Protein 5GXU (pdb70)

Secondary structure (DSSP, 8-state):
-EEEEEEE-SSSHHHHHHHHHHHHHHHHTTTSEEEEEEHHHH-SSHHHHHHHHTT-SEEEEEEEEEGGGEEPTTTHHHHHHHHSS----S--TT-EEEEEEEE-TTSSSTTHHHHHHHHHHHHTT-EESSPPEEEETTS-HHHHHHHHHHHHHHHHHTT------SSS-EEEEEEEEEE-S-TT-SS-EEEEEEE-TTS-----TT-EEEE--PPPHHHHHHHHHHHTS-TT-B----PPP-BHHHHHHHTB--SSPPPHHHHHHHHTTBSSHHHHHHHHHHHSGGGHHHIIIIIIITT--HHHHHHH-TTB---HHHIIIIISPBPPPEEEE--S-TTT-SSEEEEEEE--EEE-TTS-EEEPHHHHHHHH---STT-SS--EEEEEEE--S----SSTTS-EEEE--GGGGHHHHHHHHHHHHHHTTTPPP--EEEEEEES-TTTT-TTHHHHHHHHHHTS-SEEEEEESSSSS----HHHHHHHTHHHHHHHHHTT-EEEEEE-IIIIIHHHHHHHHHHHHHHHT--HHHHHHHHHHHHHHTSEEEEE-/-----SSS-EEEEEEEEEE-S-TT-SS-EEEEEEE-TTT-----TT-EEEE-----HHHHHHHHHHHTS-TT-EE----PPPPEEHHHHHHHTB--SSPPPHHHHHHHHTTBSSHHHHHHHHHHTSGGGHHHIIIIIIITT--HHHHHHH-TTB---HHHIIIIISPBPPPEEEE--S-TTT-SSEEEEEEE--EEE-TTSPEEEPHHHHHHHHPPPSSS-S---EEEEEEE--S----SSTTS-EEEE--GGGGHHHHHHHHHHHHHTTTTPPP--EEEEEEES-TTTT-TTHHHHHHHHHTTS-SEEEEEESSSSSS---HHHHHHHTHHHHHHHHHTT-EEEEEE-TTTHHHHHHHHHHHHHHHHTT--HHHHHHHHHHHHHTT-EEEEE-

Sequence (946 aa):
KKVTIFFGTQTGTAEGFAKALGEEAKARYEKTRFKIVDLDDYAADDDEYEEKLKKEDVAFFFLATYGDGEPTDNAARFYKWFTEGNDRGEWLKNLKYGVFGLGNRQYEHFNKVAKVVDDILVEQGAQRLVQVGLGDDDQCIEDDFTAWREALWPELDTILYTVFDAQHPYKANVAVKRELHTPESDRSCIHLEFDIAGSGLTYETGDHVGVLCDNLSETVDEALRLLDMSPDTYFSLPFPPCNLRTALTRYACLLSSPKKSALVALAAHASDPTEAERLKHLASPAGKDEYSKWVVESQRSLLEVMAEFPSAKPPLGVFFAGVAPRLQPRFYSISSSPKIAETRIHVTCALVYEKMPTGRIHKGVCSTWMKNAVPYEKSENNCSSAPIFVRQSNFKLPSDSKVPIIMIGPGTGLAPFRGFLQERLALVESGVELGPSVLFFGCRNRRMDFIYEEELQRFVESGALAELSVAFSREGPTKEYVQHKMMDKASDIWNMISQGAYLYVCGDAKGMARDVHRSLHTIAQEQGSMDSTKAEGFVKNLQTSGRYLRRDVWYTVFDAQHPYKANVAVKRELHTPESDRSCIHLEFDIAGSGLTYETGDHVGVLCDNLSETVDEALRLLDMSPDTYFSLHPPFPPCNLRTALTRYACLLSSPKKSALVALAAHASDPTEAERLKHLASPAGKDEYSKWVVESQRSLLEVMAEFPSAKPPLGVFFAGVAPRRLQPRFYSISSSPKIAETRIHVTCALVYEKMPTGRIHKGVCSTWMKNAVPYEKSENCSSAPIFVRQSNNFKLPSDSKVPIIMIGPGTGLAPFRGFLQERLALVESGVELGPSVLFFGCRNRRMDFIYEEELQRFVESGALAELSVAFSREGPTKEYVQHKMMDKASDIWNMISQGAYLYVCGDAKGMARDVHRSLHTIAQEQGSMDSTKAEGFVKNLQTSSGRYLRDVW

Foldseek 3Di:
DAEEEEEFDDQCPLVVLSVVLVVVVCVVQVPHDYYYDYQLRQAQALVSVVVPLLVEQEYEYRWEADFPRAGHPSCNRVLQSCQFLNPDAQSNQNYEYEYEYEAAPVDPQQSNSQVRNVVSCVRNRYHYLFHYQRAHLVDDRVVSSVVRSVRRCVSVVVVNVPAADPVRFDKWFWADWDWQWFPVAPWTKIKIKTFQVPPSADDAQFWKKWFFFWFDVVQLVLVCVLLVDDQQCWDDAPDDTGGPSVCNGGWFDFQFFWRLQLLQLLLVQAPDVVLSVVSPLCSDSNNPVVVCPVTVQQRGTLSNSSVVRSRRNHDPNSCSPRNTGTDGIDMFGFQAGCLQCVGITIGIGIWDWDQGNVRDTDGDGVSVCSNPFAHPVVDPPGHITTMHIYGDLRDDPPQQQQEEEAEAEASQCRSVSRLLNVLLSCVVVPRDHHAAEYEYEDADPNTGCGCVVVVVVSCVRVSHVDYHYFHAHHDDDGGHSLVVCLVCLLVVVVSVVSPYAYETGEADNPPVVSNVVSQLVSCCPNVVDDNVVSVVVVSVCRNSNRYYYHHD/DDAADPVRFDKWFWADWDWQWDPVAPWTKIKTKTFQPPPPADDAQFWKKWFFFWFDVVLLVLVCVLLVDDQQCWDAEDVGDDTGGNSVCNTRWFPFQFFWQLQLLQLLLVQQPDVVSSVVSPLLSDPNNVPVVCVVTPQQGGTLSRVSVVRSRRNHDPHSCSPRNTGTDGTDMFGFQAGCLQVVGITIGMGIWDWDQGNVRDTDGDRVSVVSVPFAHPVNDDDGHITTMHIDDDLRDDDPQQQQEAEAEAEASQCRSVSHQLNVLLSCVVVPHDHHAYEYEYEDAEPNTGCGCVVVVVVSCVSVSHVYYHYFHAHHDDDGTGSLNVCVVVLQVVVVSVVVPYAYEYGEADPPPVVSNLVSQLVSCCPNVVDDSVVSVVVSVVCVVVNRYYYDYD

B-factor: mean 22.24, std 9.57, range [7.01, 53.99]

CATH classification: 2.40.30.10 (+2 more: 1.20.990.10, 3.40.50.80)

InterPro domains:
  IPR001094 Flavodoxin-like [PR00369] (106-119)
  IPR001094 Flavodoxin-like [PR00369] (162-173)
  IPR001094 Flavodoxin-like [PR00369] (196-206)
  IPR001094 Flavodoxin-like [PR00369] (220-239)
  IPR001433 Oxidoreductase FAD/NAD(P)-binding [PF00175] (565-675)
  IPR001709 Flavoprotein pyridine nucleotide cytochrome reductase [PR00371] (346-356)
  IPR001709 Flavoprotein pyridine nucleotide cytochrome reductase [PR00371] (489-496)
  IPR001709 Flavoprotein pyridine nucleotide cytochrome reductase [PR00371] (523-532)
  IPR001709 Flavoprotein pyridine nucleotide cytochrome reductase [PR00371] (564-583)
  IPR001709 Flavoprotein pyridine nucleotide cytochrome reductase [PR00371] (593-602)
  IPR001709 Flavoprotein pyridine nucleotide cytochrome reductase [PR00371] (606-617)
  IPR001709 Flavoprotein pyridine nucleotide cytochrome reductase [PR00371] (637-653)
  IPR001709 Flavoprotein pyridine nucleotide cytochrome reductase [PR00371] (660-668)
  IPR003097 Sulfite reductase [NADPH] flavoprotein alpha-component-like, FAD-binding [PF00667] (307-528)
  IPR008254 Flavodoxin/nitric oxide synthase [PF00258] (107-250)
  IPR008254 Flavodoxin/nitric oxide synthase [PS50902] (105-255)
  IPR017927 FAD-binding domain, ferredoxin reductase-type [PS51384] (310-556)
  IPR017938 Riboflavin synthase-like beta-barrel [SSF63380] (302-553)
  IPR023173 NADPH-cytochrome p450 reductase, FAD-binding, alpha-helical domain superfamily [G3DSA:1.20.990.10] (356-487)
  IPR023208 NADPH-cytochrome P450 reductase [MF_03212] (45-711)

Nearest PDB structures (foldseek):
  5gxu-assembly1_A  TM=1.002E+00  e=0.000E+00  Arabidopsis thaliana
  5gxu-assembly2_B  TM=9.984E-01  e=6.119E-82  Arabidopsis thaliana
  7sv0-assembly1_A  TM=9.759E-01  e=1.014E-67  Sorghum bicolor
  7sux-assembly1_A  TM=9.755E-01  e=3.811E-67  Sorghum bicolor
  3qe2-assembly2_B  TM=7.823E-01  e=1.591E-65  Homo sapiens

GO terms:
  GO:0005783 endoplasmic reticulum (C, IDA)
  GO:0003958 NADPH-hemoprotein reductase activity (F, IDA)
  GO:0009698 phenylpropanoid metabolic process (P, IDA)
  GO:0005783 endoplasmic reticulum (C, HDA)
  GO:0005886 plasma membrane (C, HDA)

Structure (mmCIF, N/CA/C/O backbone):
data_5GXU
#
_entry.id   5GXU
#
_cell.length_a   55.333
_cell.length_b   61.821
_cell.length_c   88.331
_cell.angle_alpha   97.840
_cell.angle_beta   100.510
_cell.angle_gamma   90.270
#
_symmetry.space_group_name_H-M   'P 1'
#
loop_
_entity.id
_entity.type
_entity.pdbx_description
1 polymer 'NADPH--cytochrome P450 reductase 2'
2 non-polymer 'FLAVIN MONONUCLEOTIDE'
3 non-polymer 'FLAVIN-ADENINE DINUCLEOTIDE'
4 water water
#
loop_
_atom_site.group_PDB
_atom_site.id
_atom_site.type_symbol
_atom_site.label_atom_id
_atom_site.label_alt_id
_atom_site.label_comp_id
_atom_site.label_asym_id
_atom_site.label_entity_id
_atom_site.label_seq_id
_atom_site.pdbx_PDB_ins_code
_atom_site.Cartn_x
_atom_site.Cartn_y
_atom_site.Cartn_z
_atom_site.occupancy
_atom_site.B_iso_or_equiv
_atom_site.auth_seq_id
_atom_site.auth_comp_id
_atom_site.auth_asym_id
_atom_site.auth_atom_id
_atom_site.pdbx_PDB_model_num
ATOM 1 N N . LYS A 1 32 ? 43.185 33.562 46.622 1.00 37.34 103 LYS A N 1
ATOM 2 C CA . LYS A 1 32 ? 42.652 32.210 46.464 1.00 42.16 103 LYS A CA 1
ATOM 3 C C . LYS A 1 32 ? 41.782 32.082 45.214 1.00 42.20 103 LYS A C 1
ATOM 4 O O . LYS A 1 32 ? 40.922 32.927 44.956 1.00 40.97 103 LYS A O 1
ATOM 6 N N . LYS A 1 33 ? 42.014 31.022 44.443 1.00 42.48 104 LYS A N 1
ATOM 7 C CA . LYS A 1 33 ? 41.253 30.769 43.221 1.00 43.31 104 LYS A CA 1
ATOM 8 C C . LYS A 1 33 ? 40.097 29.808 43.475 1.00 40.88 104 LYS A C 1
ATOM 9 O O . LYS A 1 33 ? 40.121 29.033 44.430 1.00 42.39 104 LYS A O 1
ATOM 15 N N . VAL A 1 34 ? 39.080 29.860 42.623 1.00 38.16 105 VAL A N 1
ATOM 16 C CA . VAL A 1 34 ? 38.093 28.789 42.584 1.00 39.87 105 VAL A CA 1
ATOM 17 C C . VAL A 1 34 ? 37.813 28.367 41.144 1.00 38.44 105 VAL A C 1
ATOM 18 O O . VAL A 1 34 ? 37.357 29.167 40.324 1.00 39.22 105 VAL A O 1
ATOM 22 N N . THR A 1 35 ? 38.092 27.102 40.846 1.00 37.80 106 THR A N 1
ATOM 23 C CA . THR A 1 35 ? 37.795 26.526 39.537 1.00 37.89 106 THR A CA 1
ATOM 24 C C . THR A 1 35 ? 36.659 25.505 39.637 1.00 33.35 106 THR A C 1
ATOM 25 O O . THR A 1 35 ? 36.677 24.636 40.504 1.00 33.17 106 THR A O 1
ATOM 29 N N . ILE A 1 36 ? 35.670 25.622 38.755 1.00 32.87 107 ILE A N 1
ATOM 30 C CA . ILE A 1 36 ? 34.557 24.675 38.718 1.00 34.04 107 ILE A CA 1
ATOM 31 C C . ILE A 1 36 ? 34.552 23.836 37.432 1.00 33.01 107 ILE A C 1
ATOM 32 O O . ILE A 1 36 ? 34.280 24.349 36.346 1.00 31.44 107 ILE A O 1
ATOM 37 N N . PHE A 1 37 ? 34.843 22.543 37.566 1.00 32.58 108 PHE A N 1
ATOM 38 C CA . PHE A 1 37 ? 34.907 21.635 36.420 1.00 31.53 108 PHE A CA 1
ATOM 39 C C . PHE A 1 37 ? 33.559 20.965 36.146 1.00 31.26 108 PHE A C 1
ATOM 40 O O . PHE A 1 37 ? 32.761 20.768 37.066 1.00 29.41 108 PHE A O 1
ATOM 48 N N . PHE A 1 38 ? 33.313 20.594 34.891 1.00 28.59 109 PHE A N 1
ATOM 49 C CA . PHE A 1 38 ? 32.121 19.808 34.571 1.00 28.61 109 PHE A CA 1
ATOM 50 C C . PHE A 1 38 ? 32.350 18.719 33.518 1.00 28.93 109 PHE A C 1
ATOM 51 O O . PHE A 1 38 ? 33.150 18.876 32.595 1.00 29.75 109 PHE A O 1
ATOM 59 N N . GLY A 1 39 ? 31.653 17.602 33.706 1.00 29.72 110 GLY A N 1
ATOM 60 C CA . GLY A 1 39 ? 31.555 16.534 32.727 1.00 27.92 110 GLY A CA 1
ATOM 61 C C . GLY A 1 39 ? 30.074 16.282 32.482 1.00 29.50 110 GLY A C 1
ATOM 62 O O . GLY A 1 39 ? 29.347 15.844 33.380 1.00 29.76 110 GLY A O 1
ATOM 63 N N . THR A 1 40 ? 29.619 16.571 31.269 1.00 28.20 111 THR A N 1
ATOM 64 C CA . THR A 1 40 ? 28.195 16.573 30.972 1.00 28.50 111 THR A CA 1
ATOM 65 C C . THR A 1 40 ? 27.932 16.030 29.570 1.00 30.49 111 THR A C 1
ATOM 66 O O . THR A 1 40 ? 28.804 16.073 28.698 1.00 31.07 111 THR A O 1
ATOM 70 N N . GLN A 1 41 ? 26.732 15.507 29.349 1.00 29.34 112 GLN A N 1
ATOM 71 C CA . GLN A 1 41 ? 26.328 15.145 27.997 1.00 29.79 112 GLN A CA 1
ATOM 72 C C . GLN A 1 41 ? 25.167 16.011 27.512 1.00 28.98 112 GLN A C 1
ATOM 73 O O . GLN A 1 41 ? 25.254 16.630 26.454 1.00 30.50 112 GLN A O 1
ATOM 79 N N . THR A 1 42 ? 24.089 16.060 28.291 1.00 27.40 113 THR A N 1
ATOM 80 C CA . THR A 1 42 ? 22.907 16.840 27.918 1.00 27.39 113 THR A CA 1
ATOM 81 C C . THR A 1 42 ? 22.900 18.269 28.498 1.00 26.29 113 THR A C 1
ATOM 82 O O . THR A 1 42 ? 22.057 19.087 28.129 1.00 23.32 113 THR A O 1
ATOM 86 N N . GLY A 1 43 ? 23.824 18.559 29.413 1.00 27.46 114 GLY A N 1
ATOM 87 C CA . GLY A 1 43 ? 24.027 19.925 29.871 1.00 27.03 114 GLY A CA 1
ATOM 88 C C . GLY A 1 43 ? 23.623 20.262 31.297 1.00 29.97 114 GLY A C 1
ATOM 89 O O . GLY A 1 43 ? 23.840 21.389 31.743 1.00 29.75 114 GLY A O 1
ATOM 90 N N . THR A 1 44 ? 23.038 19.299 32.011 1.00 31.75 115 THR A N 1
ATOM 91 C CA . THR A 1 44 ? 22.610 19.512 33.397 1.00 31.12 115 THR A CA 1
ATOM 92 C C . THR A 1 44 ? 23.782 19.788 34.345 1.00 31.28 115 THR A C 1
ATOM 93 O O . THR A 1 44 ? 23.741 20.737 35.130 1.00 31.74 115 THR A O 1
ATOM 97 N N . ALA A 1 45 ? 24.819 18.953 34.270 1.00 32.33 116 ALA A N 1
ATOM 98 C CA . ALA A 1 45 ? 26.036 19.143 35.064 1.00 29.82 116 ALA A CA 1
ATOM 99 C C . ALA A 1 45 ? 26.675 20.513 34.810 1.00 31.97 116 ALA A C 1
ATOM 100 O O . ALA A 1 45 ? 27.195 21.150 35.734 1.00 29.85 116 ALA A O 1
ATOM 102 N N . GLU A 1 46 ? 26.624 20.957 33.554 1.00 31.41 117 GLU A N 1
ATOM 103 C CA . GLU A 1 46 ? 27.162 22.256 33.156 1.00 31.29 117 GLU A CA 1
ATOM 104 C C . GLU A 1 46 ? 26.302 23.407 33.677 0.78 31.88 117 GLU A C 1
ATOM 105 O O . GLU A 1 46 ? 26.819 24.456 34.061 0.85 32.39 117 GLU A O 1
ATOM 111 N N . GLY A 1 47 ? 24.990 23.206 33.687 1.00 30.90 118 GLY A N 1
ATOM 112 C CA . GLY A 1 47 ? 24.073 24.205 34.208 1.00 32.02 118 GLY A CA 1
ATOM 113 C C . GLY A 1 47 ? 24.275 24.426 35.697 1.00 33.97 118 GLY A C 1
ATOM 114 O O . GLY A 1 47 ? 24.278 25.565 36.170 1.00 33.67 118 GLY A O 1
ATOM 115 N N . PHE A 1 48 ? 24.448 23.332 36.435 1.00 33.22 119 PHE A N 1
ATOM 116 C CA . PHE A 1 48 ? 24.704 23.405 37.871 1.00 34.17 119 PHE A CA 1
ATOM 117 C C . PHE A 1 48 ? 26.028 24.114 38.162 1.00 33.83 119 PHE A C 1
ATOM 118 O O . PHE A 1 48 ? 26.147 24.856 39.141 1.00 32.67 119 PHE A O 1
ATOM 126 N N . ALA A 1 49 ? 27.014 23.878 37.301 1.00 34.06 120 ALA A N 1
ATOM 127 C CA . ALA A 1 49 ? 28.326 24.506 37.429 1.00 33.71 120 ALA A CA 1
ATOM 128 C C . ALA A 1 49 ? 28.260 26.014 37.188 1.00 34.51 120 ALA A C 1
ATOM 129 O O . ALA A 1 49 ? 28.918 26.779 37.893 1.00 34.71 120 ALA A O 1
ATOM 131 N N . LYS A 1 50 ? 27.478 26.432 36.192 1.00 33.35 121 LYS A N 1
ATOM 132 C CA . LYS A 1 50 ? 27.233 27.854 35.944 1.00 34.50 121 LYS A CA 1
ATOM 133 C C . LYS A 1 50 ? 26.514 28.484 37.135 1.00 34.73 121 LYS A C 1
ATOM 134 O O . LYS A 1 50 ? 26.894 29.558 37.612 1.00 32.77 121 LYS A O 1
ATOM 140 N N . ALA A 1 51 ? 25.472 27.797 37.600 1.00 34.49 122 ALA A N 1
ATOM 141 C CA . ALA A 1 51 ? 24.673 28.227 38.741 1.00 33.97 122 ALA A CA 1
ATOM 142 C C . ALA A 1 51 ? 25.507 28.422 40.015 1.00 35.99 122 ALA A C 1
ATOM 143 O O . ALA A 1 51 ? 25.413 29.465 40.666 1.00 36.24 122 ALA A O 1
ATOM 145 N N . LEU A 1 52 ? 26.314 27.421 40.368 1.00 35.45 123 LEU A N 1
ATOM 146 C CA . LEU A 1 52 ? 27.164 27.503 41.557 1.00 35.67 123 LEU A CA 1
ATOM 147 C C . LEU A 1 52 ? 28.123 28.692 41.490 1.00 36.44 123 LEU A C 1
ATOM 148 O O . LEU A 1 52 ? 28.319 29.395 42.479 1.00 37.51 123 LEU A O 1
ATOM 153 N N . GLY A 1 53 ? 28.712 28.912 40.320 1.00 34.78 124 GLY A N 1
ATOM 154 C CA . GLY A 1 53 ? 29.617 30.028 40.120 1.00 36.71 124 GLY A CA 1
ATOM 155 C C . GLY A 1 53 ? 28.929 31.371 40.293 1.00 38.98 124 GLY A C 1
ATOM 156 O O . GLY A 1 53 ? 29.405 32.221 41.045 1.00 38.72 124 GLY A O 1
ATOM 157 N N . GLU A 1 54 ? 27.810 31.553 39.593 1.00 37.31 125 GLU A N 1
ATOM 158 C CA . GLU A 1 54 ? 27.023 32.782 39.673 1.00 40.09 125 GLU A CA 1
ATOM 159 C C . GLU A 1 54 ? 26.646 33.119 41.119 1.00 40.26 125 GLU A C 1
ATOM 160 O O . GLU A 1 54 ? 26.823 34.256 41.568 1.00 38.80 125 GLU A O 1
ATOM 162 N N . GLU A 1 55 ? 26.143 32.121 41.844 1.00 37.58 126 GLU A N 1
ATOM 163 C CA . GLU A 1 55 ? 25.738 32.306 43.235 1.00 39.36 126 GLU A CA 1
ATOM 164 C C . GLU A 1 55 ? 26.921 32.481 44.195 1.00 40.88 126 GLU A C 1
ATOM 165 O O . GLU A 1 55 ? 26.835 33.242 45.163 1.00 41.31 126 GLU A O 1
ATOM 171 N N . ALA A 1 56 ? 28.021 31.777 43.939 1.00 41.60 127 ALA A N 1
ATOM 172 C CA . ALA A 1 56 ? 29.214 31.927 44.771 1.00 42.20 127 ALA A CA 1
ATOM 173 C C . ALA A 1 56 ? 29.868 33.293 44.562 1.00 41.17 127 ALA A C 1
ATOM 174 O O . ALA A 1 56 ? 30.535 33.806 45.457 1.00 42.52 127 ALA A O 1
ATOM 176 N N . LYS A 1 57 ? 29.665 33.879 43.384 1.00 41.27 128 LYS A N 1
ATOM 177 C CA . LYS A 1 57 ? 30.164 35.223 43.087 1.00 41.91 128 LYS A CA 1
ATOM 178 C C . LYS A 1 57 ? 29.373 36.285 43.841 1.00 41.95 128 LYS A C 1
ATOM 179 O O . LYS A 1 57 ? 29.889 37.357 44.144 1.00 42.77 128 LYS A O 1
ATOM 185 N N . ALA A 1 58 ? 28.114 35.979 44.137 1.00 42.56 129 ALA A N 1
ATOM 186 C CA . ALA A 1 58 ? 27.286 36.855 44.959 1.00 43.75 129 ALA A CA 1
ATOM 187 C C . ALA A 1 58 ? 27.775 36.880 46.413 1.00 46.07 129 ALA A C 1
ATOM 188 O O . ALA A 1 58 ? 27.977 37.953 46.987 1.00 46.80 129 ALA A O 1
ATOM 190 N N . ARG A 1 59 ? 27.972 35.698 46.996 1.00 44.63 130 ARG A N 1
ATOM 191 C CA . ARG A 1 59 ? 28.455 35.576 48.375 1.00 45.72 130 ARG A CA 1
ATOM 192 C C . ARG A 1 59 ? 29.864 36.133 48.590 1.00 45.08 130 ARG A C 1
ATOM 193 O O . ARG A 1 59 ? 30.088 36.929 49.502 1.00 45.40 130 ARG A O 1
ATOM 201 N N . TYR A 1 60 ? 30.807 35.709 47.752 1.00 44.69 131 TYR A N 1
ATOM 202 C CA . TYR A 1 60 ? 32.207 36.086 47.909 1.00 43.88 131 TYR A CA 1
ATOM 203 C C . TYR A 1 60 ? 32.674 36.935 46.728 1.00 45.82 131 TYR A C 1
ATOM 204 O O . TYR A 1 60 ? 33.500 36.499 45.921 1.00 44.40 131 TYR A O 1
ATOM 213 N N . GLU A 1 61 ? 32.152 38.158 46.652 1.00 45.50 132 GLU A N 1
ATOM 214 C CA . GLU A 1 61 ? 32.310 39.029 45.480 1.00 47.11 132 GLU A CA 1
ATOM 215 C C . GLU A 1 61 ? 33.747 39.415 45.109 1.00 45.95 132 GLU A C 1
ATOM 216 O O . GLU A 1 61 ? 33.974 40.009 44.055 1.00 44.77 132 GLU A O 1
ATOM 218 N N . LYS A 1 62 ? 34.707 39.082 45.967 1.00 45.24 133 LYS A N 1
ATOM 219 C CA . LYS A 1 62 ? 36.104 39.416 45.710 1.00 43.68 133 LYS A CA 1
ATOM 220 C C . LYS A 1 62 ? 36.846 38.297 44.990 1.00 44.50 133 LYS A C 1
ATOM 221 O O . LYS A 1 62 ? 37.599 38.549 44.048 1.00 43.88 133 LYS A O 1
ATOM 227 N N . THR A 1 63 ? 36.642 37.061 45.437 1.00 45.33 134 THR A N 1
ATOM 228 C CA . THR A 1 63 ? 37.374 35.929 44.874 1.00 45.87 134 THR A CA 1
ATOM 229 C C . THR A 1 63 ? 36.997 35.685 43.410 1.00 44.11 134 THR A C 1
ATOM 230 O O . THR A 1 63 ? 35.842 35.868 43.018 1.00 44.71 134 THR A O 1
ATOM 234 N N . ARG A 1 64 ? 37.985 35.291 42.608 1.00 44.92 135 ARG A N 1
ATOM 235 C CA . ARG A 1 64 ? 37.792 35.092 41.173 1.00 43.67 135 ARG A CA 1
ATOM 236 C C . ARG A 1 64 ? 37.446 33.640 40.860 1.00 42.26 135 ARG A C 1
ATOM 237 O O . ARG A 1 64 ? 38.115 32.721 41.334 1.00 42.71 135 ARG A O 1
ATOM 239 N N . PHE A 1 65 ? 36.397 33.443 40.065 1.00 40.17 136 PHE A N 1
ATOM 240 C CA . PHE A 1 65 ? 35.921 32.102 39.723 1.00 42.98 136 PHE A CA 1
ATOM 241 C C . PHE A 1 65 ? 36.212 31.756 38.266 1.00 42.18 136 PHE A C 1
ATOM 242 O O . PHE A 1 65 ? 36.571 32.629 37.476 1.00 45.40 136 PHE A O 1
ATOM 250 N N . LYS A 1 66 ? 36.053 30.483 37.918 1.00 38.73 137 LYS A N 1
ATOM 251 C CA . LYS A 1 66 ? 36.293 30.025 36.553 1.00 38.39 137 LYS A CA 1
ATOM 252 C C . LYS A 1 66 ? 35.538 28.732 36.264 1.00 37.82 137 LYS A C 1
ATOM 253 O O . LYS A 1 66 ? 35.665 27.755 37.002 1.00 36.92 137 LYS A O 1
ATOM 255 N N . ILE A 1 67 ? 34.761 28.733 35.183 1.00 37.05 138 ILE A N 1
ATOM 256 C CA . ILE A 1 67 ? 34.002 27.556 34.769 1.00 33.73 138 ILE A CA 1
ATOM 257 C C . ILE A 1 67 ? 34.682 26.842 33.603 1.00 33.59 138 ILE A C 1
ATOM 258 O O . ILE A 1 67 ? 34.838 27.398 32.516 1.00 34.39 138 ILE A O 1
ATOM 263 N N . VAL A 1 68 ? 35.086 25.599 33.851 1.00 33.77 139 VAL A N 1
ATOM 264 C CA . VAL A 1 68 ? 35.924 24.853 32.921 1.00 33.45 139 VAL A CA 1
ATOM 265 C C . VAL A 1 68 ? 35.314 23.508 32.522 1.00 32.09 139 VAL A C 1
ATOM 266 O O . VAL A 1 68 ? 34.906 22.717 33.367 1.00 29.93 139 VAL A O 1
ATOM 270 N N . ASP A 1 69 ? 35.251 23.274 31.218 1.00 32.92 140 ASP A N 1
ATOM 271 C CA . ASP A 1 69 ? 34.970 21.959 30.669 1.00 32.88 140 ASP A CA 1
ATOM 272 C C . ASP A 1 69 ? 36.245 21.130 30.852 1.00 34.15 140 ASP A C 1
ATOM 273 O O . ASP A 1 69 ? 37.339 21.605 30.535 1.00 33.10 140 ASP A O 1
ATOM 278 N N . LEU A 1 70 ? 36.116 19.908 31.366 1.00 33.24 141 LEU A N 1
ATOM 279 C CA . LEU A 1 70 ? 37.289 19.074 31.665 1.00 32.24 141 LEU A CA 1
ATOM 280 C C . LEU A 1 70 ? 38.163 18.735 30.451 1.00 33.56 141 LEU A C 1
ATOM 281 O O . LEU A 1 70 ? 39.364 18.498 30.592 1.00 34.56 141 LEU A O 1
ATOM 286 N N . ASP A 1 71 ? 37.562 18.714 29.265 1.00 33.93 142 ASP A N 1
ATOM 287 C CA . ASP A 1 71 ? 38.307 18.468 28.033 1.00 33.88 142 ASP A CA 1
ATOM 288 C C . ASP A 1 71 ? 39.170 19.672 27.650 1.00 36.97 142 ASP A C 1
ATOM 289 O O . ASP A 1 71 ? 40.280 19.510 27.135 1.00 36.70 142 ASP A O 1
ATOM 294 N N . ASP A 1 72 ? 38.656 20.875 27.902 1.00 37.94 143 ASP A N 1
ATOM 295 C CA . ASP A 1 72 ? 39.381 22.113 27.596 1.00 38.82 143 ASP A CA 1
ATOM 296 C C . ASP A 1 72 ? 40.549 22.360 28.557 1.00 39.60 143 ASP A C 1
ATOM 297 O O . ASP A 1 72 ? 41.545 22.999 28.193 1.00 40.17 143 ASP A O 1
ATOM 302 N N . TYR A 1 73 ? 40.411 21.847 29.780 1.00 38.42 144 TYR A N 1
ATOM 303 C CA . TYR A 1 73 ? 41.340 22.117 30.879 1.00 38.81 144 TYR A CA 1
ATOM 304 C C . TYR A 1 73 ? 42.783 21.724 30.569 1.00 40.23 144 TYR A C 1
ATOM 305 O O . TYR A 1 73 ? 43.725 22.391 31.007 1.00 42.06 144 TYR A O 1
ATOM 314 N N . ALA A 1 74 ? 42.955 20.647 29.812 1.00 38.04 145 ALA A N 1
ATOM 315 C CA . ALA A 1 74 ? 44.288 20.154 29.499 1.00 38.14 145 ALA A CA 1
ATOM 316 C C . ALA A 1 74 ? 44.282 19.313 28.226 1.00 38.77 145 ALA A C 1
ATOM 317 O O . ALA A 1 74 ? 43.359 18.526 27.995 1.00 37.84 145 ALA A O 1
ATOM 319 N N . ALA A 1 75 ? 45.317 19.481 27.407 1.00 39.39 146 ALA A N 1
ATOM 320 C CA . ALA A 1 75 ? 45.435 18.753 26.145 1.00 37.30 146 ALA A CA 1
ATOM 321 C C . ALA A 1 75 ? 45.907 17.303 26.337 1.00 35.35 146 ALA A C 1
ATOM 322 O O . ALA A 1 75 ? 45.440 16.393 25.648 1.00 34.38 146 ALA A O 1
ATOM 324 N N . ASP A 1 76 ? 46.828 17.094 27.277 1.00 37.16 147 ASP A N 1
ATOM 325 C CA . ASP A 1 76 ? 47.319 15.751 27.599 1.00 35.76 147 ASP A CA 1
ATOM 326 C C . ASP A 1 76 ? 47.512 15.563 29.113 1.00 37.31 147 ASP A C 1
ATOM 327 O O . ASP A 1 76 ? 47.292 16.493 29.889 1.00 37.34 147 ASP A O 1
ATOM 332 N N . ASP A 1 77 ? 47.919 14.365 29.527 1.00 33.84 148 ASP A N 1
ATOM 333 C CA . ASP A 1 77 ? 48.005 14.043 30.952 1.00 35.43 148 ASP A CA 1
ATOM 334 C C . ASP A 1 77 ? 49.013 14.907 31.719 1.00 36.75 148 ASP A C 1
ATOM 335 O O . ASP A 1 77 ? 48.734 15.337 32.843 1.00 34.70 148 ASP A O 1
ATOM 340 N N . ASP A 1 78 ? 50.174 15.152 31.108 1.00 37.30 149 ASP A N 1
ATOM 341 C CA . ASP A 1 78 ? 51.194 16.030 31.680 1.00 38.41 149 ASP A CA 1
ATOM 342 C C . ASP A 1 78 ? 50.617 17.405 32.017 1.00 38.90 149 ASP A C 1
ATOM 343 O O . ASP A 1 78 ? 51.025 18.043 32.991 1.00 40.04 149 ASP A O 1
ATOM 348 N N . GLU A 1 79 ? 49.664 17.848 31.202 1.00 38.66 150 GLU A N 1
ATOM 349 C CA . GLU A 1 79 ? 48.999 19.134 31.388 1.00 38.48 150 GLU A CA 1
ATOM 350 C C . GLU A 1 79 ? 48.007 19.113 32.555 1.00 39.35 150 GLU A C 1
ATOM 351 O O . GLU A 1 79 ? 47.933 20.074 33.323 1.00 40.01 150 GLU A O 1
ATOM 357 N N . TYR A 1 80 ? 47.238 18.029 32.676 1.00 38.21 151 TYR A N 1
ATOM 358 C CA . TYR A 1 80 ? 46.351 17.842 33.824 1.00 36.70 151 TYR A CA 1
ATOM 359 C C . TYR A 1 80 ? 47.146 17.927 35.118 1.00 36.56 151 TYR A C 1
ATOM 360 O O . TYR A 1 80 ? 46.715 18.562 36.076 1.00 37.06 151 TYR A O 1
ATOM 369 N N . GLU A 1 81 ? 48.309 17.282 35.133 1.00 36.77 152 GLU A N 1
ATOM 370 C CA . GLU A 1 81 ? 49.171 17.275 36.309 1.00 38.56 152 GLU A CA 1
ATOM 371 C C . GLU A 1 81 ? 49.658 18.663 36.697 1.00 38.47 152 GLU A C 1
ATOM 372 O O . GLU A 1 81 ? 49.476 19.092 37.834 1.00 37.23 152 GLU A O 1
ATOM 378 N N . GLU A 1 82 ? 50.285 19.352 35.747 1.00 40.14 153 GLU A N 1
ATOM 379 C CA . GLU A 1 82 ? 50.890 20.653 36.004 1.00 38.75 153 GLU A CA 1
ATOM 380 C C . GLU A 1 82 ? 49.854 21.677 36.451 1.00 38.37 153 GLU A C 1
ATOM 381 O O . GLU A 1 82 ? 50.175 22.604 37.193 1.00 40.31 153 GLU A O 1
ATOM 383 N N . LYS A 1 83 ? 48.614 21.494 36.006 1.00 36.67 154 LYS A N 1
ATOM 384 C CA . LYS A 1 83 ? 47.538 22.430 36.311 1.00 37.57 154 LYS A CA 1
ATOM 385 C C . LYS A 1 83 ? 46.822 22.149 37.636 1.00 38.45 154 LYS A C 1
ATOM 386 O O . LYS A 1 83 ? 46.579 23.070 38.417 1.00 38.93 154 LYS A O 1
ATOM 392 N N . LEU A 1 84 ? 46.475 20.886 37.881 1.00 37.84 155 LEU A N 1
ATOM 393 C CA . LEU A 1 84 ? 45.683 20.517 39.059 1.00 38.19 155 LEU A CA 1
ATOM 394 C C . LEU A 1 84 ? 46.417 20.807 40.368 1.00 38.59 155 LEU A C 1
ATOM 395 O O . LEU A 1 84 ? 45.789 21.058 41.396 1.00 38.62 155 LEU A O 1
ATOM 400 N N . LYS A 1 85 ? 47.746 20.778 40.323 1.00 40.00 156 LYS A N 1
ATOM 401 C CA . LYS A 1 85 ? 48.560 21.089 41.496 1.00 42.19 156 LYS A CA 1
ATOM 402 C C . LYS A 1 85 ? 48.537 22.587 41.824 1.00 42.94 156 LYS A C 1
ATOM 403 O O . LYS A 1 85 ? 48.658 22.978 42.988 1.00 44.43 156 LYS A O 1
ATOM 409 N N . LYS A 1 86 ? 48.366 23.417 40.795 1.00 41.29 157 LYS A N 1
ATOM 410 C CA . LYS A 1 86 ? 48.323 24.867 40.969 1.00 41.60 157 LYS A CA 1
ATOM 411 C C . LYS A 1 86 ? 46.957 25.347 41.443 1.00 42.06 157 LYS A C 1
ATOM 412 O O . LYS A 1 86 ? 46.724 26.551 41.569 1.00 42.54 157 LYS A O 1
ATOM 418 N N . GLU A 1 87 ? 46.054 24.404 41.690 1.00 40.77 158 GLU A N 1
ATOM 419 C CA . GLU A 1 87 ? 44.696 24.732 42.106 1.00 41.52 158 GLU A CA 1
ATOM 420 C C . GLU A 1 87 ? 44.619 25.013 43.602 1.00 42.90 158 GLU A C 1
ATOM 421 O O . GLU A 1 87 ? 45.346 24.413 44.402 1.00 41.88 158 GLU A O 1
ATOM 427 N N . ASP A 1 88 ? 43.736 25.932 43.975 1.00 41.53 159 ASP A N 1
ATOM 428 C CA . ASP A 1 88 ? 43.466 26.184 45.382 1.00 42.82 159 ASP A CA 1
ATOM 429 C C . ASP A 1 88 ? 42.155 25.504 45.765 1.00 41.50 159 ASP A C 1
ATOM 430 O O . ASP A 1 88 ? 42.136 24.593 46.598 1.00 40.08 159 ASP A O 1
ATOM 435 N N . VAL A 1 89 ? 41.069 25.947 45.136 1.00 39.94 160 VAL A N 1
ATOM 436 C CA . VAL A 1 89 ? 39.742 25.380 45.354 1.00 37.80 160 VAL A CA 1
ATOM 437 C C . VAL A 1 89 ? 39.165 24.870 44.034 1.00 37.46 160 VAL A C 1
ATOM 438 O O . VAL A 1 89 ? 39.237 25.556 43.015 1.00 39.34 160 VAL A O 1
ATOM 442 N N . ALA A 1 90 ? 38.605 23.662 44.054 1.00 38.16 161 ALA A N 1
ATOM 443 C CA . ALA A 1 90 ? 38.063 23.037 42.848 1.00 36.52 161 ALA A CA 1
ATOM 444 C C . ALA A 1 90 ? 36.773 22.266 43.115 1.00 34.49 161 ALA A C 1
ATOM 445 O O . ALA A 1 90 ? 36.732 21.383 43.971 1.00 34.69 161 ALA A O 1
ATOM 447 N N . PHE A 1 91 ? 35.718 22.594 42.378 1.00 34.36 162 PHE A N 1
ATOM 448 C CA . PHE A 1 91 ? 34.491 21.805 42.447 1.00 33.88 162 PHE A CA 1
ATOM 449 C C . PHE A 1 91 ? 34.286 21.031 41.157 1.00 32.72 162 PHE A C 1
ATOM 450 O O . PHE A 1 91 ? 34.563 21.539 40.074 1.00 32.91 162 PHE A O 1
ATOM 458 N N . PHE A 1 92 ? 33.811 19.796 41.288 1.00 32.41 163 PHE A N 1
ATOM 459 C CA . PHE A 1 92 ? 33.664 18.891 40.153 1.00 31.06 163 PHE A CA 1
ATOM 460 C C . PHE A 1 92 ? 32.205 18.488 39.956 1.00 31.87 163 PHE A C 1
ATOM 461 O O . PHE A 1 92 ? 31.600 17.897 40.849 1.00 31.07 163 PHE A O 1
ATOM 469 N N . PHE A 1 93 ? 31.641 18.801 38.790 1.00 31.02 164 PHE A N 1
ATOM 470 C CA . PHE A 1 93 ? 30.274 18.389 38.464 1.00 29.66 164 PHE A CA 1
ATOM 471 C C . PHE A 1 93 ? 30.273 17.249 37.443 1.00 28.25 164 PHE A C 1
ATOM 472 O O . PHE A 1 93 ? 30.282 17.479 36.235 1.00 27.07 164 PHE A O 1
ATOM 480 N N . LEU A 1 94 ? 30.256 16.020 37.947 1.00 27.37 165 LEU A N 1
ATOM 481 C CA . LEU A 1 94 ? 30.460 14.839 37.114 1.00 29.62 165 LEU A CA 1
ATOM 482 C C . LEU A 1 94 ? 29.189 14.012 36.943 1.00 29.99 165 LEU A C 1
ATOM 483 O O . LEU A 1 94 ? 28.606 13.540 37.917 1.00 29.86 165 LEU A O 1
ATOM 488 N N . ALA A 1 95 ? 28.765 13.839 35.696 1.00 29.89 166 ALA A N 1
ATOM 489 C CA . ALA A 1 95 ? 27.623 12.988 35.397 1.00 31.07 166 ALA A CA 1
ATOM 490 C C . ALA A 1 95 ? 28.104 11.611 34.950 1.00 33.16 166 ALA A C 1
ATOM 491 O O . ALA A 1 95 ? 29.097 11.494 34.222 1.00 33.28 166 ALA A O 1
ATOM 493 N N . THR A 1 96 ? 27.393 10.579 35.402 1.00 33.13 167 THR A N 1
ATOM 494 C CA . THR A 1 96 ? 27.735 9.189 35.125 1.00 34.30 167 THR A CA 1
ATOM 495 C C . THR A 1 96 ? 26.861 8.634 34.002 1.00 35.04 167 THR A C 1
ATOM 496 O O . THR A 1 96 ? 25.638 8.774 34.038 1.00 33.57 167 THR A O 1
ATOM 500 N N . TYR A 1 97 ? 27.484 8.003 33.009 1.00 35.79 168 TYR A N 1
ATOM 501 C CA . TYR A 1 97 ? 26.731 7.372 31.925 1.00 34.82 168 TYR A CA 1
ATOM 502 C C . TYR A 1 97 ? 27.056 5.891 31.752 1.00 36.84 168 TYR A C 1
ATOM 503 O O . TYR A 1 97 ? 27.857 5.335 32.507 1.00 37.61 168 TYR A O 1
ATOM 512 N N . GLY A 1 98 ? 26.412 5.284 30.752 1.00 36.06 169 GLY A N 1
ATOM 513 C CA . GLY A 1 98 ? 26.507 3.866 30.419 1.00 37.49 169 GLY A CA 1
ATOM 514 C C . GLY A 1 98 ? 27.452 2.961 31.192 1.00 37.91 169 GLY A C 1
ATOM 515 O O . GLY A 1 98 ? 28.671 3.058 31.047 1.00 37.55 169 GLY A O 1
ATOM 516 N N . ASP A 1 99 ? 26.877 2.074 32.003 1.00 38.44 170 ASP A N 1
ATOM 517 C CA . ASP A 1 99 ? 27.639 1.141 32.837 1.00 39.55 170 ASP A CA 1
ATOM 518 C C . ASP A 1 99 ? 28.589 1.832 33.812 1.00 38.42 170 ASP A C 1
ATOM 519 O O . ASP A 1 99 ? 29.631 1.285 34.148 1.00 37.87 170 ASP A O 1
ATOM 521 N N . GLY A 1 100 ? 28.227 3.030 34.263 1.00 37.77 171 GLY A N 1
ATOM 522 C CA . GLY A 1 100 ? 29.018 3.741 35.252 1.00 36.89 171 GLY A CA 1
ATOM 523 C C . GLY A 1 100 ? 30.251 4.462 34.726 1.00 37.75 171 GLY A C 1
ATOM 524 O O . GLY A 1 100 ? 31.167 4.761 35.493 1.00 38.61 171 GLY A O 1
ATOM 525 N N . GLU A 1 101 ? 30.278 4.751 33.426 1.00 37.80 172 GLU A N 1
ATOM 526 C CA . GLU A 1 101 ? 31.428 5.405 32.796 1.00 36.55 172 GLU A CA 1
ATOM 527 C C . GLU A 1 101 ? 31.268 6.929 32.747 1.00 34.98 172 GLU A C 1
ATOM 528 O O . GLU A 1 101 ? 30.154 7.440 32.870 1.00 34.65 172 GLU A O 1
ATOM 534 N N . PRO A 1 102 ? 32.383 7.661 32.571 1.00 34.85 173 PRO A N 1
ATOM 535 C CA . PRO A 1 102 ? 32.304 9.124 32.464 1.00 33.34 173 PRO A CA 1
ATOM 536 C C . PRO A 1 102 ? 31.685 9.595 31.152 1.00 31.92 173 PRO A C 1
ATOM 537 O O . PRO A 1 102 ? 31.605 8.824 30.199 1.00 30.10 173 PRO A O 1
ATOM 541 N N . THR A 1 103 ? 31.254 10.854 31.116 1.00 31.92 174 THR A N 1
ATOM 542 C CA . THR A 1 103 ? 30.822 11.482 29.871 1.00 32.74 174 THR A CA 1
ATOM 543 C C . THR A 1 103 ? 32.024 11.623 28.941 1.00 32.44 174 THR A C 1
ATOM 544 O O . THR A 1 103 ? 33.174 11.516 29.379 1.00 30.06 174 THR A O 1
ATOM 548 N N . ASP A 1 104 ? 31.757 11.860 27.659 1.00 32.48 175 ASP A N 1
ATOM 549 C CA . ASP A 1 104 ? 32.820 11.922 26.657 1.00 33.02 175 ASP A CA 1
ATOM 550 C C . ASP A 1 104 ? 33.819 13.048 26.916 1.00 31.82 175 ASP A C 1
ATOM 551 O O . ASP A 1 104 ? 35.011 12.893 26.645 1.00 30.07 175 ASP A O 1
ATOM 556 N N . ASN A 1 105 ? 33.332 14.172 27.439 1.00 30.59 176 ASN A N 1
ATOM 557 C CA . ASN A 1 105 ? 34.186 15.335 27.697 1.00 31.46 176 ASN A CA 1
ATOM 558 C C . ASN A 1 105 ? 35.030 15.233 28.981 1.00 30.55 176 ASN A C 1
ATOM 559 O O . ASN A 1 105 ? 35.757 16.164 29.330 1.00 29.65 176 ASN A O 1
ATOM 564 N N . ALA A 1 106 ? 34.920 14.112 29.684 1.00 29.08 177 ALA A N 1
ATOM 565 C CA . ALA A 1 106 ? 35.641 13.920 30.935 1.00 29.38 177 ALA A CA 1
ATOM 566 C C . ALA A 1 106 ? 36.343 12.563 30.964 1.00 30.44 177 ALA A C 1
ATOM 567 O O . ALA A 1 106 ? 37.063 12.243 31.916 1.00 29.90 177 ALA A O 1
ATOM 569 N N . ALA A 1 107 ? 36.118 11.774 29.915 1.00 30.08 178 ALA A N 1
ATOM 570 C CA . ALA A 1 107 ? 36.688 10.435 29.790 1.00 29.39 178 ALA A CA 1
ATOM 571 C C . ALA A 1 107 ? 38.212 10.469 29.834 1.00 29.61 178 ALA A C 1
ATOM 572 O O . ALA A 1 107 ? 38.855 9.566 30.377 1.00 28.02 178 ALA A O 1
ATOM 574 N N . ARG A 1 108 ? 38.784 11.519 29.257 1.00 27.09 179 ARG A N 1
ATOM 575 C CA . ARG A 1 108 ? 40.230 11.668 29.218 1.00 29.64 179 ARG A CA 1
ATOM 576 C C . ARG A 1 108 ? 40.762 12.064 30.598 1.00 29.43 179 ARG A C 1
ATOM 577 O O . ARG A 1 108 ? 41.781 11.538 31.053 1.00 29.75 179 ARG A O 1
ATOM 585 N N . PHE A 1 109 ? 40.063 12.986 31.259 1.00 28.52 180 PHE A N 1
ATOM 586 C CA . PHE A 1 109 ? 40.389 13.347 32.632 1.00 29.68 180 PHE A CA 1
ATOM 587 C C . PHE A 1 109 ? 40.229 12.148 33.556 1.00 29.61 180 PHE A C 1
ATOM 588 O O . PHE A 1 109 ? 41.102 11.870 34.376 1.00 30.06 180 PHE A O 1
ATOM 596 N N . TYR A 1 110 ? 39.106 11.448 33.418 1.00 29.77 181 TYR A N 1
ATOM 597 C CA . TYR A 1 110 ? 38.782 10.297 34.266 1.00 29.89 181 TYR A CA 1
ATOM 598 C C . TYR A 1 110 ? 39.821 9.171 34.181 1.00 29.81 181 TYR A C 1
ATOM 599 O O . TYR A 1 110 ? 40.190 8.582 35.194 1.00 30.29 181 TYR A O 1
ATOM 608 N N . LYS A 1 111 ? 40.290 8.884 32.969 1.00 29.25 182 LYS A N 1
ATOM 609 C CA . LYS A 1 111 ? 41.273 7.829 32.747 1.00 29.39 182 LYS A CA 1
ATOM 610 C C . LYS A 1 111 ? 42.630 8.178 33.365 1.00 30.75 182 LYS A C 1
ATOM 611 O O . LYS A 1 111 ? 43.256 7.338 34.007 1.00 29.98 182 LYS A O 1
ATOM 617 N N . TRP A 1 112 ? 43.072 9.421 33.180 1.00 31.16 183 TRP A N 1
ATOM 618 C CA . TRP A 1 112 ? 44.319 9.896 33.781 1.00 31.23 183 TRP A CA 1
ATOM 619 C C . TRP A 1 112 ? 44.268 9.883 35.307 1.00 31.98 183 TRP A C 1
ATOM 620 O O . TRP A 1 112 ? 45.253 9.567 35.973 1.00 31.46 183 TRP A O 1
ATOM 631 N N . PHE A 1 113 ? 43.110 10.233 35.853 1.00 32.43 184 PHE A N 1
ATOM 632 C CA . PHE A 1 113 ? 42.965 10.421 37.291 1.00 32.69 184 PHE A CA 1
ATOM 633 C C . PHE A 1 113 ? 42.731 9.119 38.053 1.00 32.76 184 PHE A C 1
ATOM 634 O O . PHE A 1 113 ? 43.113 9.013 39.218 1.00 33.74 184 PHE A O 1
ATOM 642 N N . THR A 1 114 ? 42.115 8.131 37.406 1.00 31.44 185 THR A N 1
ATOM 643 C CA . THR A 1 114 ? 41.750 6.892 38.104 1.00 33.73 185 THR A CA 1
ATOM 644 C C . THR A 1 114 ? 42.550 5.646 37.713 1.00 33.86 185 THR A C 1
ATOM 645 O O . THR A 1 114 ? 42.423 4.606 38.360 1.00 33.10 185 THR A O 1
ATOM 649 N N . GLU A 1 115 ? 43.359 5.747 36.658 1.00 34.42 186 GLU A N 1
ATOM 650 C CA . GLU A 1 115 ? 44.083 4.591 36.118 1.00 32.40 186 GLU A CA 1
ATOM 651 C C . GLU A 1 115 ? 45.581 4.870 35.958 1.00 33.50 186 GLU A C 1
ATOM 652 O O . GLU A 1 115 ? 45.978 5.879 35.362 1.00 33.49 186 GLU A O 1
ATOM 658 N N . GLY A 1 116 ? 46.405 3.963 36.486 1.00 31.74 187 GLY A N 1
ATOM 659 C CA . GLY A 1 116 ? 47.837 4.190 36.578 1.00 30.98 187 GLY A CA 1
ATOM 660 C C . GLY A 1 116 ? 48.062 5.422 37.428 1.00 33.74 187 GLY A C 1
ATOM 661 O O . GLY A 1 116 ? 48.969 6.215 37.180 1.00 35.68 187 GLY A O 1
ATOM 662 N N . ASN A 1 117 ? 47.226 5.561 38.452 1.00 35.73 188 ASN A N 1
ATOM 663 C CA . ASN A 1 117 ? 47.067 6.822 39.165 1.00 37.22 188 ASN A CA 1
ATOM 664 C C . ASN A 1 117 ? 47.818 6.925 40.486 1.00 39.05 188 ASN A C 1
ATOM 665 O O . ASN A 1 117 ? 47.607 7.871 41.240 1.00 40.08 188 ASN A O 1
ATOM 670 N N . ASP A 1 118 ? 48.681 5.953 40.771 1.00 40.11 189 ASP A N 1
ATOM 671 C CA . ASP A 1 118 ? 49.413 5.927 42.038 1.00 40.39 189 ASP A CA 1
ATOM 672 C C . ASP A 1 118 ? 50.463 7.036 42.088 1.00 42.81 189 ASP A C 1
ATOM 673 O O . ASP A 1 118 ? 51.600 6.855 41.646 1.00 44.44 189 ASP A O 1
ATOM 675 N N . ARG A 1 119 ? 50.072 8.190 42.618 1.00 41.30 190 ARG A N 1
ATOM 676 C CA . ARG A 1 119 ? 50.966 9.339 42.670 1.00 43.86 190 ARG A CA 1
ATOM 677 C C . ARG A 1 119 ? 51.116 9.932 44.080 1.00 41.80 190 ARG A C 1
ATOM 678 O O . ARG A 1 119 ? 51.599 11.050 44.233 1.00 42.20 190 ARG A O 1
ATOM 686 N N . GLY A 1 120 ? 50.731 9.169 45.102 1.00 39.89 191 GLY A N 1
ATOM 687 C CA . GLY A 1 120 ? 50.864 9.610 46.482 1.00 41.30 191 GLY A CA 1
ATOM 688 C C . GLY A 1 120 ? 50.013 10.825 46.795 1.00 41.35 191 GLY A C 1
ATOM 689 O O . GLY A 1 120 ? 49.015 11.071 46.118 1.00 40.84 191 GLY A O 1
ATOM 690 N N . GLU A 1 121 ? 50.407 11.592 47.810 1.00 42.29 192 GLU A N 1
ATOM 691 C CA . GLU A 1 121 ? 49.642 12.772 48.216 1.00 42.77 192 GLU A CA 1
ATOM 692 C C . GLU A 1 121 ? 50.216 14.079 47.654 1.00 41.36 192 GLU A C 1
ATOM 693 O O . GLU A 1 121 ? 50.975 14.783 48.317 1.00 39.91 192 GLU A O 1
ATOM 699 N N . TRP A 1 122 ? 49.818 14.397 46.426 1.00 39.60 193 TRP A N 1
ATOM 700 C CA . TRP A 1 122 ? 50.372 15.522 45.684 1.00 39.58 193 TRP A CA 1
ATOM 701 C C . TRP A 1 122 ? 49.405 16.708 45.614 1.00 37.69 193 TRP A C 1
ATOM 702 O O . TRP A 1 122 ? 49.684 17.713 44.959 1.00 36.06 193 TRP A O 1
ATOM 713 N N . LEU A 1 123 ? 48.270 16.591 46.292 1.00 38.17 194 LEU A N 1
ATOM 714 C CA . LEU A 1 123 ? 47.243 17.629 46.221 1.00 39.16 194 LEU A CA 1
ATOM 715 C C . LEU A 1 123 ? 46.908 18.217 47.592 1.00 39.84 194 LEU A C 1
ATOM 716 O O . LEU A 1 123 ? 45.757 18.558 47.859 1.00 40.36 194 LEU A O 1
ATOM 721 N N . LYS A 1 124 ? 47.921 18.341 48.447 1.00 38.64 195 LYS A N 1
ATOM 722 C CA . LYS A 1 124 ? 47.729 18.801 49.821 1.00 38.98 195 LYS A CA 1
ATOM 723 C C . LYS A 1 124 ? 47.242 20.246 49.901 1.00 40.42 195 LYS A C 1
ATOM 724 O O . LYS A 1 124 ? 46.587 20.629 50.870 1.00 42.34 195 LYS A O 1
ATOM 730 N N . ASN A 1 125 ? 47.558 21.044 48.885 1.00 38.62 196 ASN A N 1
ATOM 731 C CA . ASN A 1 125 ? 47.133 22.441 48.852 1.00 38.44 196 ASN A CA 1
ATOM 732 C C . ASN A 1 125 ? 45.713 22.619 48.312 1.00 38.10 196 ASN A C 1
ATOM 733 O O . ASN A 1 125 ? 45.205 23.735 48.241 1.00 37.06 196 ASN A O 1
ATOM 735 N N . LEU A 1 126 ? 45.075 21.511 47.947 1.00 38.36 197 LEU A N 1
ATOM 736 C CA . LEU A 1 126 ? 43.782 21.544 47.268 1.00 39.15 197 LEU A CA 1
ATOM 737 C C . LEU A 1 126 ? 42.604 21.467 48.247 1.00 39.13 197 LEU A C 1
ATOM 738 O O . LEU A 1 126 ? 42.599 20.646 49.166 1.00 40.48 197 LEU A O 1
ATOM 743 N N . LYS A 1 127 ? 41.615 22.333 48.048 1.00 36.59 198 LYS A N 1
ATOM 744 C CA . LYS A 1 127 ? 40.336 22.230 48.746 1.00 39.35 198 LYS A CA 1
ATOM 745 C C . LYS A 1 127 ? 39.265 21.903 47.704 1.00 38.33 198 LYS A C 1
ATOM 746 O O . LYS A 1 127 ? 39.238 22.510 46.632 1.00 37.10 198 LYS A O 1
ATOM 752 N N . TYR A 1 128 ? 38.387 20.950 48.003 1.00 35.78 199 TYR A N 1
ATOM 753 C CA . TYR A 1 128 ? 37.431 20.501 46.990 1.00 36.89 199 TYR A CA 1
ATOM 754 C C . TYR A 1 128 ? 36.066 20.043 47.506 1.00 37.56 199 TYR A C 1
ATOM 755 O O . TYR A 1 128 ? 35.866 19.803 48.700 1.00 37.26 199 TYR A O 1
ATOM 764 N N . GLY A 1 129 ? 35.139 19.915 46.563 1.00 35.49 200 GLY A N 1
ATOM 765 C CA . GLY A 1 129 ? 33.849 19.297 46.793 1.00 34.57 200 GLY A CA 1
ATOM 766 C C . GLY A 1 129 ? 33.357 18.791 45.450 1.00 35.03 200 GLY A C 1
ATOM 767 O O . GLY A 1 129 ? 33.561 19.448 44.427 1.00 36.30 200 GLY A O 1
ATOM 768 N N . VAL A 1 130 ? 32.726 17.624 45.431 1.00 32.99 201 VAL A N 1
ATOM 769 C CA . VAL A 1 130 ? 32.189 17.094 44.180 1.00 32.41 201 VAL A CA 1
ATOM 770 C C . VAL A 1 130 ? 30.710 16.720 44.294 1.00 32.98 201 VAL A C 1
ATOM 771 O O . VAL A 1 130 ? 30.314 15.932 45.155 1.00 33.39 201 VAL A O 1
ATOM 775 N N . PHE A 1 131 ? 29.895 17.325 43.437 1.00 31.37 202 PHE A N 1
ATOM 776 C CA . PHE A 1 131 ? 28.489 16.961 43.330 1.00 34.19 202 PHE A CA 1
ATOM 777 C C . PHE A 1 131 ? 28.318 15.998 42.166 1.00 33.00 202 PHE A C 1
ATOM 778 O O . PHE A 1 131 ? 28.793 16.257 41.059 1.00 32.38 202 PHE A O 1
ATOM 786 N N . GLY A 1 132 ? 27.637 14.887 42.418 1.00 31.96 203 GLY A N 1
ATOM 787 C CA . GLY A 1 132 ? 27.455 13.871 41.403 1.00 32.09 203 GLY A CA 1
ATOM 788 C C . GLY A 1 132 ? 26.092 13.898 40.753 1.00 31.16 203 GLY A C 1
ATOM 789 O O . GLY A 1 132 ? 25.076 14.071 41.423 1.00 34.47 203 GLY A O 1
ATOM 790 N N . LEU A 1 133 ? 26.080 13.728 39.437 1.00 30.80 204 LEU A N 1
ATOM 791 C CA . LEU A 1 133 ? 24.847 13.649 38.663 1.00 33.08 204 LEU A CA 1
ATOM 792 C C . LEU A 1 133 ? 24.601 12.184 38.314 1.00 33.33 204 LEU A C 1
ATOM 793 O O . LEU A 1 133 ? 25.346 11.601 37.526 1.00 31.94 204 LEU A O 1
ATOM 798 N N . GLY A 1 134 ? 23.562 11.592 38.898 1.00 34.69 205 GLY A N 1
ATOM 799 C CA . GLY A 1 134 ? 23.287 10.183 38.690 1.00 34.45 205 GLY A CA 1
ATOM 800 C C . GLY A 1 134 ? 21.815 9.829 38.602 1.00 37.13 205 GLY A C 1
ATOM 801 O O . GLY A 1 134 ? 20.957 10.693 38.437 1.00 34.96 205 GLY A O 1
ATOM 802 N N . ASN A 1 135 ? 21.534 8.535 38.704 1.00 37.81 206 ASN A N 1
ATOM 803 C CA . ASN A 1 135 ? 20.174 8.024 38.642 1.00 38.67 206 ASN A CA 1
ATOM 804 C C . ASN A 1 135 ? 20.117 6.658 39.320 1.00 39.25 206 ASN A C 1
ATOM 805 O O . ASN A 1 135 ? 20.716 5.692 38.847 1.00 37.94 206 ASN A O 1
ATOM 810 N N . ARG A 1 136 ? 19.391 6.591 40.431 1.00 41.04 207 ARG A N 1
ATOM 811 C CA . ARG A 1 136 ? 19.358 5.395 41.268 1.00 41.04 207 ARG A CA 1
ATOM 812 C C . ARG A 1 136 ? 18.808 4.150 40.569 1.00 42.94 207 ARG A C 1
ATOM 813 O O . ARG A 1 136 ? 18.998 3.034 41.052 1.00 43.49 207 ARG A O 1
ATOM 821 N N . GLN A 1 137 ? 18.143 4.340 39.431 1.00 41.19 208 GLN A N 1
ATOM 822 C CA . GLN A 1 137 ? 17.614 3.222 38.652 1.00 42.23 208 GLN A CA 1
ATOM 823 C C . GLN A 1 137 ? 18.718 2.377 37.999 1.00 42.84 208 GLN A C 1
ATOM 824 O O . GLN A 1 137 ? 18.460 1.266 37.522 1.00 42.76 208 GLN A O 1
ATOM 830 N N . TYR A 1 138 ? 19.941 2.903 37.986 1.00 41.34 209 TYR A N 1
ATOM 831 C CA . TYR A 1 138 ? 21.068 2.218 37.351 1.00 42.30 209 TYR A CA 1
ATOM 832 C C . TYR A 1 138 ? 21.912 1.432 38.343 1.00 41.46 209 TYR A C 1
ATOM 833 O O . TYR A 1 138 ? 22.006 1.792 39.519 1.00 39.95 209 TYR A O 1
ATOM 842 N N . GLU A 1 139 ? 22.528 0.365 37.841 1.00 41.25 210 GLU A N 1
ATOM 843 C CA . GLU A 1 139 ? 23.436 -0.465 38.622 1.00 42.26 210 GLU A CA 1
ATOM 844 C C . GLU A 1 139 ? 24.493 0.378 39.335 1.00 44.21 210 GLU A C 1
ATOM 845 O O . GLU A 1 139 ? 24.618 0.327 40.559 1.00 44.63 210 GLU A O 1
ATOM 851 N N . HIS A 1 140 ? 25.236 1.168 38.566 1.00 43.80 211 HIS A N 1
ATOM 852 C CA . HIS A 1 140 ? 26.317 1.979 39.117 1.00 40.29 211 HIS A CA 1
ATOM 853 C C . HIS A 1 140 ? 25.886 3.426 39.341 1.00 38.89 211 HIS A C 1
ATOM 854 O O . HIS A 1 140 ? 26.170 4.310 38.530 1.00 37.15 211 HIS A O 1
ATOM 861 N N . PHE A 1 141 ? 25.194 3.653 40.453 1.00 39.24 212 PHE A N 1
ATOM 862 C CA . PHE A 1 141 ? 24.678 4.971 40.794 1.00 37.52 212 PHE A CA 1
ATOM 863 C C . PHE A 1 141 ? 25.807 5.928 41.178 1.00 37.48 212 PHE A C 1
ATOM 864 O O . PHE A 1 141 ? 26.595 5.642 42.084 1.00 38.87 212 PHE A O 1
ATOM 872 N N . ASN A 1 142 ? 25.880 7.056 40.474 1.00 35.58 213 ASN A N 1
ATOM 873 C CA . ASN A 1 142 ? 26.917 8.069 40.693 1.00 36.29 213 ASN A CA 1
ATOM 874 C C . ASN A 1 142 ? 28.351 7.536 40.820 1.00 35.71 213 ASN A C 1
ATOM 875 O O . ASN A 1 142 ? 29.157 8.073 41.583 1.00 33.34 213 ASN A O 1
ATOM 880 N N . LYS A 1 143 ? 28.648 6.486 40.055 1.00 34.88 214 LYS A N 1
ATOM 881 C CA . LYS A 1 143 ? 29.951 5.832 40.066 1.00 34.09 214 LYS A CA 1
ATOM 882 C C . LYS A 1 143 ? 31.112 6.797 39.805 1.00 34.35 214 LYS A C 1
ATOM 883 O O . LYS A 1 143 ? 32.101 6.797 40.541 1.00 33.27 214 LYS A O 1
ATOM 889 N N . VAL A 1 144 ? 30.984 7.616 38.764 1.00 32.31 215 VAL A N 1
ATOM 890 C CA . VAL A 1 144 ? 32.033 8.563 38.388 1.00 32.36 215 VAL A CA 1
ATOM 891 C C . VAL A 1 144 ? 32.344 9.557 39.506 1.00 32.96 215 VAL A C 1
ATOM 892 O O . VAL A 1 144 ? 33.508 9.765 39.853 1.00 32.81 215 VAL A O 1
ATOM 896 N N . ALA A 1 145 ? 31.303 10.164 40.072 1.00 32.19 216 ALA A N 1
ATOM 897 C CA . ALA A 1 145 ? 31.482 11.142 41.140 1.00 30.88 216 ALA A CA 1
ATOM 898 C C . ALA A 1 145 ? 32.103 10.528 42.392 1.00 33.25 216 ALA A C 1
ATOM 899 O O . ALA A 1 145 ? 32.956 11.148 43.027 1.00 32.44 216 ALA A O 1
ATOM 901 N N . LYS A 1 146 ? 31.668 9.318 42.744 1.00 33.82 217 LYS A N 1
ATOM 902 C CA . LYS A 1 146 ? 32.181 8.622 43.925 1.00 31.85 217 LYS A CA 1
ATOM 903 C C . LYS A 1 146 ? 33.660 8.278 43.782 1.00 33.33 217 LYS A C 1
ATOM 904 O O . LYS A 1 146 ? 34.436 8.446 44.723 1.00 35.11 217 LYS A O 1
ATOM 910 N N . VAL A 1 147 ? 34.040 7.801 42.599 1.00 31.70 218 VAL A N 1
ATOM 911 C CA . VAL A 1 147 ? 35.417 7.397 42.327 1.00 33.65 218 VAL A CA 1
ATOM 912 C C . VAL A 1 147 ? 36.400 8.579 42.373 1.00 34.86 218 VAL A C 1
ATOM 913 O O . VAL A 1 147 ? 37.467 8.485 42.984 1.00 32.23 218 VAL A O 1
ATOM 917 N N . VAL A 1 148 ? 36.030 9.689 41.741 1.00 34.90 219 VAL A N 1
ATOM 918 C CA . VAL A 1 148 ? 36.876 10.879 41.725 1.00 34.39 219 VAL A CA 1
ATOM 919 C C . VAL A 1 148 ? 36.978 11.499 43.124 1.00 34.88 219 VAL A C 1
ATOM 920 O O . VAL A 1 148 ? 38.045 11.975 43.528 1.00 32.71 219 VAL A O 1
ATOM 924 N N . ASP A 1 149 ? 35.868 11.460 43.860 1.00 34.28 220 ASP A N 1
ATOM 925 C CA . ASP A 1 149 ? 35.802 11.981 45.225 1.00 34.97 220 ASP A CA 1
ATOM 926 C C . ASP A 1 149 ? 36.677 11.213 46.212 1.00 35.58 220 ASP A C 1
ATOM 927 O O . ASP A 1 149 ? 37.351 11.817 47.044 1.00 35.97 220 ASP A O 1
ATOM 932 N N . ASP A 1 150 ? 36.647 9.885 46.131 1.00 35.78 221 ASP A N 1
ATOM 933 C CA . ASP A 1 150 ? 37.469 9.046 47.004 1.00 37.12 221 ASP A CA 1
ATOM 934 C C . ASP A 1 150 ? 38.967 9.278 46.759 1.00 37.91 221 ASP A C 1
ATOM 935 O O . ASP A 1 150 ? 39.731 9.506 47.698 1.00 39.00 221 ASP A O 1
ATOM 937 N N . ILE A 1 151 ? 39.371 9.225 45.492 1.00 36.10 222 ILE A N 1
ATOM 938 C CA . ILE A 1 151 ? 40.766 9.416 45.097 1.00 36.86 222 ILE A CA 1
ATOM 939 C C . ILE A 1 151 ? 41.333 10.780 45.527 1.00 37.35 222 ILE A C 1
ATOM 940 O O . ILE A 1 151 ? 42.477 10.873 45.980 1.00 37.64 222 ILE A O 1
ATOM 945 N N . LEU A 1 152 ? 40.535 11.832 45.380 1.00 34.99 223 LEU A N 1
ATOM 946 C CA . LEU A 1 152 ? 40.969 13.172 45.759 1.00 35.53 223 LEU A CA 1
ATOM 947 C C . LEU A 1 152 ? 41.433 13.249 47.217 1.00 36.94 223 LEU A C 1
ATOM 948 O O . LEU A 1 152 ? 42.478 13.830 47.509 1.00 36.50 223 LEU A O 1
ATOM 953 N N . VAL A 1 153 ? 40.679 12.641 48.128 1.00 35.56 224 VAL A N 1
ATOM 954 C CA . VAL A 1 153 ? 41.049 12.686 49.537 1.00 37.14 224 VAL A CA 1
ATOM 955 C C . VAL A 1 153 ? 42.198 11.716 49.860 1.00 37.46 224 VAL A C 1
ATOM 956 O O . VAL A 1 153 ? 43.052 12.017 50.692 1.00 34.66 224 VAL A O 1
ATOM 960 N N . GLU A 1 154 ? 42.223 10.569 49.182 1.00 38.89 225 GLU A N 1
ATOM 961 C CA . GLU A 1 154 ? 43.323 9.615 49.307 1.00 38.51 225 GLU A CA 1
ATOM 962 C C . GLU A 1 154 ? 44.640 10.241 48.866 1.00 40.38 225 GLU A C 1
ATOM 963 O O . GLU A 1 154 ? 45.709 9.867 49.350 1.00 41.88 225 GLU A O 1
ATOM 969 N N . GLN A 1 155 ? 44.564 11.189 47.938 1.00 37.78 226 GLN A N 1
ATOM 970 C CA . GLN A 1 155 ? 45.768 11.802 47.397 1.00 38.77 226 GLN A CA 1
ATOM 971 C C . GLN A 1 155 ? 46.059 13.181 47.988 1.00 38.85 226 GLN A C 1
ATOM 972 O O . GLN A 1 155 ? 46.780 13.980 47.386 1.00 39.99 226 GLN A O 1
ATOM 978 N N . GLY A 1 156 ? 45.496 13.462 49.161 1.00 37.66 227 GLY A N 1
ATOM 979 C CA . GLY A 1 156 ? 45.887 14.642 49.917 1.00 39.45 227 GLY A CA 1
ATOM 980 C C . GLY A 1 156 ? 44.915 15.807 50.023 1.00 38.45 227 GLY A C 1
ATOM 981 O O . GLY A 1 156 ? 44.942 16.543 51.011 1.00 38.53 227 GLY A O 1
ATOM 982 N N . ALA A 1 157 ? 44.071 15.992 49.011 1.00 38.92 228 ALA A N 1
ATOM 983 C CA . ALA A 1 157 ? 43.133 17.114 48.991 1.00 38.62 228 ALA A CA 1
ATOM 984 C C . ALA A 1 157 ? 42.162 17.068 50.173 1.00 38.32 228 ALA A C 1
ATOM 985 O O . ALA A 1 157 ? 41.973 16.015 50.786 1.00 39.35 228 ALA A O 1
ATOM 987 N N . GLN A 1 158 ? 41.553 18.208 50.491 1.00 37.20 229 GLN A N 1
ATOM 988 C CA . GLN A 1 158 ? 40.681 18.310 51.665 1.00 40.02 229 GLN A CA 1
ATOM 989 C C . GLN A 1 158 ? 39.211 18.580 51.321 1.00 38.25 229 GLN A C 1
ATOM 990 O O . GLN A 1 158 ? 38.894 19.574 50.667 1.00 38.13 229 GLN A O 1
ATOM 992 N N . ARG A 1 159 ? 38.326 17.691 51.774 1.00 38.79 230 ARG A N 1
ATOM 993 C CA . ARG A 1 159 ? 36.880 17.821 51.550 1.00 38.67 230 ARG A CA 1
ATOM 994 C C . ARG A 1 159 ? 36.275 19.054 52.208 1.00 40.85 230 ARG A C 1
ATOM 995 O O . ARG A 1 159 ? 36.501 19.311 53.394 1.00 43.49 230 ARG A O 1
ATOM 1003 N N . LEU A 1 160 ? 35.495 19.804 51.435 1.00 38.71 231 LEU A N 1
ATOM 1004 C CA . LEU A 1 160 ? 34.786 20.965 51.951 1.00 38.39 231 LEU A CA 1
ATOM 1005 C C . LEU A 1 160 ? 33.346 20.563 52.207 1.00 38.88 231 LEU A C 1
ATOM 1006 O O . LEU A 1 160 ? 32.613 21.232 52.936 1.00 38.85 231 LEU A O 1
ATOM 1011 N N . VAL A 1 161 ? 32.957 19.449 51.601 1.00 37.45 232 VAL A N 1
ATOM 1012 C CA . VAL A 1 161 ? 31.587 18.973 51.654 1.00 35.69 232 VAL A CA 1
ATOM 1013 C C . VAL A 1 161 ? 31.589 17.503 51.233 1.00 37.73 232 VAL A C 1
ATOM 1014 O O . VAL A 1 161 ? 32.454 17.074 50.463 1.00 37.54 232 VAL A O 1
ATOM 1018 N N . GLN A 1 162 ? 30.650 16.723 51.762 1.00 35.04 233 GLN A N 1
ATOM 1019 C CA . GLN A 1 162 ? 30.507 15.333 51.346 1.00 35.39 233 GLN A CA 1
ATOM 1020 C C . GLN A 1 162 ? 30.039 15.288 49.891 1.00 36.82 233 GLN A C 1
ATOM 1021 O O . GLN A 1 162 ? 29.448 16.253 49.393 1.00 34.65 233 GLN A O 1
ATOM 1023 N N . VAL A 1 163 ? 30.311 14.174 49.214 1.00 36.10 234 VAL A N 1
ATOM 1024 C CA . VAL A 1 163 ? 29.922 14.013 47.815 1.00 35.35 234 VAL A CA 1
ATOM 1025 C C . VAL A 1 163 ? 28.400 14.091 47.627 1.00 35.48 234 VAL A C 1
ATOM 1026 O O . VAL A 1 163 ? 27.636 13.455 48.357 1.00 33.81 234 VAL A O 1
ATOM 1030 N N . GLY A 1 164 ? 27.972 14.898 46.657 1.00 34.89 235 GLY A N 1
ATOM 1031 C CA . GLY A 1 164 ? 26.563 15.026 46.329 1.00 35.35 235 GLY A CA 1
ATOM 1032 C C . GLY A 1 164 ? 26.070 13.829 45.541 1.00 36.09 235 GLY A C 1
ATOM 1033 O O . GLY A 1 164 ? 26.766 13.331 44.653 1.00 36.50 235 GLY A O 1
ATOM 1034 N N . LEU A 1 165 ? 24.873 13.353 45.871 1.00 36.55 236 LEU A N 1
ATOM 1035 C CA . LEU A 1 165 ? 24.312 12.186 45.196 1.00 38.68 236 LEU A CA 1
ATOM 1036 C C . LEU A 1 165 ? 22.929 12.476 44.615 1.00 40.40 236 LEU A C 1
ATOM 1037 O O . LEU A 1 165 ? 21.932 11.895 45.042 1.00 41.60 236 LEU A O 1
ATOM 1042 N N . GLY A 1 166 ? 22.876 13.376 43.638 1.00 40.20 237 GLY A N 1
ATOM 1043 C CA . GLY A 1 166 ? 21.626 13.699 42.974 1.00 40.41 237 GLY A CA 1
ATOM 1044 C C . GLY A 1 166 ? 21.205 12.594 42.026 1.00 40.76 237 GLY A C 1
ATOM 1045 O O . GLY A 1 166 ? 22.011 12.110 41.228 1.00 37.98 237 GLY A O 1
ATOM 1046 N N . ASP A 1 167 ? 19.947 12.175 42.122 1.00 42.20 238 ASP A N 1
ATOM 1047 C CA . ASP A 1 167 ? 19.421 11.183 41.189 1.00 42.14 238 ASP A CA 1
ATOM 1048 C C . ASP A 1 167 ? 18.280 11.752 40.356 1.00 42.65 238 ASP A C 1
ATOM 1049 O O . ASP A 1 167 ? 17.426 12.490 40.856 1.00 42.13 238 ASP A O 1
ATOM 1054 N N . ASP A 1 168 ? 18.284 11.403 39.075 1.00 42.52 239 ASP A N 1
ATOM 1055 C CA . ASP A 1 168 ? 17.409 12.037 38.103 1.00 41.98 239 ASP A CA 1
ATOM 1056 C C . ASP A 1 168 ? 15.982 11.489 38.103 1.00 41.35 239 ASP A C 1
ATOM 1057 O O . ASP A 1 168 ? 15.080 12.130 37.572 1.00 40.40 239 ASP A O 1
ATOM 1062 N N . ASP A 1 169 ? 15.777 10.309 38.688 1.00 43.71 240 ASP A N 1
ATOM 1063 C CA . ASP A 1 169 ? 14.434 9.720 38.766 1.00 46.00 240 ASP A CA 1
ATOM 1064 C C . ASP A 1 169 ? 13.623 10.354 39.896 1.00 47.10 240 ASP A C 1
ATOM 1065 O O . ASP A 1 169 ? 12.399 10.227 39.944 1.00 47.10 240 ASP A O 1
ATOM 1070 N N . GLN A 1 170 ? 14.329 11.019 40.809 1.00 46.79 241 GLN A N 1
ATOM 1071 C CA . GLN A 1 170 ? 13.717 11.896 41.801 1.00 44.20 241 GLN A CA 1
ATOM 1072 C C . GLN A 1 170 ? 14.054 13.331 41.397 1.00 45.73 241 GLN A C 1
ATOM 1073 O O . GLN A 1 170 ? 14.250 13.606 40.212 1.00 45.69 241 GLN A O 1
ATOM 1075 N N . CYS A 1 171 ? 14.136 14.246 42.359 1.00 43.43 242 CYS A N 1
ATOM 1076 C CA . CYS A 1 171 ? 14.457 15.633 42.023 1.00 44.91 242 CYS A CA 1
ATOM 1077 C C . CYS A 1 171 ? 15.936 15.956 42.255 1.00 45.16 242 CYS A C 1
ATOM 1078 O O . CYS A 1 171 ? 16.377 16.120 43.393 1.00 44.67 242 CYS A O 1
ATOM 1081 N N . ILE A 1 172 ? 16.691 16.055 41.165 1.00 44.65 243 ILE A N 1
ATOM 1082 C CA . ILE A 1 172 ? 18.133 16.268 41.247 1.00 43.52 243 ILE A CA 1
ATOM 1083 C C . ILE A 1 172 ? 18.476 17.703 41.651 1.00 41.48 243 ILE A C 1
ATOM 1084 O O . ILE A 1 172 ? 19.498 17.950 42.290 1.00 38.89 243 ILE A O 1
ATOM 1089 N N . GLU A 1 173 ? 17.607 18.641 41.291 1.00 41.35 244 GLU A N 1
ATOM 1090 C CA . GLU A 1 173 ? 17.804 20.038 41.661 1.00 42.28 244 GLU A CA 1
ATOM 1091 C C . GLU A 1 173 ? 17.743 20.213 43.183 1.00 41.61 244 GLU A C 1
ATOM 1092 O O . GLU A 1 173 ? 18.489 21.010 43.756 1.00 39.35 244 GLU A O 1
ATOM 1094 N N . ASP A 1 174 ? 16.859 19.452 43.828 1.00 42.20 245 ASP A N 1
ATOM 1095 C CA . ASP A 1 174 ? 16.672 19.522 45.276 1.00 42.32 245 ASP A CA 1
ATOM 1096 C C . ASP A 1 174 ? 17.921 19.046 46.016 1.00 40.65 245 ASP A C 1
ATOM 1097 O O . ASP A 1 174 ? 18.290 19.582 47.065 1.00 38.90 245 ASP A O 1
ATOM 1099 N N . ASP A 1 175 ? 18.569 18.029 45.466 1.00 38.81 246 ASP A N 1
ATOM 1100 C CA . ASP A 1 175 ? 19.801 17.531 46.049 1.00 40.07 246 ASP A CA 1
ATOM 1101 C C . ASP A 1 175 ? 20.922 18.545 45.824 1.00 38.17 246 ASP A C 1
ATOM 1102 O O . ASP A 1 175 ? 21.837 18.665 46.642 1.00 35.05 246 ASP A O 1
ATOM 1107 N N . PHE A 1 176 ? 20.830 19.287 44.721 1.00 37.89 247 PHE A N 1
ATOM 1108 C CA . PHE A 1 176 ? 21.811 20.324 44.402 1.00 37.51 247 PHE A CA 1
ATOM 1109 C C . PHE A 1 176 ? 21.777 21.431 45.452 1.00 37.84 247 PHE A C 1
ATOM 1110 O O . PHE A 1 176 ? 22.822 21.832 45.974 1.00 37.06 247 PHE A O 1
ATOM 1118 N N . THR A 1 177 ? 20.580 21.913 45.773 1.00 37.41 248 THR A N 1
ATOM 1119 C CA . THR A 1 177 ? 20.453 22.986 46.754 1.00 38.78 248 THR A CA 1
ATOM 1120 C C . THR A 1 177 ? 20.867 22.533 48.155 1.00 38.61 248 THR A C 1
ATOM 1121 O O . THR A 1 177 ? 21.478 23.301 48.898 1.00 39.67 248 THR A O 1
ATOM 1125 N N . ALA A 1 178 ? 20.555 21.286 48.505 1.00 36.69 249 ALA A N 1
ATOM 1126 C CA . ALA A 1 178 ? 20.998 20.726 49.780 1.00 35.84 249 ALA A CA 1
ATOM 1127 C C . ALA A 1 178 ? 22.529 20.654 49.853 1.00 36.49 249 ALA A C 1
ATOM 1128 O O . ALA A 1 178 ? 23.131 21.059 50.850 1.00 37.55 249 ALA A O 1
ATOM 1130 N N . TRP A 1 179 ? 23.145 20.141 48.791 1.00 35.36 250 TRP A N 1
ATOM 1131 C CA . TRP A 1 179 ? 24.603 20.102 48.663 1.00 35.76 250 TRP A CA 1
ATOM 1132 C C . TRP A 1 179 ? 25.204 21.508 48.779 1.00 37.26 250 TRP A C 1
ATOM 1133 O O . TRP A 1 179 ? 26.173 21.725 49.514 1.00 37.86 250 TRP A O 1
ATOM 1144 N N . ARG A 1 180 ? 24.616 22.455 48.055 1.00 36.78 251 ARG A N 1
ATOM 1145 C CA . ARG A 1 180 ? 25.036 23.853 48.100 1.00 38.89 251 ARG A CA 1
ATOM 1146 C C . ARG A 1 180 ? 24.956 24.418 49.517 1.00 39.12 251 ARG A C 1
ATOM 1147 O O . ARG A 1 180 ? 25.891 25.060 49.992 1.00 38.89 251 ARG A O 1
ATOM 1155 N N . GLU A 1 181 ? 23.828 24.177 50.182 1.00 40.14 252 GLU A N 1
ATOM 1156 C CA . GLU A 1 181 ? 23.634 24.623 51.559 1.00 39.61 252 GLU A CA 1
ATOM 1157 C C . GLU A 1 181 ? 24.640 23.984 52.518 1.00 39.86 252 GLU A C 1
ATOM 1158 O O . GLU A 1 181 ? 25.026 24.598 53.516 1.00 40.28 252 GLU A O 1
ATOM 1164 N N . ALA A 1 182 ? 25.063 22.758 52.215 1.00 38.14 253 ALA A N 1
ATOM 1165 C CA . ALA A 1 182 ? 26.090 22.087 53.015 1.00 39.67 253 ALA A CA 1
ATOM 1166 C C . ALA A 1 182 ? 27.475 22.681 52.770 1.00 37.18 253 ALA A C 1
ATOM 1167 O O . ALA A 1 182 ? 28.331 22.675 53.653 1.00 39.23 253 ALA A O 1
ATOM 1169 N N . LEU A 1 183 ? 27.676 23.216 51.573 1.00 38.63 254 LEU A N 1
ATOM 1170 C CA . LEU A 1 183 ? 28.977 23.725 51.160 1.00 38.87 254 LEU A CA 1
ATOM 1171 C C . LEU A 1 183 ? 29.352 25.076 51.776 1.00 42.35 254 LEU A C 1
ATOM 1172 O O . LEU A 1 183 ? 30.502 25.280 52.175 1.00 42.63 254 LEU A O 1
ATOM 1177 N N . TRP A 1 184 ? 28.392 25.996 51.848 1.00 42.77 255 TRP A N 1
ATOM 1178 C CA . TRP A 1 184 ? 28.694 27.368 52.272 1.00 44.29 255 TRP A CA 1
ATOM 1179 C C . TRP A 1 184 ? 29.407 27.501 53.629 1.00 45.94 255 TRP A C 1
ATOM 1180 O O . TRP A 1 184 ? 30.416 28.201 53.701 1.00 47.22 255 TRP A O 1
ATOM 1191 N N . PRO A 1 185 ? 28.890 26.846 54.698 1.00 44.77 256 PRO A N 1
ATOM 1192 C CA . PRO A 1 185 ? 29.576 26.878 55.998 1.00 43.97 256 PRO A CA 1
ATOM 1193 C C . PRO A 1 185 ? 31.084 26.645 55.910 1.00 45.46 256 PRO A C 1
ATOM 1194 O O . PRO A 1 185 ? 31.849 27.397 56.512 1.00 48.38 256 PRO A O 1
ATOM 1198 N N . GLU A 1 186 ? 31.500 25.622 55.168 1.00 45.75 257 GLU A N 1
ATOM 1199 C CA . GLU A 1 186 ? 32.923 25.327 55.000 1.00 46.85 257 GLU A CA 1
ATOM 1200 C C . GLU A 1 186 ? 33.595 26.260 53.995 1.00 47.50 257 GLU A C 1
ATOM 1201 O O . GLU A 1 186 ? 34.778 26.578 54.135 1.00 46.32 257 GLU A O 1
ATOM 1207 N N . LEU A 1 187 ? 32.844 26.696 52.987 1.00 45.68 258 LEU A N 1
ATOM 1208 C CA . LEU A 1 187 ? 33.393 27.613 51.995 1.00 47.69 258 LEU A CA 1
ATOM 1209 C C . LEU A 1 187 ? 33.504 29.035 52.544 1.00 48.99 258 LEU A C 1
ATOM 1210 O O . LEU A 1 187 ? 34.431 29.767 52.194 1.00 48.61 258 LEU A O 1
ATOM 1215 N N . ASP A 1 188 ? 32.562 29.417 53.406 1.00 48.24 259 ASP A N 1
ATOM 1216 C CA . ASP A 1 188 ? 32.576 30.743 54.024 1.00 48.73 259 ASP A CA 1
ATOM 1217 C C . ASP A 1 188 ? 33.843 30.968 54.852 1.00 51.12 259 ASP A C 1
ATOM 1218 O O . ASP A 1 188 ? 34.486 32.014 54.737 1.00 53.32 259 ASP A O 1
ATOM 1220 N N . THR A 1 189 ? 34.206 29.984 55.672 1.00 49.79 260 THR A N 1
ATOM 1221 C CA . THR A 1 189 ? 35.423 30.078 56.478 1.00 50.60 260 THR A CA 1
ATOM 1222 C C . THR A 1 189 ? 36.649 29.526 55.746 1.00 51.37 260 THR A C 1
ATOM 1223 O O . THR A 1 189 ? 37.520 28.900 56.352 1.00 51.90 260 THR A O 1
ATOM 1227 N N . ILE A 1 190 ? 36.700 29.767 54.438 1.00 50.97 261 ILE A N 1
ATOM 1228 C CA . ILE A 1 190 ? 37.858 29.427 53.615 1.00 49.40 261 ILE A CA 1
ATOM 1229 C C . ILE A 1 190 ? 38.145 30.575 52.647 1.00 49.42 261 ILE A C 1
ATOM 1230 O O . ILE A 1 190 ? 39.302 30.849 52.316 1.00 48.58 261 ILE A O 1
ATOM 1235 N N . LEU A 1 191 ? 37.086 31.267 52.230 1.00 48.50 262 LEU A N 1
ATOM 1236 C CA . LEU A 1 191 ? 37.212 32.421 51.341 1.00 47.25 262 LEU A CA 1
ATOM 1237 C C . LEU A 1 191 ? 37.189 33.746 52.105 1.00 47.68 262 LEU A C 1
ATOM 1238 O O . LEU A 1 191 ? 36.384 33.939 53.018 1.00 49.51 262 LEU A O 1
ATOM 1243 N N . TYR A 1 233 ? 62.100 24.252 14.935 1.00 24.71 304 TYR A N 1
ATOM 1244 C CA . TYR A 1 233 ? 61.412 23.485 15.970 1.00 23.41 304 TYR A CA 1
ATOM 1245 C C . TYR A 1 233 ? 60.019 24.042 16.236 1.00 25.14 304 TYR A C 1
ATOM 1246 O O . TYR A 1 233 ? 59.858 25.210 16.604 1.00 25.96 304 TYR A O 1
ATOM 1255 N N . THR A 1 234 ? 59.005 23.204 16.065 1.00 26.04 305 THR A N 1
ATOM 1256 C CA . THR A 1 234 ? 57.659 23.627 16.406 1.00 24.95 305 THR A CA 1
ATOM 1257 C C . THR A 1 234 ? 56.935 22.605 17.254 1.00 23.95 305 THR A C 1
ATOM 1258 O O . THR A 1 234 ? 57.207 21.399 17.193 1.00 22.37 305 THR A O 1
ATOM 1262 N N . VAL A 1 235 ? 56.032 23.123 18.076 1.00 23.21 306 VAL A N 1
ATOM 1263 C CA . VAL A 1 235 ? 55.032 22.315 18.730 1.00 21.01 306 VAL A CA 1
ATOM 1264 C C . VAL A 1 235 ? 53.822 22.333 17.808 1.00 18.92 306 VAL A C 1
ATOM 1265 O O . VAL A 1 235 ? 53.294 23.401 17.484 1.00 18.00 306 VAL A O 1
ATOM 1269 N N . PHE A 1 236 ? 53.403 21.158 17.362 1.00 16.13 307 PHE A N 1
ATOM 1270 C CA . PHE A 1 236 ? 52.152 21.039 16.639 1.00 14.38 307 PHE A CA 1
ATOM 1271 C C . PHE A 1 236 ? 51.073 20.597 17.609 1.00 13.94 307 PHE A C 1
ATOM 1272 O O . PHE A 1 236 ? 51.262 19.647 18.367 1.00 14.71 307 PHE A O 1
ATOM 1280 N N . ASP A 1 237 ? 49.951 21.306 17.602 1.00 12.67 308 ASP A N 1
ATOM 1281 C CA . ASP A 1 237 ? 48.802 20.939 18.422 1.00 12.69 308 ASP A CA 1
ATOM 1282 C C . ASP A 1 237 ? 47.515 21.367 17.719 1.00 12.34 308 ASP A C 1
ATOM 1283 O O . ASP A 1 237 ? 47.554 21.718 16.545 1.00 12.90 308 ASP A O 1
ATOM 1288 N N . ALA A 1 238 ? 46.386 21.342 18.421 1.00 12.59 309 ALA A N 1
ATOM 1289 C CA . ALA A 1 238 ? 45.097 21.659 17.793 1.00 13.87 309 ALA A CA 1
ATOM 1290 C C . ALA A 1 238 ? 44.975 23.092 17.264 1.00 14.26 309 ALA A C 1
ATOM 1291 O O . ALA A 1 238 ? 44.215 23.351 16.335 1.00 14.02 309 ALA A O 1
ATOM 1293 N N . GLN A 1 239 ? 45.725 24.021 17.846 1.00 15.29 310 GLN A N 1
ATOM 1294 C CA . GLN A 1 239 ? 45.684 25.412 17.398 1.00 15.92 310 GLN A CA 1
ATOM 1295 C C . GLN A 1 239 ? 46.725 25.683 16.318 1.00 16.68 310 GLN A C 1
ATOM 1296 O O . GLN A 1 239 ? 46.578 26.610 15.517 1.00 18.05 310 GLN A O 1
ATOM 1302 N N . HIS A 1 240 ? 47.788 24.887 16.316 1.00 14.55 311 HIS A N 1
ATOM 1303 C CA . HIS A 1 240 ? 48.845 25.025 15.321 1.00 15.18 311 HIS A CA 1
ATOM 1304 C C . HIS A 1 240 ? 49.134 23.655 14.720 1.00 13.17 311 HIS A C 1
ATOM 1305 O O . HIS A 1 240 ? 50.150 23.033 15.021 1.00 12.95 311 HIS A O 1
ATOM 1312 N N . PRO A 1 241 ? 48.227 23.176 13.870 1.00 13.09 312 PRO A N 1
ATOM 1313 C CA . PRO A 1 241 ? 48.378 21.819 13.352 1.00 11.49 312 PRO A CA 1
ATOM 1314 C C . PRO A 1 241 ? 49.404 21.765 12.231 1.00 10.96 312 PRO A C 1
ATOM 1315 O O . PRO A 1 241 ? 49.771 22.790 11.660 1.00 11.57 312 PRO A O 1
ATOM 1319 N N . TYR A 1 242 ? 49.879 20.568 11.932 1.00 11.22 313 TYR A N 1
ATOM 1320 C CA . TYR A 1 242 ? 50.737 20.378 10.779 1.00 10.68 313 TYR A CA 1
ATOM 1321 C C . TYR A 1 242 ? 49.898 19.934 9.586 1.00 9.79 313 TYR A C 1
ATOM 1322 O O . TYR A 1 242 ? 49.009 19.098 9.719 1.00 9.38 313 TYR A O 1
ATOM 1331 N N . LYS A 1 243 ? 50.170 20.503 8.421 1.00 10.16 314 LYS A N 1
ATOM 1332 C CA . LYS A 1 243 ? 49.453 20.118 7.206 1.00 10.86 314 LYS A CA 1
ATOM 1333 C C . LYS A 1 243 ? 50.110 18.911 6.524 1.00 9.96 314 LYS A C 1
ATOM 1334 O O . LYS A 1 243 ? 51.119 19.054 5.841 1.00 10.39 314 LYS A O 1
ATOM 1340 N N . ALA A 1 244 ? 49.540 17.726 6.701 1.00 9.43 315 ALA A N 1
ATOM 1341 C CA . ALA A 1 244 ? 50.161 16.520 6.177 1.00 8.78 315 ALA A CA 1
ATOM 1342 C C . ALA A 1 244 ? 49.465 15.977 4.925 1.00 8.93 315 ALA A C 1
ATOM 1343 O O . ALA A 1 244 ? 48.247 15.893 4.874 1.00 8.60 315 ALA A O 1
ATOM 1345 N N . ASN A 1 245 ? 50.252 15.598 3.925 1.00 8.39 316 ASN A N 1
ATOM 1346 C CA . ASN A 1 245 ? 49.725 14.895 2.766 1.00 9.04 316 ASN A CA 1
ATOM 1347 C C . ASN A 1 245 ? 49.227 13.513 3.139 1.00 9.56 316 ASN A C 1
ATOM 1348 O O . ASN A 1 245 ? 49.771 12.854 4.039 1.00 7.74 316 ASN A O 1
ATOM 1353 N N . VAL A 1 246 ? 48.185 13.081 2.439 1.00 9.49 317 VAL A N 1
ATOM 1354 C CA . VAL A 1 246 ? 47.763 11.697 2.486 1.00 9.74 317 VAL A CA 1
ATOM 1355 C C . VAL A 1 246 ? 48.593 10.933 1.465 1.00 10.65 317 VAL A C 1
ATOM 1356 O O . VAL A 1 246 ? 48.445 11.122 0.257 1.00 10.89 317 VAL A O 1
ATOM 1360 N N . ALA A 1 247 ? 49.492 10.092 1.966 1.00 10.34 318 ALA A N 1
ATOM 1361 C CA . ALA A 1 247 ? 50.393 9.334 1.113 1.00 11.80 318 ALA A CA 1
ATOM 1362 C C . ALA A 1 247 ? 49.749 8.033 0.635 1.00 11.45 318 ALA A C 1
ATOM 1363 O O . ALA A 1 247 ? 49.937 7.624 -0.505 1.00 12.02 318 ALA A O 1
ATOM 1365 N N . VAL A 1 248 ? 48.998 7.386 1.518 1.00 10.21 319 VAL A N 1
ATOM 1366 C CA . VAL A 1 248 ? 48.389 6.101 1.224 1.00 9.63 319 VAL A CA 1
ATOM 1367 C C . VAL A 1 248 ? 46.942 6.083 1.686 1.00 10.78 319 VAL A C 1
ATOM 1368 O O . VAL A 1 248 ? 46.636 6.517 2.787 1.00 10.17 319 VAL A O 1
ATOM 1372 N N . LYS A 1 249 ? 46.049 5.585 0.837 1.00 11.50 320 LYS A N 1
ATOM 1373 C CA . LYS A 1 249 ? 44.645 5.454 1.198 1.00 12.00 320 LYS A CA 1
ATOM 1374 C C . LYS A 1 249 ? 44.112 4.151 0.607 1.00 12.53 320 LYS A C 1
ATOM 1375 O O . LYS A 1 249 ? 44.060 3.989 -0.611 1.00 14.54 320 LYS A O 1
ATOM 1381 N N . ARG A 1 250 ? 43.687 3.243 1.477 1.00 11.60 321 ARG A N 1
ATOM 1382 C CA . ARG A 1 250 ? 43.494 1.849 1.102 1.00 11.80 321 ARG A CA 1
ATOM 1383 C C . ARG A 1 250 ? 42.328 1.213 1.852 1.00 12.27 321 ARG A C 1
ATOM 1384 O O . ARG A 1 250 ? 42.260 1.287 3.077 1.00 13.65 321 ARG A O 1
ATOM 1392 N N . GLU A 1 251 ? 41.433 0.550 1.136 1.00 13.19 322 GLU A N 1
ATOM 1393 C CA . GLU A 1 251 ? 40.365 -0.204 1.783 1.00 13.81 322 GLU A CA 1
ATOM 1394 C C . GLU A 1 251 ? 40.900 -1.497 2.406 1.00 12.71 322 GLU A C 1
ATOM 1395 O O . GLU A 1 251 ? 41.639 -2.233 1.770 1.00 11.51 322 GLU A O 1
ATOM 1401 N N . LEU A 1 252 ? 40.522 -1.775 3.649 1.00 13.77 323 LEU A N 1
ATOM 1402 C CA . LEU A 1 252 ? 41.016 -2.971 4.341 1.00 14.33 323 LEU A CA 1
ATOM 1403 C C . LEU A 1 252 ? 40.068 -4.154 4.242 1.00 13.85 323 LEU A C 1
ATOM 1404 O O . LEU A 1 252 ? 40.508 -5.302 4.287 1.00 13.88 323 LEU A O 1
ATOM 1409 N N . HIS A 1 253 ? 38.773 -3.869 4.125 1.00 14.15 324 HIS A N 1
ATOM 1410 C CA . HIS A 1 253 ? 37.775 -4.902 3.870 1.00 15.55 324 HIS A CA 1
ATOM 1411 C C . HIS A 1 253 ? 37.876 -5.375 2.433 1.00 15.49 324 HIS A C 1
ATOM 1412 O O . HIS A 1 253 ? 38.436 -4.683 1.586 1.00 16.63 324 HIS A O 1
ATOM 1419 N N . THR A 1 254 ? 37.319 -6.548 2.160 1.00 16.76 325 THR A N 1
ATOM 1420 C CA . THR A 1 254 ? 37.204 -7.062 0.798 1.00 18.42 325 THR A CA 1
ATOM 1421 C C . THR A 1 254 ? 36.043 -6.346 0.115 1.00 17.53 325 THR A C 1
ATOM 1422 O O . THR A 1 254 ? 35.227 -5.731 0.790 1.00 17.13 325 THR A O 1
ATOM 1426 N N . PRO A 1 255 ? 35.968 -6.420 -1.225 1.00 18.76 326 PRO A N 1
ATOM 1427 C CA . PRO A 1 255 ? 34.827 -5.848 -1.956 1.00 19.90 326 PRO A CA 1
ATOM 1428 C C . PRO A 1 255 ? 33.466 -6.322 -1.434 1.00 19.84 326 PRO A C 1
ATOM 1429 O O . PRO A 1 255 ? 32.506 -5.548 -1.409 1.00 20.86 326 PRO A O 1
ATOM 1433 N N . GLU A 1 256 ? 33.388 -7.577 -1.011 1.00 18.46 327 GLU A N 1
ATOM 1434 C CA . GLU A 1 256 ? 32.116 -8.154 -0.600 1.00 19.27 327 GLU A CA 1
ATOM 1435 C C . GLU A 1 256 ? 31.511 -7.495 0.635 1.00 21.41 327 GLU A C 1
ATOM 1436 O O . GLU A 1 256 ? 30.306 -7.581 0.871 1.00 21.84 327 GLU A O 1
ATOM 1442 N N . SER A 1 257 ? 32.349 -6.830 1.420 1.00 22.39 328 SER A N 1
ATOM 1443 C CA . SER A 1 257 ? 31.902 -6.244 2.675 1.00 21.94 328 SER A CA 1
ATOM 1444 C C . SER A 1 257 ? 30.862 -5.151 2.447 1.00 24.31 328 SER A C 1
ATOM 1445 O O . SER A 1 257 ? 30.956 -4.375 1.489 1.00 24.35 328 SER A O 1
ATOM 1448 N N . ASP A 1 258 ? 29.866 -5.100 3.328 1.00 25.52 329 ASP A N 1
ATOM 1449 C CA . ASP A 1 258 ? 28.859 -4.042 3.279 1.00 26.96 329 ASP A CA 1
ATOM 1450 C C . ASP A 1 258 ? 29.334 -2.809 4.056 1.00 27.24 329 ASP A C 1
ATOM 1451 O O . ASP A 1 258 ? 28.739 -1.735 3.965 1.00 28.03 329 ASP A O 1
ATOM 1456 N N . ARG A 1 259 ? 30.421 -2.968 4.811 1.00 26.60 330 ARG A N 1
ATOM 1457 C CA . ARG A 1 259 ? 31.019 -1.845 5.529 1.00 22.74 330 ARG A CA 1
ATOM 1458 C C . ARG A 1 259 ? 32.357 -1.432 4.920 0.73 20.76 330 ARG A C 1
ATOM 1459 O O . ARG A 1 259 ? 32.705 -1.819 3.797 1.00 19.46 330 ARG A O 1
ATOM 1467 N N . SER A 1 260 ? 33.106 -0.636 5.670 1.00 18.06 331 SER A N 1
ATOM 1468 C CA . SER A 1 260 ? 34.375 -0.136 5.183 1.00 17.17 331 SER A CA 1
ATOM 1469 C C . SER A 1 260 ? 35.325 0.239 6.315 1.00 14.35 331 SER A C 1
ATOM 1470 O O . SER A 1 260 ? 34.928 0.809 7.328 1.00 12.29 331 SER A O 1
ATOM 1473 N N . CYS A 1 261 ? 36.591 -0.098 6.129 1.00 15.78 332 CYS A N 1
ATOM 1474 C CA . CYS A 1 261 ? 37.628 0.296 7.065 1.00 13.16 332 CYS A CA 1
ATOM 1475 C C . CYS A 1 261 ? 38.835 0.771 6.277 1.00 12.61 332 CYS A C 1
ATOM 1476 O O . CYS A 1 261 ? 39.437 0.001 5.534 1.00 12.52 332 CYS A O 1
ATOM 1479 N N . ILE A 1 262 ? 39.176 2.049 6.424 1.00 12.34 333 ILE A N 1
ATOM 1480 C CA . ILE A 1 262 ? 40.265 2.639 5.639 1.00 11.40 333 ILE A CA 1
ATOM 1481 C C . ILE A 1 262 ? 41.635 2.533 6.330 1.00 11.09 333 ILE A C 1
ATOM 1482 O O . ILE A 1 262 ? 41.775 2.836 7.520 1.00 10.92 333 ILE A O 1
ATOM 1487 N N . HIS A 1 263 ? 42.642 2.101 5.582 1.00 10.34 334 HIS A N 1
ATOM 1488 C CA . HIS A 1 263 ? 44.017 2.277 6.013 1.00 10.57 334 HIS A CA 1
ATOM 1489 C C . HIS A 1 263 ? 44.542 3.546 5.344 1.00 10.62 334 HIS A C 1
ATOM 1490 O O . HIS A 1 263 ? 44.467 3.697 4.123 1.00 10.56 334 HIS A O 1
ATOM 1497 N N . LEU A 1 264 ? 45.051 4.466 6.150 1.00 9.39 335 LEU A N 1
ATOM 1498 C CA . LEU A 1 264 ? 45.526 5.739 5.636 1.00 9.96 335 LEU A CA 1
ATOM 1499 C C . LEU A 1 264 ? 46.873 6.090 6.244 1.00 9.39 335 LEU A C 1
ATOM 1500 O O . LEU A 1 264 ? 47.087 5.896 7.435 1.00 10.15 335 LEU A O 1
ATOM 1505 N N . GLU A 1 265 ? 47.787 6.601 5.430 1.00 9.42 336 GLU A N 1
ATOM 1506 C CA . GLU A 1 265 ? 49.064 7.054 5.962 1.00 9.44 336 GLU A CA 1
ATOM 1507 C C . GLU A 1 265 ? 49.292 8.544 5.709 1.00 8.91 336 GLU A C 1
ATOM 1508 O O . GLU A 1 265 ? 49.274 8.994 4.565 1.00 8.51 336 GLU A O 1
ATOM 1514 N N . PHE A 1 266 ? 49.492 9.296 6.792 1.00 8.24 337 PHE A N 1
ATOM 1515 C CA . PHE A 1 266 ? 49.918 10.688 6.713 1.00 8.32 337 PHE A CA 1
ATOM 1516 C C . PHE A 1 266 ? 51.436 10.786 6.588 1.00 9.03 337 PHE A C 1
ATOM 1517 O O . PHE A 1 266 ? 52.176 10.161 7.350 1.00 8.99 337 PHE A O 1
ATOM 1525 N N . ASP A 1 267 ? 51.889 11.589 5.635 1.00 8.22 338 ASP A N 1
ATOM 1526 C CA . ASP A 1 267 ? 53.311 11.832 5.422 1.00 10.11 338 ASP A CA 1
ATOM 1527 C C . ASP A 1 267 ? 53.815 12.931 6.357 1.00 9.36 338 ASP A C 1
ATOM 1528 O O . ASP A 1 267 ? 53.300 14.041 6.329 1.00 8.81 338 ASP A O 1
ATOM 1533 N N . ILE A 1 268 ? 54.807 12.609 7.189 1.00 9.50 339 ILE A N 1
ATOM 1534 C CA . ILE A 1 268 ? 55.393 13.581 8.106 1.00 10.73 339 ILE A CA 1
ATOM 1535 C C . ILE A 1 268 ? 56.905 13.734 7.898 1.00 12.03 339 ILE A C 1
ATOM 1536 O O . ILE A 1 268 ? 57.608 14.294 8.740 1.00 12.98 339 ILE A O 1
ATOM 1541 N N . ALA A 1 269 ? 57.401 13.240 6.770 1.00 11.80 340 ALA A N 1
ATOM 1542 C CA . ALA A 1 269 ? 58.805 13.424 6.418 1.00 12.71 340 ALA A CA 1
ATOM 1543 C C . ALA A 1 269 ? 59.185 14.914 6.395 1.00 14.22 340 ALA A C 1
ATOM 1544 O O . ALA A 1 269 ? 58.588 15.706 5.664 1.00 12.45 340 ALA A O 1
ATOM 1546 N N . GLY A 1 270 ? 60.162 15.289 7.220 1.00 13.49 341 GLY A N 1
ATOM 1547 C CA . GLY A 1 270 ? 60.692 16.644 7.230 1.00 12.92 341 GLY A CA 1
ATOM 1548 C C . GLY A 1 270 ? 59.962 17.614 8.136 1.00 13.15 341 GLY A C 1
ATOM 1549 O O . GLY A 1 270 ? 60.325 18.776 8.231 1.00 15.11 341 GLY A O 1
ATOM 1550 N N . SER A 1 271 ? 58.935 17.134 8.821 1.00 13.76 342 SER A N 1
ATOM 1551 C CA . SER A 1 271 ? 58.019 18.020 9.527 1.00 13.95 342 SER A CA 1
ATOM 1552 C C . SER A 1 271 ? 58.471 18.371 10.943 1.00 14.31 342 SER A C 1
ATOM 1553 O O . SER A 1 271 ? 58.127 19.425 11.470 1.00 15.34 342 SER A O 1
ATOM 1556 N N . GLY A 1 272 ? 59.216 17.471 11.570 1.00 15.30 343 GLY A N 1
ATOM 1557 C CA . GLY A 1 272 ? 59.582 17.645 12.959 1.00 15.21 343 GLY A CA 1
ATOM 1558 C C . GLY A 1 272 ? 58.544 17.011 13.865 1.00 16.84 343 GLY A C 1
ATOM 1559 O O . GLY A 1 272 ? 58.798 16.776 15.048 1.00 20.16 343 GLY A O 1
ATOM 1560 N N . LEU A 1 273 ? 57.372 16.726 13.308 1.00 14.84 344 LEU A N 1
ATOM 1561 C CA . LEU A 1 273 ? 56.304 16.069 14.058 1.00 15.30 344 LEU A CA 1
ATOM 1562 C C . LEU A 1 273 ? 56.778 14.704 14.570 1.00 15.66 344 LEU A C 1
ATOM 1563 O O . LEU A 1 273 ? 57.419 13.943 13.844 1.00 15.40 344 LEU A O 1
ATOM 1568 N N . THR A 1 274 ? 56.482 14.406 15.829 1.00 15.45 345 THR A N 1
ATOM 1569 C CA . THR A 1 274 ? 56.997 13.201 16.472 1.00 14.56 345 THR A CA 1
ATOM 1570 C C . THR A 1 274 ? 55.853 12.415 17.071 1.00 12.71 345 THR A C 1
ATOM 1571 O O . THR A 1 274 ? 54.895 13.001 17.566 1.00 14.44 345 THR A O 1
ATOM 1575 N N . TYR A 1 275 ? 55.953 11.094 17.042 1.00 13.06 346 TYR A N 1
ATOM 1576 C CA . TYR A 1 275 ? 54.967 10.252 17.708 1.00 12.58 346 TYR A CA 1
ATOM 1577 C C . TYR A 1 275 ? 55.613 9.014 18.301 1.00 12.54 346 TYR A C 1
ATOM 1578 O O . TYR A 1 275 ? 56.696 8.622 17.887 1.00 11.51 346 TYR A O 1
ATOM 1587 N N . GLU A 1 276 ? 54.937 8.414 19.277 1.00 13.69 347 GLU A N 1
ATOM 1588 C CA . GLU A 1 276 ? 55.372 7.149 19.866 1.00 15.27 347 GLU A CA 1
ATOM 1589 C C . GLU A 1 276 ? 54.303 6.089 19.673 1.00 12.68 347 GLU A C 1
ATOM 1590 O O . GLU A 1 276 ? 53.138 6.400 19.462 1.00 12.99 347 GLU A O 1
ATOM 1596 N N . THR A 1 277 ? 54.708 4.832 19.766 1.00 14.07 348 THR A N 1
ATOM 1597 C CA . THR A 1 277 ? 53.777 3.722 19.730 1.00 12.78 348 THR A CA 1
ATOM 1598 C C . THR A 1 277 ? 52.660 3.901 20.753 1.00 13.54 348 THR A C 1
ATOM 1599 O O . THR A 1 277 ? 52.928 4.087 21.927 1.00 14.21 348 THR A O 1
ATOM 1603 N N . GLY A 1 278 ? 51.410 3.863 20.292 1.00 14.61 349 GLY A N 1
ATOM 1604 C CA . GLY A 1 278 ? 50.262 3.967 21.177 1.00 12.00 349 GLY A CA 1
ATOM 1605 C C . GLY A 1 278 ? 49.717 5.371 21.359 1.00 12.06 349 GLY A C 1
ATOM 1606 O O . GLY A 1 278 ? 48.730 5.558 22.060 1.00 11.91 349 GLY A O 1
ATOM 1607 N N . ASP A 1 279 ? 50.363 6.363 20.748 1.00 12.26 350 ASP A N 1
ATOM 1608 C CA . ASP A 1 279 ? 49.858 7.736 20.782 1.00 11.56 350 ASP A CA 1
ATOM 1609 C C . ASP A 1 279 ? 48.606 7.901 19.907 1.00 11.24 350 ASP A C 1
ATOM 1610 O O . ASP A 1 279 ? 48.215 6.990 19.178 1.00 10.00 350 ASP A O 1
ATOM 1615 N N . HIS A 1 280 ? 47.991 9.076 19.984 1.00 9.80 351 HIS A N 1
ATOM 1616 C CA . HIS A 1 280 ? 46.850 9.399 19.159 1.00 9.26 351 HIS A CA 1
ATOM 1617 C C . HIS A 1 280 ? 47.217 10.494 18.184 1.00 9.02 351 HIS A C 1
ATOM 1618 O O . HIS A 1 280 ? 48.086 11.316 18.458 1.00 9.05 351 HIS A O 1
ATOM 1625 N N . VAL A 1 281 ? 46.550 10.490 17.036 1.00 9.12 352 VAL A N 1
ATOM 1626 C CA . VAL A 1 281 ? 46.673 11.571 16.071 1.00 8.05 352 VAL A CA 1
ATOM 1627 C C . VAL A 1 281 ? 45.330 12.281 15.925 1.00 8.51 352 VAL A C 1
ATOM 1628 O O . VAL A 1 281 ? 44.294 11.658 15.686 1.00 8.59 352 VAL A O 1
ATOM 1632 N N . GLY A 1 282 ? 45.347 13.590 16.120 1.00 8.79 353 GLY A N 1
ATOM 1633 C CA . GLY A 1 282 ? 44.155 14.384 15.950 1.00 8.31 353 GLY A CA 1
ATOM 1634 C C . GLY A 1 282 ? 44.095 14.956 14.555 1.00 8.23 353 GLY A C 1
ATOM 1635 O O . GLY A 1 282 ? 45.097 15.395 14.022 1.00 7.93 353 GLY A O 1
ATOM 1636 N N . VAL A 1 283 ? 42.899 14.953 13.977 1.00 9.52 354 VAL A N 1
ATOM 1637 C CA . VAL A 1 283 ? 42.681 15.375 12.609 1.00 9.68 354 VAL A CA 1
ATOM 1638 C C . VAL A 1 283 ? 41.547 16.393 12.593 1.00 11.55 354 VAL A C 1
ATOM 1639 O O . VAL A 1 283 ? 40.444 16.105 13.072 1.00 10.97 354 VAL A O 1
ATOM 1643 N N . LEU A 1 284 ? 41.827 17.580 12.058 1.00 10.89 355 LEU A N 1
ATOM 1644 C CA . LEU A 1 284 ? 40.820 18.624 11.896 1.00 12.83 355 LEU A CA 1
ATOM 1645 C C . LEU A 1 284 ? 40.005 18.406 10.616 1.00 13.46 355 LEU A C 1
ATOM 1646 O O . LEU A 1 284 ? 40.552 18.130 9.548 1.00 12.71 355 LEU A O 1
ATOM 1651 N N . CYS A 1 285 ? 38.689 18.531 10.728 1.00 15.36 356 CYS A N 1
ATOM 1652 C CA . CYS A 1 285 ? 37.798 18.166 9.625 1.00 16.16 356 CYS A CA 1
ATOM 1653 C C . CYS A 1 285 ? 36.728 19.222 9.373 1.00 16.93 356 CYS A C 1
ATOM 1654 O O . CYS A 1 285 ? 36.343 19.941 10.283 1.00 18.38 356 CYS A O 1
ATOM 1657 N N . ASP A 1 286 ? 36.255 19.311 8.133 1.00 17.64 357 ASP A N 1
ATOM 1658 C CA . ASP A 1 286 ? 35.168 20.215 7.775 1.00 16.00 357 ASP A CA 1
ATOM 1659 C C . ASP A 1 286 ? 33.839 19.471 7.762 1.00 15.26 357 ASP A C 1
ATOM 1660 O O . ASP A 1 286 ? 33.802 18.283 7.458 1.00 14.58 357 ASP A O 1
ATOM 1665 N N . ASN A 1 287 ? 32.744 20.173 8.051 1.00 14.08 358 ASN A N 1
ATOM 1666 C CA . ASN A 1 287 ? 31.425 19.625 7.780 1.00 11.88 358 ASN A CA 1
ATOM 1667 C C . ASN A 1 287 ? 31.267 19.378 6.288 1.00 12.69 358 ASN A C 1
ATOM 1668 O O . ASN A 1 287 ? 31.841 20.094 5.470 1.00 13.68 358 ASN A O 1
ATOM 1673 N N . LEU A 1 288 ? 30.496 18.355 5.936 1.00 12.95 359 LEU A N 1
ATOM 1674 C CA . LEU A 1 288 ? 30.175 18.094 4.540 1.00 14.86 359 LEU A CA 1
ATOM 1675 C C . LEU A 1 288 ? 29.331 19.253 4.018 1.00 13.31 359 LEU A C 1
ATOM 1676 O O . LEU A 1 288 ? 28.650 19.922 4.785 1.00 13.88 359 LEU A O 1
ATOM 1681 N N . SER A 1 289 ? 29.395 19.511 2.722 1.00 13.72 360 SER A N 1
ATOM 1682 C CA . SER A 1 289 ? 28.749 20.696 2.174 1.00 15.88 360 SER A CA 1
ATOM 1683 C C . SER A 1 289 ? 27.228 20.620 2.275 1.00 17.07 360 SER A C 1
ATOM 1684 O O . SER A 1 289 ? 26.572 21.648 2.422 1.00 19.17 360 SER A O 1
ATOM 1687 N N . GLU A 1 290 ? 26.670 19.412 2.211 1.00 16.14 361 GLU A N 1
ATOM 1688 C CA . GLU A 1 290 ? 25.228 19.226 2.414 1.00 17.64 361 GLU A CA 1
ATOM 1689 C C . GLU A 1 290 ? 24.790 19.751 3.786 1.00 15.49 361 GLU A C 1
ATOM 1690 O O . GLU A 1 290 ? 23.745 20.378 3.914 1.00 15.81 361 GLU A O 1
ATOM 1692 N N . THR A 1 291 ? 25.605 19.484 4.801 1.00 14.38 362 THR A N 1
ATOM 1693 C CA . THR A 1 291 ? 25.357 19.940 6.167 1.00 13.99 362 THR A CA 1
ATOM 1694 C C . THR A 1 291 ? 25.359 21.465 6.254 1.00 14.20 362 THR A C 1
ATOM 1695 O O . THR A 1 291 ? 24.511 22.057 6.912 1.00 13.24 362 THR A O 1
ATOM 1699 N N . VAL A 1 292 ? 26.321 22.094 5.586 1.00 15.45 363 VAL A N 1
ATOM 1700 C CA . VAL A 1 292 ? 26.467 23.548 5.624 1.00 14.57 363 VAL A CA 1
ATOM 1701 C C . VAL A 1 292 ? 25.335 24.261 4.865 1.00 16.17 363 VAL A C 1
ATOM 1702 O O . VAL A 1 292 ? 24.788 25.267 5.343 1.00 14.21 363 VAL A O 1
ATOM 1706 N N . ASP A 1 293 ? 24.980 23.722 3.697 1.00 16.84 364 ASP A N 1
ATOM 1707 C CA . ASP A 1 293 ? 23.876 24.252 2.892 1.00 16.56 364 ASP A CA 1
ATOM 1708 C C . ASP A 1 293 ? 22.594 24.329 3.707 1.00 16.56 364 ASP A C 1
ATOM 1709 O O . ASP A 1 293 ? 21.876 25.327 3.663 1.00 16.87 364 ASP A O 1
ATOM 1714 N N . GLU A 1 294 ? 22.317 23.268 4.458 1.00 15.91 365 GLU A N 1
ATOM 1715 C CA . GLU A 1 294 ? 21.119 23.205 5.284 1.00 16.31 365 GLU A CA 1
ATOM 1716 C C . GLU A 1 294 ? 21.169 24.175 6.463 1.00 15.79 365 GLU A C 1
ATOM 1717 O O . GLU A 1 294 ? 20.178 24.818 6.774 1.00 16.98 365 GLU A O 1
ATOM 1723 N N . ALA A 1 295 ? 22.320 24.279 7.122 1.00 16.32 366 ALA A N 1
ATOM 1724 C CA . ALA A 1 295 ? 22.475 25.257 8.197 1.00 15.33 366 ALA A CA 1
ATOM 1725 C C . ALA A 1 295 ? 22.361 26.685 7.654 1.00 15.56 366 ALA A C 1
ATOM 1726 O O . ALA A 1 295 ? 21.876 27.579 8.344 1.00 15.45 366 ALA A O 1
ATOM 1728 N N . LEU A 1 296 ? 22.817 26.893 6.422 1.00 14.09 367 LEU A N 1
ATOM 1729 C CA . LEU A 1 296 ? 22.656 28.187 5.759 1.00 16.77 367 LEU A CA 1
ATOM 1730 C C . LEU A 1 296 ? 21.182 28.508 5.490 1.00 17.01 367 LEU A C 1
ATOM 1731 O O . LEU A 1 296 ? 20.761 29.656 5.603 1.00 16.67 367 LEU A O 1
ATOM 1736 N N . ARG A 1 297 ? 20.401 27.483 5.157 1.00 17.55 368 ARG A N 1
ATOM 1737 C CA . ARG A 1 297 ? 18.975 27.656 4.896 1.00 17.51 368 ARG A CA 1
ATOM 1738 C C . ARG A 1 297 ? 18.225 28.057 6.166 1.00 18.02 368 ARG A C 1
ATOM 1739 O O . ARG A 1 297 ? 17.343 28.915 6.132 1.00 19.51 368 ARG A O 1
ATOM 1747 N N . LEU A 1 298 ? 18.587 27.440 7.286 1.00 16.94 369 LEU A N 1
ATOM 1748 C CA . LEU A 1 298 ? 17.883 27.647 8.548 1.00 17.85 369 LEU A CA 1
ATOM 1749 C C . LEU A 1 298 ? 18.190 29.007 9.154 1.00 17.68 369 LEU A C 1
ATOM 1750 O O . LEU A 1 298 ? 17.319 29.651 9.734 1.00 20.04 369 LEU A O 1
ATOM 1755 N N . LEU A 1 299 ? 19.434 29.442 9.032 1.00 16.91 370 LEU A N 1
ATOM 1756 C CA . LEU A 1 299 ? 19.821 30.739 9.562 1.00 16.54 370 LEU A CA 1
ATOM 1757 C C . LEU A 1 299 ? 19.356 31.872 8.642 1.00 16.04 370 LEU A C 1
ATOM 1758 O O . LEU A 1 299 ? 19.211 33.013 9.077 1.00 17.74 370 LEU A O 1
A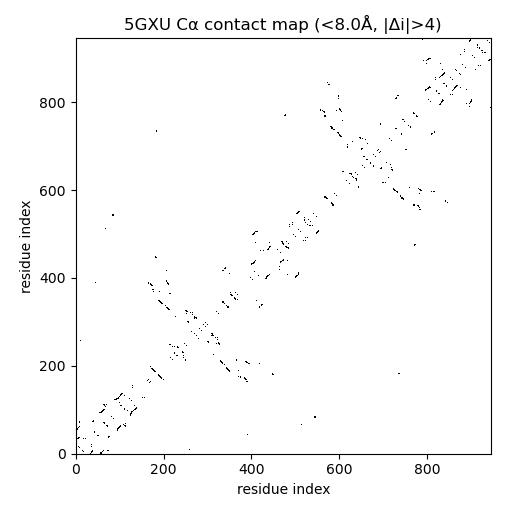TOM 1763 N N . ASP A 1 300 ? 19.140 31.545 7.370 1.00 16.57 371 ASP A N 1
ATOM 1764 C CA . ASP A 1 300 ? 18.491 32.446 6.409 1.00 18.02 371 ASP A CA 1
ATOM 1765 C C . ASP A 1 300 ? 19.296 33.720 6.105 1.00 16.93 371 ASP A C 1
ATOM 1766 O O . ASP A 1 300 ? 18.740 34.747 5.720 1.00 16.44 371 ASP A O 1
ATOM 1771 N N . MET A 1 301 ? 20.612 33.646 6.272 1.00 15.87 372 MET A N 1
ATOM 1772 C CA . MET A 1 301 ? 21.477 34.753 5.898 1.00 14.39 372 MET A CA 1
ATOM 1773 C C . MET A 1 301 ? 22.466 34.346 4.812 1.00 14.03 372 MET A C 1
ATOM 1774 O O . MET A 1 301 ? 22.722 33.166 4.605 1.00 14.81 372 MET A O 1
ATOM 1779 N N . SER A 1 302 ? 23.003 35.340 4.118 1.00 13.49 373 SER A N 1
ATOM 1780 C CA . SER A 1 302 ? 23.980 35.122 3.061 1.00 14.18 373 SER A CA 1
ATOM 1781 C C . SER A 1 302 ? 25.198 34.318 3.536 1.00 12.56 373 SER A C 1
ATOM 1782 O O . SER A 1 302 ? 25.630 34.460 4.673 1.00 12.72 373 SER A O 1
ATOM 1785 N N . PRO A 1 303 ? 25.748 33.467 2.656 1.00 13.31 374 PRO A N 1
ATOM 1786 C CA . PRO A 1 303 ? 26.992 32.718 2.892 1.00 13.19 374 PRO A CA 1
ATOM 1787 C C . PRO A 1 303 ? 28.151 33.647 3.219 1.00 14.50 374 PRO A C 1
ATOM 1788 O O . PRO A 1 303 ? 29.091 33.256 3.911 1.00 13.17 374 PRO A O 1
ATOM 1792 N N . ASP A 1 304 ? 28.079 34.874 2.712 1.00 14.33 375 ASP A N 1
ATOM 1793 C CA . ASP A 1 304 ? 29.186 35.807 2.809 1.00 14.34 375 ASP A CA 1
ATOM 1794 C C . ASP A 1 304 ? 29.087 36.754 4.002 1.00 15.55 375 ASP A C 1
ATOM 1795 O O . ASP A 1 304 ? 29.918 37.642 4.151 1.00 17.52 375 ASP A O 1
ATOM 1800 N N . THR A 1 305 ? 28.094 36.540 4.859 1.00 14.36 376 THR A N 1
ATOM 1801 C CA . THR A 1 305 ? 27.953 37.316 6.089 1.00 15.86 376 THR A CA 1
ATOM 1802 C C . THR A 1 305 ? 29.251 37.289 6.909 1.00 17.84 376 THR A C 1
ATOM 1803 O O . THR A 1 305 ? 29.743 36.220 7.264 1.00 17.32 376 THR A O 1
ATOM 1807 N N . TYR A 1 306 ? 29.816 38.462 7.180 1.00 18.60 377 TYR A N 1
ATOM 1808 C CA . TYR A 1 306 ? 30.988 38.576 8.043 1.00 21.66 377 TYR A CA 1
ATOM 1809 C C . TYR A 1 306 ? 30.513 38.946 9.438 1.00 24.45 377 TYR A C 1
ATOM 1810 O O . TYR A 1 306 ? 29.533 39.676 9.581 1.00 26.95 377 TYR A O 1
ATOM 1812 N N . PHE A 1 307 ? 31.190 38.447 10.469 1.00 25.83 378 PHE A N 1
ATOM 1813 C CA . PHE A 1 307 ? 30.715 38.672 11.836 1.00 26.70 378 PHE A CA 1
ATOM 1814 C C . PHE A 1 307 ? 31.797 38.675 12.929 1.00 27.81 378 PHE A C 1
ATOM 1815 O O . PHE A 1 307 ? 32.904 38.167 12.735 1.00 26.17 378 PHE A O 1
ATOM 1823 N N . SER A 1 308 ? 31.432 39.234 14.084 1.00 29.05 379 SER A N 1
ATOM 1824 C CA . SER A 1 308 ? 32.379 39.617 15.134 1.00 30.29 379 SER A CA 1
ATOM 1825 C C . SER A 1 308 ? 32.763 38.520 16.128 1.00 31.56 379 SER A C 1
ATOM 1826 O O . SER A 1 308 ? 33.820 37.901 15.990 1.00 36.62 379 SER A O 1
ATOM 1828 N N . LEU A 1 309 ? 31.912 38.315 17.132 1.00 29.82 380 LEU A N 1
ATOM 1829 C CA . LEU A 1 309 ? 32.198 37.429 18.271 1.00 31.49 380 LEU A CA 1
ATOM 1830 C C . LEU A 1 309 ? 33.353 37.918 19.142 1.00 31.87 380 LEU A C 1
ATOM 1831 O O . LEU A 1 309 ? 33.157 38.256 20.315 1.00 32.33 380 LEU A O 1
ATOM 1836 N N . PRO A 1 326 ? 37.564 31.397 20.780 1.00 41.31 397 PRO A N 1
ATOM 1837 C CA . PRO A 1 326 ? 37.136 32.477 19.892 1.00 38.67 397 PRO A CA 1
ATOM 1838 C C . PRO A 1 326 ? 37.866 32.375 18.558 1.00 37.47 397 PRO A C 1
ATOM 1839 O O . PRO A 1 326 ? 38.948 32.948 18.412 1.00 41.19 397 PRO A O 1
ATOM 1843 N N . PHE A 1 327 ? 37.290 31.646 17.604 1.00 33.97 398 PHE A N 1
ATOM 1844 C CA . PHE A 1 327 ? 37.932 31.429 16.307 1.00 31.90 398 PHE A CA 1
ATOM 1845 C C . PHE A 1 327 ? 38.131 32.738 15.534 1.00 32.36 398 PHE A C 1
ATOM 1846 O O . PHE A 1 327 ? 37.387 33.698 15.740 1.00 33.45 398 PHE A O 1
ATOM 1854 N N . PRO A 1 328 ? 39.147 32.783 14.650 1.00 32.61 399 PRO A N 1
ATOM 1855 C CA . PRO A 1 328 ? 39.433 33.982 13.851 1.00 31.40 399 PRO A CA 1
ATOM 1856 C C . PRO A 1 328 ? 38.291 34.319 12.893 1.00 33.01 399 PRO A C 1
ATOM 1857 O O . PRO A 1 328 ? 37.630 33.401 12.393 1.00 32.38 399 PRO A O 1
ATOM 1861 N N . PRO A 1 329 ? 38.063 35.622 12.641 1.00 32.47 400 PRO A N 1
ATOM 1862 C CA . PRO A 1 329 ? 36.959 36.111 11.803 1.00 29.61 400 PRO A CA 1
ATOM 1863 C C . PRO A 1 329 ? 36.963 35.529 10.390 1.00 27.42 400 PRO A C 1
ATOM 1864 O O . PRO A 1 329 ? 38.023 35.290 9.811 1.00 25.18 400 PRO A O 1
ATOM 1868 N N . CYS A 1 330 ? 35.762 35.310 9.860 1.00 25.95 401 CYS A N 1
ATOM 1869 C CA . CYS A 1 330 ? 35.553 34.648 8.579 1.00 21.50 401 CYS A CA 1
ATOM 1870 C C . CYS A 1 330 ? 34.096 34.864 8.193 1.00 19.32 401 CYS A C 1
ATOM 1871 O O . CYS A 1 330 ? 33.315 35.395 8.988 1.00 19.12 401 CYS A O 1
ATOM 1874 N N . ASN A 1 331 ? 33.720 34.452 6.986 1.00 15.45 402 ASN A N 1
ATOM 1875 C CA . ASN A 1 331 ? 32.316 34.509 6.607 1.00 17.02 402 ASN A CA 1
ATOM 1876 C C . ASN A 1 331 ? 31.480 33.363 7.205 1.00 15.44 402 ASN A C 1
ATOM 1877 O O . ASN A 1 331 ? 32.025 32.409 7.770 1.00 15.74 402 ASN A O 1
ATOM 1882 N N . LEU A 1 332 ? 30.161 33.473 7.096 1.00 14.44 403 LEU A N 1
ATOM 1883 C CA . LEU A 1 332 ? 29.260 32.510 7.731 1.00 14.43 403 LEU A CA 1
ATOM 1884 C C . LEU A 1 332 ? 29.442 31.080 7.209 1.00 12.61 403 LEU A C 1
ATOM 1885 O O . LEU A 1 332 ? 29.454 30.137 7.992 1.00 11.05 403 LEU A O 1
ATOM 1890 N N . ARG A 1 333 ? 29.586 30.930 5.892 1.00 13.51 404 ARG A N 1
ATOM 1891 C CA . ARG A 1 333 ? 29.780 29.615 5.292 1.00 14.67 404 ARG A CA 1
ATOM 1892 C C . ARG A 1 333 ? 31.039 28.944 5.838 1.00 14.08 404 ARG A C 1
ATOM 1893 O O . ARG A 1 333 ? 31.042 27.748 6.129 1.00 14.05 404 ARG A O 1
ATOM 1901 N N . THR A 1 334 ? 32.099 29.726 5.993 1.00 13.11 405 THR A N 1
ATOM 1902 C CA . THR A 1 334 ? 33.348 29.210 6.533 1.00 13.39 405 THR A CA 1
ATOM 1903 C C . THR A 1 334 ? 33.198 28.797 7.998 1.00 13.32 405 THR A C 1
ATOM 1904 O O . THR A 1 334 ? 33.623 27.710 8.384 1.00 13.26 405 THR A O 1
ATOM 1908 N N . ALA A 1 335 ? 32.587 29.658 8.806 1.00 11.86 406 ALA A N 1
ATOM 1909 C CA . ALA A 1 335 ? 32.348 29.331 10.208 1.00 13.17 406 ALA A CA 1
ATOM 1910 C C . ALA A 1 335 ? 31.515 28.044 10.408 1.00 14.01 406 ALA A C 1
ATOM 1911 O O . ALA A 1 335 ? 31.799 27.238 11.300 1.00 12.84 406 ALA A O 1
ATOM 1913 N N . LEU A 1 336 ? 30.484 27.872 9.585 1.00 12.18 407 LEU A N 1
ATOM 1914 C CA . LEU A 1 336 ? 29.620 26.703 9.665 1.00 12.22 407 LEU A CA 1
ATOM 1915 C C . LEU A 1 336 ? 30.370 25.471 9.217 1.00 11.35 407 LEU A C 1
ATOM 1916 O O . LEU A 1 336 ? 30.174 24.391 9.759 1.00 12.33 407 LEU A O 1
ATOM 1921 N N . THR A 1 337 ? 31.236 25.641 8.227 1.00 12.19 408 THR A N 1
ATOM 1922 C CA . THR A 1 337 ? 32.026 24.539 7.696 1.00 12.48 408 THR A CA 1
ATOM 1923 C C . THR A 1 337 ? 33.089 24.048 8.686 1.00 14.11 408 THR A C 1
ATOM 1924 O O . THR A 1 337 ? 33.306 22.841 8.826 1.00 13.41 408 THR A O 1
ATOM 1928 N N . ARG A 1 338 ? 33.729 24.981 9.391 1.00 14.95 409 ARG A N 1
ATOM 1929 C CA . ARG A 1 338 ? 34.936 24.660 10.153 1.00 15.63 409 ARG A CA 1
ATOM 1930 C C . ARG A 1 338 ? 34.792 24.642 11.679 1.00 16.02 409 ARG A C 1
ATOM 1931 O O . ARG A 1 338 ? 35.510 23.899 12.357 1.00 16.29 409 ARG A O 1
ATOM 1939 N N . TYR A 1 339 ? 33.879 25.443 12.223 1.00 14.88 410 TYR A N 1
ATOM 1940 C CA . TYR A 1 339 ? 33.803 25.596 13.678 1.00 15.24 410 TYR A CA 1
ATOM 1941 C C . TYR A 1 339 ? 32.480 25.205 14.312 1.00 15.21 410 TYR A C 1
ATOM 1942 O O . TYR A 1 339 ? 32.373 25.177 15.539 1.00 17.46 410 TYR A O 1
ATOM 1951 N N . ALA A 1 340 ? 31.473 24.914 13.499 1.00 13.28 411 ALA A N 1
ATOM 1952 C CA . ALA A 1 340 ? 30.158 24.567 14.040 1.00 14.09 411 ALA A CA 1
ATOM 1953 C C . ALA A 1 340 ? 29.933 23.053 14.108 1.00 12.73 411 ALA A C 1
ATOM 1954 O O . ALA A 1 340 ? 30.007 22.365 13.096 1.00 10.48 411 ALA A O 1
ATOM 1956 N N . CYS A 1 341 ? 29.674 22.539 15.304 1.00 13.03 412 CYS A N 1
ATOM 1957 C CA . CYS A 1 341 ? 29.160 21.179 15.427 1.00 12.78 412 CYS A CA 1
ATOM 1958 C C . CYS A 1 341 ? 27.649 21.224 15.218 1.00 12.74 412 CYS A C 1
ATOM 1959 O O . CYS A 1 341 ? 26.909 21.717 16.070 1.00 13.03 412 CYS A O 1
ATOM 1962 N N . LEU A 1 342 ? 27.193 20.709 14.081 1.00 12.11 413 LEU A N 1
ATOM 1963 C CA . LEU A 1 342 ? 25.796 20.862 13.684 1.00 12.73 413 LEU A CA 1
ATOM 1964 C C . LEU A 1 342 ? 24.957 19.597 13.864 1.00 14.25 413 LEU A C 1
ATOM 1965 O O . LEU A 1 342 ? 23.744 19.683 14.038 1.00 14.30 413 LEU A O 1
ATOM 1970 N N . LEU A 1 343 ? 25.602 18.432 13.816 1.00 12.92 414 LEU A N 1
ATOM 1971 C CA . LEU A 1 343 ? 24.890 17.161 13.774 1.00 13.38 414 LEU A CA 1
ATOM 1972 C C . LEU A 1 343 ? 24.707 16.479 15.136 1.00 15.11 414 LEU A C 1
ATOM 1973 O O . LEU A 1 343 ? 24.043 15.449 15.232 1.00 15.81 414 LEU A O 1
ATOM 1978 N N . SER A 1 344 ? 25.284 17.052 16.187 1.00 15.32 415 SER A N 1
ATOM 1979 C CA . SER A 1 344 ? 25.093 16.514 17.528 1.00 17.67 415 SER A CA 1
ATOM 1980 C C . SER A 1 344 ? 23.734 16.943 18.103 1.00 17.50 415 SER A C 1
ATOM 1981 O O . SER A 1 344 ? 23.117 17.883 17.615 1.00 16.83 415 SER A O 1
ATOM 1984 N N . SER A 1 345 ? 23.271 16.241 19.134 1.00 17.66 416 SER A N 1
ATOM 1985 C CA . SER A 1 345 ? 22.005 16.568 19.785 1.00 17.45 416 SER A CA 1
ATOM 1986 C C . SER A 1 345 ? 22.159 17.761 20.723 1.00 17.68 416 SER A C 1
ATOM 1987 O O . SER A 1 345 ? 23.087 17.813 21.524 1.00 19.20 416 SER A O 1
ATOM 1990 N N . PRO A 1 346 ? 21.240 18.729 20.624 1.00 18.33 417 PRO A N 1
ATOM 1991 C CA . PRO A 1 346 ? 21.273 19.964 21.418 1.00 18.27 417 PRO A CA 1
ATOM 1992 C C . PRO A 1 346 ? 21.186 19.751 22.935 1.00 18.48 417 PRO A C 1
ATOM 1993 O O . PRO A 1 346 ? 20.211 19.174 23.416 1.00 19.02 417 PRO A O 1
ATOM 1997 N N . LYS A 1 347 ? 22.188 20.236 23.667 1.00 17.58 418 LYS A N 1
ATOM 1998 C CA . LYS A 1 347 ? 22.109 20.345 25.121 1.00 19.47 418 LYS A CA 1
ATOM 1999 C C . LYS A 1 347 ? 20.910 21.204 25.539 1.00 18.65 418 LYS A C 1
ATOM 2000 O O . LYS A 1 347 ? 20.417 22.018 24.759 1.00 18.91 418 LYS A O 1
ATOM 2006 N N . LYS A 1 348 ? 20.460 21.036 26.777 1.00 19.31 419 LYS A N 1
ATOM 2007 C CA . LYS A 1 348 ? 19.301 21.771 27.278 1.00 18.90 419 LYS A CA 1
ATOM 2008 C C . LYS A 1 348 ? 19.532 23.284 27.239 1.00 20.11 419 LYS A C 1
ATOM 2009 O O . LYS A 1 348 ? 18.607 24.044 26.959 1.00 20.11 419 LYS A O 1
ATOM 2015 N N . SER A 1 349 ? 20.764 23.717 27.497 1.00 18.91 420 SER A N 1
ATOM 2016 C CA . SER A 1 349 ? 21.083 25.146 27.456 1.00 19.84 420 SER A CA 1
ATOM 2017 C C . SER A 1 349 ? 21.064 25.700 26.027 1.00 19.23 420 SER A C 1
ATOM 2018 O O . SER A 1 349 ? 20.883 26.899 25.819 1.00 19.20 420 SER A O 1
ATOM 2021 N N . ALA A 1 350 ? 21.264 24.825 25.045 1.00 19.20 421 ALA A N 1
ATOM 2022 C CA . ALA A 1 350 ? 21.175 25.235 23.652 1.00 19.19 421 ALA A CA 1
ATOM 2023 C C . ALA A 1 350 ? 19.706 25.485 23.307 1.00 16.96 421 ALA A C 1
ATOM 2024 O O . ALA A 1 350 ? 19.379 26.425 22.585 1.00 16.13 421 ALA A O 1
ATOM 2026 N N . LEU A 1 351 ? 18.827 24.645 23.846 1.00 16.72 422 LEU A N 1
ATOM 2027 C CA . LEU A 1 351 ? 17.393 24.834 23.668 1.00 18.09 422 LEU A CA 1
ATOM 2028 C C . LEU A 1 351 ? 16.944 26.145 24.303 1.00 19.00 422 LEU A C 1
ATOM 2029 O O . LEU A 1 351 ? 16.142 26.875 23.723 1.00 18.35 422 LEU A O 1
ATOM 2034 N N . VAL A 1 352 ? 17.471 26.443 25.490 1.00 17.40 423 VAL A N 1
ATOM 2035 C CA . VAL A 1 352 ? 17.177 27.708 26.157 1.00 18.95 423 VAL A CA 1
ATOM 2036 C C . VAL A 1 352 ? 17.616 28.905 25.306 1.00 20.10 423 VAL A C 1
ATOM 2037 O O . VAL A 1 352 ? 16.858 29.869 25.138 1.00 19.90 423 VAL A O 1
ATOM 2041 N N . ALA A 1 353 ? 18.828 28.829 24.755 1.00 18.32 424 ALA A N 1
ATOM 2042 C CA . ALA A 1 353 ? 19.347 29.891 23.896 1.00 17.99 424 ALA A CA 1
ATOM 2043 C C . ALA A 1 353 ? 18.487 30.121 22.648 1.00 18.55 424 ALA A C 1
ATOM 2044 O O . ALA A 1 353 ? 18.237 31.266 22.274 1.00 19.70 424 ALA A O 1
ATOM 2046 N N . LEU A 1 354 ? 18.048 29.041 22.000 1.00 18.10 425 LEU A N 1
ATOM 2047 C CA . LEU A 1 354 ? 17.130 29.155 20.868 1.00 18.50 425 LEU A CA 1
ATOM 2048 C C . LEU A 1 354 ? 15.810 29.793 21.292 1.00 19.60 425 LEU A C 1
ATOM 2049 O O . LEU A 1 354 ? 15.277 30.667 20.603 1.00 20.85 425 LEU A O 1
ATOM 2054 N N . ALA A 1 355 ? 15.293 29.353 22.434 1.00 18.74 426 ALA A N 1
ATOM 2055 C CA . ALA A 1 355 ? 14.000 29.816 22.932 1.00 19.48 426 ALA A CA 1
ATOM 2056 C C . ALA A 1 355 ? 13.943 31.316 23.186 1.00 19.21 426 ALA A C 1
ATOM 2057 O O . ALA A 1 355 ? 12.875 31.907 23.105 1.00 20.95 426 ALA A O 1
ATOM 2059 N N . ALA A 1 356 ? 15.082 31.930 23.494 1.00 18.90 427 ALA A N 1
ATOM 2060 C CA . ALA A 1 356 ? 15.107 33.366 23.764 1.00 19.35 427 ALA A CA 1
ATOM 2061 C C . ALA A 1 356 ? 14.956 34.185 22.481 1.00 19.65 427 ALA A C 1
ATOM 2062 O O . ALA A 1 356 ? 14.685 35.388 22.536 1.00 19.74 427 ALA A O 1
ATOM 2064 N N . HIS A 1 357 ? 15.119 33.529 21.332 1.00 18.37 428 HIS A N 1
ATOM 2065 C CA . HIS A 1 357 ? 14.997 34.200 20.040 1.00 19.00 428 HIS A CA 1
ATOM 2066 C C . HIS A 1 357 ? 13.967 33.537 19.122 1.00 20.61 428 HIS A C 1
ATOM 2067 O O . HIS A 1 357 ? 14.015 33.685 17.903 1.00 21.15 428 HIS A O 1
ATOM 2074 N N . ALA A 1 358 ? 13.040 32.800 19.719 1.00 19.70 429 ALA A N 1
ATOM 2075 C CA . ALA A 1 358 ? 11.928 32.232 18.977 1.00 22.58 429 ALA A CA 1
ATOM 2076 C C . ALA A 1 358 ? 10.785 33.252 18.913 1.00 22.57 429 ALA A C 1
ATOM 2077 O O . ALA A 1 358 ? 10.387 33.803 19.933 1.00 22.00 429 ALA A O 1
ATOM 2079 N N . SER A 1 359 ? 10.277 33.508 17.709 1.00 26.02 430 SER A N 1
ATOM 2080 C CA . SER A 1 359 ? 9.247 34.535 17.489 1.00 25.86 430 SER A CA 1
ATOM 2081 C C . SER A 1 359 ? 7.867 34.066 17.918 1.00 28.32 430 SER A C 1
ATOM 2082 O O . SER A 1 359 ? 7.076 34.850 18.440 1.00 30.50 430 SER A O 1
ATOM 2085 N N . ASP A 1 360 ? 7.575 32.791 17.674 1.00 27.30 431 ASP A N 1
ATOM 2086 C CA . ASP A 1 360 ? 6.298 32.211 18.068 1.00 26.51 431 ASP A CA 1
ATOM 2087 C C . ASP A 1 360 ? 6.321 31.767 19.529 1.00 27.66 431 ASP A C 1
ATOM 2088 O O . ASP A 1 360 ? 7.133 30.917 19.919 1.00 27.73 431 ASP A O 1
ATOM 2093 N N . PRO A 1 361 ? 5.423 32.344 20.342 1.00 26.69 432 PRO A N 1
ATOM 2094 C CA . PRO A 1 361 ? 5.381 32.106 21.788 1.00 26.40 432 PRO A CA 1
ATOM 2095 C C . PRO A 1 361 ? 5.165 30.643 22.163 1.00 25.22 432 PRO A C 1
ATOM 2096 O O . PRO A 1 361 ? 5.647 30.220 23.219 1.00 25.09 432 PRO A O 1
ATOM 2100 N N . THR A 1 362 ? 4.469 29.880 21.325 1.00 25.38 433 THR A N 1
ATOM 2101 C CA . THR A 1 362 ? 4.261 28.463 21.622 1.00 26.68 433 THR A CA 1
ATOM 2102 C C . THR A 1 362 ? 5.526 27.653 21.306 1.00 25.42 433 THR A C 1
ATOM 2103 O O . THR A 1 362 ? 5.789 26.619 21.926 1.00 23.66 433 THR A O 1
ATOM 2107 N N . GLU A 1 363 ? 6.315 28.137 20.351 1.00 25.60 434 GLU A N 1
ATOM 2108 C CA . GLU A 1 363 ? 7.613 27.531 20.076 1.00 24.30 434 GLU A CA 1
ATOM 2109 C C . GLU A 1 363 ? 8.631 27.884 21.166 1.00 23.81 434 GLU A C 1
ATOM 2110 O O . GLU A 1 363 ? 9.450 27.046 21.556 1.00 22.97 434 GLU A O 1
ATOM 2116 N N . ALA A 1 364 ? 8.568 29.115 21.667 1.00 23.82 435 ALA A N 1
ATOM 2117 C CA . ALA A 1 364 ? 9.457 29.540 22.742 1.00 21.81 435 ALA A CA 1
ATOM 2118 C C . ALA A 1 364 ? 9.172 28.744 24.004 1.00 23.23 435 ALA A C 1
ATOM 2119 O O . ALA A 1 364 ? 10.098 28.290 24.683 1.00 22.08 435 ALA A O 1
ATOM 2121 N N . GLU A 1 365 ? 7.883 28.570 24.301 1.00 23.20 436 GLU A N 1
ATOM 2122 C CA . GLU A 1 365 ? 7.437 27.826 25.476 1.00 22.74 436 GLU A CA 1
ATOM 2123 C C . GLU A 1 365 ? 7.790 26.336 25.392 1.00 21.49 436 GLU A C 1
ATOM 2124 O O . GLU A 1 365 ? 8.189 25.732 26.387 1.00 20.67 436 GLU A O 1
ATOM 2126 N N . ARG A 1 366 ? 7.639 25.751 24.206 1.00 20.62 437 ARG A N 1
ATOM 2127 C CA . ARG A 1 366 ? 7.965 24.340 23.997 1.00 21.16 437 ARG A CA 1
ATOM 2128 C C . ARG A 1 366 ? 9.468 24.061 24.136 1.00 20.93 437 ARG A C 1
ATOM 2129 O O . ARG A 1 366 ? 9.864 23.080 24.761 1.00 20.72 437 ARG A O 1
ATOM 2137 N N . LEU A 1 367 ? 10.296 24.927 23.560 1.00 20.49 438 LEU A N 1
ATOM 2138 C CA . LEU A 1 367 ? 11.742 24.810 23.716 1.00 20.69 438 LEU A CA 1
ATOM 2139 C C . LEU A 1 367 ? 12.140 24.932 25.185 1.00 21.48 438 LEU A C 1
ATOM 2140 O O . LEU A 1 367 ? 12.957 24.146 25.673 1.00 21.07 438 LEU A O 1
ATOM 2145 N N . LYS A 1 368 ? 11.552 25.907 25.882 1.00 21.70 439 LYS A N 1
ATOM 2146 C CA . LYS A 1 368 ? 11.816 26.114 27.306 1.00 21.55 439 LYS A CA 1
ATOM 2147 C C . LYS A 1 368 ? 11.389 24.900 28.114 1.00 21.77 439 LYS A C 1
ATOM 2148 O O . LYS A 1 368 ? 12.140 24.403 28.952 1.00 25.02 439 LYS A O 1
ATOM 2154 N N . HIS A 1 369 ? 10.183 24.419 27.845 1.00 22.13 440 HIS A N 1
ATOM 2155 C CA . HIS A 1 369 ? 9.672 23.203 28.471 1.00 23.00 440 HIS A CA 1
ATOM 2156 C C . HIS A 1 369 ? 10.641 22.026 28.282 1.00 23.35 440 HIS A C 1
ATOM 2157 O O . HIS A 1 369 ? 10.931 21.284 29.225 1.00 23.67 440 HIS A O 1
ATOM 2164 N N . LEU A 1 370 ? 11.152 21.867 27.064 1.00 21.68 441 LEU A N 1
ATOM 2165 C CA . LEU A 1 370 ? 12.058 20.763 26.767 1.00 22.56 441 LEU A CA 1
ATOM 2166 C C . LEU A 1 370 ? 13.372 20.904 27.532 1.00 21.84 441 LEU A C 1
ATOM 2167 O O . LEU A 1 370 ? 14.060 19.920 27.779 1.00 22.45 441 LEU A O 1
ATOM 2172 N N . ALA A 1 371 ? 13.704 22.128 27.923 1.00 22.66 442 ALA A N 1
ATOM 2173 C CA . ALA A 1 371 ? 14.920 22.370 28.693 1.00 24.04 442 ALA A CA 1
ATOM 2174 C C . ALA A 1 371 ? 14.694 22.267 30.197 1.00 24.63 442 ALA A C 1
ATOM 2175 O O . ALA A 1 371 ? 15.650 22.189 30.963 1.00 25.36 442 ALA A O 1
ATOM 2177 N N . SER A 1 372 ? 13.432 22.277 30.616 1.00 26.03 443 SER A N 1
ATOM 2178 C CA . SER A 1 372 ? 13.087 22.318 32.037 1.00 26.37 443 SER A CA 1
ATOM 2179 C C . SER A 1 372 ? 12.964 20.917 32.647 1.00 27.18 443 SER A C 1
ATOM 2180 O O . SER A 1 372 ? 12.798 19.938 31.919 1.00 27.19 443 SER A O 1
ATOM 2183 N N . PRO A 1 373 ? 13.052 20.821 33.987 1.00 29.01 444 PRO A N 1
ATOM 2184 C CA . PRO A 1 373 ? 12.789 19.575 34.716 1.00 28.54 444 PRO A CA 1
ATOM 2185 C C . PRO A 1 373 ? 11.507 18.864 34.270 1.00 29.41 444 PRO A C 1
ATOM 2186 O O . PRO A 1 373 ? 11.536 17.659 34.017 1.00 29.33 444 PRO A O 1
ATOM 2190 N N . ALA A 1 374 ? 10.401 19.598 34.181 1.00 29.07 445 ALA A N 1
ATOM 2191 C CA . ALA A 1 374 ? 9.118 19.011 33.796 1.00 25.97 445 ALA A CA 1
ATOM 2192 C C . ALA A 1 374 ? 9.174 18.328 32.424 1.00 27.24 445 ALA A C 1
ATOM 2193 O O . ALA A 1 374 ? 8.472 17.346 32.181 1.00 25.31 445 ALA A O 1
ATOM 2195 N N . GLY A 1 375 ? 10.021 18.846 31.536 1.00 27.47 446 GLY A N 1
ATOM 2196 C CA . GLY A 1 375 ? 10.153 18.307 30.195 1.00 24.49 446 GLY A CA 1
ATOM 2197 C C . GLY A 1 375 ? 11.266 17.293 30.022 1.00 26.24 446 GLY A C 1
ATOM 2198 O O . GLY A 1 375 ? 11.631 16.966 28.894 1.00 27.37 446 GLY A O 1
ATOM 2199 N N . LYS A 1 376 ? 11.792 16.781 31.133 1.00 26.56 447 LYS A N 1
ATOM 2200 C CA . LYS A 1 376 ? 12.946 15.873 31.122 1.00 27.30 447 LYS A CA 1
ATOM 2201 C C . LYS A 1 376 ? 12.759 14.584 30.309 1.00 27.43 447 LYS A C 1
ATOM 2202 O O . LYS A 1 376 ? 13.652 14.185 29.555 1.00 26.65 447 LYS A O 1
ATOM 2208 N N . ASP A 1 377 ? 11.615 13.925 30.478 1.00 27.84 448 ASP A N 1
ATOM 2209 C CA . ASP A 1 377 ? 11.355 12.661 29.789 1.00 27.31 448 ASP A CA 1
ATOM 2210 C C . ASP A 1 377 ? 11.044 12.905 28.312 1.00 25.90 448 ASP A C 1
ATOM 2211 O O . ASP A 1 377 ? 11.327 12.064 27.461 1.00 24.71 448 ASP A O 1
ATOM 2216 N N . GLU A 1 378 ? 10.461 14.064 28.022 1.00 26.64 449 GLU A N 1
ATOM 2217 C CA . GLU A 1 378 ? 10.287 14.524 26.647 1.00 26.71 449 GLU A CA 1
ATOM 2218 C C . GLU A 1 378 ? 11.650 14.753 25.979 1.00 25.11 449 GLU A C 1
ATOM 2219 O O . GLU A 1 378 ? 11.907 14.262 24.880 1.00 23.67 449 GLU A O 1
ATOM 2225 N N . TYR A 1 379 ? 12.513 15.510 26.653 1.00 25.13 450 TYR A N 1
ATOM 2226 C CA . TYR A 1 379 ? 13.865 15.762 26.168 1.00 23.46 450 TYR A CA 1
ATOM 2227 C C . TYR A 1 379 ? 14.611 14.465 25.917 1.00 22.28 450 TYR A C 1
ATOM 2228 O O . TYR A 1 379 ? 15.165 14.269 24.842 1.00 22.07 450 TYR A O 1
ATOM 2237 N N . SER A 1 380 ? 14.617 13.585 26.913 1.00 21.99 451 SER A N 1
ATOM 2238 C CA . SER A 1 380 ? 15.300 12.297 26.806 1.00 23.51 451 SER A CA 1
ATOM 2239 C C . SER A 1 380 ? 14.819 11.473 25.614 1.00 24.44 451 SER A C 1
ATOM 2240 O O . SER A 1 380 ? 15.611 10.768 24.981 1.00 22.76 451 SER A O 1
ATOM 2243 N N . LYS A 1 381 ? 13.526 11.565 25.308 1.00 22.29 452 LYS A N 1
ATOM 2244 C CA . LYS A 1 381 ? 12.953 10.760 24.242 1.00 23.17 452 LYS A CA 1
ATOM 2245 C C . LYS A 1 381 ? 13.024 11.444 22.886 1.00 21.63 452 LYS A C 1
ATOM 2246 O O . LYS A 1 381 ? 13.509 10.869 21.917 1.00 21.69 452 LYS A O 1
ATOM 2249 N N . TRP A 1 382 ? 12.534 12.670 22.811 1.00 22.19 453 TRP A N 1
ATOM 2250 C CA . TRP A 1 382 ? 12.469 13.357 21.528 1.00 23.23 453 TRP A CA 1
ATOM 2251 C C . TRP A 1 382 ? 13.849 13.817 21.028 1.00 21.60 453 TRP A C 1
ATOM 2252 O O . TRP A 1 382 ? 14.118 13.825 19.824 1.00 21.23 453 TRP A O 1
ATOM 2263 N N . VAL A 1 383 ? 14.730 14.180 21.947 1.00 20.71 454 VAL A N 1
ATOM 2264 C CA . VAL A 1 383 ? 16.036 14.684 21.546 1.00 20.69 454 VAL A CA 1
ATOM 2265 C C . VAL A 1 383 ? 17.133 13.631 21.606 1.00 20.71 454 VAL A C 1
ATOM 2266 O O . VAL A 1 383 ? 17.766 13.336 20.594 1.00 20.79 454 VAL A O 1
ATOM 2270 N N . VAL A 1 384 ? 17.357 13.076 22.794 1.00 20.15 455 VAL A N 1
ATOM 2271 C CA . VAL A 1 384 ? 18.539 12.251 23.046 1.00 20.12 455 VAL A CA 1
ATOM 2272 C C . VAL A 1 384 ? 18.423 10.846 22.473 1.00 21.99 455 VAL A C 1
ATOM 2273 O O . VAL A 1 384 ? 19.356 10.352 21.840 1.00 22.42 455 VAL A O 1
ATOM 2277 N N . GLU A 1 385 ? 17.280 10.200 22.685 1.00 21.61 456 GLU A N 1
ATOM 2278 C CA . GLU A 1 385 ? 17.098 8.830 22.211 1.00 21.94 456 GLU A CA 1
ATOM 2279 C C . GLU A 1 385 ? 16.952 8.779 20.693 1.00 21.58 456 GLU A C 1
ATOM 2280 O O . GLU A 1 385 ? 17.458 7.866 20.047 1.00 22.23 456 GLU A O 1
ATOM 2282 N N . SER A 1 386 ? 16.267 9.773 20.134 1.00 22.10 457 SER A N 1
ATOM 2283 C CA . SER A 1 386 ? 16.073 9.877 18.686 1.00 21.76 457 SER A CA 1
ATOM 2284 C C . SER A 1 386 ? 17.304 10.421 17.954 1.00 20.58 457 SER A C 1
ATOM 2285 O O . SER A 1 386 ? 17.353 10.424 16.719 1.00 18.97 457 SER A O 1
ATOM 2288 N N . GLN A 1 387 ? 18.283 10.883 18.729 1.00 20.33 458 GLN A N 1
ATOM 2289 C CA . GLN A 1 387 ? 19.546 11.382 18.193 1.00 19.04 458 GLN A CA 1
ATOM 2290 C C . GLN A 1 387 ? 19.313 12.485 17.162 1.00 18.56 458 GLN A C 1
ATOM 2291 O O . GLN A 1 387 ? 19.860 12.451 16.060 1.00 17.89 458 GLN A O 1
ATOM 2297 N N . ARG A 1 388 ? 18.480 13.456 17.531 1.00 17.74 459 ARG A N 1
ATOM 2298 C CA . ARG A 1 388 ? 18.144 14.556 16.638 1.00 18.66 459 ARG A CA 1
ATOM 2299 C C . ARG A 1 388 ? 19.271 15.552 16.586 1.00 16.32 459 ARG A C 1
ATOM 2300 O O . ARG A 1 388 ? 19.698 16.065 17.618 1.00 18.04 459 ARG A O 1
ATOM 2308 N N . SER A 1 389 ? 19.758 15.826 15.382 1.00 15.83 460 SER A N 1
ATOM 2309 C CA . SER A 1 389 ? 20.787 16.843 15.199 1.00 16.70 460 SER A CA 1
ATOM 2310 C C . SER A 1 389 ? 20.234 18.214 15.570 1.00 15.05 460 SER A C 1
ATOM 2311 O O . SER A 1 389 ? 19.014 18.397 15.696 1.00 15.68 460 SER A O 1
ATOM 2314 N N . LEU A 1 390 ? 21.126 19.181 15.734 1.00 14.44 461 LEU A N 1
ATOM 2315 C CA . LEU A 1 390 ? 20.707 20.561 15.937 1.00 14.14 461 LEU A CA 1
ATOM 2316 C C . LEU A 1 390 ? 19.907 21.052 14.736 1.00 12.82 461 LEU A C 1
ATOM 2317 O O . LEU A 1 390 ? 18.936 21.775 14.891 1.00 13.01 461 LEU A O 1
ATOM 2322 N N . LEU A 1 391 ? 20.299 20.636 13.542 1.00 12.83 462 LEU A N 1
ATOM 2323 C CA . LEU A 1 391 ? 19.609 21.083 12.333 1.00 13.91 462 LEU A CA 1
ATOM 2324 C C . LEU A 1 391 ? 18.166 20.581 12.247 1.00 14.54 462 LEU A C 1
ATOM 2325 O O . LEU A 1 391 ? 17.283 21.299 11.777 1.00 13.96 462 LEU A O 1
ATOM 2330 N N . GLU A 1 392 ? 17.927 19.355 12.704 1.00 14.54 463 GLU A N 1
ATOM 2331 C CA . GLU A 1 392 ? 16.565 18.836 12.782 1.00 15.29 463 GLU A CA 1
ATOM 2332 C C . GLU A 1 392 ? 15.703 19.651 13.743 1.00 14.86 463 GLU A C 1
ATOM 2333 O O . GLU A 1 392 ? 14.602 20.065 13.394 1.00 16.61 463 GLU A O 1
ATOM 2339 N N . VAL A 1 393 ? 16.227 19.908 14.937 1.00 15.53 464 VAL A N 1
ATOM 2340 C CA . VAL A 1 393 ? 15.516 20.678 15.947 1.00 13.51 464 VAL A CA 1
ATOM 2341 C C . VAL A 1 393 ? 15.180 22.082 15.476 1.00 16.31 464 VAL A C 1
ATOM 2342 O O . VAL A 1 393 ? 14.056 22.546 15.653 1.00 17.22 464 VAL A O 1
ATOM 2346 N N . MET A 1 394 ? 16.147 22.767 14.874 1.00 14.87 465 MET A N 1
ATOM 2347 C CA . MET A 1 394 ? 15.898 24.118 14.394 1.00 14.65 465 MET A CA 1
ATOM 2348 C C . MET A 1 394 ? 14.828 24.125 13.313 1.00 16.59 465 MET A C 1
ATOM 2349 O O . MET A 1 394 ? 14.050 25.071 13.220 1.00 16.87 465 MET A O 1
ATOM 2354 N N . ALA A 1 395 ? 14.784 23.061 12.510 1.00 16.51 466 ALA A N 1
ATOM 2355 C CA . ALA A 1 395 ? 13.769 22.933 11.468 1.00 17.62 466 ALA A CA 1
ATOM 2356 C C . ALA A 1 395 ? 12.367 22.797 12.067 1.00 19.01 466 ALA A C 1
ATOM 2357 O O . ALA A 1 395 ? 11.408 23.332 11.515 1.00 19.22 466 ALA A O 1
ATOM 2359 N N . GLU A 1 396 ? 12.264 22.097 13.200 1.00 18.36 467 GLU A N 1
ATOM 2360 C CA . GLU A 1 396 ? 10.993 21.947 13.921 1.00 19.94 467 GLU A CA 1
ATOM 2361 C C . GLU A 1 396 ? 10.546 23.244 14.571 1.00 20.77 467 GLU A C 1
ATOM 2362 O O . GLU A 1 396 ? 9.368 23.413 14.884 1.00 19.99 467 GLU A O 1
ATOM 2368 N N . PHE A 1 397 ? 11.496 24.147 14.796 1.00 20.97 468 PHE A N 1
ATOM 2369 C CA . PHE A 1 397 ? 11.197 25.436 15.409 1.00 20.14 468 PHE A CA 1
ATOM 2370 C C . PHE A 1 397 ? 11.677 26.574 14.518 1.00 19.80 468 PHE A C 1
ATOM 2371 O O . PHE A 1 397 ? 12.652 27.251 14.841 1.00 20.09 468 PHE A O 1
ATOM 2379 N N . PRO A 1 398 ? 10.974 26.794 13.395 1.00 20.57 469 PRO A N 1
ATOM 2380 C CA . PRO A 1 398 ? 11.375 27.731 12.340 1.00 20.29 469 PRO A CA 1
ATOM 2381 C C . PRO A 1 398 ? 11.492 29.170 12.809 1.00 20.67 469 PRO A C 1
ATOM 2382 O O . PRO A 1 398 ? 12.191 29.946 12.162 1.00 21.70 469 PRO A O 1
ATOM 2386 N N . SER A 1 399 ? 10.817 29.522 13.899 1.00 19.85 470 SER A N 1
ATOM 2387 C CA . SER A 1 399 ? 10.835 30.898 14.392 1.00 21.09 470 SER A CA 1
ATOM 2388 C C . SER A 1 399 ? 12.034 31.201 15.298 1.00 21.33 470 SER A C 1
ATOM 2389 O O . SER A 1 399 ? 12.264 32.352 15.667 1.00 22.13 470 SER A O 1
ATOM 2392 N N . ALA A 1 400 ? 12.777 30.169 15.679 1.00 19.49 471 ALA A N 1
ATOM 2393 C CA . ALA A 1 400 ? 13.990 30.368 16.461 1.00 20.50 471 ALA A CA 1
ATOM 2394 C C . ALA A 1 400 ? 15.096 30.869 15.534 1.00 20.02 471 ALA A C 1
ATOM 2395 O O . ALA A 1 400 ? 15.662 30.098 14.764 1.00 20.37 471 ALA A O 1
ATOM 2397 N N . LYS 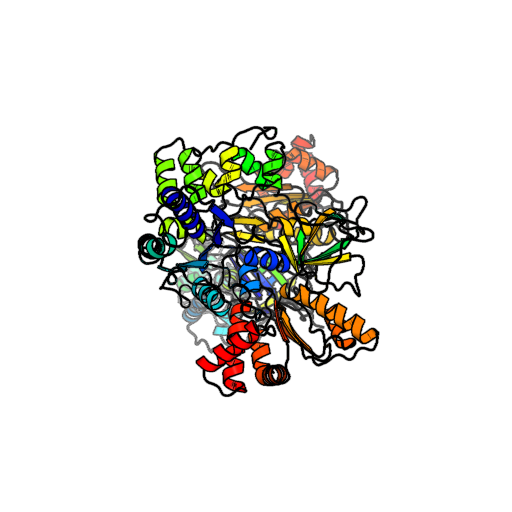A 1 401 ? 15.369 32.169 15.584 1.00 20.30 472 LYS A N 1
ATOM 2398 C CA . LYS A 1 401 ? 16.408 32.775 14.754 1.00 20.02 472 LYS A CA 1
ATOM 2399 C C . LYS A 1 401 ? 17.453 33.457 15.637 1.00 20.14 472 LYS A C 1
ATOM 2400 O O . LYS A 1 401 ? 17.400 34.664 15.845 1.00 18.78 472 LYS A O 1
ATOM 2406 N N . PRO A 1 402 ? 18.406 32.678 16.173 1.00 20.46 473 PRO A N 1
ATOM 2407 C CA . PRO A 1 402 ? 19.436 33.274 17.031 1.00 20.07 473 PRO A CA 1
ATOM 2408 C C . PRO A 1 402 ? 20.424 34.154 16.255 1.00 19.00 473 PRO A C 1
ATOM 2409 O O . PRO A 1 402 ? 20.743 33.871 15.094 1.00 17.09 473 PRO A O 1
ATOM 2413 N N . PRO A 1 403 ? 20.892 35.232 16.897 1.00 19.22 474 PRO A N 1
ATOM 2414 C CA . PRO A 1 403 ? 21.976 36.050 16.355 1.00 20.40 474 PRO A CA 1
ATOM 2415 C C . PRO A 1 403 ? 23.236 35.195 16.273 1.00 19.94 474 PRO A C 1
ATOM 2416 O O . PRO A 1 403 ? 23.380 34.272 17.080 1.00 18.91 474 PRO A O 1
ATOM 2420 N N . LEU A 1 404 ? 24.118 35.497 15.323 1.00 17.51 475 LEU A N 1
ATOM 2421 C CA . LEU A 1 404 ? 25.343 34.732 15.129 1.00 18.93 475 LEU A CA 1
ATOM 2422 C C . LEU A 1 404 ? 26.207 34.620 16.396 1.00 20.67 475 LEU A C 1
ATOM 2423 O O . LEU A 1 404 ? 26.858 33.590 16.622 1.00 20.22 475 LEU A O 1
ATOM 2428 N N . GLY A 1 405 ? 26.198 35.665 17.220 1.00 20.30 476 GLY A N 1
ATOM 2429 C CA . GLY A 1 405 ? 26.923 35.648 18.479 1.00 19.85 476 GLY A CA 1
ATOM 2430 C C . GLY A 1 405 ? 26.411 34.570 19.423 1.00 21.43 476 GLY A C 1
ATOM 2431 O O . GLY A 1 405 ? 27.194 33.882 20.087 1.00 21.58 476 GLY A O 1
ATOM 2432 N N . VAL A 1 406 ? 25.089 34.419 19.475 1.00 19.93 477 VAL A N 1
ATOM 2433 C CA . VAL A 1 406 ? 24.449 33.410 20.315 1.00 19.66 477 VAL A CA 1
ATOM 2434 C C . VAL A 1 406 ? 24.608 32.015 19.717 1.00 19.01 477 VAL A C 1
ATOM 2435 O O . VAL A 1 406 ? 24.866 31.047 20.433 1.00 18.52 477 VAL A O 1
ATOM 2439 N N . PHE A 1 407 ? 24.468 31.919 18.399 1.00 18.73 478 PHE A N 1
ATOM 2440 C CA . PHE A 1 407 ? 24.544 30.628 17.725 1.00 17.80 478 PHE A CA 1
ATOM 2441 C C . PHE A 1 407 ? 25.907 29.954 17.921 1.00 17.36 478 PHE A C 1
ATOM 2442 O O . PHE A 1 407 ? 25.988 28.751 18.209 1.00 16.16 478 PHE A O 1
ATOM 2450 N N . PHE A 1 408 ? 26.974 30.733 17.772 1.00 17.23 479 PHE A N 1
ATOM 2451 C CA . PHE A 1 408 ? 28.329 30.189 17.885 1.00 18.78 479 PHE A CA 1
ATOM 2452 C C . PHE A 1 408 ? 28.854 30.156 19.316 1.00 18.92 479 PHE A C 1
ATOM 2453 O O . PHE A 1 408 ? 29.935 29.646 19.573 1.00 20.54 479 PHE A O 1
ATOM 2461 N N . ALA A 1 409 ? 28.082 30.708 20.240 1.00 19.88 480 ALA A N 1
ATOM 2462 C CA . ALA A 1 409 ? 28.339 30.508 21.650 1.00 19.85 480 ALA A CA 1
ATOM 2463 C C . ALA A 1 409 ? 27.501 29.334 22.122 1.00 20.80 480 ALA A C 1
ATOM 2464 O O . ALA A 1 409 ? 27.899 28.170 21.985 1.00 23.66 480 ALA A O 1
ATOM 2466 N N . GLY A 1 410 ? 26.319 29.639 22.642 1.00 19.97 481 GLY A N 1
ATOM 2467 C CA . GLY A 1 410 ? 25.510 28.641 23.319 1.00 19.30 481 GLY A CA 1
ATOM 2468 C C . GLY A 1 410 ? 24.578 27.728 22.534 1.00 18.63 481 GLY A C 1
ATOM 2469 O O . GLY A 1 410 ? 23.867 26.937 23.151 1.00 19.09 481 GLY A O 1
ATOM 2470 N N . VAL A 1 411 ? 24.552 27.810 21.204 1.00 16.95 482 VAL A N 1
ATOM 2471 C CA . VAL A 1 411 ? 23.689 26.905 20.443 1.00 15.61 482 VAL A CA 1
ATOM 2472 C C . VAL A 1 411 ? 24.468 25.777 19.778 1.00 14.96 482 VAL A C 1
ATOM 2473 O O . VAL A 1 411 ? 24.176 24.612 19.995 1.00 15.60 482 VAL A O 1
ATOM 2477 N N . ALA A 1 412 ? 25.452 26.127 18.959 1.00 15.65 483 ALA A N 1
ATOM 2478 C CA . ALA A 1 412 ? 26.245 25.122 18.261 1.00 14.18 483 ALA A CA 1
ATOM 2479 C C . ALA A 1 412 ? 27.631 25.008 18.882 1.00 13.95 483 ALA A C 1
ATOM 2480 O O . ALA A 1 412 ? 28.429 25.936 18.777 1.00 15.42 483 ALA A O 1
ATOM 2482 N N . PRO A 1 413 ? 27.929 23.863 19.516 1.00 12.24 484 PRO A N 1
ATOM 2483 C CA . PRO A 1 413 ? 29.264 23.682 20.100 1.00 12.91 484 PRO A CA 1
ATOM 2484 C C . PRO A 1 413 ? 30.359 23.728 19.031 1.00 13.55 484 PRO A C 1
ATOM 2485 O O . PRO A 1 413 ? 30.081 23.575 17.835 1.00 12.47 484 PRO A O 1
ATOM 2489 N N . ARG A 1 414 ? 31.597 23.938 19.470 1.00 13.97 485 ARG A N 1
ATOM 2490 C CA . ARG A 1 414 ? 32.731 24.020 18.568 1.00 14.45 485 ARG A CA 1
ATOM 2491 C C . ARG A 1 414 ? 32.978 22.655 17.943 1.00 14.65 485 ARG A C 1
ATOM 2492 O O . ARG A 1 414 ? 32.881 21.632 18.615 1.00 14.57 485 ARG A O 1
ATOM 2500 N N . LEU A 1 415 ? 33.270 22.638 16.649 1.00 14.03 486 LEU A N 1
ATOM 2501 C CA . LEU A 1 415 ? 33.573 21.390 15.969 1.00 14.25 486 LEU A CA 1
ATOM 2502 C C . LEU A 1 415 ? 34.936 20.868 16.434 1.00 14.77 486 LEU A C 1
ATOM 2503 O O . LEU A 1 415 ? 35.939 21.575 16.333 1.00 14.40 486 LEU A O 1
ATOM 2508 N N . GLN A 1 416 ? 34.961 19.634 16.937 1.00 13.72 487 GLN A N 1
ATOM 2509 C CA . GLN A 1 416 ? 36.164 19.049 17.536 1.00 12.55 487 GLN A CA 1
ATOM 2510 C C . GLN A 1 416 ? 37.042 18.291 16.539 1.00 12.34 487 GLN A C 1
ATOM 2511 O O . GLN A 1 416 ? 36.554 17.754 15.549 1.00 12.26 487 GLN A O 1
ATOM 2517 N N . PRO A 1 417 ? 38.352 18.227 16.811 1.00 13.06 488 PRO A N 1
ATOM 2518 C CA . PRO A 1 417 ? 39.169 17.282 16.043 1.00 10.94 488 PRO A CA 1
ATOM 2519 C C . PRO A 1 417 ? 38.749 15.859 16.367 1.00 10.56 488 PRO A C 1
ATOM 2520 O O . PRO A 1 417 ? 38.199 15.611 17.441 1.00 10.63 488 PRO A O 1
ATOM 2524 N N . ARG A 1 418 ? 38.997 14.933 15.451 1.00 9.39 489 ARG A N 1
ATOM 2525 C CA . ARG A 1 418 ? 38.790 13.524 15.751 1.00 9.69 489 ARG A CA 1
ATOM 2526 C C . ARG A 1 418 ? 40.126 12.841 16.021 1.00 8.54 489 ARG A C 1
ATOM 2527 O O . ARG A 1 418 ? 41.116 13.141 15.377 1.00 8.85 489 ARG A O 1
ATOM 2535 N N . PHE A 1 419 ? 40.164 11.933 16.982 1.00 9.06 490 PHE A N 1
ATOM 2536 C CA . PHE A 1 419 ? 41.418 11.281 17.327 1.00 8.85 490 PHE A CA 1
ATOM 2537 C C . PHE A 1 419 ? 41.449 9.835 16.861 1.00 9.20 490 PHE A C 1
ATOM 2538 O O . PHE A 1 419 ? 40.420 9.153 16.867 1.00 9.18 490 PHE A O 1
ATOM 2546 N N . TYR A 1 420 ? 42.627 9.381 16.434 1.00 8.47 491 TYR A N 1
ATOM 2547 C CA . TYR A 1 420 ? 42.804 7.988 16.014 1.00 9.93 491 TYR A CA 1
ATOM 2548 C C . TYR A 1 420 ? 44.019 7.331 16.670 1.00 9.76 491 TYR A C 1
ATOM 2549 O O . TYR A 1 420 ? 45.077 7.950 16.793 1.00 9.26 491 TYR A O 1
ATOM 2558 N N . SER A 1 421 ? 43.841 6.088 17.115 1.00 9.63 492 SER A N 1
ATOM 2559 C CA . SER A 1 421 ? 44.934 5.303 17.674 1.00 9.28 492 SER A CA 1
ATOM 2560 C C . SER A 1 421 ? 45.935 5.019 16.564 1.00 9.43 492 SER A C 1
ATOM 2561 O O . SER A 1 421 ? 45.641 4.254 15.645 1.00 9.79 492 SER A O 1
ATOM 2564 N N . ILE A 1 422 ? 47.100 5.655 16.625 1.00 8.74 493 ILE A N 1
ATOM 2565 C CA . ILE A 1 422 ? 48.121 5.437 15.611 1.00 9.20 493 ILE A CA 1
ATOM 2566 C C . ILE A 1 422 ? 48.417 3.933 15.479 1.00 9.43 493 ILE A C 1
ATOM 2567 O O . ILE A 1 422 ? 48.624 3.240 16.468 1.00 9.45 493 ILE A O 1
ATOM 2572 N N . SER A 1 423 ? 48.372 3.419 14.257 1.00 9.43 494 SER A N 1
ATOM 2573 C CA . SER A 1 423 ? 48.494 1.976 14.054 1.00 10.84 494 SER A CA 1
ATOM 2574 C C . SER A 1 423 ? 49.839 1.607 13.445 1.00 10.51 494 SER A C 1
ATOM 2575 O O . SER A 1 423 ? 49.962 0.609 12.743 1.00 11.75 494 SER A O 1
ATOM 2578 N N . SER A 1 424 ? 50.838 2.438 13.714 1.00 9.56 495 SER A N 1
ATOM 2579 C CA . SER A 1 424 ? 52.209 2.165 13.326 1.00 9.93 495 SER A CA 1
ATOM 2580 C C . SER A 1 424 ? 53.136 2.494 14.489 1.00 10.64 495 SER A C 1
ATOM 2581 O O . SER A 1 424 ? 52.731 3.137 15.462 1.00 9.64 495 SER A O 1
ATOM 2584 N N . SER A 1 425 ? 54.371 2.025 14.379 1.00 11.03 496 SER A N 1
ATOM 2585 C CA . SER A 1 425 ? 55.422 2.315 15.336 1.00 11.80 496 SER A CA 1
ATOM 2586 C C . SER A 1 425 ? 56.457 3.158 14.622 1.00 12.15 496 SER A C 1
ATOM 2587 O O . SER A 1 425 ? 56.748 2.904 13.462 1.00 13.53 496 SER A O 1
ATOM 2590 N N . PRO A 1 426 ? 57.016 4.161 15.315 1.00 12.72 497 PRO A N 1
ATOM 2591 C CA . PRO A 1 426 ? 58.097 5.031 14.831 1.00 13.66 497 PRO A CA 1
ATOM 2592 C C . PRO A 1 426 ? 59.318 4.244 14.348 1.00 15.16 497 PRO A C 1
ATOM 2593 O O . PRO A 1 426 ? 60.059 4.733 13.494 1.00 16.62 497 PRO A O 1
ATOM 2597 N N . LYS A 1 427 ? 59.543 3.059 14.910 1.00 13.16 498 LYS A N 1
ATOM 2598 C CA . LYS A 1 427 ? 60.730 2.276 14.570 1.00 16.09 498 LYS A CA 1
ATOM 2599 C C . LYS A 1 427 ? 60.618 1.625 13.205 1.00 15.39 498 LYS A C 1
ATOM 2600 O O . LYS A 1 427 ? 61.613 1.192 12.629 1.00 17.57 498 LYS A O 1
ATOM 2606 N N . ILE A 1 428 ? 59.397 1.563 12.689 1.00 14.14 499 ILE A N 1
ATOM 2607 C CA . ILE A 1 428 ? 59.149 0.994 11.380 1.00 14.08 499 ILE A CA 1
ATOM 2608 C C . ILE A 1 428 ? 58.728 2.128 10.441 1.00 14.86 499 ILE A C 1
ATOM 2609 O O . ILE A 1 428 ? 59.381 2.381 9.441 1.00 15.94 499 ILE A O 1
ATOM 2614 N N . ALA A 1 429 ? 57.652 2.830 10.784 1.00 15.51 500 ALA A N 1
ATOM 2615 C CA . ALA A 1 429 ? 57.177 3.940 9.970 1.00 14.03 500 ALA A CA 1
ATOM 2616 C C . ALA A 1 429 ? 57.693 5.252 10.530 1.00 14.53 500 ALA A C 1
ATOM 2617 O O . ALA A 1 429 ? 56.967 5.972 11.225 1.00 14.53 500 ALA A O 1
ATOM 2619 N N . GLU A 1 430 ? 58.949 5.557 10.223 1.00 15.33 501 GLU A N 1
ATOM 2620 C CA . GLU A 1 430 ? 59.627 6.741 10.745 1.00 16.25 501 GLU A CA 1
ATOM 2621 C C . GLU A 1 430 ? 59.020 8.042 10.239 1.00 15.02 501 GLU A C 1
ATOM 2622 O O . GLU A 1 430 ? 58.987 9.039 10.957 1.00 16.34 501 GLU A O 1
ATOM 2625 N N . THR A 1 431 ? 58.550 8.031 8.997 1.00 14.86 502 THR A N 1
ATOM 2626 C CA . THR A 1 431 ? 58.194 9.269 8.312 1.00 13.24 502 THR A CA 1
ATOM 2627 C C . THR A 1 431 ? 56.722 9.317 7.921 1.00 13.20 502 THR A C 1
ATOM 2628 O O . THR A 1 431 ? 56.302 10.204 7.168 1.00 12.34 502 THR A O 1
ATOM 2632 N N . ARG A 1 432 ? 55.948 8.357 8.429 1.00 12.12 503 ARG A N 1
ATOM 2633 C CA . ARG A 1 432 ? 54.522 8.275 8.138 1.00 10.82 503 ARG A CA 1
ATOM 2634 C C . ARG A 1 432 ? 53.738 7.950 9.405 1.00 11.04 503 ARG A C 1
ATOM 2635 O O . ARG A 1 432 ? 54.211 7.200 10.259 1.00 12.49 503 ARG A O 1
ATOM 2643 N N . ILE A 1 433 ? 52.538 8.506 9.531 1.00 9.24 504 ILE A N 1
ATOM 2644 C CA . ILE A 1 433 ? 51.655 8.130 10.628 1.00 9.01 504 ILE A CA 1
ATOM 2645 C C . ILE A 1 433 ? 50.498 7.306 10.063 1.00 9.22 504 ILE A C 1
ATOM 2646 O O . ILE A 1 433 ? 49.758 7.775 9.203 1.00 8.74 504 ILE A O 1
ATOM 2651 N N . HIS A 1 434 ? 50.361 6.068 10.531 1.00 8.27 505 HIS A N 1
ATOM 2652 C CA . HIS A 1 434 ? 49.362 5.167 9.978 1.00 9.69 505 HIS A CA 1
ATOM 2653 C C . HIS A 1 434 ? 48.081 5.249 10.779 1.00 8.51 505 HIS A C 1
ATOM 2654 O O . HIS A 1 434 ? 48.120 5.356 11.993 1.00 8.19 505 HIS A O 1
ATOM 2661 N N . VAL A 1 435 ? 46.952 5.188 10.078 1.00 9.43 506 VAL A N 1
ATOM 2662 C CA . VAL A 1 435 ? 45.628 5.271 10.688 1.00 9.13 506 VAL A CA 1
ATOM 2663 C C . VAL A 1 435 ? 44.684 4.164 10.196 1.00 9.02 506 VAL A C 1
ATOM 2664 O O . VAL A 1 435 ? 44.700 3.792 9.029 1.00 8.79 506 VAL A O 1
ATOM 2668 N N . THR A 1 436 ? 43.886 3.623 11.108 1.00 8.87 507 THR A N 1
ATOM 2669 C CA . THR A 1 436 ? 42.925 2.589 10.772 1.00 8.36 507 THR A CA 1
ATOM 2670 C C . THR A 1 436 ? 41.535 3.084 11.128 1.00 8.68 507 THR A C 1
ATOM 2671 O O . THR A 1 436 ? 41.149 3.119 12.301 1.00 7.69 507 THR A O 1
ATOM 2675 N N . CYS A 1 437 ? 40.769 3.452 10.112 1.00 8.44 508 CYS A N 1
ATOM 2676 C CA . CYS A 1 437 ? 39.557 4.209 10.362 1.00 8.98 508 CYS A CA 1
ATOM 2677 C C . CYS A 1 437 ? 38.298 3.555 9.803 1.00 9.73 508 CYS A C 1
ATOM 2678 O O . CYS A 1 437 ? 38.177 3.348 8.593 1.00 10.78 508 CYS A O 1
ATOM 2681 N N . ALA A 1 438 ? 37.358 3.236 10.690 1.00 9.56 509 ALA A N 1
ATOM 2682 C CA . ALA A 1 438 ? 36.103 2.617 10.279 1.00 10.05 509 ALA A CA 1
ATOM 2683 C C . ALA A 1 438 ? 35.176 3.692 9.743 1.00 9.86 509 ALA A C 1
ATOM 2684 O O . ALA A 1 438 ? 35.035 4.759 10.349 1.00 9.87 509 ALA A O 1
ATOM 2686 N N . LEU A 1 439 ? 34.563 3.420 8.599 1.00 8.88 510 LEU A N 1
ATOM 2687 C CA . LEU A 1 439 ? 33.644 4.380 8.006 1.00 11.44 510 LEU A CA 1
ATOM 2688 C C . LEU A 1 439 ? 32.368 4.483 8.837 1.00 11.95 510 LEU A C 1
ATOM 2689 O O . LEU A 1 439 ? 31.713 3.482 9.121 1.00 11.68 510 LEU A O 1
ATOM 2694 N N . VAL A 1 440 ? 32.030 5.698 9.249 1.00 12.15 511 VAL A N 1
ATOM 2695 C CA . VAL A 1 440 ? 30.784 5.916 9.968 1.00 13.11 511 VAL A CA 1
ATOM 2696 C C . VAL A 1 440 ? 29.652 6.213 8.993 1.00 13.82 511 VAL A C 1
ATOM 2697 O O . VAL A 1 440 ? 29.639 7.254 8.346 1.00 12.88 511 VAL A O 1
ATOM 2701 N N . TYR A 1 441 ? 28.713 5.277 8.888 1.00 15.93 512 TYR A N 1
ATOM 2702 C CA . TYR A 1 441 ? 27.560 5.428 8.013 1.00 16.36 512 TYR A CA 1
ATOM 2703 C C . TYR A 1 441 ? 26.391 4.701 8.645 1.00 20.01 512 TYR A C 1
ATOM 2704 O O . TYR A 1 441 ? 26.363 3.469 8.688 1.00 21.59 512 TYR A O 1
ATOM 2713 N N . GLU A 1 442 ? 25.435 5.462 9.162 1.00 18.30 513 GLU A N 1
ATOM 2714 C CA . GLU A 1 442 ? 24.326 4.862 9.879 1.00 18.71 513 GLU A CA 1
ATOM 2715 C C . GLU A 1 442 ? 23.016 5.595 9.659 1.00 19.11 513 GLU A C 1
ATOM 2716 O O . GLU A 1 442 ? 22.991 6.803 9.422 1.00 18.97 513 GLU A O 1
ATOM 2719 N N . LYS A 1 443 ? 21.929 4.836 9.715 1.00 20.92 514 LYS A N 1
ATOM 2720 C CA . LYS A 1 443 ? 20.590 5.394 9.655 1.00 21.21 514 LYS A CA 1
ATOM 2721 C C . LYS A 1 443 ? 20.176 5.696 11.087 1.00 21.59 514 LYS A C 1
ATOM 2722 O O . LYS A 1 443 ? 20.137 4.800 11.928 1.00 22.27 514 LYS A O 1
ATOM 2728 N N . MET A 1 444 ? 19.906 6.965 11.370 1.00 21.50 515 MET A N 1
ATOM 2729 C CA . MET A 1 444 ? 19.491 7.375 12.705 1.00 22.48 515 MET A CA 1
ATOM 2730 C C . MET A 1 444 ? 18.021 6.994 12.898 1.00 23.38 515 MET A C 1
ATOM 2731 O O . MET A 1 444 ? 17.314 6.753 11.916 1.00 22.37 515 MET A O 1
ATOM 2736 N N . PRO A 1 445 ? 17.559 6.929 14.161 1.00 22.31 516 PRO A N 1
ATOM 2737 C CA . PRO A 1 445 ? 16.159 6.600 14.445 1.00 23.45 516 PRO A CA 1
ATOM 2738 C C . PRO A 1 445 ? 15.137 7.432 13.667 1.00 23.52 516 PRO A C 1
ATOM 2739 O O . PRO A 1 445 ? 14.061 6.926 13.366 1.00 26.31 516 PRO A O 1
ATOM 2743 N N . THR A 1 446 ? 15.471 8.673 13.333 1.00 23.34 517 THR A N 1
ATOM 2744 C CA . THR A 1 446 ? 14.556 9.528 12.593 1.00 21.43 517 THR A CA 1
ATOM 2745 C C . THR A 1 446 ? 14.515 9.187 11.101 1.00 23.57 517 THR A C 1
ATOM 2746 O O . THR A 1 446 ? 13.652 9.679 10.373 1.00 23.42 517 THR A O 1
ATOM 2750 N N . GLY A 1 447 ? 15.448 8.354 10.646 1.00 22.56 518 GLY A N 1
ATOM 2751 C CA . GLY A 1 447 ? 15.594 8.080 9.225 1.00 22.75 518 GLY A CA 1
ATOM 2752 C C . GLY A 1 447 ? 16.710 8.907 8.597 1.00 22.44 518 GLY A C 1
ATOM 2753 O O . GLY A 1 447 ? 17.090 8.697 7.444 1.00 23.76 518 GLY A O 1
ATOM 2754 N N . ARG A 1 448 ? 17.230 9.861 9.361 1.00 21.70 519 ARG A N 1
ATOM 2755 C CA . ARG A 1 448 ? 18.355 10.674 8.917 1.00 20.18 519 ARG A CA 1
ATOM 2756 C C . ARG A 1 448 ? 19.557 9.800 8.600 1.00 19.32 519 ARG A C 1
ATOM 2757 O O . ARG A 1 448 ? 19.883 8.875 9.354 1.00 19.58 519 ARG A O 1
ATOM 2765 N N . ILE A 1 449 ? 20.211 10.097 7.482 1.00 17.76 520 ILE A N 1
ATOM 2766 C CA . ILE A 1 449 ? 21.413 9.375 7.093 1.00 19.00 520 ILE A CA 1
ATOM 2767 C C . ILE A 1 449 ? 22.648 10.102 7.597 1.00 16.56 520 ILE A C 1
ATOM 2768 O O . ILE A 1 449 ? 22.979 11.181 7.109 1.00 18.07 520 ILE A O 1
ATOM 2773 N N . HIS A 1 450 ? 23.323 9.522 8.581 1.00 15.00 521 HIS A N 1
ATOM 2774 C CA . HIS A 1 450 ? 24.513 10.158 9.134 1.00 15.06 521 HIS A CA 1
ATOM 2775 C C . HIS A 1 450 ? 25.787 9.645 8.475 1.00 14.38 521 HIS A C 1
ATOM 2776 O O . HIS A 1 450 ? 26.089 8.455 8.522 1.00 13.54 521 HIS A O 1
ATOM 2783 N N . LYS A 1 451 ? 26.528 10.559 7.859 1.00 13.71 522 LYS A N 1
ATOM 2784 C CA . LYS A 1 451 ? 27.879 10.264 7.403 1.00 12.54 522 LYS A CA 1
ATOM 2785 C C . LYS A 1 451 ? 28.863 10.902 8.380 1.00 12.88 522 LYS A C 1
ATOM 2786 O O . LYS A 1 451 ? 28.798 12.112 8.629 1.00 13.62 522 LYS A O 1
ATOM 2792 N N . GLY A 1 452 ? 29.768 10.102 8.945 1.00 13.03 523 GLY A N 1
ATOM 2793 C CA . GLY A 1 452 ? 30.742 10.619 9.897 1.00 10.51 523 GLY A CA 1
ATOM 2794 C C . GLY A 1 452 ? 31.569 11.703 9.237 1.00 9.81 523 GLY A C 1
ATOM 2795 O O . GLY A 1 452 ? 32.018 11.531 8.111 1.00 9.67 523 GLY A O 1
ATOM 2796 N N . VAL A 1 453 ? 31.767 12.833 9.902 1.00 9.90 524 VAL A N 1
ATOM 2797 C CA . VAL A 1 453 ? 32.426 13.935 9.198 1.00 11.08 524 VAL A CA 1
ATOM 2798 C C . VAL A 1 453 ? 33.886 13.647 8.836 1.00 10.64 524 VAL A C 1
ATOM 2799 O O . VAL A 1 453 ? 34.301 13.904 7.714 1.00 10.76 524 VAL A O 1
ATOM 2803 N N . CYS A 1 454 ? 34.643 13.065 9.763 1.00 9.71 525 CYS A N 1
ATOM 2804 C CA . CYS A 1 454 ? 36.043 12.783 9.507 1.00 9.18 525 CYS A CA 1
ATOM 2805 C C . CYS A 1 454 ? 36.284 11.505 8.696 1.00 9.95 525 CYS A C 1
ATOM 2806 O O . CYS A 1 454 ? 37.096 11.508 7.764 1.00 10.01 525 CYS A O 1
ATOM 2809 N N . SER A 1 455 ? 35.602 10.419 9.058 1.00 8.33 526 SER A N 1
ATOM 2810 C CA . SER A 1 455 ? 35.771 9.137 8.369 1.00 8.74 526 SER A CA 1
ATOM 2811 C C . SER A 1 455 ? 35.355 9.223 6.898 1.00 9.60 526 SER A C 1
ATOM 2812 O O . SER A 1 455 ? 35.991 8.622 6.032 1.00 9.35 526 SER A O 1
ATOM 2815 N N . THR A 1 456 ? 34.294 9.974 6.612 1.00 8.94 527 THR A N 1
ATOM 2816 C CA . THR A 1 456 ? 33.922 10.227 5.216 1.00 10.82 527 THR A CA 1
ATOM 2817 C C . THR A 1 456 ? 35.015 11.013 4.504 1.00 10.62 527 THR A C 1
ATOM 2818 O O . THR A 1 456 ? 35.265 10.807 3.319 1.00 10.69 527 THR A O 1
ATOM 2822 N N . TRP A 1 457 ? 35.679 11.916 5.215 1.00 10.39 528 TRP A N 1
ATOM 2823 C CA . TRP A 1 457 ? 36.786 12.609 4.568 1.00 11.96 528 TRP A CA 1
ATOM 2824 C C . TRP A 1 457 ? 37.918 11.630 4.210 1.00 11.42 528 TRP A C 1
ATOM 2825 O O . TRP A 1 457 ? 38.482 11.690 3.114 1.00 12.35 528 TRP A O 1
ATOM 2836 N N . MET A 1 458 ? 38.231 10.717 5.120 1.00 10.06 529 MET A N 1
ATOM 2837 C CA . MET A 1 458 ? 39.325 9.781 4.880 1.00 11.25 529 MET A CA 1
ATOM 2838 C C . MET A 1 458 ? 38.984 8.785 3.782 1.00 11.22 529 MET A C 1
ATOM 2839 O O . MET A 1 458 ? 39.843 8.439 2.974 1.00 11.45 529 MET A O 1
ATOM 2844 N N . LYS A 1 459 ? 37.735 8.325 3.761 1.00 10.68 530 LYS A N 1
ATOM 2845 C CA . LYS A 1 459 ? 37.231 7.495 2.667 1.00 11.52 530 LYS A CA 1
ATOM 2846 C C . LYS A 1 459 ? 37.509 8.118 1.303 1.00 12.53 530 LYS A C 1
ATOM 2847 O O . LYS A 1 459 ? 37.950 7.431 0.383 1.00 13.99 530 LYS A O 1
ATOM 2853 N N . ASN A 1 460 ? 37.265 9.420 1.177 1.00 11.92 531 ASN A N 1
ATOM 2854 C CA . ASN A 1 460 ? 37.428 10.098 -0.108 1.00 11.87 531 ASN A CA 1
ATOM 2855 C C . ASN A 1 460 ? 38.817 10.699 -0.355 1.00 12.88 531 ASN A C 1
ATOM 2856 O O . ASN A 1 460 ? 39.077 11.229 -1.432 1.00 13.96 531 ASN A O 1
ATOM 2861 N N . ALA A 1 461 ? 39.710 10.627 0.627 1.00 13.22 532 ALA A N 1
ATOM 2862 C CA . ALA A 1 461 ? 41.013 11.278 0.486 1.00 12.27 532 ALA A CA 1
ATOM 2863 C C . ALA A 1 461 ? 41.832 10.666 -0.641 1.00 11.73 532 ALA A C 1
ATOM 2864 O O . ALA A 1 461 ? 41.838 9.456 -0.810 1.00 12.77 532 ALA A O 1
ATOM 2866 N N . VAL A 1 462 ? 42.503 11.517 -1.414 1.00 11.59 533 VAL A N 1
ATOM 2867 C CA . VAL A 1 462 ? 43.349 11.088 -2.522 1.00 12.71 533 VAL A CA 1
ATOM 2868 C C . VAL A 1 462 ? 44.818 10.914 -2.099 1.00 12.23 533 VAL A C 1
ATOM 2869 O O . VAL A 1 462 ? 45.423 11.846 -1.581 1.00 12.65 533 VAL A O 1
ATOM 2873 N N . PRO A 1 463 ? 45.388 9.717 -2.316 1.00 12.33 534 PRO A N 1
ATOM 2874 C CA . PRO A 1 463 ? 46.782 9.385 -1.962 1.00 13.63 534 PRO A CA 1
ATOM 2875 C C . PRO A 1 463 ? 47.773 9.658 -3.108 1.00 15.28 534 PRO A C 1
ATOM 2876 O O . PRO A 1 463 ? 47.318 9.994 -4.195 1.00 17.03 534 PRO A O 1
ATOM 2880 N N . TYR A 1 464 ? 49.081 9.502 -2.874 1.00 16.69 535 TYR A N 1
ATOM 2881 C CA . TYR A 1 464 ? 50.121 9.759 -3.896 1.00 18.41 535 TYR A CA 1
ATOM 2882 C C . TYR A 1 464 ? 49.993 8.914 -5.150 1.00 22.40 535 TYR A C 1
ATOM 2883 O O . TYR A 1 464 ? 50.324 9.379 -6.237 1.00 24.69 535 TYR A O 1
ATOM 2892 N N . GLU A 1 465 ? 49.568 7.661 -4.989 1.00 21.49 536 GLU A N 1
ATOM 2893 C CA . GLU A 1 465 ? 49.526 6.703 -6.094 1.00 22.16 536 GLU A CA 1
ATOM 2894 C C . GLU A 1 465 ? 48.671 7.198 -7.257 1.00 27.82 536 GLU A C 1
ATOM 2895 O O . GLU A 1 465 ? 49.120 7.241 -8.403 1.00 31.92 536 GLU A O 1
ATOM 2897 N N . LYS A 1 466 ? 47.436 7.573 -6.956 1.00 26.73 537 LYS A N 1
ATOM 2898 C CA . LYS A 1 466 ? 46.532 8.093 -7.971 1.00 30.62 537 LYS A CA 1
ATOM 2899 C C . LYS A 1 466 ? 46.862 9.540 -8.298 1.00 30.41 537 LYS A C 1
ATOM 2900 O O . LYS A 1 466 ? 46.247 10.148 -9.177 1.00 33.95 537 LYS A O 1
ATOM 2902 N N . SER A 1 467 ? 47.846 10.089 -7.597 1.00 28.57 538 SER A N 1
ATOM 2903 C CA . SER A 1 467 ? 47.935 11.543 -7.487 1.00 29.88 538 SER A CA 1
ATOM 2904 C C . SER A 1 467 ? 48.538 12.282 -8.662 1.00 30.75 538 SER A C 1
ATOM 2905 O O . SER A 1 467 ? 49.572 11.902 -9.208 1.00 33.17 538 SER A O 1
ATOM 2907 N N . GLU A 1 468 ? 47.835 13.334 -9.053 1.00 31.39 539 GLU A N 1
ATOM 2908 C CA . GLU A 1 468 ? 48.462 14.492 -9.645 1.00 29.24 539 GLU A CA 1
ATOM 2909 C C . GLU A 1 468 ? 48.438 15.471 -8.472 1.00 27.02 539 GLU A C 1
ATOM 2910 O O . GLU A 1 468 ? 49.395 16.207 -8.235 1.00 30.30 539 GLU A O 1
ATOM 2912 N N . ASN A 1 469 ? 47.339 15.435 -7.716 1.00 27.45 540 ASN A N 1
ATOM 2913 C CA A ASN A 1 469 ? 47.181 16.261 -6.518 0.48 25.09 540 ASN A CA 1
ATOM 2914 C CA B ASN A 1 469 ? 47.199 16.250 -6.515 0.52 25.09 540 ASN A CA 1
ATOM 2915 C C . ASN A 1 469 ? 46.541 15.488 -5.361 1.00 23.50 540 ASN A C 1
ATOM 2916 O O . ASN A 1 469 ? 45.337 15.210 -5.378 1.00 22.94 540 ASN A O 1
ATOM 2925 N N . CYS A 1 470 ? 47.344 15.154 -4.358 1.00 20.13 541 CYS A N 1
ATOM 2926 C CA . CYS A 1 470 ? 46.874 14.409 -3.198 1.00 17.02 541 CYS A CA 1
ATOM 2927 C C . CYS A 1 470 ? 46.075 15.291 -2.242 1.00 16.61 541 CYS A C 1
ATOM 2928 O O . CYS A 1 470 ? 46.137 16.520 -2.313 1.00 16.78 541 CYS A O 1
ATOM 2931 N N . SER A 1 471 ? 45.316 14.657 -1.352 1.00 13.04 542 SER A N 1
ATOM 2932 C CA . SER A 1 471 ? 44.678 15.379 -0.262 1.00 12.09 542 SER A CA 1
ATOM 2933 C C . SER A 1 471 ? 45.694 15.634 0.853 1.00 12.57 542 SER A C 1
ATOM 2934 O O . SER A 1 471 ? 46.760 15.013 0.901 1.00 11.16 542 SER A O 1
ATOM 2937 N N . SER A 1 472 ? 45.349 16.553 1.744 1.00 11.84 543 SER A N 1
ATOM 2938 C CA . SER A 1 472 ? 46.145 16.822 2.922 1.00 10.70 543 SER A CA 1
ATOM 2939 C C . SER A 1 472 ? 45.197 17.248 4.020 1.00 10.92 543 SER A C 1
ATOM 2940 O O . SER A 1 472 ? 44.060 17.617 3.748 1.00 11.11 543 SER A O 1
ATOM 2943 N N . ALA A 1 473 ? 45.671 17.204 5.259 1.00 9.87 544 ALA A N 1
ATOM 2944 C CA . ALA A 1 473 ? 44.842 17.509 6.409 1.00 9.38 544 ALA A CA 1
ATOM 2945 C C . ALA A 1 473 ? 45.716 18.033 7.537 1.00 9.00 544 ALA A C 1
ATOM 2946 O O . ALA A 1 473 ? 46.868 17.627 7.667 1.00 8.95 544 ALA A O 1
ATOM 2948 N N . PRO A 1 474 ? 45.165 18.927 8.368 1.00 9.20 545 PRO A N 1
ATOM 2949 C CA . PRO A 1 474 ? 45.876 19.436 9.544 1.00 8.90 545 PRO A CA 1
ATOM 2950 C C . PRO A 1 474 ? 45.876 18.399 10.673 1.00 9.28 545 PRO A C 1
ATOM 2951 O O . PRO A 1 474 ? 44.815 17.966 11.112 1.00 8.33 545 PRO A O 1
ATOM 2955 N N . ILE A 1 475 ? 47.058 17.994 11.127 1.00 8.31 546 ILE A N 1
ATOM 2956 C CA . ILE A 1 475 ? 47.145 16.983 12.175 1.00 8.82 546 ILE A CA 1
ATOM 2957 C C . ILE A 1 475 ? 48.074 17.391 13.315 1.00 8.41 546 ILE A C 1
ATOM 2958 O O . ILE A 1 475 ? 48.880 18.316 13.186 1.00 8.73 546 ILE A O 1
ATOM 2963 N N . PHE A 1 476 ? 47.937 16.686 14.431 1.00 7.90 547 PHE A N 1
ATOM 2964 C CA . PHE A 1 476 ? 48.826 16.818 15.570 1.00 7.87 547 PHE A CA 1
ATOM 2965 C C . PHE A 1 476 ? 48.831 15.500 16.346 1.00 9.47 547 PHE A C 1
ATOM 2966 O O . PHE A 1 476 ? 47.939 14.658 16.162 1.00 8.93 547 PHE A O 1
ATOM 2974 N N . VAL A 1 477 ? 49.844 15.308 17.190 1.00 9.29 548 VAL A N 1
ATOM 2975 C CA . VAL A 1 477 ? 49.960 14.096 17.994 1.00 9.44 548 VAL A CA 1
ATOM 2976 C C . VAL A 1 477 ? 49.646 14.377 19.464 1.00 10.76 548 VAL A C 1
ATOM 2977 O O . VAL A 1 477 ? 50.077 15.381 20.025 1.00 11.53 548 VAL A O 1
ATOM 2981 N N . ARG A 1 478 ? 48.872 13.499 20.083 1.00 11.29 549 ARG A N 1
ATOM 2982 C CA . ARG A 1 478 ? 48.594 13.621 21.499 1.00 12.23 549 ARG A CA 1
ATOM 2983 C C . ARG A 1 478 ? 49.143 12.381 22.196 1.00 13.15 549 ARG A C 1
ATOM 2984 O O . ARG A 1 478 ? 48.825 11.254 21.812 1.00 11.95 549 ARG A O 1
ATOM 2992 N N . GLN A 1 479 ? 49.990 12.590 23.198 1.00 14.67 550 GLN A N 1
ATOM 2993 C CA . GLN A 1 479 ? 50.558 11.482 23.958 1.00 15.75 550 GLN A CA 1
ATOM 2994 C C . GLN A 1 479 ? 49.473 10.746 24.731 1.00 16.23 550 GLN A C 1
ATOM 2995 O O . GLN A 1 479 ? 48.481 11.352 25.143 1.00 17.04 550 GLN A O 1
ATOM 3001 N N . SER A 1 480 ? 49.661 9.445 24.929 1.00 13.70 551 SER A N 1
ATOM 3002 C CA . SER A 1 480 ? 48.754 8.667 25.768 1.00 15.96 551 SER A CA 1
ATOM 3003 C C . SER A 1 480 ? 49.534 7.712 26.663 1.00 18.60 551 SER A C 1
ATOM 3004 O O . SER A 1 480 ? 50.764 7.649 26.605 1.00 18.60 551 SER A O 1
ATOM 3007 N N . ASN A 1 481 ? 48.795 6.973 27.483 1.00 20.98 552 ASN A N 1
ATOM 3008 C CA . ASN A 1 481 ? 49.351 5.977 28.392 1.00 19.97 552 ASN A CA 1
ATOM 3009 C C . ASN A 1 481 ? 49.238 4.548 27.868 1.00 18.00 552 ASN A C 1
ATOM 3010 O O . ASN A 1 481 ? 49.629 3.607 28.549 1.00 20.13 552 ASN A O 1
ATOM 3015 N N . PHE A 1 482 ? 48.680 4.381 26.676 1.00 17.34 553 PHE A N 1
ATOM 3016 C CA . PHE A 1 482 ? 48.507 3.054 26.099 1.00 15.97 553 PHE A CA 1
ATOM 3017 C C . PHE A 1 482 ? 49.842 2.599 25.520 1.00 16.99 553 PHE A C 1
ATOM 3018 O O . PHE A 1 482 ? 50.056 2.677 24.310 1.00 16.76 553 PHE A O 1
ATOM 3026 N N . LYS A 1 483 ? 50.727 2.118 26.395 1.00 16.33 554 LYS A N 1
ATOM 3027 C CA . LYS A 1 483 ? 52.131 1.864 26.062 1.00 16.15 554 LYS A CA 1
ATOM 3028 C C . LYS A 1 483 ? 52.574 0.437 26.395 1.00 15.64 554 LYS A C 1
ATOM 3029 O O . LYS A 1 483 ? 52.081 -0.174 27.346 1.00 13.52 554 LYS A O 1
ATOM 3035 N N . LEU A 1 484 ? 53.519 -0.083 25.616 1.00 15.36 555 LEU A N 1
ATOM 3036 C CA . LEU A 1 484 ? 54.111 -1.387 25.908 1.00 15.54 555 LEU A CA 1
ATOM 3037 C C . LEU A 1 484 ? 54.948 -1.305 27.186 1.00 16.64 555 LEU A C 1
ATOM 3038 O O . LEU A 1 484 ? 55.446 -0.239 27.533 1.00 17.60 555 LEU A O 1
ATOM 3043 N N . PRO A 1 485 ? 55.097 -2.425 27.905 1.00 18.60 556 PRO A N 1
ATOM 3044 C CA . PRO A 1 485 ? 55.995 -2.368 29.063 1.00 17.53 556 PRO A CA 1
ATOM 3045 C C . PRO A 1 485 ? 57.426 -2.047 28.624 1.00 19.53 556 PRO A C 1
ATOM 3046 O O . PRO A 1 485 ? 57.858 -2.539 27.573 1.00 18.56 556 PRO A O 1
ATOM 3050 N N . SER A 1 486 ? 58.139 -1.234 29.408 1.00 19.69 557 SER A N 1
ATOM 3051 C CA . SER A 1 486 ? 59.555 -0.945 29.162 1.00 20.88 557 SER A CA 1
ATOM 3052 C C . SER A 1 486 ? 60.370 -2.223 29.009 1.00 19.62 557 SER A C 1
ATOM 3053 O O . SER A 1 486 ? 61.296 -2.288 28.204 1.00 19.47 557 SER A O 1
ATOM 3056 N N . ASP A 1 487 ? 60.010 -3.234 29.794 1.00 20.26 558 ASP A N 1
ATOM 3057 C CA . ASP A 1 487 ? 60.629 -4.553 29.715 1.00 22.00 558 ASP A CA 1
ATOM 3058 C C . ASP A 1 487 ? 59.896 -5.459 28.722 1.00 20.15 558 ASP A C 1
ATOM 3059 O O . ASP A 1 487 ? 58.811 -5.948 29.009 1.00 21.14 558 ASP A O 1
ATOM 3064 N N . SER A 1 488 ? 60.519 -5.714 27.576 1.00 19.87 559 SER A N 1
ATOM 3065 C CA . SER A 1 488 ? 59.899 -6.510 26.517 1.00 20.96 559 SER A CA 1
ATOM 3066 C C . SER A 1 488 ? 59.690 -7.982 26.864 1.00 23.55 559 SER A C 1
ATOM 3067 O O . SER A 1 488 ? 59.093 -8.718 26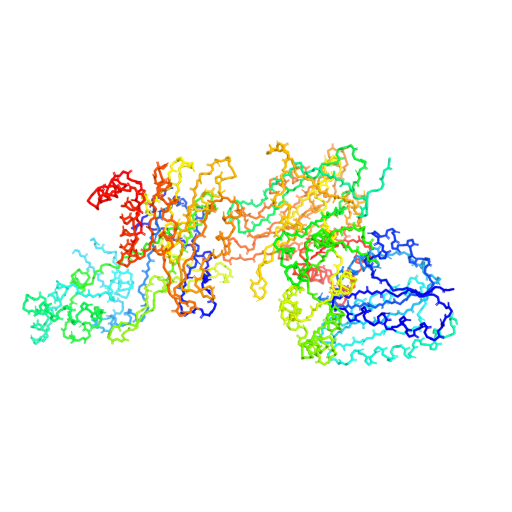.077 1.00 25.32 559 SER A O 1
ATOM 3070 N N . LYS A 1 489 ? 60.183 -8.414 28.021 1.00 22.65 560 LYS A N 1
ATOM 3071 C CA . LYS A 1 489 ? 59.989 -9.799 28.463 1.00 24.86 560 LYS A CA 1
ATOM 3072 C C . LYS A 1 489 ? 58.679 -9.977 29.235 1.00 22.10 560 LYS A C 1
ATOM 3073 O O . LYS A 1 489 ? 58.185 -11.093 29.392 1.00 22.63 560 LYS A O 1
ATOM 3079 N N . VAL A 1 490 ? 58.124 -8.873 29.719 1.00 20.22 561 VAL A N 1
ATOM 3080 C CA . VAL A 1 490 ? 56.821 -8.910 30.360 1.00 20.16 561 VAL A CA 1
ATOM 3081 C C . VAL A 1 490 ? 55.755 -9.328 29.349 1.00 19.98 561 VAL A C 1
ATOM 3082 O O . VAL A 1 490 ? 55.672 -8.753 28.263 1.00 19.10 561 VAL A O 1
ATOM 3086 N N . PRO A 1 491 ? 54.949 -10.344 29.705 1.00 18.77 562 PRO A N 1
ATOM 3087 C CA . PRO A 1 491 ? 53.828 -10.872 28.918 1.00 18.97 562 PRO A CA 1
ATOM 3088 C C . PRO A 1 491 ? 52.811 -9.801 28.548 1.00 17.40 562 PRO A C 1
ATOM 3089 O O . PRO A 1 491 ? 52.514 -8.918 29.356 1.00 18.26 562 PRO A O 1
ATOM 3093 N N . ILE A 1 492 ? 52.279 -9.874 27.336 1.00 15.66 563 ILE A N 1
ATOM 3094 C CA . ILE A 1 492 ? 51.258 -8.912 26.931 1.00 16.03 563 ILE A CA 1
ATOM 3095 C C . ILE A 1 492 ? 49.999 -9.600 26.415 1.00 14.44 563 ILE A C 1
ATOM 3096 O O . ILE A 1 492 ? 50.053 -10.523 25.610 1.00 14.28 563 ILE A O 1
ATOM 3101 N N . ILE A 1 493 ? 48.864 -9.152 26.922 1.00 14.27 564 ILE A N 1
ATOM 3102 C CA . ILE A 1 493 ? 47.586 -9.672 26.495 1.00 15.00 564 ILE A CA 1
ATOM 3103 C C . ILE A 1 493 ? 46.837 -8.552 25.786 1.00 14.55 564 ILE A C 1
ATOM 3104 O O . ILE A 1 493 ? 46.535 -7.518 26.385 1.00 13.75 564 ILE A O 1
ATOM 3109 N N . MET A 1 494 ? 46.567 -8.758 24.501 1.00 13.32 565 MET A N 1
ATOM 3110 C CA . MET A 1 494 ? 45.955 -7.729 23.674 1.00 13.38 565 MET A CA 1
ATOM 3111 C C . MET A 1 494 ? 44.576 -8.178 23.208 1.00 13.27 565 MET A C 1
ATOM 3112 O O . MET A 1 494 ? 44.423 -9.242 22.617 1.00 13.74 565 MET A O 1
ATOM 3117 N N . ILE A 1 495 ? 43.568 -7.366 23.488 1.00 12.05 566 ILE A N 1
ATOM 3118 C CA . ILE A 1 495 ? 42.215 -7.687 23.073 1.00 13.49 566 ILE A CA 1
ATOM 3119 C C . ILE A 1 495 ? 41.676 -6.530 22.255 1.00 12.55 566 ILE A C 1
ATOM 3120 O O . ILE A 1 495 ? 41.382 -5.468 22.795 1.00 12.28 566 ILE A O 1
ATOM 3125 N N . GLY A 1 496 ? 41.561 -6.737 20.945 1.00 12.12 567 GLY A N 1
ATOM 3126 C CA . GLY A 1 496 ? 41.072 -5.695 20.058 1.00 12.64 567 GLY A CA 1
ATOM 3127 C C . GLY A 1 496 ? 40.350 -6.176 18.811 1.00 13.45 567 GLY A C 1
ATOM 3128 O O . GLY A 1 496 ? 40.953 -6.294 17.745 1.00 14.14 567 GLY A O 1
ATOM 3129 N N . PRO A 1 497 ? 39.044 -6.451 18.929 1.00 13.77 568 PRO A N 1
ATOM 3130 C CA . PRO A 1 497 ? 38.278 -6.841 17.746 1.00 14.74 568 PRO A CA 1
ATOM 3131 C C . PRO A 1 497 ? 37.945 -5.621 16.890 1.00 14.96 568 PRO A C 1
ATOM 3132 O O . PRO A 1 497 ? 37.817 -4.508 17.414 1.00 12.75 568 PRO A O 1
ATOM 3136 N N . GLY A 1 498 ? 37.802 -5.843 15.588 1.00 14.81 569 GLY A N 1
ATOM 3137 C CA . GLY A 1 498 ? 37.426 -4.792 14.665 1.00 14.69 569 GLY A CA 1
ATOM 3138 C C . GLY A 1 498 ? 38.496 -3.729 14.539 1.00 13.12 569 GLY A C 1
ATOM 3139 O O . GLY A 1 498 ? 39.681 -4.039 14.394 1.00 13.22 569 GLY A O 1
ATOM 3140 N N . THR A 1 499 ? 38.073 -2.471 14.602 1.00 13.01 570 THR A N 1
ATOM 3141 C CA . THR A 1 499 ? 38.988 -1.335 14.515 1.00 12.74 570 THR A CA 1
ATOM 3142 C C . THR A 1 499 ? 39.872 -1.279 15.754 1.00 11.26 570 THR A C 1
ATOM 3143 O O . THR A 1 499 ? 40.896 -0.604 15.764 1.00 8.88 570 THR A O 1
ATOM 3147 N N . GLY A 1 500 ? 39.460 -1.998 16.795 1.00 12.22 571 GLY A N 1
ATOM 3148 C CA . GLY A 1 500 ? 40.223 -2.100 18.027 1.00 11.84 571 GLY A CA 1
ATOM 3149 C C . GLY A 1 500 ? 41.623 -2.636 17.818 1.00 11.05 571 GLY A C 1
ATOM 3150 O O . GLY A 1 500 ? 42.492 -2.484 18.675 1.00 10.61 571 GLY A O 1
ATOM 3151 N N . LEU A 1 501 ? 41.838 -3.262 16.668 1.00 10.48 572 LEU A N 1
ATOM 3152 C CA . LEU A 1 501 ? 43.154 -3.741 16.270 1.00 11.26 572 LEU A CA 1
ATOM 3153 C C . LEU A 1 501 ? 44.204 -2.640 16.108 1.00 11.25 572 LEU A C 1
ATOM 3154 O O . LEU A 1 501 ? 45.391 -2.880 16.335 1.00 9.95 572 LEU A O 1
ATOM 3159 N N . ALA A 1 502 ? 43.765 -1.442 15.720 1.00 10.71 573 ALA A N 1
ATOM 3160 C CA . ALA A 1 502 ? 44.671 -0.354 15.331 1.00 9.45 573 ALA A CA 1
ATOM 3161 C C . ALA A 1 502 ? 45.975 -0.213 16.147 1.00 10.97 573 ALA A C 1
ATOM 3162 O O . ALA A 1 502 ? 47.063 -0.457 15.613 1.00 10.42 573 ALA A O 1
ATOM 3164 N N . PRO A 1 503 ? 45.879 0.141 17.444 1.00 10.20 574 PRO A N 1
ATOM 3165 C CA . PRO A 1 503 ? 47.149 0.396 18.129 1.00 9.83 574 PRO A CA 1
ATOM 3166 C C . PRO A 1 503 ? 47.978 -0.872 18.349 1.00 10.63 574 PRO A C 1
ATOM 3167 O O . PRO A 1 503 ? 49.177 -0.781 18.611 1.00 10.90 574 PRO A O 1
ATOM 3171 N N . PHE A 1 504 ? 47.350 -2.039 18.241 1.00 10.28 575 PHE A N 1
ATOM 3172 C CA . PHE A 1 504 ? 48.066 -3.293 18.426 1.00 11.10 575 PHE A CA 1
ATOM 3173 C C . PHE A 1 504 ? 48.943 -3.585 17.223 1.00 10.56 575 PHE A C 1
ATOM 3174 O O . PHE A 1 504 ? 49.974 -4.250 17.344 1.00 9.53 575 PHE A O 1
ATOM 3182 N N . ARG A 1 505 ? 48.548 -3.066 16.068 1.00 9.93 576 ARG A N 1
ATOM 3183 C CA . ARG A 1 505 ? 49.399 -3.154 14.896 1.00 10.99 576 ARG A CA 1
ATOM 3184 C C . ARG A 1 505 ? 50.663 -2.348 15.141 1.00 11.47 576 ARG A C 1
ATOM 3185 O O . ARG A 1 505 ? 51.734 -2.670 14.624 1.00 12.73 576 ARG A O 1
ATOM 3193 N N . GLY A 1 506 ? 50.535 -1.297 15.938 1.00 10.81 577 GLY A N 1
ATOM 3194 C CA . GLY A 1 506 ? 51.682 -0.481 16.295 1.00 11.35 577 GLY A CA 1
ATOM 3195 C C . GLY A 1 506 ? 52.518 -1.202 17.336 1.00 11.23 577 GLY A C 1
ATOM 3196 O O . GLY A 1 506 ? 53.741 -1.160 17.292 1.00 11.40 577 GLY A O 1
ATOM 3197 N N . PHE A 1 507 ? 51.846 -1.865 18.274 1.00 11.64 578 PHE A N 1
ATOM 3198 C CA . PHE A 1 507 ? 52.526 -2.677 19.290 1.00 11.67 578 PHE A CA 1
ATOM 3199 C C . PHE A 1 507 ? 53.385 -3.760 18.648 1.00 11.28 578 PHE A C 1
ATOM 3200 O O . PHE A 1 507 ? 54.478 -4.059 19.116 1.00 13.20 578 PHE A O 1
ATOM 3208 N N . LEU A 1 508 ? 52.877 -4.346 17.573 1.00 10.86 579 LEU A N 1
ATOM 3209 C CA . LEU A 1 508 ? 53.553 -5.445 16.912 1.00 12.09 579 LEU A CA 1
ATOM 3210 C C . LEU A 1 508 ? 54.691 -4.973 15.992 1.00 13.36 579 LEU A C 1
ATOM 3211 O O . LEU A 1 508 ? 55.721 -5.630 15.916 1.00 14.97 579 LEU A O 1
ATOM 3216 N N . GLN A 1 509 ? 54.522 -3.833 15.320 1.00 12.26 580 GLN A N 1
ATOM 3217 C CA . GLN A 1 509 ? 55.629 -3.224 14.578 1.00 13.00 580 GLN A CA 1
ATOM 3218 C C . GLN A 1 509 ? 56.797 -2.882 15.498 1.00 14.38 580 GLN A C 1
ATOM 3219 O O . GLN A 1 509 ? 57.948 -3.069 15.135 1.00 15.08 580 GLN A O 1
ATOM 3225 N N . GLU A 1 510 ? 56.491 -2.358 16.681 1.00 14.46 581 GLU A N 1
ATOM 3226 C CA . GLU A 1 510 ? 57.516 -1.984 17.644 1.00 15.86 581 GLU A CA 1
ATOM 3227 C C . GLU A 1 510 ? 58.253 -3.229 18.155 1.00 18.87 581 GLU A C 1
ATOM 3228 O O . GLU A 1 510 ? 59.480 -3.268 18.174 1.00 19.35 581 GLU A O 1
ATOM 3234 N N . ARG A 1 511 ? 57.494 -4.246 18.558 1.00 17.38 582 ARG A N 1
ATOM 3235 C CA . ARG A 1 511 ? 58.074 -5.517 18.983 1.00 17.94 582 ARG A CA 1
ATOM 3236 C C . ARG A 1 511 ? 58.879 -6.168 17.869 1.00 19.55 582 ARG A C 1
ATOM 3237 O O . ARG A 1 511 ? 59.892 -6.818 18.123 1.00 19.65 582 ARG A O 1
ATOM 3245 N N . LEU A 1 512 ? 58.419 -6.000 16.634 1.00 18.40 583 LEU A N 1
ATOM 3246 C CA . LEU A 1 512 ? 59.109 -6.580 15.490 1.00 19.74 583 LEU A CA 1
ATOM 3247 C C . LEU A 1 512 ? 60.483 -5.935 15.288 1.00 21.74 583 LEU A C 1
ATOM 3248 O O . LEU A 1 512 ? 61.469 -6.635 15.059 1.00 24.13 583 LEU A O 1
ATOM 3253 N N . ALA A 1 513 ? 60.548 -4.608 15.374 1.00 19.18 584 ALA A N 1
ATOM 3254 C CA . ALA A 1 513 ? 61.821 -3.904 15.240 1.00 21.18 584 ALA A CA 1
ATOM 3255 C C . ALA A 1 513 ? 62.745 -4.209 16.411 1.00 23.30 584 ALA A C 1
ATOM 3256 O O . ALA A 1 513 ? 63.962 -4.182 16.266 1.00 26.38 584 ALA A O 1
ATOM 3258 N N . LEU A 1 514 ? 62.160 -4.471 17.573 1.00 21.72 585 LEU A N 1
ATOM 3259 C CA . LEU A 1 514 ? 62.926 -4.873 18.749 1.00 24.83 585 LEU A CA 1
ATOM 3260 C C . LEU A 1 514 ? 63.601 -6.221 18.525 1.00 25.98 585 LEU A C 1
ATOM 3261 O O . LEU A 1 514 ? 64.804 -6.362 18.736 1.00 28.42 585 LEU A O 1
ATOM 3266 N N . VAL A 1 515 ? 62.820 -7.208 18.092 1.00 26.03 586 VAL A N 1
ATOM 3267 C CA . VAL A 1 515 ? 63.318 -8.576 17.949 1.00 27.70 586 VAL A CA 1
ATOM 3268 C C . VAL A 1 515 ? 64.283 -8.733 16.764 1.00 28.53 586 VAL A C 1
ATOM 3269 O O . VAL A 1 515 ? 65.137 -9.619 16.756 1.00 28.84 586 VAL A O 1
ATOM 3273 N N . GLU A 1 516 ? 64.160 -7.854 15.776 1.00 29.27 587 GLU A N 1
ATOM 3274 C CA . GLU A 1 516 ? 65.109 -7.830 14.671 1.00 29.93 587 GLU A CA 1
ATOM 3275 C C . GLU A 1 516 ? 66.451 -7.264 15.133 1.00 29.45 587 GLU A C 1
ATOM 3276 O O . GLU A 1 516 ? 67.462 -7.422 14.460 1.00 29.93 587 GLU A O 1
ATOM 3278 N N . SER A 1 517 ? 66.450 -6.607 16.288 1.00 30.59 588 SER A N 1
ATOM 3279 C CA . SER A 1 517 ? 67.648 -5.957 16.803 1.00 29.56 588 SER A CA 1
ATOM 3280 C C . SER A 1 517 ? 68.275 -6.702 17.989 1.00 30.33 588 SER A C 1
ATOM 3281 O O . SER A 1 517 ? 69.193 -6.195 18.629 1.00 32.57 588 SER A O 1
ATOM 3284 N N . GLY A 1 518 ? 67.771 -7.894 18.291 1.00 31.43 589 GLY A N 1
ATOM 3285 C CA . GLY A 1 518 ? 68.368 -8.724 19.321 1.00 32.58 589 GLY A CA 1
ATOM 3286 C C . GLY A 1 518 ? 67.679 -8.748 20.678 1.00 34.70 589 GLY A C 1
ATOM 3287 O O . GLY A 1 518 ? 67.996 -9.596 21.516 1.00 34.11 589 GLY A O 1
ATOM 3288 N N . VAL A 1 519 ? 66.748 -7.826 20.914 1.00 31.42 590 VAL A N 1
ATOM 3289 C CA . VAL A 1 519 ? 66.032 -7.808 22.185 1.00 29.71 590 VAL A CA 1
ATOM 3290 C C . VAL A 1 519 ? 65.086 -9.003 22.287 1.00 30.07 590 VAL A C 1
ATOM 3291 O O . VAL A 1 519 ? 64.374 -9.324 21.334 1.00 29.92 590 VAL A O 1
ATOM 3295 N N . GLU A 1 520 ? 65.092 -9.668 23.439 1.00 31.06 591 GLU A N 1
ATOM 3296 C CA . GLU A 1 520 ? 64.233 -10.827 23.664 1.00 30.32 591 GLU A CA 1
ATOM 3297 C C . GLU A 1 520 ? 62.796 -10.422 23.989 1.00 28.22 591 GLU A C 1
ATOM 3298 O O . GLU A 1 520 ? 62.554 -9.531 24.808 1.00 27.78 591 GLU A O 1
ATOM 3304 N N . LEU A 1 521 ? 61.845 -11.085 23.341 1.00 27.23 592 LEU A N 1
ATOM 3305 C CA . LEU A 1 521 ? 60.435 -10.857 23.626 1.00 27.50 592 LEU A CA 1
ATOM 3306 C C . LEU A 1 521 ? 59.886 -11.904 24.587 1.00 25.81 592 LEU A C 1
ATOM 3307 O O . LEU A 1 521 ? 60.231 -13.079 24.497 1.00 27.74 592 LEU A O 1
ATOM 3312 N N . GLY A 1 522 ? 59.033 -11.468 25.510 1.00 25.79 593 GLY A N 1
ATOM 3313 C CA . GLY A 1 522 ? 58.292 -12.384 26.361 1.00 22.85 593 GLY A CA 1
ATOM 3314 C C . GLY A 1 522 ? 56.990 -12.803 25.691 1.00 22.07 593 GLY A C 1
ATOM 3315 O O . GLY A 1 522 ? 56.735 -12.426 24.546 1.00 21.75 593 GLY A O 1
ATOM 3316 N N . PRO A 1 523 ? 56.155 -13.577 26.404 1.00 20.71 594 PRO A N 1
ATOM 3317 C CA . PRO A 1 523 ? 54.903 -14.134 25.867 1.00 19.74 594 PRO A CA 1
ATOM 3318 C C . PRO A 1 523 ? 53.925 -13.061 25.356 1.00 20.24 594 PRO A C 1
ATOM 3319 O O . PRO A 1 523 ? 53.967 -11.908 25.792 1.00 19.63 594 PRO A O 1
ATOM 3323 N N . SER A 1 524 ? 53.035 -13.460 24.453 1.00 18.65 595 SER A N 1
ATOM 3324 C CA . SER A 1 524 ? 52.235 -12.512 23.702 1.00 18.59 595 SER A CA 1
ATOM 3325 C C . SER A 1 524 ? 50.967 -13.195 23.228 1.00 19.15 595 SER A C 1
ATOM 3326 O O . SER A 1 524 ? 51.020 -14.321 22.738 1.00 20.28 595 SER A O 1
ATOM 3329 N N . VAL A 1 525 ? 49.825 -12.526 23.358 1.00 17.68 596 VAL A N 1
ATOM 3330 C CA . VAL A 1 525 ? 48.582 -13.069 22.803 1.00 16.39 596 VAL A CA 1
ATOM 3331 C C . VAL A 1 525 ? 47.620 -11.973 22.353 1.00 15.81 596 VAL A C 1
ATOM 3332 O O . VAL A 1 525 ? 47.411 -10.976 23.046 1.00 15.28 596 VAL A O 1
ATOM 3336 N N . LEU A 1 526 ? 47.048 -12.160 21.172 1.00 14.99 597 LEU A N 1
ATOM 3337 C CA . LEU A 1 526 ? 46.133 -11.186 20.615 1.00 14.96 597 LEU A CA 1
ATOM 3338 C C . LEU A 1 526 ? 44.782 -11.816 20.330 1.00 15.71 597 LEU A C 1
ATOM 3339 O O . LEU A 1 526 ? 44.670 -12.744 19.528 1.00 15.65 597 LEU A O 1
ATOM 3344 N N . PHE A 1 527 ? 43.759 -11.306 21.006 1.00 14.81 598 PHE A N 1
ATOM 3345 C CA . PHE A 1 527 ? 42.395 -11.707 20.741 1.00 14.46 598 PHE A CA 1
ATOM 3346 C C . PHE A 1 527 ? 41.767 -10.738 19.755 1.00 14.56 598 PHE A C 1
ATOM 3347 O O . PHE A 1 527 ? 41.478 -9.591 20.087 1.00 14.42 598 PHE A O 1
ATOM 3355 N N . PHE A 1 528 ? 41.580 -11.212 18.530 1.00 14.77 599 PHE A N 1
ATOM 3356 C CA . PHE A 1 528 ? 41.016 -10.403 17.465 1.00 15.41 599 PHE A CA 1
ATOM 3357 C C . PHE A 1 528 ? 39.618 -10.920 17.125 1.00 17.11 599 PHE A C 1
ATOM 3358 O O . PHE A 1 528 ? 39.281 -12.067 17.422 1.00 17.38 599 PHE A O 1
ATOM 3366 N N . 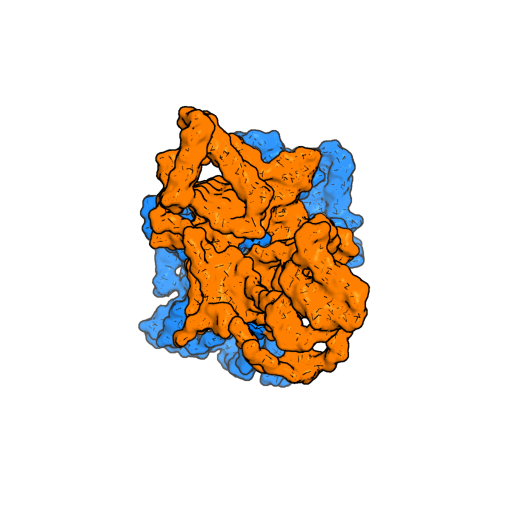GLY A 1 529 ? 38.800 -10.064 16.525 1.00 16.06 600 GLY A N 1
ATOM 3367 C CA . GLY A 1 529 ? 37.446 -10.438 16.175 1.00 17.44 600 GLY A CA 1
ATOM 3368 C C . GLY A 1 529 ? 36.889 -9.650 15.003 1.00 16.73 600 GLY A C 1
ATOM 3369 O O . GLY A 1 529 ? 37.133 -8.449 14.885 1.00 14.57 600 GLY A O 1
ATOM 3370 N N . CYS A 1 530 ? 36.155 -10.344 14.133 1.00 17.68 601 CYS A N 1
ATOM 3371 C CA . CYS A 1 530 ? 35.442 -9.718 13.024 1.00 18.88 601 CYS A CA 1
ATOM 3372 C C . CYS A 1 530 ? 34.230 -10.551 12.585 1.00 20.47 601 CYS A C 1
ATOM 3373 O O . CYS A 1 530 ? 33.955 -11.609 13.144 1.00 21.86 601 CYS A O 1
ATOM 3376 N N . ARG A 1 531 ? 33.515 -10.069 11.574 1.00 19.82 602 ARG A N 1
ATOM 3377 C CA . ARG A 1 531 ? 32.344 -10.763 11.055 1.00 20.53 602 ARG A CA 1
ATOM 3378 C C . ARG A 1 531 ? 32.682 -12.015 10.248 1.00 20.34 602 ARG A C 1
ATOM 3379 O O . ARG A 1 531 ? 32.095 -13.062 10.461 1.00 23.24 602 ARG A O 1
ATOM 3387 N N . ASN A 1 532 ? 33.624 -11.905 9.317 1.00 20.00 603 ASN A N 1
ATOM 3388 C CA . ASN A 1 532 ? 33.778 -12.921 8.290 1.00 21.40 603 ASN A CA 1
ATOM 3389 C C . ASN A 1 532 ? 35.157 -12.864 7.631 1.00 21.28 603 ASN A C 1
ATOM 3390 O O . ASN A 1 532 ? 35.638 -11.787 7.296 1.00 21.79 603 ASN A O 1
ATOM 3395 N N . ARG A 1 533 ? 35.777 -14.030 7.445 1.00 24.04 604 ARG A N 1
ATOM 3396 C CA . ARG A 1 533 ? 37.032 -14.178 6.698 1.00 23.03 604 ARG A CA 1
ATOM 3397 C C . ARG A 1 533 ? 36.990 -13.501 5.338 1.00 22.24 604 ARG A C 1
ATOM 3398 O O . ARG A 1 533 ? 37.986 -12.956 4.875 1.00 22.85 604 ARG A O 1
ATOM 3406 N N . ARG A 1 534 ? 35.837 -13.562 4.687 1.00 22.46 605 ARG A N 1
ATOM 3407 C CA . ARG A 1 534 ? 35.727 -13.114 3.307 1.00 22.94 605 ARG A CA 1
ATOM 3408 C C . ARG A 1 534 ? 35.254 -11.675 3.186 1.00 22.75 605 ARG A C 1
ATOM 3409 O O . ARG A 1 534 ? 34.857 -11.245 2.108 1.00 23.05 605 ARG A O 1
ATOM 3417 N N . MET A 1 535 ? 35.278 -10.939 4.292 1.00 21.10 606 MET A N 1
ATOM 3418 C CA . MET A 1 535 ? 34.824 -9.555 4.284 1.00 21.53 606 MET A CA 1
ATOM 3419 C C . MET A 1 535 ? 35.704 -8.643 5.134 1.00 20.40 606 MET A C 1
ATOM 3420 O O . MET A 1 535 ? 36.084 -7.554 4.710 1.00 18.18 606 MET A O 1
ATOM 3425 N N . ASP A 1 536 ? 36.061 -9.140 6.313 1.00 21.11 607 ASP A N 1
ATOM 3426 C CA . ASP A 1 536 ? 36.279 -8.301 7.478 1.00 18.28 607 ASP A CA 1
ATOM 3427 C C . ASP A 1 536 ? 37.596 -8.490 8.219 1.00 18.47 607 ASP A C 1
ATOM 3428 O O . ASP A 1 536 ? 37.857 -7.807 9.209 1.00 17.47 607 ASP A O 1
ATOM 3433 N N . PHE A 1 537 ? 38.411 -9.430 7.765 1.00 18.54 608 PHE A N 1
ATOM 3434 C CA . PHE A 1 537 ? 39.634 -9.785 8.473 1.00 17.22 608 PHE A CA 1
ATOM 3435 C C . PHE A 1 537 ? 40.749 -8.807 8.074 1.00 17.63 608 PHE A C 1
ATOM 3436 O O . PHE A 1 537 ? 41.610 -9.124 7.246 1.00 16.30 608 PHE A O 1
ATOM 3444 N N . ILE A 1 538 ? 40.721 -7.613 8.661 1.00 14.83 609 ILE A N 1
ATOM 3445 C CA . ILE A 1 538 ? 41.691 -6.580 8.319 1.00 14.29 609 ILE A CA 1
ATOM 3446 C C . ILE A 1 538 ? 43.108 -6.967 8.755 1.00 14.99 609 ILE A C 1
ATOM 3447 O O . ILE A 1 538 ? 43.289 -7.620 9.784 1.00 14.15 609 ILE A O 1
ATOM 3452 N N . TYR A 1 539 ? 44.094 -6.584 7.943 1.00 14.60 610 TYR A N 1
ATOM 3453 C CA . TYR A 1 539 ? 45.517 -6.837 8.212 1.00 15.94 610 TYR A CA 1
ATOM 3454 C C . TYR A 1 539 ? 45.860 -8.312 8.377 1.00 16.33 610 TYR A C 1
ATOM 3455 O O . TYR A 1 539 ? 46.816 -8.655 9.077 1.00 16.08 610 TYR A O 1
ATOM 3464 N N . GLU A 1 540 ? 45.089 -9.176 7.729 1.00 17.21 611 GLU A N 1
ATOM 3465 C CA . GLU A 1 540 ? 45.211 -10.614 7.953 1.00 20.57 611 GLU A CA 1
ATOM 3466 C C . GLU A 1 540 ? 46.603 -11.163 7.650 1.00 19.67 611 GLU A C 1
ATOM 3467 O O . GLU A 1 540 ? 47.144 -11.961 8.416 1.00 19.21 611 GLU A O 1
ATOM 3473 N N . GLU A 1 541 ? 47.170 -10.728 6.532 1.00 19.60 612 GLU A N 1
ATOM 3474 C CA . GLU A 1 541 ? 48.483 -11.180 6.117 1.00 19.22 612 GLU A CA 1
ATOM 3475 C C . GLU A 1 541 ? 49.583 -10.583 6.992 1.00 20.01 612 GLU A C 1
ATOM 3476 O O . GLU A 1 541 ? 50.592 -11.235 7.258 1.00 20.79 612 GLU A O 1
ATOM 3482 N N . GLU A 1 542 ? 49.395 -9.351 7.454 1.00 19.24 613 GLU A N 1
ATOM 3483 C CA . GLU A 1 542 ? 50.388 -8.742 8.332 1.00 17.24 613 GLU A CA 1
ATOM 3484 C C . GLU A 1 542 ? 50.417 -9.482 9.667 1.00 18.74 613 GLU A C 1
ATOM 3485 O O . GLU A 1 542 ? 51.481 -9.669 10.256 1.00 19.55 613 GLU A O 1
ATOM 3491 N N . LEU A 1 543 ? 49.249 -9.916 10.133 1.00 17.45 614 LEU A N 1
ATOM 3492 C CA . LEU A 1 543 ? 49.163 -10.689 11.371 1.00 18.77 614 LEU A CA 1
ATOM 3493 C C . LEU A 1 543 ? 49.887 -12.031 11.262 1.00 18.70 614 LEU A C 1
ATOM 3494 O O . LEU A 1 543 ? 50.584 -12.436 12.190 1.00 17.84 614 LEU A O 1
ATOM 3499 N N . GLN A 1 544 ? 49.713 -12.713 10.131 1.00 20.90 615 GLN A N 1
ATOM 3500 C CA . GLN A 1 544 ? 50.475 -13.928 9.826 1.00 21.64 615 GLN A CA 1
ATOM 3501 C C . GLN A 1 544 ? 51.978 -13.673 9.911 1.00 19.86 615 GLN A C 1
ATOM 3502 O O . GLN A 1 544 ? 52.707 -14.430 10.544 1.00 20.03 615 GLN A O 1
ATOM 3508 N N . ARG A 1 545 ? 52.432 -12.591 9.288 1.00 20.07 616 ARG A N 1
ATOM 3509 C CA . ARG A 1 545 ? 53.844 -12.227 9.319 1.00 18.97 616 ARG A CA 1
ATOM 3510 C C . ARG A 1 545 ? 54.342 -11.912 10.739 1.00 19.85 616 ARG A C 1
ATOM 3511 O O . ARG A 1 545 ? 55.484 -12.202 11.073 1.00 20.89 616 ARG A O 1
ATOM 3513 N N . PHE A 1 546 ? 53.492 -11.326 11.576 1.00 18.94 617 PHE A N 1
ATOM 3514 C CA . PHE A 1 546 ? 53.879 -11.032 12.957 1.00 17.96 617 PHE A CA 1
ATOM 3515 C C . PHE A 1 546 ? 54.069 -12.297 13.796 1.00 17.31 617 PHE A C 1
ATOM 3516 O O . PHE A 1 546 ? 54.974 -12.384 14.625 1.00 17.29 617 PHE A O 1
ATOM 3524 N N . VAL A 1 547 ? 53.202 -13.275 13.583 1.00 19.26 618 VAL A N 1
ATOM 3525 C CA . VAL A 1 547 ? 53.371 -14.575 14.211 1.00 20.06 618 VAL A CA 1
ATOM 3526 C C . VAL A 1 547 ? 54.680 -15.168 13.698 1.00 20.71 618 VAL A C 1
ATOM 3527 O O . VAL A 1 547 ? 55.499 -15.668 14.470 1.00 19.64 618 VAL A O 1
ATOM 3531 N N . GLU A 1 548 ? 54.879 -15.043 12.390 1.00 20.70 619 GLU A N 1
ATOM 3532 C CA . GLU A 1 548 ? 56.009 -15.634 11.686 1.00 20.35 619 GLU A CA 1
ATOM 3533 C C . GLU A 1 548 ? 57.362 -15.121 12.168 1.00 20.51 619 GLU A C 1
ATOM 3534 O O . GLU A 1 548 ? 58.372 -15.815 12.063 0.66 21.90 619 GLU A O 1
ATOM 3540 N N . SER A 1 549 ? 57.390 -13.906 12.694 1.00 20.54 620 SER A N 1
ATOM 3541 C CA . SER A 1 549 ? 58.657 -13.308 13.098 1.00 21.67 620 SER A CA 1
ATOM 3542 C C . SER A 1 549 ? 58.896 -13.409 14.601 1.00 21.22 620 SER A C 1
ATOM 3543 O O . SER A 1 549 ? 59.989 -13.128 15.086 1.00 23.72 620 SER A O 1
ATOM 3546 N N . GLY A 1 550 ? 57.870 -13.805 15.338 1.00 20.54 621 GLY A N 1
ATOM 3547 C CA . GLY A 1 550 ? 57.982 -13.885 16.777 1.00 20.21 621 GLY A CA 1
ATOM 3548 C C . GLY A 1 550 ? 57.671 -12.579 17.486 1.00 20.51 621 GLY A C 1
ATOM 3549 O O . GLY A 1 550 ? 57.913 -12.467 18.687 1.00 23.33 621 GLY A O 1
ATOM 3550 N N . ALA A 1 551 ? 57.145 -11.594 16.756 1.00 18.34 622 ALA A N 1
ATOM 3551 C CA . ALA A 1 551 ? 56.645 -10.364 17.379 1.00 19.23 622 ALA A CA 1
ATOM 3552 C C . ALA A 1 551 ? 55.421 -10.687 18.226 1.00 18.09 622 ALA A C 1
ATOM 3553 O O . ALA A 1 551 ? 55.164 -10.041 19.240 1.00 17.89 622 ALA A O 1
ATOM 3555 N N . LEU A 1 552 ? 54.672 -11.695 17.792 1.00 15.69 623 LEU A N 1
ATOM 3556 C CA . LEU A 1 552 ? 53.455 -12.120 18.465 1.00 16.97 623 LEU A CA 1
ATOM 3557 C C . LEU A 1 552 ? 53.432 -13.644 18.582 1.00 17.55 623 LEU A C 1
ATOM 3558 O O . LEU A 1 552 ? 53.624 -14.346 17.593 1.00 17.31 623 LEU A O 1
ATOM 3563 N N . ALA A 1 553 ? 53.192 -14.160 19.781 1.00 18.04 624 ALA A N 1
ATOM 3564 C CA . ALA A 1 553 ? 53.210 -15.608 19.978 1.00 19.63 624 ALA A CA 1
ATOM 3565 C C . ALA A 1 553 ? 51.996 -16.258 19.343 1.00 19.07 624 ALA A C 1
ATOM 3566 O O . ALA A 1 553 ? 52.118 -16.973 18.347 1.00 21.25 624 ALA A O 1
ATOM 3568 N N . GLU A 1 554 ? 50.818 -16.008 19.897 1.00 19.73 625 GLU A N 1
ATOM 3569 C CA . GLU A 1 554 ? 49.624 -16.564 19.287 1.00 20.81 625 GLU A CA 1
ATOM 3570 C C . GLU A 1 554 ? 48.535 -15.557 18.934 1.00 18.98 625 GLU A C 1
ATOM 3571 O O . GLU A 1 554 ? 48.351 -14.548 19.607 1.00 17.57 625 GLU A O 1
ATOM 3577 N N . LEU A 1 555 ? 47.837 -15.862 17.845 1.00 19.28 626 LEU A N 1
ATOM 3578 C CA . LEU A 1 555 ? 46.699 -15.092 17.373 1.00 18.56 626 LEU A CA 1
ATOM 3579 C C . LEU A 1 555 ? 45.424 -15.920 17.507 1.00 19.31 626 LEU A C 1
ATOM 3580 O O . LEU A 1 555 ? 45.330 -17.022 16.969 1.00 20.77 626 LEU A O 1
ATOM 3585 N N . SER A 1 556 ? 44.455 -15.388 18.242 1.00 17.65 627 SER A N 1
ATOM 3586 C CA . SER A 1 556 ? 43.136 -15.992 18.359 1.00 18.61 627 SER A CA 1
ATOM 3587 C C . SER A 1 556 ? 42.110 -15.115 17.634 1.00 18.56 627 SER A C 1
ATOM 3588 O O . SER A 1 556 ? 42.032 -13.914 17.889 1.00 18.03 627 SER A O 1
ATOM 3591 N N . VAL A 1 557 ? 41.335 -15.703 16.727 1.00 18.58 628 VAL A N 1
ATOM 3592 C CA . VAL A 1 557 ? 40.363 -14.930 15.951 1.00 18.73 628 VAL A CA 1
ATOM 3593 C C . VAL A 1 557 ? 38.935 -15.419 16.148 1.00 20.20 628 VAL A C 1
ATOM 3594 O O . VAL A 1 557 ? 38.662 -16.616 16.064 1.00 22.13 628 VAL A O 1
ATOM 3598 N N . ALA A 1 558 ? 38.019 -14.489 16.395 1.00 20.14 629 ALA A N 1
ATOM 3599 C CA . ALA A 1 558 ? 36.619 -14.842 16.588 1.00 19.65 629 ALA A CA 1
ATOM 3600 C C . ALA A 1 558 ? 35.756 -14.323 15.441 1.00 20.52 629 ALA A C 1
ATOM 3601 O O . ALA A 1 558 ? 35.820 -13.141 15.099 1.00 20.01 629 ALA A O 1
ATOM 3603 N N . PHE A 1 559 ? 34.946 -15.207 14.858 1.00 20.87 630 PHE A N 1
ATOM 3604 C CA . PHE A 1 559 ? 34.085 -14.848 13.731 1.00 21.27 630 PHE A CA 1
ATOM 3605 C C . PHE A 1 559 ? 32.606 -14.809 14.100 1.00 21.54 630 PHE A C 1
ATOM 3606 O O . PHE A 1 559 ? 32.030 -15.801 14.535 1.00 20.61 630 PHE A O 1
ATOM 3614 N N . SER A 1 560 ? 31.988 -13.653 13.907 1.00 21.86 631 SER A N 1
ATOM 3615 C CA . SER A 1 560 ? 30.617 -13.446 14.359 1.00 22.36 631 SER A CA 1
ATOM 3616 C C . SER A 1 560 ? 29.531 -13.718 13.308 1.00 21.85 631 SER A C 1
ATOM 3617 O O . SER A 1 560 ? 28.356 -13.811 13.649 1.00 24.33 631 SER A O 1
ATOM 3620 N N . ARG A 1 561 ? 29.903 -13.847 12.041 1.00 22.37 632 ARG A N 1
ATOM 3621 C CA . ARG A 1 561 ? 28.896 -14.030 10.993 1.00 24.66 632 ARG A CA 1
ATOM 3622 C C . ARG A 1 561 ? 29.345 -14.878 9.810 1.00 23.57 632 ARG A C 1
ATOM 3623 O O . ARG A 1 561 ? 29.151 -14.487 8.658 1.00 25.08 632 ARG A O 1
ATOM 3631 N N . GLU A 1 562 ? 29.930 -16.035 10.070 1.00 24.72 633 GLU A N 1
ATOM 3632 C CA . GLU A 1 562 ? 30.364 -16.887 8.965 1.00 27.13 633 GLU A CA 1
ATOM 3633 C C . GLU A 1 562 ? 29.342 -17.973 8.656 1.00 25.12 633 GLU A C 1
ATOM 3634 O O . GLU A 1 562 ? 29.521 -18.791 7.746 1.00 23.30 633 GLU A O 1
ATOM 3640 N N . GLY A 1 563 ? 28.252 -17.950 9.410 1.00 22.50 634 GLY A N 1
ATOM 3641 C CA . GLY A 1 563 ? 27.183 -18.899 9.221 1.00 21.29 634 GLY A CA 1
ATOM 3642 C C . GLY A 1 563 ? 26.342 -18.930 10.470 1.00 22.69 634 GLY A C 1
ATOM 3643 O O . GLY A 1 563 ? 26.303 -17.953 11.215 1.00 24.14 634 GLY A O 1
ATOM 3644 N N . PRO A 1 564 ? 25.673 -20.064 10.706 1.00 24.07 635 PRO A N 1
ATOM 3645 C CA . PRO A 1 564 ? 24.767 -20.300 11.830 1.00 26.11 635 PRO A CA 1
ATOM 3646 C C . PRO A 1 564 ? 25.340 -19.867 13.172 1.00 25.86 635 PRO A C 1
ATOM 3647 O O . PRO A 1 564 ? 24.631 -19.233 13.954 1.00 27.89 635 PRO A O 1
ATOM 3651 N N . THR A 1 565 ? 26.600 -20.193 13.432 1.00 23.36 636 THR A N 1
ATOM 3652 C CA . THR A 1 565 ? 27.171 -19.958 14.755 1.00 26.46 636 THR A CA 1
ATOM 3653 C C . THR A 1 565 ? 27.856 -18.589 14.900 1.00 28.65 636 THR A C 1
ATOM 3654 O O . THR A 1 565 ? 28.277 -17.970 13.916 1.00 28.73 636 THR A O 1
ATOM 3658 N N . LYS A 1 566 ? 27.945 -18.112 16.136 1.00 26.86 637 LYS A N 1
ATOM 3659 C CA . LYS A 1 566 ? 28.457 -16.776 16.398 1.00 26.13 637 LYS A CA 1
ATOM 3660 C C . LYS A 1 566 ? 29.437 -16.796 17.564 1.00 24.46 637 LYS A C 1
ATOM 3661 O O . LYS A 1 566 ? 29.070 -17.129 18.686 1.00 26.02 637 LYS A O 1
ATOM 3663 N N . GLU A 1 567 ? 30.689 -16.448 17.298 1.00 25.33 638 GLU A N 1
ATOM 3664 C CA . GLU A 1 567 ? 31.679 -16.362 18.367 1.00 25.13 638 GLU A CA 1
ATOM 3665 C C . GLU A 1 567 ? 32.262 -14.957 18.514 1.00 25.74 638 GLU A C 1
ATOM 3666 O O . GLU A 1 567 ? 32.399 -14.212 17.536 1.00 24.14 638 GLU A O 1
ATOM 3672 N N . TYR A 1 568 ? 32.600 -14.606 19.752 1.00 25.03 639 TYR A N 1
ATOM 3673 C CA . TYR A 1 568 ? 33.206 -13.319 20.055 1.00 23.04 639 TYR A CA 1
ATOM 3674 C C . TYR A 1 568 ? 34.459 -13.496 20.901 1.00 22.37 639 TYR A C 1
ATOM 3675 O O . TYR A 1 568 ? 34.752 -14.599 21.375 1.00 20.13 639 TYR A O 1
ATOM 3684 N N . VAL A 1 569 ? 35.197 -12.405 21.087 1.00 21.46 640 VAL A N 1
ATOM 3685 C CA . VAL A 1 569 ? 36.417 -12.452 21.883 1.00 20.22 640 VAL A CA 1
ATOM 3686 C C . VAL A 1 569 ? 36.195 -12.885 23.336 1.00 20.16 640 VAL A C 1
ATOM 3687 O O . VAL A 1 569 ? 37.093 -13.466 23.934 1.00 22.45 640 VAL A O 1
ATOM 3691 N N . GLN A 1 570 ? 35.018 -12.611 23.898 1.00 21.21 641 GLN A N 1
ATOM 3692 C CA . GLN A 1 570 ? 34.674 -13.109 25.237 1.00 22.14 641 GLN A CA 1
ATOM 3693 C C . GLN A 1 570 ? 34.803 -14.618 25.312 1.00 23.49 641 GLN A C 1
ATOM 3694 O O . GLN A 1 570 ? 35.284 -15.164 26.304 1.00 25.29 641 GLN A O 1
ATOM 3700 N N . HIS A 1 571 ? 34.354 -15.293 24.262 1.00 23.29 642 HIS A N 1
ATOM 3701 C CA . HIS A 1 571 ? 34.295 -16.748 24.264 1.00 22.97 642 HIS A CA 1
ATOM 3702 C C . HIS A 1 571 ? 35.674 -17.364 24.080 1.00 24.76 642 HIS A C 1
ATOM 3703 O O . HIS A 1 571 ? 35.967 -18.416 24.655 1.00 26.50 642 HIS A O 1
ATOM 3710 N N . LYS A 1 572 ? 36.518 -16.702 23.291 1.00 22.51 643 LYS A N 1
ATOM 3711 C CA . LYS A 1 572 ? 37.893 -17.145 23.100 1.00 23.07 643 LYS A CA 1
ATOM 3712 C C . LYS A 1 572 ? 38.722 -16.956 24.365 1.00 22.86 643 LYS A C 1
ATOM 3713 O O . LYS A 1 572 ? 39.564 -17.795 24.687 1.00 22.88 643 LYS A O 1
ATOM 3719 N N . MET A 1 573 ? 38.481 -15.852 25.072 1.00 22.31 644 MET A N 1
ATOM 3720 C CA . MET A 1 573 ? 39.140 -15.585 26.347 1.00 22.11 644 MET A CA 1
ATOM 3721 C C . MET A 1 573 ? 38.780 -16.637 27.384 1.00 22.13 644 MET A C 1
ATOM 3722 O O . MET A 1 573 ? 39.628 -17.071 28.165 1.00 22.42 644 MET A O 1
ATOM 3727 N N . MET A 1 574 ? 37.509 -17.020 27.403 1.00 23.62 645 MET A N 1
ATOM 3728 C CA . MET A 1 574 ? 37.026 -18.039 28.330 1.00 25.14 645 MET A CA 1
ATOM 3729 C C . MET A 1 574 ? 37.672 -19.399 28.068 1.00 23.76 645 MET A C 1
ATOM 3730 O O . MET A 1 574 ? 38.020 -20.107 29.005 1.00 26.65 645 MET A O 1
ATOM 3735 N N . ASP A 1 575 ? 37.835 -19.747 26.794 1.00 24.12 646 ASP A N 1
ATOM 3736 C CA . ASP A 1 575 ? 38.521 -20.979 26.405 1.00 26.21 646 ASP A CA 1
ATOM 3737 C C . ASP A 1 575 ? 39.978 -20.993 26.867 1.00 24.74 646 ASP A C 1
ATOM 3738 O O . ASP A 1 575 ? 40.526 -22.046 27.190 1.00 25.09 646 ASP A O 1
ATOM 3743 N N . LYS A 1 576 ? 40.601 -19.819 26.888 1.00 24.01 647 LYS A N 1
ATOM 3744 C CA . LYS A 1 576 ? 41.988 -19.687 27.315 1.00 23.90 647 LYS A CA 1
ATOM 3745 C C . LYS A 1 576 ? 42.093 -19.050 28.700 1.00 23.43 647 LYS A C 1
ATOM 3746 O O . LYS A 1 576 ? 43.099 -18.426 29.035 1.00 23.90 647 LYS A O 1
ATOM 3752 N N . ALA A 1 577 ? 41.048 -19.230 29.505 1.00 24.87 648 ALA A N 1
ATOM 3753 C CA . ALA A 1 577 ? 40.983 -18.651 30.848 1.00 24.70 648 ALA A CA 1
ATOM 3754 C C . ALA A 1 577 ? 42.187 -19.008 31.719 1.00 25.50 648 ALA A C 1
ATOM 3755 O O . ALA A 1 577 ? 42.725 -18.160 32.431 1.00 26.51 648 ALA A O 1
ATOM 3757 N N . SER A 1 578 ? 42.606 -20.264 31.662 1.00 24.41 649 SER A N 1
ATOM 3758 C CA . SER A 1 578 ? 43.746 -20.708 32.457 1.00 26.88 649 SER A CA 1
ATOM 3759 C C . SER A 1 578 ? 45.048 -20.021 32.016 1.00 26.50 649 SER A C 1
ATOM 3760 O O . SER A 1 578 ? 45.790 -19.502 32.851 1.00 25.11 649 SER A O 1
ATOM 3763 N N . ASP A 1 579 ? 45.308 -20.005 30.708 1.00 27.20 650 ASP A N 1
ATOM 3764 C CA . ASP A 1 579 ? 46.475 -19.315 30.145 1.00 25.44 650 ASP A CA 1
ATOM 3765 C C . ASP A 1 579 ? 46.480 -17.828 30.489 1.00 25.23 650 ASP A C 1
ATOM 3766 O O . ASP A 1 579 ? 47.529 -17.242 30.761 1.00 25.18 650 ASP A O 1
ATOM 3771 N N . ILE A 1 580 ? 45.306 -17.213 30.463 1.00 25.29 651 ILE A N 1
ATOM 3772 C CA . ILE A 1 580 ? 45.212 -15.786 30.734 1.00 23.98 651 ILE A CA 1
ATOM 3773 C C . ILE A 1 580 ? 45.563 -15.516 32.188 1.00 24.07 651 ILE A C 1
ATOM 3774 O O . ILE A 1 580 ? 46.354 -14.625 32.483 1.00 22.13 651 ILE A O 1
ATOM 3779 N N . TRP A 1 581 ? 44.973 -16.298 33.089 1.00 25.28 652 TRP A N 1
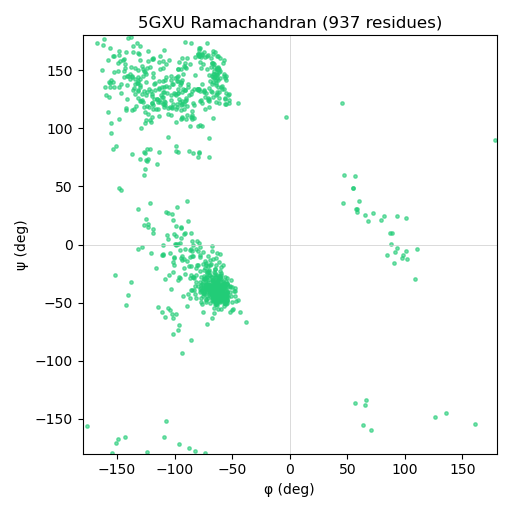ATOM 3780 C CA . TRP A 1 581 ? 45.235 -16.154 34.515 1.00 24.71 652 TRP A CA 1
ATOM 3781 C C . TRP A 1 581 ? 46.715 -16.367 34.847 1.00 25.49 652 TRP A C 1
ATOM 3782 O O . TRP A 1 581 ? 47.293 -15.617 35.629 1.00 24.93 652 TRP A O 1
ATOM 3793 N N . ASN A 1 582 ? 47.327 -17.383 34.248 1.00 25.85 653 ASN A N 1
ATOM 3794 C CA . ASN A 1 582 ? 48.737 -17.648 34.495 1.00 26.11 653 ASN A CA 1
ATOM 3795 C C . ASN A 1 582 ? 49.614 -16.482 34.048 1.00 25.78 653 ASN A C 1
ATOM 3796 O O . ASN A 1 582 ? 50.591 -16.144 34.717 1.00 25.78 653 ASN A O 1
ATOM 3801 N N . MET A 1 583 ? 49.252 -15.857 32.931 1.00 25.16 654 MET A N 1
ATOM 3802 C CA . MET A 1 583 ? 49.971 -14.673 32.459 1.00 24.26 654 MET A CA 1
ATOM 3803 C C . MET A 1 583 ? 49.828 -13.496 33.424 1.00 22.37 654 MET A C 1
ATOM 3804 O O . MET A 1 583 ? 50.805 -12.812 33.704 1.00 22.43 654 MET A O 1
ATOM 3809 N N . ILE A 1 584 ? 48.621 -13.268 33.937 1.00 22.06 655 ILE A N 1
ATOM 3810 C CA . ILE A 1 584 ? 48.412 -12.233 34.947 1.00 22.65 655 ILE A CA 1
ATOM 3811 C C . ILE A 1 584 ? 49.293 -12.470 36.172 1.00 22.52 655 ILE A C 1
ATOM 3812 O O . ILE A 1 584 ? 49.894 -11.535 36.699 1.00 21.95 655 ILE A O 1
ATOM 3817 N N . SER A 1 585 ? 49.354 -13.725 36.617 1.00 23.69 656 SER A N 1
ATOM 3818 C CA . SER A 1 585 ? 50.187 -14.129 37.753 1.00 23.51 656 SER A CA 1
ATOM 3819 C C . SER A 1 585 ? 51.654 -13.811 37.514 1.00 22.93 656 SER A C 1
ATOM 3820 O O . SER A 1 585 ? 52.375 -13.433 38.432 1.00 23.84 656 SER A O 1
ATOM 3823 N N . GLN A 1 586 ? 52.092 -13.967 36.273 1.00 24.20 657 GLN A N 1
ATOM 3824 C CA . GLN A 1 586 ? 53.467 -13.653 35.914 1.00 23.77 657 GLN A CA 1
ATOM 3825 C C . GLN A 1 586 ? 53.662 -12.191 35.512 1.00 21.16 657 GLN A C 1
ATOM 3826 O O . GLN A 1 586 ? 54.635 -11.848 34.840 1.00 21.96 657 GLN A O 1
ATOM 3832 N N . GLY A 1 587 ? 52.733 -11.337 35.933 1.00 21.76 658 GLY A N 1
ATOM 3833 C CA . GLY A 1 587 ? 52.853 -9.897 35.748 1.00 20.07 658 GLY A CA 1
ATOM 3834 C C . GLY A 1 587 ? 52.457 -9.313 34.400 1.00 19.39 658 GLY A C 1
ATOM 3835 O O . GLY A 1 587 ? 52.928 -8.238 34.034 1.00 18.81 658 GLY A O 1
ATOM 3836 N N . ALA A 1 588 ? 51.585 -9.997 33.666 1.00 20.09 659 ALA A N 1
ATOM 3837 C CA . ALA A 1 588 ? 51.194 -9.536 32.334 1.00 18.51 659 ALA A CA 1
ATOM 3838 C C . ALA A 1 588 ? 50.491 -8.186 32.336 1.00 17.22 659 ALA A C 1
ATOM 3839 O O . ALA A 1 588 ? 49.817 -7.824 33.297 1.00 18.52 659 ALA A O 1
ATOM 3841 N N . TYR A 1 589 ? 50.660 -7.441 31.251 1.00 16.56 660 TYR A N 1
ATOM 3842 C CA . TYR A 1 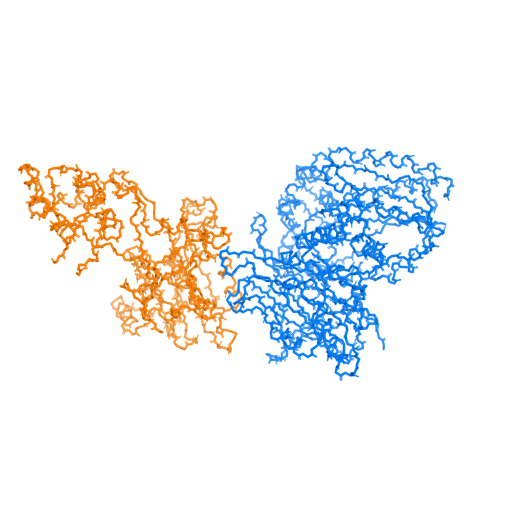589 ? 49.853 -6.248 31.012 1.00 15.54 660 TYR A CA 1
ATOM 3843 C C . TYR A 1 589 ? 48.666 -6.632 30.134 1.00 15.51 660 TYR A C 1
ATOM 3844 O O . TYR A 1 589 ? 48.799 -7.421 29.197 1.00 14.12 660 TYR A O 1
ATOM 3853 N N . LEU A 1 590 ? 47.504 -6.076 30.456 1.00 15.80 661 LEU A N 1
ATOM 3854 C CA . LEU A 1 590 ? 46.273 -6.345 29.729 1.00 15.18 661 LEU A CA 1
ATOM 3855 C C . LEU A 1 590 ? 45.896 -5.089 28.948 1.00 15.41 661 LEU A C 1
ATOM 3856 O O . LEU A 1 590 ? 45.952 -3.989 29.490 1.00 14.64 661 LEU A O 1
ATOM 3861 N N . TYR A 1 591 ? 45.507 -5.242 27.687 1.00 13.62 662 TYR A N 1
ATOM 3862 C CA . TYR A 1 591 ? 45.083 -4.092 26.894 1.00 13.82 662 TYR A CA 1
ATOM 3863 C C . TYR A 1 591 ? 43.779 -4.392 26.186 1.00 13.16 662 TYR A C 1
ATOM 3864 O O . TYR A 1 591 ? 43.633 -5.444 25.569 1.00 12.52 662 TYR A O 1
ATOM 3873 N N . VAL A 1 592 ? 42.838 -3.460 26.269 1.00 12.42 663 VAL A N 1
ATOM 3874 C CA . VAL A 1 592 ? 41.578 -3.589 25.562 1.00 12.45 663 VAL A CA 1
ATOM 3875 C C . VAL A 1 592 ? 41.377 -2.366 24.689 1.00 13.65 663 VAL A C 1
ATOM 3876 O O . VAL A 1 592 ? 41.532 -1.237 25.150 1.00 14.58 663 VAL A O 1
ATOM 3880 N N . CYS A 1 593 ? 41.037 -2.593 23.426 1.00 13.31 664 CYS A N 1
ATOM 3881 C CA . CYS A 1 593 ? 40.809 -1.503 22.495 1.00 13.66 664 CYS A CA 1
ATOM 3882 C C . CYS A 1 593 ? 39.644 -1.785 21.551 1.00 14.48 664 CYS A C 1
ATOM 3883 O O . CYS A 1 593 ? 39.503 -2.890 21.025 1.00 15.45 664 CYS A O 1
ATOM 3886 N N . GLY A 1 594 ? 38.811 -0.775 21.337 1.00 14.79 665 GLY A N 1
ATOM 3887 C CA . GLY A 1 594 ? 37.712 -0.881 20.395 1.00 16.07 665 GLY A CA 1
ATOM 3888 C C . GLY A 1 594 ? 36.412 -0.318 20.928 1.00 16.77 665 GLY A C 1
ATOM 3889 O O . GLY A 1 594 ? 36.404 0.666 21.663 1.00 17.62 665 GLY A O 1
ATOM 3890 N N . ASP A 1 595 ? 35.314 -0.961 20.550 1.00 20.84 666 ASP A N 1
ATOM 3891 C CA . ASP A 1 595 ? 33.970 -0.586 20.978 1.00 22.65 666 ASP A CA 1
ATOM 3892 C C . ASP A 1 595 ? 33.839 -0.529 22.502 1.00 21.92 666 ASP A C 1
ATOM 3893 O O . ASP A 1 595 ? 34.055 -1.518 23.190 1.00 21.85 666 ASP A O 1
ATOM 3898 N N . ALA A 1 596 ? 33.479 0.639 23.018 1.00 22.46 667 ALA A N 1
ATOM 3899 C CA . ALA A 1 596 ? 33.339 0.834 24.458 1.00 22.92 667 ALA A CA 1
ATOM 3900 C C . ALA A 1 596 ? 32.039 0.241 25.017 1.00 27.41 667 ALA A C 1
ATOM 3901 O O . ALA A 1 596 ? 32.054 -0.487 26.013 1.00 27.09 667 ALA A O 1
ATOM 3903 N N . LYS A 1 597 ? 30.923 0.560 24.366 1.00 27.20 668 LYS A N 1
ATOM 3904 C CA . LYS A 1 597 ? 29.589 0.216 24.859 1.00 29.21 668 LYS A CA 1
ATOM 3905 C C . LYS A 1 597 ? 29.308 -1.283 24.950 1.00 29.68 668 LYS A C 1
ATOM 3906 O O . LYS A 1 597 ? 28.709 -1.738 25.922 1.00 32.26 668 LYS A O 1
ATOM 3912 N N . GLY A 1 598 ? 29.726 -2.044 23.941 1.00 26.83 669 GLY A N 1
ATOM 3913 C CA . GLY A 1 598 ? 29.430 -3.464 23.897 1.00 24.42 669 GLY A CA 1
ATOM 3914 C C . GLY A 1 598 ? 30.580 -4.358 24.321 1.00 23.38 669 GLY A C 1
ATOM 3915 O O . GLY A 1 598 ? 30.592 -4.889 25.429 1.00 22.74 669 GLY A O 1
ATOM 3916 N N . MET A 1 599 ? 31.541 -4.518 23.420 1.00 22.51 670 MET A N 1
ATOM 3917 C CA . MET A 1 599 ? 32.698 -5.384 23.617 1.00 21.78 670 MET A CA 1
ATOM 3918 C C . MET A 1 599 ? 33.420 -5.160 24.955 1.00 21.77 670 MET A C 1
ATOM 3919 O O . MET A 1 599 ? 33.597 -6.096 25.734 1.00 21.32 670 MET A O 1
ATOM 3924 N N . ALA A 1 600 ? 33.823 -3.921 25.216 1.00 20.72 671 ALA A N 1
ATOM 3925 C CA . ALA A 1 600 ? 34.601 -3.593 26.406 1.00 20.32 671 ALA A CA 1
ATOM 3926 C C . ALA A 1 600 ? 33.939 -4.026 27.710 1.00 21.23 671 ALA A C 1
ATOM 3927 O O . ALA A 1 600 ? 34.625 -4.464 28.633 1.00 20.83 671 ALA A O 1
ATOM 3929 N N . ARG A 1 601 ? 32.616 -3.894 27.793 1.00 21.98 672 ARG A N 1
ATOM 3930 C CA . ARG A 1 601 ? 31.877 -4.337 28.977 1.00 23.35 672 ARG A CA 1
ATOM 3931 C C . ARG A 1 601 ? 31.913 -5.858 29.131 1.00 22.97 672 ARG A C 1
ATOM 3932 O O . ARG A 1 601 ? 32.149 -6.374 30.222 1.00 22.62 672 ARG A O 1
ATOM 3940 N N . ASP A 1 602 ? 31.673 -6.566 28.030 1.00 22.55 673 ASP A N 1
ATOM 3941 C CA . ASP A 1 602 ? 31.677 -8.027 28.026 1.00 23.12 673 ASP A CA 1
ATOM 3942 C C . ASP A 1 602 ? 33.058 -8.598 28.337 1.00 23.14 673 ASP A C 1
ATOM 3943 O O . ASP A 1 602 ? 33.181 -9.610 29.026 1.00 23.20 673 ASP A O 1
ATOM 3948 N N . VAL A 1 603 ? 34.092 -7.952 27.806 1.00 22.18 674 VAL A N 1
ATOM 3949 C CA . VAL A 1 603 ? 35.470 -8.333 28.087 1.00 22.89 674 VAL A CA 1
ATOM 3950 C C . VAL A 1 603 ? 35.795 -8.102 29.561 1.00 23.05 674 VAL A C 1
ATOM 3951 O O . VAL A 1 603 ? 36.452 -8.926 30.200 1.00 23.14 674 VAL A O 1
ATOM 3955 N N . HIS A 1 604 ? 35.313 -6.982 30.092 1.00 22.21 675 HIS A N 1
ATOM 3956 C CA . HIS A 1 604 ? 35.446 -6.654 31.509 1.00 22.79 675 HIS A CA 1
ATOM 3957 C C . HIS A 1 604 ? 34.820 -7.729 32.416 1.00 24.76 675 HIS A C 1
ATOM 3958 O O . HIS A 1 604 ? 35.431 -8.149 33.405 1.00 24.33 675 HIS A O 1
ATOM 3965 N N . ARG A 1 605 ? 33.610 -8.175 32.076 1.00 22.45 676 ARG A N 1
ATOM 3966 C CA . ARG A 1 605 ? 32.916 -9.189 32.871 1.00 23.24 676 ARG A CA 1
ATOM 3967 C C . ARG A 1 605 ? 33.688 -10.497 32.875 1.00 24.91 676 ARG A C 1
ATOM 3968 O O . ARG A 1 605 ? 33.747 -11.191 33.886 1.00 25.39 676 ARG A O 1
ATOM 3970 N N . SER A 1 606 ? 34.277 -10.824 31.732 1.00 24.35 677 SER A N 1
ATOM 3971 C CA . SER A 1 606 ? 35.010 -12.067 31.580 1.00 24.67 677 SER A CA 1
ATOM 3972 C C . SER A 1 606 ? 36.241 -12.118 32.473 1.00 25.16 677 SER A C 1
ATOM 3973 O O . SER A 1 606 ? 36.571 -13.174 33.014 1.00 25.83 677 SER A O 1
ATOM 3976 N N . LEU A 1 607 ? 36.915 -10.981 32.618 1.00 25.13 678 LEU A N 1
ATOM 3977 C CA . LEU A 1 607 ? 38.088 -10.889 33.487 1.00 25.81 678 LEU A CA 1
ATOM 3978 C C . LEU A 1 607 ? 37.702 -11.188 34.926 1.00 25.75 678 LEU A C 1
ATOM 3979 O O . LEU A 1 607 ? 38.401 -11.923 35.620 1.00 25.54 678 LEU A O 1
ATOM 3984 N N . HIS A 1 608 ? 36.585 -10.613 35.361 1.00 25.05 679 HIS A N 1
ATOM 3985 C CA . HIS A 1 608 ? 36.046 -10.896 36.682 1.00 26.73 679 HIS A CA 1
ATOM 3986 C C . HIS A 1 608 ? 35.726 -12.380 36.809 1.00 26.85 679 HIS A C 1
ATOM 3987 O O . HIS A 1 608 ? 36.095 -13.020 37.787 1.00 27.41 679 HIS A O 1
ATOM 3994 N N . THR A 1 609 ? 35.054 -12.923 35.802 1.00 27.03 680 THR A N 1
ATOM 3995 C CA . THR A 1 609 ? 34.716 -14.343 35.778 1.00 27.13 680 THR A CA 1
ATOM 3996 C C . THR A 1 609 ? 35.964 -15.229 35.800 1.00 28.32 680 THR A C 1
ATOM 3997 O O . THR A 1 609 ? 35.981 -16.272 36.453 1.00 29.53 680 THR A O 1
ATOM 4001 N N . ILE A 1 610 ? 37.007 -14.812 35.087 1.00 26.23 681 ILE A N 1
ATOM 4002 C CA . ILE A 1 610 ? 38.248 -15.576 35.044 1.00 26.36 681 ILE A CA 1
ATOM 4003 C C . ILE A 1 610 ? 38.944 -15.510 36.399 1.00 30.27 681 ILE A C 1
ATOM 4004 O O . ILE A 1 610 ? 39.462 -16.516 36.895 1.00 29.20 681 ILE A O 1
ATOM 4009 N N . ALA A 1 611 ? 38.926 -14.325 37.003 1.00 27.55 682 ALA A N 1
ATOM 4010 C CA . ALA A 1 611 ? 39.561 -14.115 38.296 1.00 29.11 682 ALA A CA 1
ATOM 4011 C C . ALA A 1 611 ? 38.907 -14.966 39.390 1.00 31.94 682 ALA A C 1
ATOM 4012 O O . ALA A 1 611 ? 39.597 -15.537 40.232 1.00 33.47 682 ALA A O 1
ATOM 4014 N N . GLN A 1 612 ? 37.581 -15.059 39.367 1.00 32.03 683 GLN A N 1
ATOM 4015 C CA . GLN A 1 612 ? 36.855 -15.855 40.356 1.00 33.19 683 GLN A CA 1
ATOM 4016 C C . GLN A 1 612 ? 37.183 -17.338 40.262 1.00 32.76 683 GLN A C 1
ATOM 4017 O O . GLN A 1 612 ? 37.508 -17.976 41.259 1.00 34.06 683 GLN A O 1
ATOM 4023 N N . GLU A 1 613 ? 37.107 -17.876 39.051 1.00 32.53 684 GLU A N 1
ATOM 4024 C CA . GLU A 1 613 ? 37.200 -19.314 38.841 1.00 32.27 684 GLU A CA 1
ATOM 4025 C C . GLU A 1 613 ? 38.637 -19.840 38.785 1.00 32.20 684 GLU A C 1
ATOM 4026 O O . GLU A 1 613 ? 38.934 -20.912 39.310 1.00 32.44 684 GLU A O 1
ATOM 4032 N N . GLN A 1 614 ? 39.529 -19.089 38.153 1.00 31.61 685 GLN A N 1
ATOM 4033 C CA . GLN A 1 614 ? 40.924 -19.504 38.073 1.00 31.13 685 GLN A CA 1
ATOM 4034 C C . GLN A 1 614 ? 41.687 -19.085 39.322 1.00 31.41 685 GLN A C 1
ATOM 4035 O O . GLN A 1 614 ? 42.656 -19.734 39.708 1.00 34.03 685 GLN A O 1
ATOM 4041 N N . GLY A 1 615 ? 41.241 -18.004 39.954 1.00 30.59 686 GLY A N 1
ATOM 4042 C CA . GLY A 1 615 ? 41.899 -17.499 41.144 1.00 32.42 686 GLY A CA 1
ATOM 4043 C C . GLY A 1 615 ? 41.337 -18.035 42.448 1.00 34.29 686 GLY A C 1
ATOM 4044 O O . GLY A 1 615 ? 41.950 -17.868 43.502 1.00 35.16 686 GLY A O 1
ATOM 4045 N N . SER A 1 616 ? 40.176 -18.680 42.373 1.00 34.49 687 SER A N 1
ATOM 4046 C CA . SER A 1 616 ? 39.474 -19.188 43.557 1.00 37.57 687 SER A CA 1
ATOM 4047 C C . SER A 1 616 ? 39.190 -18.083 44.579 1.00 37.83 687 SER A C 1
ATOM 4048 O O . SER A 1 616 ? 39.629 -18.141 45.728 1.00 39.22 687 SER A O 1
ATOM 4051 N N . MET A 1 617 ? 38.458 -17.070 44.138 1.00 36.08 688 MET A N 1
ATOM 4052 C CA . MET A 1 617 ? 38.024 -15.995 45.012 1.00 38.27 688 MET A CA 1
ATOM 4053 C C . MET A 1 617 ? 36.577 -15.671 44.669 1.00 38.70 688 MET A C 1
ATOM 4054 O O . MET A 1 617 ? 36.135 -15.902 43.542 1.00 38.21 688 MET A O 1
ATOM 4059 N N . ASP A 1 618 ? 35.828 -15.153 45.634 1.00 38.67 689 ASP A N 1
ATOM 4060 C CA . ASP A 1 618 ? 34.431 -14.825 45.383 1.00 37.09 689 ASP A CA 1
ATOM 4061 C C . ASP A 1 618 ? 34.325 -13.577 44.511 1.00 38.05 689 ASP A C 1
ATOM 4062 O O . ASP A 1 618 ? 35.342 -13.004 44.117 1.00 37.61 689 ASP A O 1
ATOM 4067 N N . SER A 1 619 ? 33.097 -13.156 44.220 1.00 38.48 690 SER A N 1
ATOM 4068 C CA . SER A 1 619 ? 32.864 -12.040 43.308 1.00 36.19 690 SER A CA 1
ATOM 4069 C C . SER A 1 619 ? 33.432 -10.711 43.806 1.00 37.74 690 SER A C 1
ATOM 4070 O O . SER A 1 619 ? 34.034 -9.966 43.031 1.00 37.97 690 SER A O 1
ATOM 4073 N N . THR A 1 620 ? 33.248 -10.417 45.092 1.00 37.12 691 THR A N 1
ATOM 4074 C CA . THR A 1 620 ? 33.702 -9.146 45.659 1.00 36.21 691 THR A CA 1
ATOM 4075 C C . THR A 1 620 ? 35.220 -9.001 45.607 1.00 36.78 691 THR A C 1
ATOM 4076 O O . THR A 1 620 ? 35.743 -7.941 45.258 1.00 34.19 691 THR A O 1
ATOM 4080 N N . LYS A 1 621 ? 35.924 -10.077 45.940 1.00 37.68 692 LYS A N 1
ATOM 4081 C CA . LYS A 1 621 ? 37.379 -10.070 45.899 1.00 35.70 692 LYS A CA 1
ATOM 4082 C C . LYS A 1 621 ? 37.908 -9.845 44.478 1.00 32.33 692 LYS A C 1
ATOM 4083 O O . LYS A 1 621 ? 38.821 -9.049 44.268 1.00 30.69 692 LYS A O 1
ATOM 4089 N N . ALA A 1 622 ? 37.315 -10.539 43.509 1.00 34.75 693 ALA A N 1
ATOM 4090 C CA . ALA A 1 622 ? 37.745 -10.459 42.113 1.00 32.28 693 ALA A CA 1
ATOM 4091 C C . ALA A 1 622 ? 37.575 -9.062 41.525 1.00 29.30 693 ALA A C 1
ATOM 4092 O O . ALA A 1 622 ? 38.395 -8.613 40.729 1.00 29.09 693 ALA A O 1
ATOM 4094 N N . GLU A 1 623 ? 36.505 -8.379 41.913 1.00 30.30 694 GLU A N 1
ATOM 4095 C CA . GLU A 1 623 ? 36.320 -6.994 41.504 1.00 31.10 694 GLU A CA 1
ATOM 4096 C C . GLU A 1 623 ? 37.411 -6.145 42.138 1.00 29.16 694 GLU A C 1
ATOM 4097 O O . GLU A 1 623 ? 37.905 -5.194 41.531 1.00 29.90 694 GLU A O 1
ATOM 4103 N N . GLY A 1 624 ? 37.791 -6.503 43.360 1.00 28.37 695 GLY A N 1
ATOM 4104 C CA . GLY A 1 624 ? 38.894 -5.849 44.028 1.00 27.49 695 GLY A CA 1
ATOM 4105 C C . GLY A 1 624 ? 40.147 -6.109 43.229 1.00 27.08 695 GLY A C 1
ATOM 4106 O O . GLY A 1 624 ? 40.944 -5.202 43.000 1.00 26.63 695 GLY A O 1
ATOM 4107 N N . PHE A 1 625 ? 40.294 -7.352 42.778 1.00 26.74 696 PHE A N 1
ATOM 4108 C CA . PHE A 1 625 ? 41.470 -7.779 42.024 1.00 28.69 696 PHE A CA 1
ATOM 4109 C C . PHE A 1 625 ? 41.601 -7.045 40.692 1.00 26.95 696 PHE A C 1
ATOM 4110 O O . PHE A 1 625 ? 42.677 -6.557 40.342 1.00 24.07 696 PHE A O 1
ATOM 4118 N N . VAL A 1 626 ? 40.499 -6.983 39.952 1.00 26.57 697 VAL A N 1
ATOM 4119 C CA . VAL A 1 626 ? 40.498 -6.332 38.652 1.00 26.86 697 VAL A CA 1
ATOM 4120 C C . VAL A 1 626 ? 40.729 -4.825 38.802 1.00 25.94 697 VAL A C 1
ATOM 4121 O O . VAL A 1 626 ? 41.522 -4.239 38.066 1.00 25.43 697 VAL A O 1
ATOM 4125 N N . LYS A 1 627 ? 40.060 -4.211 39.774 1.00 25.18 698 LYS A N 1
ATOM 4126 C CA . LYS A 1 627 ? 40.259 -2.795 40.056 1.00 24.84 698 LYS A CA 1
ATOM 4127 C C . LYS A 1 627 ? 41.717 -2.508 40.414 1.00 25.90 698 LYS A C 1
ATOM 4128 O O . LYS A 1 627 ? 42.256 -1.458 40.063 1.00 26.56 698 LYS A O 1
ATOM 4130 N N . ASN A 1 628 ? 42.347 -3.447 41.114 1.00 25.38 699 ASN A N 1
ATOM 4131 C CA . ASN A 1 628 ? 43.764 -3.342 41.454 1.00 25.80 699 ASN A CA 1
ATOM 4132 C C . ASN A 1 628 ? 44.662 -3.313 40.223 1.00 23.43 699 ASN A C 1
ATOM 4133 O O . ASN A 1 628 ? 45.637 -2.564 40.173 1.00 23.17 699 ASN A O 1
ATOM 4138 N N . LEU A 1 629 ? 44.335 -4.142 39.238 1.00 22.81 700 LEU A N 1
ATOM 4139 C CA . LEU A 1 629 ? 45.071 -4.159 37.981 1.00 22.54 700 LEU A CA 1
ATOM 4140 C C . LEU A 1 629 ? 44.989 -2.806 37.281 1.00 22.25 700 LEU A C 1
ATOM 4141 O O . LEU A 1 629 ? 45.970 -2.341 36.698 1.00 21.56 700 LEU A O 1
ATOM 4146 N N . GLN A 1 630 ? 43.817 -2.178 37.344 1.00 22.47 701 GLN A N 1
ATOM 4147 C CA . GLN A 1 630 ? 43.609 -0.867 36.727 1.00 23.88 701 GLN A CA 1
ATOM 4148 C C . GLN A 1 630 ? 44.429 0.242 37.378 1.00 25.36 701 GLN A C 1
ATOM 4149 O O . GLN A 1 630 ? 45.161 0.962 36.698 1.00 23.63 701 GLN A O 1
ATOM 4155 N N . THR A 1 631 ? 44.292 0.391 38.691 1.00 25.41 702 THR A N 1
ATOM 4156 C CA . THR A 1 631 ? 45.028 1.436 39.399 1.00 26.85 702 THR A CA 1
ATOM 4157 C C . THR A 1 631 ? 46.546 1.198 39.356 1.00 26.27 702 THR A C 1
ATOM 4158 O O . THR A 1 631 ? 47.323 2.150 39.392 1.00 27.87 702 THR A O 1
ATOM 4162 N N . SER A 1 632 ? 46.954 -0.067 39.243 1.00 24.59 703 SER A N 1
ATOM 4163 C CA . SER A 1 632 ? 48.368 -0.425 39.118 1.00 24.25 703 SER A CA 1
ATOM 4164 C C . SER A 1 632 ? 48.943 -0.034 37.768 1.00 24.85 703 SER A C 1
ATOM 4165 O O . SER A 1 632 ? 50.133 0.268 37.654 1.00 26.68 703 SER A O 1
ATOM 4168 N N . GLY A 1 633 ? 48.104 -0.072 36.740 1.00 22.01 704 GLY A N 1
ATOM 4169 C CA . GLY A 1 633 ? 48.533 0.278 35.404 1.00 20.38 704 GLY A CA 1
ATOM 4170 C C . GLY A 1 633 ? 48.809 -0.931 34.536 1.00 20.15 704 GLY A C 1
ATOM 4171 O O . GLY A 1 633 ? 49.559 -0.839 33.564 1.00 18.91 704 GLY A O 1
ATOM 4172 N N . ARG A 1 634 ? 48.206 -2.067 34.878 1.00 18.21 705 ARG A N 1
ATOM 4173 C CA . ARG A 1 634 ? 48.443 -3.301 34.132 1.00 17.99 705 ARG A CA 1
ATOM 4174 C C . ARG A 1 634 ? 47.226 -3.742 33.317 1.00 17.50 705 ARG A C 1
ATOM 4175 O O . ARG A 1 634 ? 47.266 -4.759 32.617 1.00 16.57 705 ARG A O 1
ATOM 4183 N N . TYR A 1 635 ? 46.155 -2.960 33.415 1.00 17.70 706 TYR A N 1
ATOM 4184 C CA . TYR A 1 635 ? 44.930 -3.168 32.652 1.00 18.21 706 TYR A CA 1
ATOM 4185 C C . TYR A 1 635 ? 44.570 -1.838 31.986 1.00 18.60 706 TYR A C 1
ATOM 4186 O O . TYR A 1 635 ? 44.004 -0.948 32.618 1.00 19.24 706 TYR A O 1
ATOM 4195 N N . LEU A 1 636 ? 44.900 -1.716 30.705 1.00 17.86 707 LEU A N 1
ATOM 4196 C CA . LEU A 1 636 ? 44.743 -0.463 29.978 1.00 17.97 707 LEU A CA 1
ATOM 4197 C C . LEU A 1 636 ? 43.635 -0.549 28.920 1.00 17.64 707 LEU A C 1
ATOM 4198 O O . LEU A 1 636 ? 43.540 -1.530 28.179 1.00 16.28 707 LEU A O 1
ATOM 4203 N N . ARG A 1 637 ? 42.804 0.488 28.860 1.00 17.47 708 ARG A N 1
ATOM 4204 C CA A ARG A 1 637 ? 41.700 0.543 27.908 0.48 17.54 708 ARG A CA 1
ATOM 4205 C CA B ARG A 1 637 ? 41.704 0.546 27.904 0.52 17.66 708 ARG A CA 1
ATOM 4206 C C . ARG A 1 637 ? 41.836 1.748 26.974 1.00 17.84 708 ARG A C 1
ATOM 4207 O O . ARG A 1 637 ? 42.052 2.875 27.428 1.00 18.79 708 ARG A O 1
ATOM 4222 N N . ASP A 1 638 ? 41.717 1.497 25.672 1.00 15.37 709 ASP A N 1
ATOM 4223 C CA . ASP A 1 638 ? 41.615 2.562 24.683 1.00 16.10 709 ASP A CA 1
ATOM 4224 C C . ASP A 1 638 ? 40.327 2.288 23.930 1.00 15.55 709 ASP A C 1
ATOM 4225 O O . ASP A 1 638 ? 40.329 1.666 22.865 1.00 15.15 709 ASP A O 1
ATOM 4230 N N . VAL A 1 639 ? 39.214 2.716 24.507 1.00 16.21 710 VAL A N 1
ATOM 4231 C CA . VAL A 1 639 ? 37.915 2.408 23.934 1.00 16.60 710 VAL A CA 1
ATOM 4232 C C . VAL A 1 639 ? 37.152 3.682 23.652 1.00 16.85 710 VAL A C 1
ATOM 4233 O O . VAL A 1 639 ? 37.423 4.723 24.240 1.00 18.94 710 VAL A O 1
ATOM 4237 N N . TRP A 1 640 ? 36.189 3.589 22.745 1.00 17.59 711 TRP A N 1
ATOM 4238 C CA . TRP A 1 640 ? 35.410 4.746 22.336 1.00 18.47 711 TRP A CA 1
ATOM 4239 C C . TRP A 1 640 ? 34.056 4.310 21.804 1.00 18.15 711 TRP A C 1
ATOM 4240 O O . TRP A 1 640 ? 33.240 5.149 21.425 1.00 19.10 711 TRP A O 1
ATOM 4252 N N . TYR B 1 233 ? 34.351 -30.995 -8.869 1.00 26.94 304 TYR B N 1
ATOM 4253 C CA . TYR B 1 233 ? 33.658 -30.226 -9.896 1.00 25.65 304 TYR B CA 1
ATOM 4254 C C . TYR B 1 233 ? 32.288 -30.813 -10.227 1.00 27.47 304 TYR B C 1
ATOM 4255 O O . TYR B 1 233 ? 32.178 -31.970 -10.646 1.00 26.76 304 TYR B O 1
ATOM 4264 N N . THR B 1 234 ? 31.247 -30.003 -10.061 1.00 25.60 305 THR B N 1
ATOM 4265 C CA . THR B 1 234 ? 29.894 -30.438 -10.385 1.00 24.93 305 THR B CA 1
ATOM 4266 C C . THR B 1 234 ? 29.201 -29.379 -11.228 1.00 23.45 305 THR B C 1
ATOM 4267 O O . THR B 1 234 ? 29.415 -28.181 -11.040 1.00 22.76 305 THR B O 1
ATOM 4271 N N . VAL B 1 235 ? 28.379 -29.820 -12.169 1.00 23.37 306 VAL B N 1
ATOM 4272 C CA . VAL B 1 235 ? 27.489 -28.898 -12.855 1.00 22.40 306 VAL B CA 1
ATOM 4273 C C . VAL B 1 235 ? 26.177 -28.833 -12.089 1.00 19.97 306 VAL B C 1
ATOM 4274 O O . VAL B 1 235 ? 25.554 -29.859 -11.808 1.00 18.61 306 VAL B O 1
ATOM 4278 N N . PHE B 1 236 ? 25.789 -27.623 -11.704 1.00 18.74 307 PHE B N 1
ATOM 4279 C CA . PHE B 1 236 ? 24.520 -27.426 -11.024 1.00 16.69 307 PHE B CA 1
ATOM 4280 C C . PHE B 1 236 ? 23.461 -26.956 -12.013 1.00 16.06 307 PHE B C 1
ATOM 4281 O O . PHE B 1 236 ? 23.676 -26.004 -12.765 1.00 15.97 307 PHE B O 1
ATOM 4289 N N . ASP B 1 237 ? 22.324 -27.643 -12.016 1.00 15.52 308 ASP B N 1
ATOM 4290 C CA . ASP B 1 237 ? 21.204 -27.287 -12.875 1.00 14.97 308 ASP B CA 1
ATOM 4291 C C . ASP B 1 237 ? 19.921 -27.716 -12.177 1.00 15.20 308 ASP B C 1
ATOM 4292 O O . ASP B 1 237 ? 19.968 -28.100 -11.016 1.00 15.36 308 ASP B O 1
ATOM 4297 N N . ALA B 1 238 ? 18.788 -27.652 -12.870 1.00 15.60 309 ALA B N 1
ATOM 4298 C CA . ALA B 1 238 ? 17.494 -27.945 -12.246 1.00 16.78 309 ALA B CA 1
ATOM 4299 C C . ALA B 1 238 ? 17.368 -29.380 -11.745 1.00 18.03 309 ALA B C 1
ATOM 4300 O O . ALA B 1 238 ? 16.692 -29.638 -10.755 1.00 18.08 309 ALA B O 1
ATOM 4302 N N . GLN B 1 239 ? 18.021 -30.314 -12.428 1.00 19.80 310 GLN B N 1
ATOM 4303 C CA . GLN B 1 239 ? 18.006 -31.708 -11.994 1.00 18.56 310 GLN B CA 1
ATOM 4304 C C . GLN B 1 239 ? 19.097 -31.983 -10.956 1.00 19.64 310 GLN B C 1
ATOM 4305 O O . GLN B 1 239 ? 19.028 -32.972 -10.222 1.00 21.08 310 GLN B O 1
ATOM 4311 N N . HIS B 1 240 ? 20.098 -31.109 -10.886 1.00 17.05 311 HIS B N 1
ATOM 4312 C CA . HIS B 1 240 ? 21.167 -31.254 -9.895 1.00 18.46 311 HIS B CA 1
ATOM 4313 C C . HIS B 1 240 ? 21.501 -29.904 -9.276 1.00 16.79 311 HIS B C 1
ATOM 4314 O O . HIS B 1 240 ? 22.486 -29.270 -9.649 1.00 15.43 311 HIS B O 1
ATOM 4321 N N . PRO B 1 241 ? 20.658 -29.453 -8.341 1.00 16.03 312 PRO B N 1
ATOM 4322 C CA . PRO B 1 241 ? 20.763 -28.115 -7.758 1.00 13.82 312 PRO B CA 1
ATOM 4323 C C . PRO B 1 241 ? 21.711 -28.103 -6.578 1.00 12.80 312 PRO B C 1
ATOM 4324 O O . PRO B 1 241 ? 21.936 -29.132 -5.951 1.00 14.41 312 PRO B O 1
ATOM 4328 N N . TYR B 1 242 ? 22.277 -26.945 -6.286 1.00 11.73 313 TYR B N 1
ATOM 4329 C CA . TYR B 1 242 ? 23.102 -26.807 -5.103 1.00 13.11 313 TYR B CA 1
ATOM 4330 C C . TYR B 1 242 ? 22.245 -26.367 -3.916 1.00 12.32 313 TYR B C 1
ATOM 4331 O O . TYR B 1 242 ? 21.429 -25.456 -4.034 1.00 11.55 313 TYR B O 1
ATOM 4340 N N . LYS B 1 243 ? 22.432 -27.033 -2.783 1.00 12.66 314 LYS B N 1
ATOM 4341 C CA . LYS B 1 243 ? 21.724 -26.705 -1.545 1.00 14.19 314 LYS B CA 1
ATOM 4342 C C . LYS B 1 243 ? 22.378 -25.501 -0.871 1.00 12.36 314 LYS B C 1
ATOM 4343 O O . LYS B 1 243 ? 23.420 -25.639 -0.240 1.00 11.99 314 LYS B O 1
ATOM 4349 N N . ALA B 1 244 ? 21.776 -24.321 -1.004 1.00 12.02 315 ALA B N 1
ATOM 4350 C CA . ALA B 1 244 ? 22.428 -23.100 -0.532 1.00 10.46 315 ALA B CA 1
ATOM 4351 C C . ALA B 1 244 ? 21.759 -22.522 0.714 1.00 11.49 315 ALA B C 1
ATOM 4352 O O . ALA B 1 244 ? 20.536 -22.369 0.756 1.00 11.17 315 ALA B O 1
ATOM 4354 N N . ASN B 1 245 ? 22.565 -22.208 1.725 1.00 10.02 316 ASN B N 1
ATOM 4355 C CA . ASN B 1 245 ? 22.071 -21.523 2.905 1.00 11.18 316 ASN B CA 1
ATOM 4356 C C . ASN B 1 245 ? 21.592 -20.107 2.598 1.00 11.37 316 ASN B C 1
ATOM 4357 O O . ASN B 1 245 ? 22.139 -19.421 1.726 1.00 10.35 316 ASN B O 1
ATOM 4362 N N . VAL B 1 246 ? 20.564 -19.683 3.324 1.00 11.76 317 VAL B N 1
ATOM 4363 C CA . VAL B 1 246 ? 20.124 -18.295 3.318 1.00 12.16 317 VAL B CA 1
ATOM 4364 C C . VAL B 1 246 ? 20.963 -17.534 4.352 1.00 12.45 317 VAL B C 1
ATOM 4365 O O . VAL B 1 246 ? 20.825 -17.744 5.557 1.00 13.08 317 VAL B O 1
ATOM 4369 N N . ALA B 1 247 ? 21.848 -16.670 3.866 1.00 12.39 318 ALA B N 1
ATOM 4370 C CA . ALA B 1 247 ? 22.729 -15.880 4.725 1.00 13.03 318 ALA B CA 1
ATOM 4371 C C . ALA B 1 247 ? 22.054 -14.593 5.214 1.00 13.46 318 ALA B C 1
ATOM 4372 O O . ALA B 1 247 ? 22.222 -14.181 6.364 1.00 13.79 318 ALA B O 1
ATOM 4374 N N . VAL B 1 248 ? 21.295 -13.962 4.325 1.00 11.88 319 VAL B N 1
ATOM 4375 C CA . VAL B 1 248 ? 20.655 -12.687 4.608 1.00 11.60 319 VAL B CA 1
ATOM 4376 C C . VAL B 1 248 ? 19.208 -12.695 4.116 1.00 12.02 319 VAL B C 1
ATOM 4377 O O . VAL B 1 248 ? 18.932 -13.134 3.003 1.00 10.96 319 VAL B O 1
ATOM 4381 N N . LYS B 1 249 ? 18.285 -12.241 4.961 1.00 11.91 320 LYS B N 1
ATOM 4382 C CA . LYS B 1 249 ? 16.912 -11.998 4.539 1.00 11.91 320 LYS B CA 1
ATOM 4383 C C . LYS B 1 249 ? 16.399 -10.757 5.245 1.00 12.47 320 LYS B C 1
ATOM 4384 O O . LYS B 1 249 ? 16.298 -10.726 6.470 1.00 13.35 320 LYS B O 1
ATOM 4390 N N . ARG B 1 250 ? 16.098 -9.729 4.464 1.00 12.06 321 ARG B N 1
ATOM 4391 C CA . ARG B 1 250 ? 15.649 -8.456 5.005 1.00 12.66 321 ARG B CA 1
ATOM 4392 C C . ARG B 1 250 ? 14.597 -7.817 4.117 1.00 12.18 321 ARG B C 1
ATOM 4393 O O . ARG B 1 250 ? 14.652 -7.920 2.893 1.00 12.25 321 ARG B O 1
ATOM 4401 N N . GLU B 1 251 ? 13.646 -7.152 4.762 1.00 13.11 322 GLU B N 1
ATOM 4402 C CA . GLU B 1 251 ? 12.573 -6.423 4.099 1.00 12.44 322 GLU B CA 1
ATOM 4403 C C . GLU B 1 251 ? 13.094 -5.119 3.455 1.00 12.77 322 GLU B C 1
ATOM 4404 O O . GLU B 1 251 ? 13.794 -4.332 4.094 1.00 13.63 322 GLU B O 1
ATOM 4410 N N . LEU B 1 252 ? 12.765 -4.895 2.187 1.00 11.93 323 LEU B N 1
ATOM 4411 C CA . LEU B 1 252 ? 13.227 -3.689 1.495 1.00 12.43 323 LEU B CA 1
ATOM 4412 C C . LEU B 1 252 ? 12.263 -2.496 1.573 1.00 12.44 323 LEU B C 1
ATOM 4413 O O . LEU B 1 252 ? 12.671 -1.359 1.351 1.00 13.29 323 LEU B O 1
ATOM 4418 N N . HIS B 1 253 ? 10.993 -2.760 1.871 1.00 13.35 324 HIS B N 1
ATOM 4419 C CA . HIS B 1 253 ? 10.003 -1.701 2.094 1.00 13.80 324 HIS B CA 1
ATOM 4420 C C . HIS B 1 253 ? 10.094 -1.179 3.531 1.00 14.29 324 HIS B C 1
ATOM 4421 O O . HIS B 1 253 ? 10.648 -1.838 4.407 1.00 15.42 324 HIS B O 1
ATOM 4428 N N . THR B 1 254 ? 9.555 0.005 3.782 1.00 14.21 325 THR B N 1
ATOM 4429 C CA . THR B 1 254 ? 9.502 0.518 5.147 1.00 15.31 325 THR B CA 1
ATOM 4430 C C . THR B 1 254 ? 8.328 -0.175 5.829 1.00 15.46 325 THR B C 1
ATOM 4431 O O . THR B 1 254 ? 7.482 -0.747 5.147 1.00 14.67 325 THR B O 1
ATOM 4435 N N . PRO B 1 255 ? 8.263 -0.134 7.173 1.00 16.20 326 PRO B N 1
ATOM 4436 C CA . PRO B 1 255 ? 7.143 -0.811 7.843 1.00 15.98 326 PRO B CA 1
ATOM 4437 C C . PRO B 1 255 ? 5.765 -0.220 7.505 1.00 16.01 326 PRO B C 1
ATOM 4438 O O . PRO B 1 255 ? 4.755 -0.799 7.886 1.00 18.79 326 PRO B O 1
ATOM 4442 N N . GLU B 1 256 ? 5.722 0.897 6.794 1.00 15.23 327 GLU B N 1
ATOM 4443 C CA . GLU B 1 256 ? 4.453 1.535 6.468 1.00 16.62 327 GLU B CA 1
ATOM 4444 C C . GLU B 1 256 ? 3.798 0.927 5.234 1.00 18.43 327 GLU B C 1
ATOM 4445 O O . GLU B 1 256 ? 2.576 0.939 5.094 1.00 18.20 327 GLU B O 1
ATOM 4451 N N . SER B 1 257 ? 4.624 0.388 4.345 1.00 18.83 328 SER B N 1
ATOM 4452 C CA . SER B 1 257 ? 4.148 -0.198 3.101 1.00 18.42 328 SER B CA 1
ATOM 4453 C C . SER B 1 257 ? 3.130 -1.309 3.344 1.00 21.65 328 SER B C 1
ATOM 4454 O O . SER B 1 257 ? 3.214 -2.030 4.340 1.00 22.13 328 SER B O 1
ATOM 4457 N N . ASP B 1 258 ? 2.165 -1.442 2.440 1.00 21.93 329 ASP B N 1
ATOM 4458 C CA . ASP B 1 258 ? 1.193 -2.525 2.536 1.00 24.18 329 ASP B CA 1
ATOM 4459 C C . ASP B 1 258 ? 1.736 -3.797 1.879 1.00 25.67 329 ASP B C 1
ATOM 4460 O O . ASP B 1 258 ? 1.358 -4.915 2.247 1.00 27.22 329 ASP B O 1
ATOM 4465 N N . ARG B 1 259 ? 2.643 -3.614 0.922 1.00 23.01 330 ARG B N 1
ATOM 4466 C CA . ARG B 1 259 ? 3.263 -4.727 0.218 1.00 19.84 330 ARG B CA 1
ATOM 4467 C C . ARG B 1 259 ? 4.609 -5.093 0.842 1.00 19.27 330 ARG B C 1
ATOM 4468 O O . ARG B 1 259 ? 4.976 -4.596 1.910 1.00 19.03 330 ARG B O 1
ATOM 4472 N N . SER B 1 260 ? 5.341 -5.973 0.175 1.00 15.47 331 SER B N 1
ATOM 4473 C CA . SER B 1 260 ? 6.619 -6.423 0.690 1.00 14.44 331 SER B CA 1
ATOM 4474 C C . SER B 1 260 ? 7.548 -6.855 -0.430 1.00 13.61 331 SER B C 1
ATOM 4475 O O . SER B 1 260 ? 7.144 -7.550 -1.366 1.00 12.95 331 SER B O 1
ATOM 4478 N N . CYS B 1 261 ? 8.797 -6.429 -0.328 1.00 12.95 332 CYS B N 1
ATOM 4479 C CA . CYS B 1 261 ? 9.828 -6.855 -1.251 1.00 12.03 332 CYS B CA 1
ATOM 4480 C C . CYS B 1 261 ? 11.025 -7.334 -0.449 1.00 11.63 332 CYS B C 1
ATOM 4481 O O . CYS B 1 261 ? 11.566 -6.592 0.370 1.00 12.20 332 CYS B O 1
ATOM 4484 N N . ILE B 1 262 ? 11.432 -8.575 -0.684 1.00 10.67 333 ILE B N 1
ATOM 4485 C CA . ILE B 1 262 ? 12.466 -9.215 0.122 1.00 10.53 333 ILE B CA 1
ATOM 4486 C C . ILE B 1 262 ? 13.840 -9.183 -0.544 1.00 10.44 333 ILE B C 1
ATOM 4487 O O . ILE B 1 262 ? 13.975 -9.543 -1.715 1.00 9.28 333 ILE B O 1
ATOM 4492 N N . HIS B 1 263 ? 14.851 -8.739 0.204 1.00 10.44 334 HIS B N 1
ATOM 4493 C CA . HIS B 1 263 ? 16.240 -8.881 -0.215 1.00 10.15 334 HIS B CA 1
ATOM 4494 C C . HIS B 1 263 ? 16.792 -10.135 0.427 1.00 9.69 334 HIS B C 1
ATOM 4495 O O . HIS B 1 263 ? 16.784 -10.265 1.645 1.00 10.15 334 HIS B O 1
ATOM 4502 N N . LEU B 1 264 ? 17.275 -11.059 -0.392 1.00 9.19 335 LEU B N 1
ATOM 4503 C CA . LEU B 1 264 ? 17.774 -12.326 0.121 1.00 9.29 335 LEU B CA 1
ATOM 4504 C C . LEU B 1 264 ? 19.129 -12.658 -0.482 1.00 9.24 335 LEU B C 1
ATOM 4505 O O . LEU B 1 264 ? 19.359 -12.453 -1.673 1.00 9.64 335 LEU B O 1
ATOM 4510 N N . GLU B 1 265 ? 20.034 -13.170 0.339 1.00 9.18 336 GLU B N 1
ATOM 4511 C CA . GLU B 1 265 ? 21.337 -13.573 -0.164 1.00 9.41 336 GLU B CA 1
ATOM 4512 C C . GLU B 1 265 ? 21.576 -15.065 0.067 1.00 9.77 336 GLU B C 1
ATOM 4513 O O . GLU B 1 265 ? 21.499 -15.553 1.194 1.00 8.48 336 GLU B O 1
ATOM 4519 N N . PHE B 1 266 ? 21.829 -15.786 -1.024 1.00 9.50 337 PHE B N 1
ATOM 4520 C CA . PHE B 1 266 ? 22.210 -17.187 -0.949 1.00 9.43 337 PHE B CA 1
ATOM 4521 C C . PHE B 1 266 ? 23.726 -17.292 -0.806 1.00 9.13 337 PHE B C 1
ATOM 4522 O O . PHE B 1 266 ? 24.475 -16.598 -1.490 1.00 9.33 337 PHE B O 1
ATOM 4530 N N . ASP B 1 267 ? 24.175 -18.158 0.089 1.00 9.04 338 ASP B N 1
ATOM 4531 C CA . ASP B 1 267 ? 25.600 -18.342 0.296 1.00 9.91 338 ASP B CA 1
ATOM 4532 C C . ASP B 1 267 ? 26.099 -19.455 -0.625 1.00 10.04 338 ASP B C 1
ATOM 4533 O O . ASP B 1 267 ? 25.576 -20.564 -0.592 1.00 9.61 338 ASP B O 1
ATOM 4538 N N . ILE B 1 268 ? 27.094 -19.142 -1.456 1.00 10.30 339 ILE B N 1
ATOM 4539 C CA . ILE B 1 268 ? 27.671 -20.107 -2.393 1.00 11.34 339 ILE B CA 1
ATOM 4540 C C . ILE B 1 268 ? 29.183 -20.269 -2.182 1.00 11.21 339 ILE B C 1
ATOM 4541 O O . ILE B 1 268 ? 29.882 -20.778 -3.047 1.00 11.37 339 ILE B O 1
ATOM 4546 N N . ALA B 1 269 ? 29.680 -19.843 -1.028 1.00 11.39 340 ALA B N 1
ATOM 4547 C CA . ALA B 1 269 ? 31.100 -19.992 -0.715 1.00 12.27 340 ALA B CA 1
ATOM 4548 C C . ALA B 1 269 ? 31.528 -21.458 -0.689 1.00 13.98 340 ALA B C 1
ATOM 4549 O O . ALA B 1 269 ? 30.930 -22.279 0.013 1.00 13.45 340 ALA B O 1
ATOM 4551 N N . GLY B 1 270 ? 32.564 -21.771 -1.468 1.00 14.10 341 GLY B N 1
ATOM 4552 C CA . GLY B 1 270 ? 33.131 -23.105 -1.524 1.00 13.96 341 GLY B CA 1
ATOM 4553 C C . GLY B 1 270 ? 32.422 -24.041 -2.485 1.00 15.95 341 GLY B C 1
ATOM 4554 O O . GLY B 1 270 ? 32.900 -25.136 -2.764 1.00 16.74 341 GLY B O 1
ATOM 4555 N N . SER B 1 271 ? 31.282 -23.605 -3.005 1.00 14.77 342 SER B N 1
ATOM 4556 C CA . SER B 1 271 ? 30.397 -24.495 -3.751 1.00 14.13 342 SER B CA 1
ATOM 4557 C C . SER B 1 271 ? 30.914 -24.877 -5.129 1.00 14.53 342 SER B C 1
ATOM 4558 O O . SER B 1 271 ? 30.704 -25.996 -5.575 1.00 15.43 342 SER B O 1
ATOM 4561 N N . GLY B 1 272 ? 31.560 -23.935 -5.812 1.00 15.44 343 GLY B N 1
ATOM 4562 C CA . GLY B 1 272 ? 31.920 -24.119 -7.203 1.00 14.38 343 GLY B CA 1
ATOM 4563 C C . GLY B 1 272 ? 30.902 -23.468 -8.127 1.00 16.98 343 GLY B C 1
ATOM 4564 O O . GLY B 1 272 ? 31.120 -23.339 -9.331 1.00 18.40 343 GLY B O 1
ATOM 4565 N N . LEU B 1 273 ? 29.773 -23.066 -7.562 1.00 15.56 344 LEU B N 1
ATOM 4566 C CA . LEU B 1 273 ? 28.744 -22.372 -8.322 1.00 15.33 344 LEU B CA 1
ATOM 4567 C C . LEU B 1 273 ? 29.271 -20.989 -8.732 1.00 15.29 344 LEU B C 1
ATOM 4568 O O . LEU B 1 273 ? 29.827 -20.254 -7.913 1.00 14.10 344 LEU B O 1
ATOM 4573 N N . THR B 1 274 ? 29.126 -20.643 -10.006 1.00 16.96 345 THR B N 1
ATOM 4574 C CA . THR B 1 274 ? 29.547 -19.325 -10.481 1.00 15.95 345 THR B CA 1
ATOM 4575 C C . THR B 1 274 ? 28.400 -18.665 -11.211 1.00 14.19 345 THR B C 1
ATOM 4576 O O . THR B 1 274 ? 27.559 -19.339 -11.800 1.00 14.52 345 THR B O 1
ATOM 4580 N N . TYR B 1 275 ? 28.368 -17.340 -11.181 1.00 15.07 346 TYR B N 1
ATOM 4581 C CA . TYR B 1 275 ? 27.357 -16.604 -11.925 1.00 12.80 346 TYR B CA 1
ATOM 4582 C C . TYR B 1 275 ? 27.975 -15.348 -12.514 1.00 14.01 346 TYR B C 1
ATOM 4583 O O . TYR B 1 275 ? 29.076 -14.950 -12.128 1.00 12.60 346 TYR B O 1
ATOM 4592 N N . GLU B 1 276 ? 27.269 -14.733 -13.454 1.00 14.00 347 GLU B N 1
ATOM 4593 C CA . GLU B 1 276 ? 27.707 -13.467 -14.027 1.00 14.00 347 GLU B CA 1
ATOM 4594 C C . GLU B 1 276 ? 26.606 -12.443 -13.868 1.00 13.34 347 GLU B C 1
ATOM 4595 O O . GLU B 1 276 ? 25.427 -12.790 -13.826 0.85 12.95 347 GLU B O 1
ATOM 4601 N N . THR B 1 277 ? 27.011 -11.182 -13.785 1.00 13.47 348 THR B N 1
ATOM 4602 C CA . THR B 1 277 ? 26.100 -10.052 -13.795 1.00 13.90 348 THR B CA 1
ATOM 4603 C C . THR B 1 277 ? 25.049 -10.215 -14.891 1.00 14.48 348 THR B C 1
ATOM 4604 O O . THR B 1 277 ? 25.383 -10.366 -16.062 1.00 14.86 348 THR B O 1
ATOM 4608 N N . GLY B 1 278 ? 23.780 -10.217 -14.501 1.00 14.03 349 GLY B N 1
ATOM 4609 C CA . GLY B 1 278 ? 22.698 -10.307 -15.465 1.00 14.93 349 GLY B CA 1
ATOM 4610 C C . GLY B 1 278 ? 22.061 -11.676 -15.609 1.00 14.39 349 GLY B C 1
ATOM 4611 O O . GLY B 1 278 ? 21.067 -11.819 -16.329 1.00 14.24 349 GLY B O 1
ATOM 4612 N N . ASP B 1 279 ? 22.629 -12.676 -14.936 1.00 12.35 350 ASP B N 1
ATOM 4613 C CA . ASP B 1 279 ? 22.097 -14.036 -14.959 1.00 11.98 350 ASP B CA 1
ATOM 4614 C C . ASP B 1 279 ? 20.888 -14.185 -14.038 1.00 12.19 350 ASP B C 1
ATOM 4615 O O . ASP B 1 279 ? 20.580 -13.297 -13.240 1.00 11.12 350 ASP B O 1
ATOM 4620 N N . HIS B 1 280 ? 20.211 -15.322 -14.161 1.00 11.23 351 HIS B N 1
ATOM 4621 C CA . HIS B 1 280 ? 19.106 -15.674 -13.288 1.00 10.43 351 HIS B CA 1
ATOM 4622 C C . HIS B 1 280 ? 19.498 -16.822 -12.379 1.00 10.52 351 HIS B C 1
ATOM 4623 O O . HIS B 1 280 ? 20.358 -17.636 -12.716 1.00 10.76 351 HIS B O 1
ATOM 4630 N N . VAL B 1 281 ? 18.872 -16.873 -11.212 1.00 10.36 352 VAL B N 1
ATOM 4631 C CA . VAL B 1 281 ? 19.014 -18.011 -10.331 1.00 8.90 352 VAL B CA 1
ATOM 4632 C C . VAL B 1 281 ? 17.658 -18.690 -10.262 1.00 9.25 352 VAL B C 1
ATOM 4633 O O . VAL B 1 281 ? 16.630 -18.030 -10.144 1.00 9.04 352 VAL B O 1
ATOM 4637 N N . GLY B 1 282 ? 17.660 -20.009 -10.397 1.00 9.36 353 GLY B N 1
ATOM 4638 C CA . GLY B 1 282 ? 16.463 -20.803 -10.224 1.00 9.61 353 GLY B CA 1
ATOM 4639 C C . GLY B 1 282 ? 16.410 -21.380 -8.822 1.00 10.12 353 GLY B C 1
ATOM 4640 O O . GLY B 1 282 ? 17.396 -21.906 -8.305 1.00 8.74 353 GLY B O 1
ATOM 4641 N N . VAL B 1 283 ? 15.247 -21.266 -8.199 1.00 10.55 354 VAL B N 1
ATOM 4642 C CA . VAL B 1 283 ? 15.050 -21.777 -6.857 1.00 10.71 354 VAL B CA 1
ATOM 4643 C C . VAL B 1 283 ? 13.948 -22.820 -6.894 1.00 11.49 354 VAL B C 1
ATOM 4644 O O . VAL B 1 283 ? 12.863 -22.568 -7.429 1.00 10.98 354 VAL B O 1
ATOM 4648 N N . LEU B 1 284 ? 14.233 -23.999 -6.345 1.00 11.29 355 LEU B N 1
ATOM 4649 C CA . LEU B 1 284 ? 13.222 -25.039 -6.234 1.00 11.52 355 LEU B CA 1
ATOM 4650 C C . LEU B 1 284 ? 12.440 -24.812 -4.941 1.00 13.06 355 LEU B C 1
ATOM 4651 O O . LEU B 1 284 ? 13.027 -24.638 -3.865 1.00 12.21 355 LEU B O 1
ATOM 4656 N N . CYS B 1 285 ? 11.116 -24.796 -5.044 1.00 12.77 356 CYS B N 1
ATOM 4657 C CA . CYS B 1 285 ? 10.275 -24.578 -3.872 1.00 14.59 356 CYS B CA 1
ATOM 4658 C C . CYS B 1 285 ? 9.289 -25.721 -3.656 1.00 16.26 356 CYS B C 1
ATOM 4659 O O . CYS B 1 285 ? 9.098 -26.566 -4.532 1.00 17.91 356 CYS B O 1
ATOM 4662 N N . ASP B 1 286 ? 8.683 -25.752 -2.477 1.00 15.00 357 ASP B N 1
ATOM 4663 C CA . ASP B 1 286 ? 7.645 -26.722 -2.172 1.00 15.55 357 ASP B CA 1
ATOM 4664 C C . ASP B 1 286 ? 6.293 -26.028 -2.144 1.00 15.58 357 ASP B C 1
ATOM 4665 O O . ASP B 1 286 ? 6.234 -24.826 -1.907 1.00 14.43 357 ASP B O 1
ATOM 4670 N N . ASN B 1 287 ? 5.212 -26.771 -2.389 1.00 12.91 358 ASN B N 1
ATOM 4671 C CA . ASN B 1 287 ? 3.879 -26.250 -2.097 1.00 13.38 358 ASN B CA 1
ATOM 4672 C C . ASN B 1 287 ? 3.735 -26.000 -0.596 1.00 14.43 358 ASN B C 1
ATOM 4673 O O . ASN B 1 287 ? 4.379 -26.660 0.217 1.00 13.22 358 ASN B O 1
ATOM 4678 N N . LEU B 1 288 ? 2.893 -25.040 -0.231 1.00 14.99 359 LEU B N 1
ATOM 4679 C CA . LEU B 1 288 ? 2.632 -24.768 1.173 1.00 14.42 359 LEU B CA 1
ATOM 4680 C C . LEU B 1 288 ? 1.807 -25.909 1.729 1.00 15.02 359 LEU B C 1
ATOM 4681 O O . LEU B 1 288 ? 1.057 -26.550 1.002 1.00 16.64 359 LEU B O 1
ATOM 4686 N N . SER B 1 289 ? 1.949 -26.167 3.018 1.00 16.27 360 SER B N 1
ATOM 4687 C CA . SER B 1 289 ? 1.295 -27.313 3.630 1.00 17.71 360 SER B CA 1
ATOM 4688 C C . SER B 1 289 ? -0.226 -27.270 3.511 1.00 18.23 360 SER B C 1
ATOM 4689 O O . SER B 1 289 ? -0.869 -28.311 3.381 1.00 19.16 360 SER B O 1
ATOM 4692 N N . GLU B 1 290 ? -0.803 -26.072 3.555 1.00 18.64 361 GLU B N 1
ATOM 4693 C CA . GLU B 1 290 ? -2.258 -25.940 3.443 1.00 18.46 361 GLU B CA 1
ATOM 4694 C C . GLU B 1 290 ? -2.724 -26.407 2.068 1.00 16.66 361 GLU B C 1
ATOM 4695 O O . GLU B 1 290 ? -3.781 -27.019 1.934 1.00 17.18 361 GLU B O 1
ATOM 4697 N N . THR B 1 291 ? -1.917 -26.122 1.052 1.00 16.50 362 THR B N 1
ATOM 4698 C CA . THR B 1 291 ? -2.200 -26.542 -0.316 1.00 14.19 362 THR B CA 1
ATOM 4699 C C . THR B 1 291 ? -2.142 -28.062 -0.445 1.00 14.79 362 THR B C 1
ATOM 4700 O O . THR B 1 291 ? -2.956 -28.664 -1.149 1.00 13.40 362 THR B O 1
ATOM 4704 N N . VAL B 1 292 ? -1.183 -28.679 0.243 1.00 14.64 363 VAL B N 1
ATOM 4705 C CA . VAL B 1 292 ? -1.015 -30.129 0.208 1.00 14.50 363 VAL B CA 1
ATOM 4706 C C . VAL B 1 292 ? -2.128 -30.857 0.966 1.00 14.44 363 VAL B C 1
ATOM 4707 O O . VAL B 1 292 ? -2.665 -31.854 0.492 1.00 13.63 363 VAL B O 1
ATOM 4711 N N . ASP B 1 293 ? -2.470 -30.354 2.146 1.00 16.26 364 ASP B N 1
ATOM 4712 C CA . ASP B 1 293 ? -3.594 -30.892 2.914 1.00 16.63 364 ASP B CA 1
ATOM 4713 C C . ASP B 1 293 ? -4.899 -30.979 2.107 1.00 15.26 364 ASP B C 1
ATOM 4714 O O . ASP B 1 293 ? -5.634 -31.958 2.207 1.00 15.10 364 ASP B O 1
ATOM 4719 N N . GLU B 1 294 ? -5.182 -29.961 1.304 1.00 13.85 365 GLU B N 1
ATOM 4720 C CA . GLU B 1 294 ? -6.388 -29.962 0.485 1.00 13.49 365 GLU B CA 1
ATOM 4721 C C . GLU B 1 294 ? -6.296 -30.959 -0.675 1.00 15.34 365 GLU B C 1
ATOM 4722 O O . GLU B 1 294 ? -7.269 -31.642 -0.986 1.00 14.42 365 GLU B O 1
ATOM 4728 N N . ALA B 1 295 ? -5.127 -31.055 -1.311 1.00 15.43 366 ALA B N 1
ATOM 4729 C CA . ALA B 1 295 ? -4.969 -31.987 -2.425 1.00 14.30 366 ALA B CA 1
ATOM 4730 C C . ALA B 1 295 ? -5.049 -33.443 -1.955 1.00 14.05 366 ALA B C 1
ATOM 4731 O O . ALA B 1 295 ? -5.521 -34.312 -2.692 1.00 14.83 366 ALA B O 1
ATOM 4733 N N . LEU B 1 296 ? -4.602 -33.702 -0.730 1.00 12.88 367 LEU B N 1
ATOM 4734 C CA . LEU B 1 296 ? -4.731 -35.035 -0.142 1.00 14.30 367 LEU B CA 1
ATOM 4735 C C . LEU B 1 296 ? -6.188 -35.373 0.138 1.00 14.01 367 LEU B C 1
ATOM 4736 O O . LEU B 1 296 ? -6.608 -36.510 -0.022 1.00 15.27 367 LEU B O 1
ATOM 4741 N N . ARG B 1 297 ? -6.955 -34.375 0.557 1.00 15.12 368 ARG B N 1
ATOM 4742 C CA . ARG B 1 297 ? -8.374 -34.562 0.812 1.00 16.05 368 ARG B CA 1
ATOM 4743 C C . ARG B 1 297 ? -9.110 -34.923 -0.481 1.00 15.35 368 ARG B C 1
ATOM 4744 O O . ARG B 1 297 ? -9.950 -35.822 -0.497 1.00 15.73 368 ARG B O 1
ATOM 4752 N N . LEU B 1 298 ? -8.778 -34.235 -1.565 1.00 13.85 369 LEU B N 1
ATOM 4753 C CA . LEU B 1 298 ? -9.472 -34.442 -2.828 1.00 14.68 369 LEU B CA 1
ATOM 4754 C C . LEU B 1 298 ? -9.157 -35.798 -3.453 1.00 16.21 369 LEU B C 1
ATOM 4755 O O . LEU B 1 298 ? -10.019 -36.412 -4.087 1.00 16.23 369 LEU B O 1
ATOM 4760 N N . LEU B 1 299 ? -7.923 -36.260 -3.279 1.00 15.63 370 LEU B N 1
ATOM 4761 C CA . LEU B 1 299 ? -7.500 -37.519 -3.871 1.00 14.28 370 LEU B CA 1
ATOM 4762 C C . LEU B 1 299 ? -7.960 -38.687 -3.014 1.00 15.01 370 LEU B C 1
ATOM 4763 O O . LEU B 1 299 ? -8.041 -39.820 -3.486 1.00 15.45 370 LEU B O 1
ATOM 4768 N N . ASP B 1 300 ? -8.249 -38.395 -1.751 1.00 14.84 371 ASP B N 1
ATOM 4769 C CA . ASP B 1 300 ? -8.916 -39.346 -0.866 1.00 16.86 371 ASP B CA 1
ATOM 4770 C C . ASP B 1 300 ? -8.046 -40.566 -0.514 1.00 15.45 371 ASP B C 1
ATOM 4771 O O . ASP B 1 300 ? -8.552 -41.595 -0.076 1.00 15.64 371 ASP B O 1
ATOM 4776 N N . MET B 1 301 ? -6.732 -40.434 -0.684 1.00 15.01 372 MET B N 1
ATOM 4777 C CA . MET B 1 301 ? -5.804 -41.487 -0.287 1.00 11.79 372 MET B CA 1
ATOM 4778 C C . MET B 1 301 ? -4.810 -41.038 0.778 1.00 12.09 372 MET B C 1
ATOM 4779 O O . MET B 1 301 ? -4.573 -39.848 0.979 1.00 11.58 372 MET B O 1
ATOM 4784 N N . SER B 1 302 ? -4.234 -42.020 1.455 1.00 11.21 373 SER B N 1
ATOM 4785 C CA . SER B 1 302 ? -3.259 -41.792 2.504 1.00 10.08 373 SER B CA 1
ATOM 4786 C C . SER B 1 302 ? -2.055 -40.967 2.027 1.00 10.07 373 SER B C 1
ATOM 4787 O O . SER B 1 302 ? -1.601 -41.115 0.896 1.00 9.70 373 SER B O 1
ATOM 4790 N N . PRO B 1 303 ? -1.539 -40.091 2.897 1.00 8.96 374 PRO B N 1
ATOM 4791 C CA . PRO B 1 303 ? -0.312 -39.332 2.609 1.00 11.26 374 PRO B CA 1
ATOM 4792 C C . PRO B 1 303 ? 0.851 -40.268 2.259 1.00 11.49 374 PRO B C 1
ATOM 4793 O O . PRO B 1 303 ? 1.730 -39.928 1.472 1.00 10.79 374 PRO B O 1
ATOM 4797 N N . ASP B 1 304 ? 0.837 -41.456 2.851 1.00 10.58 375 ASP B N 1
ATOM 4798 C CA . ASP B 1 304 ? 1.937 -42.387 2.717 1.00 12.20 375 ASP B CA 1
ATOM 4799 C C . ASP B 1 304 ? 1.809 -43.358 1.544 1.00 12.32 375 ASP B C 1
ATOM 4800 O O . ASP B 1 304 ? 2.601 -44.285 1.430 1.00 13.14 375 ASP B O 1
ATOM 4805 N N . THR B 1 305 ? 0.836 -43.123 0.668 1.00 10.89 376 THR B N 1
ATOM 4806 C CA . THR B 1 305 ? 0.658 -43.932 -0.540 1.00 12.03 376 THR B CA 1
ATOM 4807 C C . THR B 1 305 ? 1.931 -43.937 -1.389 1.00 14.05 376 THR B C 1
ATOM 4808 O O . THR B 1 305 ? 2.451 -42.874 -1.744 1.00 13.94 376 THR B O 1
ATOM 4812 N N . TYR B 1 306 ? 2.437 -45.125 -1.710 1.00 14.37 377 TYR B N 1
ATOM 4813 C CA . TYR B 1 306 ? 3.603 -45.238 -2.578 1.00 16.47 377 TYR B CA 1
ATOM 4814 C C . TYR B 1 306 ? 3.132 -45.571 -3.977 1.00 18.83 377 TYR B C 1
ATOM 4815 O O . TYR B 1 306 ? 2.169 -46.317 -4.149 1.00 20.41 377 TYR B O 1
ATOM 4817 N N . PHE B 1 307 ? 3.799 -45.014 -4.979 1.00 20.77 378 PHE B N 1
ATOM 4818 C CA . PHE B 1 307 ? 3.369 -45.219 -6.356 1.00 21.88 378 PHE B CA 1
ATOM 4819 C C . PHE B 1 307 ? 4.511 -44.979 -7.343 1.00 22.07 378 PHE B C 1
ATOM 4820 O O . PHE B 1 307 ? 5.479 -44.285 -7.030 1.00 19.77 378 PHE B O 1
ATOM 4828 N N . SER B 1 308 ? 4.378 -45.550 -8.538 1.00 24.74 379 SER B N 1
ATOM 4829 C CA . SER B 1 308 ? 5.387 -45.398 -9.587 1.00 27.98 379 SER B CA 1
ATOM 4830 C C . SER B 1 308 ? 4.764 -44.940 -10.908 1.00 28.04 379 SER B C 1
ATOM 4831 O O . SER B 1 308 ? 3.590 -45.181 -11.166 1.00 28.09 379 SER B O 1
ATOM 4833 N N . LEU B 1 309 ? 5.562 -44.269 -11.733 1.00 31.07 380 LEU B N 1
ATOM 4834 C CA . LEU B 1 309 ? 5.097 -43.736 -13.008 1.00 33.20 380 LEU B CA 1
ATOM 4835 C C . LEU B 1 309 ? 6.042 -44.140 -14.138 1.00 34.23 380 LEU B C 1
ATOM 4836 O O . LEU B 1 309 ? 7.207 -44.461 -13.894 1.00 34.49 380 LEU B O 1
ATOM 4841 N N . HIS B 1 310 ? 5.534 -44.111 -15.369 1.00 35.83 381 HIS B N 1
ATOM 4842 C CA . HIS B 1 310 ? 6.357 -44.302 -16.564 1.00 36.38 381 HIS B CA 1
ATOM 4843 C C . HIS B 1 310 ? 5.720 -43.657 -17.794 1.00 37.24 381 HIS B C 1
ATOM 4844 O O . HIS B 1 310 ? 4.496 -43.553 -17.890 1.00 37.14 381 HIS B O 1
ATOM 4851 N N . PRO B 1 325 ? 9.220 -36.475 -18.283 1.00 39.40 396 PRO B N 1
ATOM 4852 C CA . PRO B 1 325 ? 10.212 -37.290 -17.571 1.00 37.98 396 PRO B CA 1
ATOM 4853 C C . PRO B 1 325 ? 9.778 -37.569 -16.134 1.00 37.51 396 PRO B C 1
ATOM 4854 O O . PRO B 1 325 ? 9.646 -36.627 -15.346 1.00 33.92 396 PRO B O 1
ATOM 4858 N N . PRO B 1 326 ? 9.558 -38.852 -15.796 1.00 36.67 397 PRO B N 1
ATOM 4859 C CA . PRO B 1 326 ? 9.019 -39.241 -14.484 1.00 35.42 397 PRO B CA 1
ATOM 4860 C C . PRO B 1 326 ? 9.957 -38.880 -13.329 1.00 32.20 397 PRO B C 1
ATOM 4861 O O . PRO B 1 326 ? 11.169 -39.061 -13.452 1.00 33.46 397 PRO B O 1
ATOM 4865 N N . PHE B 1 327 ? 9.397 -38.362 -12.236 1.00 28.68 398 PHE B N 1
ATOM 4866 C CA . PHE B 1 327 ? 10.187 -38.008 -11.056 1.00 26.34 398 PHE B CA 1
ATOM 4867 C C . PHE B 1 327 ? 10.502 -39.261 -10.240 1.00 27.59 398 PHE B C 1
ATOM 4868 O O . PHE B 1 327 ? 9.855 -40.292 -10.432 1.00 28.29 398 PHE B O 1
ATOM 4876 N N . PRO B 1 328 ? 11.509 -39.189 -9.347 1.00 27.37 399 PRO B N 1
ATOM 4877 C CA . PRO B 1 328 ? 11.878 -40.361 -8.544 1.00 27.34 399 PRO B CA 1
ATOM 4878 C C . PRO B 1 328 ? 10.762 -40.820 -7.604 1.00 29.08 399 PRO B C 1
ATOM 4879 O O . PRO B 1 328 ? 9.999 -39.984 -7.106 1.00 27.20 399 PRO B O 1
ATOM 4883 N N . PRO B 1 329 ? 10.674 -42.143 -7.367 1.00 29.05 400 PRO B N 1
ATOM 4884 C CA . PRO B 1 329 ? 9.641 -42.789 -6.548 1.00 25.73 400 PRO B CA 1
ATOM 4885 C C . PRO B 1 329 ? 9.554 -42.207 -5.143 1.00 24.15 400 PRO B C 1
ATOM 4886 O O . PRO B 1 329 ? 10.574 -42.072 -4.470 1.00 21.54 400 PRO B O 1
ATOM 4890 N N . CYS B 1 330 ? 8.337 -41.872 -4.715 1.00 22.47 401 CYS B N 1
ATOM 4891 C CA . CYS B 1 330 ? 8.114 -41.271 -3.404 1.00 19.50 401 CYS B CA 1
ATOM 4892 C C . CYS B 1 330 ? 6.654 -41.410 -3.008 1.00 16.58 401 CYS B C 1
ATOM 4893 O O . CYS B 1 330 ? 5.820 -41.823 -3.817 1.00 16.21 401 CYS B O 1
ATOM 4896 N N . ASN B 1 331 ? 6.349 -41.058 -1.763 1.00 15.27 402 ASN B N 1
ATOM 4897 C CA . ASN B 1 331 ? 4.976 -41.108 -1.297 1.00 13.75 402 ASN B CA 1
ATOM 4898 C C . ASN B 1 331 ? 4.136 -39.937 -1.818 1.00 13.02 402 ASN B C 1
ATOM 4899 O O . ASN B 1 331 ? 4.683 -38.941 -2.302 1.00 12.54 402 ASN B O 1
ATOM 4904 N N . LEU B 1 332 ? 2.813 -40.073 -1.725 1.00 12.73 403 LEU B N 1
ATOM 4905 C CA . LEU B 1 332 ? 1.886 -39.098 -2.301 1.00 11.35 403 LEU B CA 1
ATOM 4906 C C . LEU B 1 332 ? 2.079 -37.695 -1.737 1.00 11.18 403 LEU B C 1
ATOM 4907 O O . LEU B 1 332 ? 2.107 -36.725 -2.493 1.00 10.15 403 LEU B O 1
ATOM 4912 N N . ARG B 1 333 ? 2.228 -37.586 -0.420 1.00 11.05 404 ARG B N 1
ATOM 4913 C CA . ARG B 1 333 ? 2.434 -36.281 0.200 1.00 12.34 404 ARG B CA 1
ATOM 4914 C C . ARG B 1 333 ? 3.677 -35.563 -0.335 1.00 11.96 404 ARG B C 1
ATOM 4915 O O . ARG B 1 333 ? 3.620 -34.388 -0.671 1.00 11.20 404 ARG B O 1
ATOM 4923 N N . THR B 1 334 ? 4.787 -36.286 -0.423 1.00 12.38 405 THR B N 1
ATOM 4924 C CA . THR B 1 334 ? 6.004 -35.770 -1.041 1.00 12.37 405 THR B CA 1
ATOM 4925 C C . THR B 1 334 ? 5.801 -35.339 -2.493 1.00 11.50 405 THR B C 1
ATOM 4926 O O . THR B 1 334 ? 6.243 -34.261 -2.892 1.00 10.40 405 THR B O 1
ATOM 4930 N N . ALA B 1 335 ? 5.131 -36.183 -3.276 1.00 10.71 406 ALA B N 1
ATOM 4931 C CA . ALA B 1 335 ? 4.845 -35.865 -4.670 1.00 11.22 406 ALA B CA 1
ATOM 4932 C C . ALA B 1 335 ? 3.993 -34.600 -4.841 1.00 11.10 406 ALA B C 1
ATOM 4933 O O . ALA B 1 335 ? 4.285 -33.772 -5.692 1.00 11.52 406 ALA B O 1
ATOM 4935 N N . LEU B 1 336 ? 2.942 -34.460 -4.042 1.00 9.58 407 LEU B N 1
ATOM 4936 C CA . LEU B 1 336 ? 2.109 -33.264 -4.088 1.00 10.15 407 LEU B CA 1
ATOM 4937 C C . LEU B 1 336 ? 2.880 -32.025 -3.649 1.00 10.47 407 LEU B C 1
ATOM 4938 O O . LEU B 1 336 ? 2.647 -30.934 -4.154 1.00 9.51 407 LEU B O 1
ATOM 4943 N N . THR B 1 337 ? 3.794 -32.204 -2.703 1.00 10.08 408 THR B N 1
ATOM 4944 C CA . THR B 1 337 ? 4.586 -31.095 -2.187 1.00 12.37 408 THR B CA 1
ATOM 4945 C C . THR B 1 337 ? 5.650 -30.591 -3.180 1.00 12.44 408 THR B C 1
ATOM 4946 O O . THR B 1 337 ? 5.773 -29.392 -3.416 1.00 12.92 408 THR B O 1
ATOM 4950 N N . ARG B 1 338 ? 6.397 -31.513 -3.780 1.00 11.83 409 ARG B N 1
ATOM 4951 C CA . ARG B 1 338 ? 7.553 -31.138 -4.587 1.00 12.83 409 ARG B CA 1
ATOM 4952 C C . ARG B 1 338 ? 7.279 -31.072 -6.099 1.00 12.74 409 ARG B C 1
ATOM 4953 O O . ARG B 1 338 ? 7.892 -30.266 -6.801 1.00 13.90 409 ARG B O 1
ATOM 4955 N N . TYR B 1 339 ? 6.345 -31.889 -6.587 1.00 11.57 410 TYR B N 1
ATOM 4956 C CA . TYR B 1 339 ? 6.200 -32.124 -8.027 1.00 12.14 410 TYR B CA 1
ATOM 4957 C C . TYR B 1 339 ? 4.884 -31.659 -8.670 1.00 13.03 410 TYR B C 1
ATOM 4958 O O . TYR B 1 339 ? 4.813 -31.481 -9.886 1.00 13.92 410 TYR B O 1
ATOM 4967 N N . ALA B 1 340 ? 3.846 -31.467 -7.866 1.00 11.37 411 ALA B N 1
ATOM 4968 C CA . ALA B 1 340 ? 2.555 -31.019 -8.393 1.00 11.63 411 ALA B CA 1
ATOM 4969 C C . ALA B 1 340 ? 2.383 -29.498 -8.426 1.00 11.41 411 ALA B C 1
ATOM 4970 O O . ALA B 1 340 ? 2.531 -28.817 -7.413 1.00 9.90 411 ALA B O 1
ATOM 4972 N N . CYS B 1 341 ? 2.048 -28.972 -9.594 1.00 12.84 412 CYS B N 1
ATOM 4973 C CA . CYS B 1 341 ? 1.535 -27.613 -9.666 1.00 12.58 412 CYS B CA 1
ATOM 4974 C C . CYS B 1 341 ? 0.035 -27.701 -9.401 1.00 12.26 412 CYS B C 1
ATOM 4975 O O . CYS B 1 341 ? -0.725 -28.184 -10.244 1.00 13.38 412 CYS B O 1
ATOM 4978 N N . LEU B 1 342 ? -0.385 -27.246 -8.223 1.00 11.44 413 LEU B N 1
ATOM 4979 C CA . LEU B 1 342 ? -1.764 -27.422 -7.782 1.00 11.69 413 LEU B CA 1
ATOM 4980 C C . LEU B 1 342 ? -2.637 -26.186 -7.931 1.00 13.64 413 LEU B C 1
ATOM 4981 O O . LEU B 1 342 ? -3.863 -26.301 -8.004 1.00 13.70 413 LEU B O 1
ATOM 4986 N N . LEU B 1 343 ? -2.012 -25.012 -7.958 1.00 12.32 414 LEU B N 1
ATOM 4987 C CA . LEU B 1 343 ? -2.748 -23.770 -7.830 1.00 13.22 414 LEU B CA 1
ATOM 4988 C C . LEU B 1 343 ? -3.010 -23.024 -9.146 1.00 15.89 414 LEU B C 1
ATOM 4989 O O . LEU B 1 343 ? -3.814 -22.088 -9.184 1.00 16.85 414 LEU B O 1
ATOM 4994 N N . SER B 1 344 ? -2.358 -23.443 -10.222 1.00 14.61 415 SER B N 1
ATOM 4995 C CA . SER B 1 344 ? -2.623 -22.853 -11.526 1.00 15.94 415 SER B CA 1
ATOM 4996 C C . SER B 1 344 ? -3.965 -23.336 -12.075 1.00 17.41 415 SER B C 1
ATOM 4997 O O . SER B 1 344 ? -4.547 -24.300 -11.570 1.00 15.88 415 SER B O 1
ATOM 5000 N N . SER B 1 345 ? -4.456 -22.652 -13.104 1.00 17.54 416 SER B N 1
ATOM 5001 C CA . SER B 1 345 ? -5.731 -23.000 -13.724 1.00 17.64 416 SER B CA 1
ATOM 5002 C C . SER B 1 345 ? -5.555 -24.178 -14.673 1.00 17.93 416 SER B C 1
ATOM 5003 O O . SER B 1 345 ? -4.609 -24.206 -15.456 1.00 20.14 416 SER B O 1
ATOM 5006 N N . PRO B 1 346 ? -6.457 -25.170 -14.589 1.00 18.39 417 PRO B N 1
ATOM 5007 C CA . PRO B 1 346 ? -6.381 -26.389 -15.408 1.00 18.23 417 PRO B CA 1
ATOM 5008 C C . PRO B 1 346 ? -6.519 -26.113 -16.906 1.00 19.29 417 PRO B C 1
ATOM 5009 O O . PRO B 1 346 ? -7.461 -25.429 -17.312 1.00 20.33 417 PRO B O 1
ATOM 5013 N N . LYS B 1 347 ? -5.603 -26.643 -17.713 1.00 18.27 418 LYS B N 1
ATOM 5014 C CA . LYS B 1 347 ? -5.760 -26.622 -19.165 1.00 18.71 418 LYS B CA 1
ATOM 5015 C C . LYS B 1 347 ? -6.913 -27.528 -19.564 1.00 19.69 418 LYS B C 1
ATOM 5016 O O . LYS B 1 347 ? -7.301 -28.417 -18.803 1.00 19.34 418 LYS B O 1
ATOM 5022 N N . LYS B 1 348 ? -7.439 -27.314 -20.768 1.00 18.33 419 LYS B N 1
ATOM 5023 C CA . LYS B 1 348 ? -8.579 -28.068 -21.272 1.00 18.16 419 LYS B CA 1
ATOM 5024 C C . LYS B 1 348 ? -8.326 -29.575 -21.310 1.00 17.74 419 LYS B C 1
ATOM 5025 O O . LYS B 1 348 ? -9.229 -30.371 -21.066 1.00 17.80 419 LYS B O 1
ATOM 5031 N N . SER B 1 349 ? -7.094 -29.963 -21.601 1.00 17.20 420 SER B N 1
ATOM 5032 C CA . SER B 1 349 ? -6.741 -31.375 -21.651 1.00 17.67 420 SER B CA 1
ATOM 5033 C C . SER B 1 349 ? -6.787 -31.999 -20.258 1.00 17.98 420 SER B C 1
ATOM 5034 O O . SER B 1 349 ? -7.023 -33.200 -20.112 1.00 17.64 420 SER B O 1
ATOM 5037 N N . ALA B 1 350 ? -6.551 -31.181 -19.237 1.00 17.88 421 ALA B N 1
ATOM 5038 C CA . ALA B 1 350 ? -6.591 -31.664 -17.864 1.00 17.24 421 ALA B CA 1
ATOM 5039 C C . ALA B 1 350 ? -8.032 -31.920 -17.474 1.00 16.47 421 ALA B C 1
ATOM 5040 O O . ALA B 1 350 ? -8.326 -32.849 -16.724 1.00 17.01 421 ALA B O 1
ATOM 5042 N N . LEU B 1 351 ? -8.932 -31.095 -17.995 1.00 16.62 422 LEU B N 1
ATOM 5043 C CA . LEU B 1 351 ? -10.360 -31.282 -17.762 1.00 17.80 422 LEU B CA 1
ATOM 5044 C C . LEU B 1 351 ? -10.833 -32.551 -18.458 1.00 18.54 422 LEU B C 1
ATOM 5045 O O . LEU B 1 351 ? -11.647 -33.305 -17.917 1.00 18.41 422 LEU B O 1
ATOM 5050 N N . VAL B 1 352 ? -10.312 -32.784 -19.660 1.00 18.61 423 VAL B N 1
ATOM 5051 C CA . VAL B 1 352 ? -10.596 -34.011 -20.396 1.00 18.24 423 VAL B CA 1
ATOM 5052 C C . VAL B 1 352 ? -10.129 -35.236 -19.602 1.00 18.25 423 VAL B C 1
ATOM 5053 O O . VAL B 1 352 ? -10.844 -36.237 -19.508 1.00 18.85 423 VAL B O 1
ATOM 5057 N N . ALA B 1 353 ? -8.938 -35.138 -19.013 1.00 17.57 424 ALA B N 1
ATOM 5058 C CA . ALA B 1 353 ? -8.382 -36.224 -18.214 1.00 17.19 424 ALA B CA 1
ATOM 5059 C C . ALA B 1 353 ? -9.213 -36.490 -16.959 1.00 17.49 424 ALA B C 1
ATOM 5060 O O . ALA B 1 353 ? -9.385 -37.642 -16.550 1.00 18.03 424 ALA B O 1
ATOM 5062 N N . LEU B 1 354 ? -9.713 -35.426 -16.339 1.00 16.18 425 LEU B N 1
ATOM 5063 C CA . LEU B 1 354 ? -10.567 -35.574 -15.171 1.00 15.76 425 LEU B CA 1
ATOM 5064 C C . LEU B 1 354 ? -11.891 -36.206 -15.582 1.00 17.65 425 LEU B C 1
ATOM 5065 O O . LEU B 1 354 ? -12.405 -37.104 -14.907 1.00 17.67 425 LEU B O 1
ATOM 5070 N N . ALA B 1 355 ? -12.436 -35.744 -16.702 1.00 18.44 426 ALA B N 1
ATOM 5071 C CA . ALA B 1 355 ? -13.707 -36.264 -17.198 1.00 18.99 426 ALA B CA 1
ATOM 5072 C C . ALA B 1 355 ? -13.611 -37.767 -17.401 1.00 18.72 426 ALA B C 1
ATOM 5073 O O . ALA B 1 355 ? -14.568 -38.489 -17.165 1.00 20.93 426 ALA B O 1
ATOM 5075 N N . ALA B 1 356 ? -12.435 -38.233 -17.811 1.00 19.05 427 ALA B N 1
ATOM 5076 C CA . ALA B 1 356 ? -12.218 -39.647 -18.098 1.00 19.61 427 ALA B CA 1
ATOM 5077 C C . ALA B 1 356 ? -12.381 -40.522 -16.860 1.00 18.41 427 ALA B C 1
ATOM 5078 O O . ALA B 1 356 ? -12.554 -41.731 -16.971 1.00 20.94 427 ALA B O 1
ATOM 5080 N N . HIS B 1 357 ? -12.334 -39.916 -15.681 1.00 18.55 428 HIS B N 1
ATOM 5081 C CA . HIS B 1 357 ? -12.455 -40.680 -14.444 1.00 18.16 428 HIS B CA 1
ATOM 5082 C C . HIS B 1 357 ? -13.467 -40.047 -13.515 1.00 17.60 428 HIS B C 1
ATOM 5083 O O . HIS B 1 357 ? -13.346 -40.119 -12.299 1.00 20.31 428 HIS B O 1
ATOM 5090 N N . ALA B 1 358 ? -14.456 -39.400 -14.108 1.00 18.31 429 ALA B N 1
ATOM 5091 C CA . ALA B 1 358 ? -15.599 -38.904 -13.365 1.00 21.40 429 ALA B CA 1
ATOM 5092 C C . ALA B 1 358 ? -16.699 -39.962 -13.407 1.00 21.09 429 ALA B C 1
ATOM 5093 O O . ALA B 1 358 ? -17.143 -40.364 -14.483 1.00 23.03 429 ALA B O 1
ATOM 5095 N N . SER B 1 359 ? -17.122 -40.427 -12.238 1.00 21.47 430 SER B N 1
ATOM 5096 C CA . SER B 1 359 ? -18.122 -41.487 -12.158 1.00 22.83 430 SER B CA 1
ATOM 5097 C C . SER B 1 359 ? -19.539 -40.941 -12.332 1.00 23.60 430 SER B C 1
ATOM 5098 O O . SER B 1 359 ? -20.440 -41.660 -12.759 1.00 24.88 430 SER B O 1
ATOM 5101 N N . ASP B 1 360 ? -19.727 -39.669 -11.996 1.00 23.85 431 ASP B N 1
ATOM 5102 C CA . ASP B 1 360 ? -21.009 -39.002 -12.178 1.00 24.37 431 ASP B CA 1
ATOM 5103 C C . ASP B 1 360 ? -21.106 -38.462 -13.603 1.00 24.79 431 ASP B C 1
ATOM 5104 O O . ASP B 1 360 ? -20.347 -37.562 -13.979 1.00 24.20 431 ASP B O 1
ATOM 5109 N N . PRO B 1 361 ? -22.052 -39.002 -14.395 1.00 24.35 432 PRO B N 1
ATOM 5110 C CA . PRO B 1 361 ? -22.202 -38.665 -15.815 1.00 23.02 432 PRO B CA 1
ATOM 5111 C C . PRO B 1 361 ? -22.454 -37.178 -16.045 1.00 22.99 432 PRO B C 1
ATOM 5112 O O . PRO B 1 361 ? -22.014 -36.637 -17.060 1.00 24.62 432 PRO B O 1
ATOM 5116 N N . THR B 1 362 ? -23.137 -36.526 -15.111 1.00 23.22 433 THR B N 1
ATOM 5117 C CA . THR B 1 362 ? -23.394 -35.092 -15.217 1.00 24.99 433 THR B CA 1
ATOM 5118 C C . THR B 1 362 ? -22.098 -34.306 -15.043 1.00 24.19 433 THR B C 1
ATOM 5119 O O . THR B 1 362 ? -21.855 -33.323 -15.743 1.00 22.46 433 THR B O 1
ATOM 5123 N N . GLU B 1 363 ? -21.267 -34.743 -14.103 1.00 23.51 434 GLU B N 1
ATOM 5124 C CA . GLU B 1 363 ? -19.975 -34.105 -13.899 1.00 23.15 434 GLU B CA 1
ATOM 5125 C C . GLU B 1 363 ? -19.064 -34.375 -15.089 1.00 21.74 434 GLU B C 1
ATOM 5126 O O . GLU B 1 363 ? -18.387 -33.472 -15.582 1.00 21.24 434 GLU B O 1
ATOM 5132 N N . ALA B 1 364 ? -19.075 -35.614 -15.567 1.00 21.98 435 ALA B N 1
ATOM 5133 C CA . ALA B 1 364 ? -18.267 -35.985 -16.725 1.00 23.45 435 ALA B CA 1
ATOM 5134 C C . ALA B 1 364 ? -18.654 -35.200 -17.979 1.00 23.05 435 ALA B C 1
ATOM 5135 O O . ALA B 1 364 ? -17.781 -34.756 -18.725 1.00 23.44 435 ALA B O 1
ATOM 5137 N N . GLU B 1 365 ? -19.955 -35.025 -18.202 1.00 23.17 436 GLU B N 1
ATOM 5138 C CA . GLU B 1 365 ? -20.435 -34.220 -19.328 1.00 24.69 436 GLU B CA 1
ATOM 5139 C C . GLU B 1 365 ? -19.989 -32.768 -19.196 1.00 22.10 436 GLU B C 1
ATOM 5140 O O . GLU B 1 365 ? -19.494 -32.176 -20.150 1.00 20.40 436 GLU B O 1
ATOM 5146 N N . ARG B 1 366 ? -20.187 -32.203 -18.008 1.00 20.51 437 ARG B N 1
ATOM 5147 C CA . ARG B 1 366 ? -19.846 -30.811 -17.744 1.00 19.97 437 ARG B CA 1
ATOM 5148 C C . ARG B 1 366 ? -18.362 -30.516 -17.969 1.00 22.60 437 ARG B C 1
ATOM 5149 O O . ARG B 1 366 ? -18.007 -29.482 -18.541 1.00 23.94 437 ARG B O 1
ATOM 5157 N N . LEU B 1 367 ? -17.498 -31.425 -17.527 1.00 20.85 438 LEU B N 1
ATOM 5158 C CA . LEU B 1 367 ? -16.063 -31.275 -17.755 1.00 21.52 438 LEU B CA 1
ATOM 5159 C C . LEU B 1 367 ? -15.707 -31.351 -19.241 1.00 21.65 438 LEU B C 1
ATOM 5160 O O . LEU B 1 367 ? -14.908 -30.551 -19.731 1.00 22.06 438 LEU B O 1
ATOM 5165 N N . LYS B 1 368 ? -16.288 -32.315 -19.951 1.00 21.56 439 LYS B N 1
ATOM 5166 C CA . LYS B 1 368 ? -16.056 -32.435 -21.387 1.00 22.81 439 LYS B CA 1
ATOM 5167 C C . LYS B 1 368 ? -16.524 -31.169 -22.083 1.00 23.34 439 LYS B C 1
ATOM 5168 O O . LYS B 1 368 ? -15.874 -30.675 -23.002 1.00 23.78 439 LYS B O 1
ATOM 5174 N N . HIS B 1 369 ? -17.648 -30.637 -21.621 1.00 23.85 440 HIS B N 1
ATOM 5175 C CA . HIS B 1 369 ? -18.212 -29.413 -22.178 1.00 25.25 440 HIS B CA 1
ATOM 5176 C C . HIS B 1 369 ? -17.250 -28.229 -22.032 1.00 25.52 440 HIS B C 1
ATOM 5177 O O . HIS B 1 369 ? -16.998 -27.501 -22.993 1.00 26.21 440 HIS B O 1
ATOM 5184 N N . LEU B 1 370 ? -16.703 -28.054 -20.830 1.00 24.52 441 LEU B N 1
ATOM 5185 C CA . LEU B 1 370 ? -15.730 -26.992 -20.565 1.00 23.50 441 LEU B CA 1
ATOM 5186 C C . LEU B 1 370 ? -14.468 -27.091 -21.421 1.00 23.08 441 LEU B C 1
ATOM 5187 O O . LEU B 1 370 ? -13.787 -26.095 -21.649 1.00 22.54 441 LEU B O 1
ATOM 5192 N N . ALA B 1 371 ? -14.156 -28.289 -21.895 1.00 23.31 442 ALA B N 1
ATOM 5193 C CA . ALA B 1 371 ? -12.963 -28.484 -22.708 1.00 23.91 442 ALA B CA 1
ATOM 5194 C C . ALA B 1 371 ? -13.273 -28.517 -24.204 1.00 26.15 442 ALA B C 1
ATOM 5195 O O . ALA B 1 371 ? -12.365 -28.666 -25.021 1.00 26.86 442 ALA B O 1
ATOM 5197 N N . SER B 1 372 ? -14.551 -28.367 -24.552 1.00 27.03 443 SER B N 1
ATOM 5198 C CA . SER B 1 372 ? -15.004 -28.472 -25.941 1.00 29.57 443 SER B CA 1
ATOM 5199 C C . SER B 1 372 ? -15.324 -27.093 -26.546 1.00 31.20 443 SER B C 1
ATOM 5200 O O . SER B 1 372 ? -15.552 -26.132 -25.811 1.00 29.92 443 SER B O 1
ATOM 5203 N N . PRO B 1 373 ? -15.329 -26.996 -27.892 1.00 32.69 444 PRO B N 1
ATOM 5204 C CA . PRO B 1 373 ? -15.629 -25.753 -28.615 1.00 33.52 444 PRO B CA 1
ATOM 5205 C C . PRO B 1 373 ? -16.884 -25.027 -28.130 1.00 32.03 444 PRO B C 1
ATOM 5206 O O . PRO B 1 373 ? -16.881 -23.797 -28.052 1.00 32.98 444 PRO B O 1
ATOM 5210 N N . ALA B 1 374 ? -17.934 -25.776 -27.811 1.00 30.97 445 ALA B N 1
ATOM 5211 C CA . ALA B 1 374 ? -19.199 -25.184 -27.383 1.00 33.00 445 ALA B CA 1
ATOM 5212 C C . ALA B 1 374 ? -19.086 -24.435 -26.056 1.00 31.34 445 ALA B C 1
ATOM 5213 O O . ALA B 1 374 ? -19.763 -23.430 -25.840 1.00 30.73 445 ALA B O 1
ATOM 5215 N N . GLY B 1 375 ? -18.229 -24.926 -25.169 1.00 31.82 446 GLY B N 1
ATOM 5216 C CA . GLY B 1 375 ? -18.082 -24.328 -23.854 1.00 30.06 446 GLY B CA 1
ATOM 5217 C C . GLY B 1 375 ? -16.900 -23.391 -23.721 1.00 29.25 446 GLY B C 1
ATOM 5218 O O . GLY B 1 375 ? -16.504 -23.054 -22.607 1.00 29.32 446 GLY B O 1
ATOM 5219 N N . LYS B 1 376 ? -16.347 -22.963 -24.854 1.00 32.49 447 LYS B N 1
ATOM 5220 C CA . LYS B 1 376 ? -15.169 -22.088 -24.878 1.00 33.75 447 LYS B CA 1
ATOM 5221 C C . LYS B 1 376 ? -15.349 -20.806 -24.063 1.00 31.97 447 LYS B C 1
ATOM 5222 O O . LYS B 1 376 ? -14.392 -20.306 -23.475 1.00 31.81 447 LYS B O 1
ATOM 5224 N N . ASP B 1 377 ? -16.573 -20.284 -24.025 1.00 32.55 448 ASP B N 1
ATOM 5225 C CA . ASP B 1 377 ? -16.862 -19.050 -23.291 1.00 35.70 448 ASP B CA 1
ATOM 5226 C C . ASP B 1 377 ? -16.945 -19.276 -21.788 1.00 31.31 448 ASP B C 1
ATOM 5227 O O . ASP B 1 377 ? -16.476 -18.453 -21.007 1.00 30.29 448 ASP B O 1
ATOM 5232 N N . GLU B 1 378 ? -17.558 -20.387 -21.392 1.00 30.49 449 GLU B N 1
ATOM 5233 C CA . GLU B 1 378 ? -17.657 -20.737 -19.982 1.00 29.14 449 GLU B CA 1
ATOM 5234 C C . GLU B 1 378 ? -16.256 -20.966 -19.407 1.00 27.05 449 GLU B C 1
ATOM 5235 O O . GLU B 1 378 ? -15.941 -20.508 -18.309 1.00 25.62 449 GLU B O 1
ATOM 5237 N N . TYR B 1 379 ? -15.417 -21.654 -20.174 1.00 25.44 450 TYR B N 1
ATOM 5238 C CA . TYR B 1 379 ? -14.044 -21.910 -19.772 1.00 24.72 450 TYR B CA 1
ATOM 5239 C C . TYR B 1 379 ? -13.294 -20.620 -19.465 1.00 26.49 450 TYR B C 1
ATOM 5240 O O . TYR B 1 379 ? -12.673 -20.497 -18.411 1.00 24.48 450 TYR B O 1
ATOM 5249 N N . SER B 1 380 ? -13.358 -19.664 -20.392 1.00 28.64 451 SER B N 1
ATOM 5250 C CA . SER B 1 380 ? -12.729 -18.360 -20.205 1.00 27.27 451 SER B CA 1
ATOM 5251 C C . SER B 1 380 ? -13.253 -17.660 -18.963 1.00 26.60 451 SER B C 1
ATOM 5252 O O . SER B 1 380 ? -12.484 -17.062 -18.212 1.00 26.52 451 SER B O 1
ATOM 5255 N N . LYS B 1 381 ? -14.560 -17.739 -18.745 1.00 25.69 452 LYS B N 1
ATOM 5256 C CA . LYS B 1 381 ? -15.160 -17.106 -17.580 1.00 28.56 452 LYS B CA 1
ATOM 5257 C C . LYS B 1 381 ? -14.871 -17.905 -16.320 1.00 26.31 452 LYS B C 1
ATOM 5258 O O . LYS B 1 381 ? -14.292 -17.395 -15.362 1.00 26.36 452 LYS B O 1
ATOM 5264 N N . TRP B 1 382 ? -15.284 -19.163 -16.328 1.00 24.37 453 TRP B N 1
ATOM 5265 C CA . TRP B 1 382 ? -15.285 -19.955 -15.107 1.00 26.25 453 TRP B CA 1
ATOM 5266 C C . TRP B 1 382 ? -13.890 -20.379 -14.637 1.00 23.32 453 TRP B C 1
ATOM 5267 O O . TRP B 1 382 ? -13.623 -20.434 -13.438 1.00 22.61 453 TRP B O 1
ATOM 5278 N N . VAL B 1 383 ? -12.995 -20.660 -15.573 1.00 23.71 454 VAL B N 1
ATOM 5279 C CA . VAL B 1 383 ? -11.668 -21.133 -15.192 1.00 22.01 454 VAL B CA 1
ATOM 5280 C C . VAL B 1 383 ? -10.598 -20.049 -15.290 1.00 22.31 454 VAL B C 1
ATOM 5281 O O . VAL B 1 383 ? -9.964 -19.705 -14.292 1.00 20.97 454 VAL B O 1
ATOM 5285 N N . VAL B 1 384 ? -10.411 -19.502 -16.487 1.00 23.20 455 VAL B N 1
ATOM 5286 C CA . VAL B 1 384 ? -9.334 -18.543 -16.735 1.00 23.08 455 VAL B CA 1
ATOM 5287 C C . VAL B 1 384 ? -9.503 -17.200 -16.021 1.00 24.85 455 VAL B C 1
ATOM 5288 O O . VAL B 1 384 ? -8.675 -16.829 -15.180 1.00 23.69 455 VAL B O 1
ATOM 5292 N N . GLU B 1 385 ? -10.562 -16.468 -16.361 1.00 24.13 456 GLU B N 1
ATOM 5293 C CA . GLU B 1 385 ? -10.728 -15.109 -15.848 1.00 23.56 456 GLU B CA 1
ATOM 5294 C C . GLU B 1 385 ? -10.891 -15.093 -14.334 1.00 22.99 456 GLU B C 1
ATOM 5295 O O . GLU B 1 385 ? -10.444 -14.162 -13.670 1.00 24.67 456 GLU B O 1
ATOM 5301 N N . SER B 1 386 ? -11.516 -16.133 -13.790 1.00 24.18 457 SER B N 1
ATOM 5302 C CA . SER B 1 386 ? -11.705 -16.236 -12.344 1.00 21.76 457 SER B CA 1
ATOM 5303 C C . SER B 1 386 ? -10.474 -16.823 -11.657 1.00 19.70 457 SER B C 1
ATOM 5304 O O . SER B 1 386 ? -10.389 -16.827 -10.437 1.00 19.85 457 SER B O 1
ATOM 5307 N N . GLN B 1 387 ? -9.533 -17.320 -12.453 1.00 19.76 458 GLN B N 1
ATOM 5308 C CA . GLN B 1 387 ? -8.275 -17.865 -11.945 1.00 19.04 458 GLN B CA 1
ATOM 5309 C C . GLN B 1 387 ? -8.486 -18.956 -10.902 1.00 18.14 458 GLN B C 1
ATOM 5310 O O . GLN B 1 387 ? -7.884 -18.922 -9.830 1.00 15.89 458 GLN B O 1
ATOM 5316 N N . ARG B 1 388 ? -9.357 -19.910 -11.227 1.00 18.27 459 ARG B N 1
ATOM 5317 C CA . ARG B 1 388 ? -9.624 -21.053 -10.360 1.00 18.52 459 ARG B CA 1
ATOM 5318 C C . ARG B 1 388 ? -8.475 -22.046 -10.384 1.00 15.44 459 ARG B C 1
ATOM 5319 O O . ARG B 1 388 ? -8.058 -22.493 -11.440 1.00 16.78 459 ARG B O 1
ATOM 5327 N N . SER B 1 389 ? -7.972 -22.387 -9.207 1.00 15.49 460 SER B N 1
ATOM 5328 C CA . SER B 1 389 ? -6.950 -23.406 -9.081 1.00 14.95 460 SER B CA 1
ATOM 5329 C C . SER B 1 389 ? -7.511 -24.772 -9.465 1.00 14.78 460 SER B C 1
ATOM 5330 O O . SER B 1 389 ? -8.727 -24.950 -9.572 1.00 16.25 460 SER B O 1
ATOM 5333 N N . LEU B 1 390 ? -6.621 -25.735 -9.666 1.00 14.49 461 LEU B N 1
ATOM 5334 C CA . LEU B 1 390 ? -7.025 -27.103 -9.959 1.00 14.62 461 LEU B CA 1
ATOM 5335 C C . LEU B 1 390 ? -7.770 -27.702 -8.757 1.00 13.88 461 LEU B C 1
ATOM 5336 O O . LEU B 1 390 ? -8.683 -28.511 -8.917 1.00 13.74 461 LEU B O 1
ATOM 5341 N N . LEU B 1 391 ? -7.391 -27.280 -7.555 1.00 12.77 462 LEU B N 1
ATOM 5342 C CA . LEU B 1 391 ? -8.026 -27.778 -6.342 1.00 14.03 462 LEU B CA 1
ATOM 5343 C C . LEU B 1 391 ? -9.476 -27.290 -6.233 1.00 13.63 462 LEU B C 1
ATOM 5344 O O . LEU B 1 391 ? -10.349 -28.012 -5.752 1.00 12.71 462 LEU B O 1
ATOM 5349 N N . GLU B 1 392 ? -9.722 -26.063 -6.677 1.00 14.15 463 GLU B N 1
ATOM 5350 C CA . GLU B 1 392 ? -11.081 -25.531 -6.713 1.00 14.98 463 GLU B CA 1
ATOM 5351 C C . GLU B 1 392 ? -11.931 -26.305 -7.711 1.00 13.91 463 GLU B C 1
ATOM 5352 O O . GLU B 1 392 ? -13.031 -26.729 -7.391 1.00 16.72 463 GLU B O 1
ATOM 5358 N N . VAL B 1 393 ? -11.407 -26.500 -8.915 1.00 13.77 464 VAL B N 1
ATOM 5359 C CA . VAL B 1 393 ? -12.100 -27.254 -9.952 1.00 13.48 464 VAL B CA 1
ATOM 5360 C C . VAL B 1 393 ? -12.403 -28.681 -9.510 1.00 15.94 464 VAL B C 1
ATOM 5361 O O . VAL B 1 393 ? -13.518 -29.175 -9.711 1.00 17.21 464 VAL B O 1
ATOM 5365 N N . MET B 1 394 ? -11.427 -29.344 -8.897 1.00 13.82 465 MET B N 1
ATOM 5366 C CA . MET B 1 394 ? -11.648 -30.710 -8.453 1.00 15.44 465 MET B CA 1
ATOM 5367 C C . MET B 1 394 ? -12.650 -30.752 -7.322 1.00 15.92 465 MET B C 1
ATOM 5368 O O . MET B 1 394 ? -13.342 -31.748 -7.150 1.00 16.68 465 MET B O 1
ATOM 5373 N N . ALA B 1 395 ? -12.722 -29.668 -6.552 1.00 16.56 466 ALA B N 1
ATOM 5374 C CA . ALA B 1 395 ? -13.689 -29.565 -5.460 1.00 17.18 466 ALA B CA 1
ATOM 5375 C C . ALA B 1 395 ? -15.120 -29.473 -6.000 1.00 18.79 466 ALA B C 1
ATOM 5376 O O . ALA B 1 395 ? -16.052 -30.004 -5.400 1.00 19.08 466 ALA B O 1
ATOM 5378 N N . GLU B 1 396 ? -15.281 -28.814 -7.144 1.00 19.05 467 GLU B N 1
ATOM 5379 C CA . GLU B 1 396 ? -16.590 -28.697 -7.788 1.00 19.64 467 GLU B CA 1
ATOM 5380 C C . GLU B 1 396 ? -17.044 -29.999 -8.432 1.00 20.73 467 GLU B C 1
ATOM 5381 O O . GLU B 1 396 ? -18.231 -30.195 -8.686 1.00 20.52 467 GLU B O 1
ATOM 5387 N N . PHE B 1 397 ? -16.103 -30.895 -8.698 1.00 20.92 468 PHE B N 1
ATOM 5388 C CA . PHE B 1 397 ? -16.451 -32.176 -9.297 1.00 20.25 468 PHE B CA 1
ATOM 5389 C C . PHE B 1 397 ? -15.938 -33.338 -8.444 1.00 19.47 468 PHE B C 1
ATOM 5390 O O . PHE B 1 397 ? -14.982 -34.013 -8.826 1.00 18.61 468 PHE B O 1
ATOM 5398 N N . PRO B 1 398 ? -16.586 -33.572 -7.290 1.00 19.61 469 PRO B N 1
ATOM 5399 C CA . PRO B 1 398 ? -16.244 -34.606 -6.304 1.00 20.07 469 PRO B CA 1
ATOM 5400 C C . PRO B 1 398 ? -15.989 -35.983 -6.902 1.00 21.29 469 PRO B C 1
ATOM 5401 O O . PRO B 1 398 ? -15.116 -36.690 -6.412 1.00 22.13 469 PRO B O 1
ATOM 5405 N N . SER B 1 399 ? -16.742 -36.362 -7.931 1.00 21.29 470 SER B N 1
ATOM 5406 C CA . SER B 1 399 ? -16.647 -37.715 -8.486 1.00 21.42 470 SER B CA 1
ATOM 5407 C C . SER B 1 399 ? -15.455 -37.932 -9.422 1.00 19.79 470 SER B C 1
ATOM 5408 O O . SER B 1 399 ? -15.218 -39.055 -9.881 1.00 19.08 470 SER B O 1
ATOM 5411 N N . ALA B 1 400 ? -14.721 -36.865 -9.720 1.00 17.00 471 ALA B N 1
ATOM 5412 C CA . ALA B 1 400 ? -13.519 -36.984 -10.534 1.00 18.37 471 ALA B CA 1
ATOM 5413 C C . ALA B 1 400 ? -12.368 -37.518 -9.679 1.00 18.60 471 ALA B C 1
ATOM 5414 O O . ALA B 1 400 ? -11.791 -36.790 -8.872 1.00 17.80 471 ALA B O 1
ATOM 5416 N N . LYS B 1 401 ? -12.057 -38.799 -9.847 1.00 18.04 472 LYS B N 1
ATOM 5417 C CA . LYS B 1 401 ? -11.015 -39.449 -9.062 1.00 18.49 472 LYS B CA 1
ATOM 5418 C C . LYS B 1 401 ? -9.989 -40.095 -9.979 1.00 18.12 472 LYS B C 1
ATOM 5419 O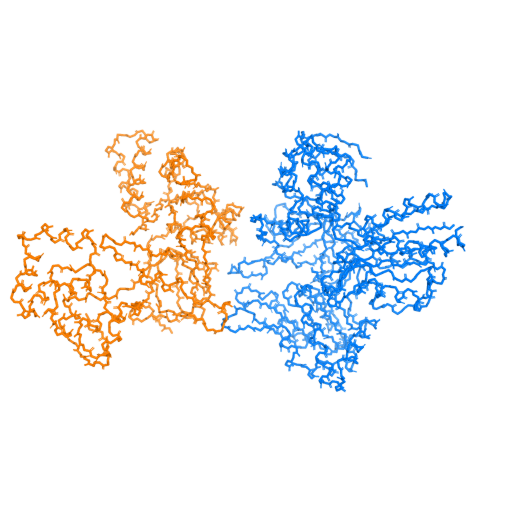 O . LYS B 1 401 ? -10.015 -41.305 -10.186 1.00 20.12 472 LYS B O 1
ATOM 5425 N N . PRO B 1 402 ? -9.077 -39.289 -10.536 1.00 18.84 473 PRO B N 1
ATOM 5426 C CA . PRO B 1 402 ? -8.061 -39.852 -11.433 1.00 18.65 473 PRO B CA 1
ATOM 5427 C C . PRO B 1 402 ? -7.079 -40.751 -10.686 1.00 17.69 473 PRO B C 1
ATOM 5428 O O . PRO B 1 402 ? -6.762 -40.475 -9.528 1.00 17.10 473 PRO B O 1
ATOM 5432 N N . PRO B 1 403 ? -6.612 -41.824 -11.343 1.00 18.30 474 PRO B N 1
ATOM 5433 C CA . PRO B 1 403 ? -5.513 -42.646 -10.829 1.00 18.28 474 PRO B CA 1
ATOM 5434 C C . PRO B 1 403 ? -4.277 -41.772 -10.743 1.00 17.52 474 PRO B C 1
ATOM 5435 O O . PRO B 1 403 ? -4.175 -40.824 -11.524 1.00 15.53 474 PRO B O 1
ATOM 5439 N N . LEU B 1 404 ? -3.364 -42.077 -9.825 1.00 16.16 475 LEU B N 1
ATOM 5440 C CA . LEU B 1 404 ? -2.170 -41.263 -9.650 1.00 16.37 475 LEU B CA 1
ATOM 5441 C C . LEU B 1 404 ? -1.402 -41.069 -10.959 1.00 16.92 475 LEU B C 1
ATOM 5442 O O . LEU B 1 404 ? -0.857 -39.991 -11.215 1.00 14.43 475 LEU B O 1
ATOM 5447 N N . GLY B 1 405 ? -1.392 -42.112 -11.789 1.00 18.93 476 GLY B N 1
ATOM 5448 C CA . GLY B 1 405 ? -0.709 -42.087 -13.075 1.00 15.99 476 GLY B CA 1
ATOM 5449 C C . GLY B 1 405 ? -1.245 -41.034 -14.025 1.00 15.92 476 GLY B C 1
ATOM 5450 O O . GLY B 1 405 ? -0.483 -40.365 -14.722 1.00 17.07 476 GLY B O 1
ATOM 5451 N N . VAL B 1 406 ? -2.563 -40.887 -14.061 1.00 15.97 477 VAL B N 1
ATOM 5452 C CA . VAL B 1 406 ? -3.174 -39.857 -14.886 1.00 15.22 477 VAL B CA 1
ATOM 5453 C C . VAL B 1 406 ? -2.995 -38.493 -14.220 1.00 15.63 477 VAL B C 1
ATOM 5454 O O . VAL B 1 406 ? -2.626 -37.518 -14.873 1.00 15.34 477 VAL B O 1
ATOM 5458 N N . PHE B 1 407 ? -3.222 -38.439 -12.910 1.00 15.43 478 PHE B N 1
ATOM 5459 C CA . PHE B 1 407 ? -3.127 -37.182 -12.178 1.00 14.45 478 PHE B CA 1
ATOM 5460 C C . PHE B 1 407 ? -1.770 -36.497 -12.351 1.00 14.98 478 PHE B C 1
ATOM 5461 O O . PHE B 1 407 ? -1.701 -35.293 -12.611 1.00 15.47 478 PHE B O 1
ATOM 5469 N N . PHE B 1 408 ? -0.690 -37.257 -12.225 1.00 14.17 479 PHE B N 1
ATOM 5470 C CA . PHE B 1 408 ? 0.637 -36.668 -12.350 1.00 15.75 479 PHE B CA 1
ATOM 5471 C C . PHE B 1 408 ? 1.123 -36.571 -13.802 1.00 16.26 479 PHE B C 1
ATOM 5472 O O . PHE B 1 408 ? 2.170 -36.000 -14.078 1.00 17.89 479 PHE B O 1
ATOM 5480 N N . ALA B 1 409 ? 0.362 -37.127 -14.728 1.00 16.38 480 ALA B N 1
ATOM 5481 C CA . ALA B 1 409 ? 0.677 -36.963 -16.135 1.00 17.13 480 ALA B CA 1
ATOM 5482 C C . ALA B 1 409 ? -0.155 -35.827 -16.713 1.00 19.16 480 ALA B C 1
ATOM 5483 O O . ALA B 1 409 ? 0.349 -34.726 -16.954 1.00 20.75 480 ALA B O 1
ATOM 5485 N N . GLY B 1 410 ? -1.441 -36.082 -16.909 1.00 19.69 481 GLY B N 1
ATOM 5486 C CA . GLY B 1 410 ? -2.285 -35.134 -17.620 1.00 19.66 481 GLY B CA 1
ATOM 5487 C C . GLY B 1 410 ? -3.161 -34.176 -16.830 1.00 17.95 481 GLY B C 1
ATOM 5488 O O . GLY B 1 410 ? -3.873 -33.378 -17.433 1.00 19.74 481 GLY B O 1
ATOM 5489 N N . VAL B 1 411 ? -3.134 -34.234 -15.503 1.00 14.95 482 VAL B N 1
ATOM 5490 C CA . VAL B 1 411 ? -3.973 -33.330 -14.718 1.00 15.03 482 VAL B CA 1
ATOM 5491 C C . VAL B 1 411 ? -3.177 -32.198 -14.065 1.00 15.80 482 VAL B C 1
ATOM 5492 O O . VAL B 1 411 ? -3.505 -31.026 -14.246 1.00 15.55 482 VAL B O 1
ATOM 5496 N N . ALA B 1 412 ? -2.141 -32.552 -13.309 1.00 14.03 483 ALA B N 1
ATOM 5497 C CA . ALA B 1 412 ? -1.310 -31.564 -12.628 1.00 13.51 483 ALA B CA 1
ATOM 5498 C C . ALA B 1 412 ? 0.035 -31.423 -13.317 1.00 13.03 483 ALA B C 1
ATOM 5499 O O . ALA B 1 412 ? 0.806 -32.383 -13.372 1.00 13.57 483 ALA B O 1
ATOM 5501 N N . PRO B 1 413 ? 0.325 -30.224 -13.844 1.00 11.87 484 PRO B N 1
ATOM 5502 C CA . PRO B 1 413 ? 1.646 -29.996 -14.436 1.00 12.96 484 PRO B CA 1
ATOM 5503 C C . PRO B 1 413 ? 2.741 -30.127 -13.380 1.00 12.98 484 PRO B C 1
ATOM 5504 O O . PRO B 1 413 ? 2.468 -30.082 -12.176 1.00 12.40 484 PRO B O 1
ATOM 5508 N N . ARG B 1 414 ? 3.969 -30.303 -13.841 1.00 13.11 485 ARG B N 1
ATOM 5509 C CA A ARG B 1 414 ? 5.125 -30.360 -12.959 0.50 13.86 485 ARG B CA 1
ATOM 5510 C CA B ARG B 1 414 ? 5.119 -30.354 -12.955 0.50 13.94 485 ARG B CA 1
ATOM 5511 C C . ARG B 1 414 ? 5.360 -28.988 -12.339 1.00 14.04 485 ARG B C 1
ATOM 5512 O O . ARG B 1 414 ? 5.326 -27.971 -13.038 1.00 14.46 485 ARG B O 1
ATOM 5527 N N . LEU B 1 415 ? 5.590 -28.965 -11.031 1.00 12.81 486 LEU B N 1
ATOM 5528 C CA . LEU B 1 415 ? 5.902 -27.732 -10.322 1.00 12.11 486 LEU B CA 1
ATOM 5529 C C . LEU B 1 415 ? 7.255 -27.229 -10.794 1.00 13.31 486 LEU B C 1
ATOM 5530 O O . LEU B 1 415 ? 8.234 -27.975 -10.756 1.00 13.23 486 LEU B O 1
ATOM 5535 N N . GLN B 1 416 ? 7.308 -25.969 -11.231 1.00 12.11 487 GLN B N 1
ATOM 5536 C CA . GLN B 1 416 ? 8.516 -25.399 -11.830 1.00 11.70 487 GLN B CA 1
ATOM 5537 C C . GLN B 1 416 ? 9.408 -24.641 -10.836 1.00 11.32 487 GLN B C 1
ATOM 5538 O O . GLN B 1 416 ? 8.935 -24.099 -9.843 1.00 11.13 487 GLN B O 1
ATOM 5544 N N . PRO B 1 417 ? 10.713 -24.609 -11.102 1.00 11.09 488 PRO B N 1
ATOM 5545 C CA . PRO B 1 417 ? 11.555 -23.666 -10.361 1.00 12.31 488 PRO B CA 1
ATOM 5546 C C . PRO B 1 417 ? 11.134 -22.233 -10.678 1.00 11.37 488 PRO B C 1
ATOM 5547 O O . PRO B 1 417 ? 10.607 -21.981 -11.760 1.00 11.13 488 PRO B O 1
ATOM 5551 N N . ARG B 1 418 ? 11.332 -21.315 -9.738 1.00 10.73 489 ARG B N 1
ATOM 5552 C CA . ARG B 1 418 ? 11.114 -19.907 -10.021 1.00 10.84 489 ARG B CA 1
ATOM 5553 C C . ARG B 1 418 ? 12.444 -19.212 -10.244 1.00 10.09 489 ARG B C 1
ATOM 5554 O O . ARG B 1 418 ? 13.410 -19.469 -9.537 1.00 10.79 489 ARG B O 1
ATOM 5562 N N . PHE B 1 419 ? 12.497 -18.342 -11.244 1.00 9.82 490 PHE B N 1
ATOM 5563 C CA . PHE B 1 419 ? 13.731 -17.650 -11.578 1.00 9.82 490 PHE B CA 1
ATOM 5564 C C . PHE B 1 419 ? 13.729 -16.208 -11.073 1.00 9.79 490 PHE B C 1
ATOM 5565 O O . PHE B 1 419 ? 12.689 -15.556 -11.054 1.00 9.00 490 PHE B O 1
ATOM 5573 N N . TYR B 1 420 ? 14.895 -15.725 -10.650 1.00 9.00 491 TYR B N 1
ATOM 5574 C CA . TYR B 1 420 ? 15.034 -14.333 -10.219 1.00 8.99 491 TYR B CA 1
ATOM 5575 C C . TYR B 1 420 ? 16.212 -13.682 -10.910 1.00 8.95 491 TYR B C 1
ATOM 5576 O O . TYR B 1 420 ? 17.222 -14.338 -11.140 1.00 9.80 491 TYR B O 1
ATOM 5585 N N . SER B 1 421 ? 16.066 -12.409 -11.277 1.00 9.17 492 SER B N 1
ATOM 5586 C CA . SER B 1 421 ? 17.171 -11.652 -11.854 1.00 8.67 492 SER B CA 1
ATOM 5587 C C . SER B 1 421 ? 18.158 -11.431 -10.728 1.00 9.57 492 SER B C 1
ATOM 5588 O O . SER B 1 421 ? 17.822 -10.800 -9.726 1.00 9.33 492 SER B O 1
ATOM 5591 N N . ILE B 1 422 ? 19.367 -11.960 -10.872 1.00 9.69 493 ILE B N 1
ATOM 5592 C CA . ILE B 1 422 ? 20.367 -11.826 -9.823 1.00 9.23 493 ILE B CA 1
ATOM 5593 C C . ILE B 1 422 ? 20.747 -10.359 -9.620 1.00 9.24 493 ILE B C 1
ATOM 5594 O O . ILE B 1 422 ? 21.160 -9.680 -10.554 1.00 9.92 493 ILE B O 1
ATOM 5599 N N . SER B 1 423 ? 20.587 -9.861 -8.401 1.00 8.23 494 SER B N 1
ATOM 5600 C CA . SER B 1 423 ? 20.829 -8.443 -8.139 1.00 9.17 494 SER B CA 1
ATOM 5601 C C . SER B 1 423 ? 22.214 -8.117 -7.540 1.00 9.68 494 SER B C 1
ATOM 5602 O O . SER B 1 423 ? 22.368 -7.182 -6.760 1.00 10.07 494 SER B O 1
ATOM 5605 N N . SER B 1 424 ? 23.217 -8.893 -7.917 1.00 9.41 495 SER B N 1
ATOM 5606 C CA . SER B 1 424 ? 24.578 -8.671 -7.448 1.00 10.20 495 SER B CA 1
ATOM 5607 C C . SER B 1 424 ? 25.531 -9.010 -8.567 1.00 10.48 495 SER B C 1
ATOM 5608 O O . SER B 1 424 ? 25.175 -9.730 -9.498 1.00 10.55 495 SER B O 1
ATOM 5611 N N . SER B 1 425 ? 26.741 -8.479 -8.472 1.00 10.61 496 SER B N 1
ATOM 5612 C CA . SER B 1 425 ? 27.802 -8.801 -9.404 1.00 12.77 496 SER B CA 1
ATOM 5613 C C . SER B 1 425 ? 28.833 -9.670 -8.688 1.00 12.54 496 SER B C 1
ATOM 5614 O O . SER B 1 425 ? 29.122 -9.440 -7.518 1.00 13.87 496 SER B O 1
ATOM 5617 N N . PRO B 1 426 ? 29.397 -10.667 -9.382 1.00 12.17 497 PRO B N 1
ATOM 5618 C CA . PRO B 1 426 ? 30.417 -11.524 -8.759 1.00 13.81 497 PRO B CA 1
ATOM 5619 C C . PRO B 1 426 ? 31.717 -10.776 -8.437 1.00 14.56 497 PRO B C 1
ATOM 5620 O O . PRO B 1 426 ? 32.559 -11.303 -7.708 1.00 16.17 497 PRO B O 1
ATOM 5624 N N . LYS B 1 427 ? 31.878 -9.566 -8.962 1.00 14.66 498 LYS B N 1
ATOM 5625 C CA . LYS B 1 427 ? 33.022 -8.729 -8.597 1.00 16.73 498 LYS B CA 1
ATOM 5626 C C . LYS B 1 427 ? 32.875 -8.130 -7.191 1.00 16.94 498 LYS B C 1
ATOM 5627 O O . LYS B 1 427 ? 33.861 -7.768 -6.556 1.00 17.34 498 LYS B O 1
ATOM 5633 N N . ILE B 1 428 ? 31.642 -8.052 -6.702 1.00 16.16 499 ILE B N 1
ATOM 5634 C CA . ILE B 1 428 ? 31.376 -7.552 -5.357 1.00 14.99 499 ILE B CA 1
ATOM 5635 C C . ILE B 1 428 ? 30.952 -8.718 -4.467 1.00 16.57 499 ILE B C 1
ATOM 5636 O O . ILE B 1 428 ? 31.627 -9.051 -3.501 1.00 16.80 499 ILE B O 1
ATOM 5641 N N . ALA B 1 429 ? 29.831 -9.343 -4.810 1.00 15.60 500 ALA B N 1
ATOM 5642 C CA . ALA B 1 429 ? 29.361 -10.516 -4.095 1.00 15.21 500 ALA B CA 1
ATOM 5643 C C . ALA B 1 429 ? 29.999 -11.756 -4.702 1.00 14.69 500 ALA B C 1
ATOM 5644 O O . ALA B 1 429 ? 29.383 -12.453 -5.516 1.00 13.13 500 ALA B O 1
ATOM 5646 N N . GLU B 1 430 ? 31.242 -12.029 -4.322 1.00 15.87 501 GLU B N 1
ATOM 5647 C CA . GLU B 1 430 ? 31.945 -13.173 -4.895 1.00 15.31 501 GLU B CA 1
ATOM 5648 C C . GLU B 1 430 ? 31.347 -14.488 -4.421 1.00 15.08 501 GLU B C 1
ATOM 5649 O O . GLU B 1 430 ? 31.280 -15.448 -5.181 1.00 16.78 501 GLU B O 1
ATOM 5655 N N . THR B 1 431 ? 30.877 -14.518 -3.179 1.00 13.16 502 THR B N 1
ATOM 5656 C CA . THR B 1 431 ? 30.459 -15.775 -2.566 1.00 13.57 502 THR B CA 1
ATOM 5657 C C . THR B 1 431 ? 28.977 -15.800 -2.180 1.00 13.94 502 THR B C 1
ATOM 5658 O O . THR B 1 431 ? 28.551 -16.671 -1.422 1.00 12.95 502 THR B O 1
ATOM 5662 N N . ARG B 1 432 ? 28.201 -14.837 -2.683 1.00 12.51 503 ARG B N 1
ATOM 5663 C CA . ARG B 1 432 ? 26.769 -14.810 -2.427 1.00 11.77 503 ARG B CA 1
ATOM 5664 C C . ARG B 1 432 ? 25.965 -14.461 -3.681 1.00 11.01 503 ARG B C 1
ATOM 5665 O O . ARG B 1 432 ? 26.387 -13.650 -4.492 1.00 11.09 503 ARG B O 1
ATOM 5673 N N . ILE B 1 433 ? 24.796 -15.073 -3.838 1.00 9.86 504 ILE B N 1
ATOM 5674 C CA . ILE B 1 433 ? 23.880 -14.660 -4.899 1.00 9.85 504 ILE B CA 1
ATOM 5675 C C . ILE B 1 433 ? 22.724 -13.841 -4.302 1.00 9.44 504 ILE B C 1
ATOM 5676 O O . ILE B 1 433 ? 21.978 -14.334 -3.446 1.00 8.84 504 ILE B O 1
ATOM 5681 N N . HIS B 1 434 ? 22.613 -12.582 -4.720 1.00 7.65 505 HIS B N 1
ATOM 5682 C CA . HIS B 1 434 ? 21.631 -11.687 -4.136 1.00 8.25 505 HIS B CA 1
ATOM 5683 C C . HIS B 1 434 ? 20.383 -11.762 -4.988 1.00 8.77 505 HIS B C 1
ATOM 5684 O O . HIS B 1 434 ? 20.452 -11.958 -6.200 1.00 8.05 505 HIS B O 1
ATOM 5691 N N . VAL B 1 435 ? 19.240 -11.625 -4.337 1.00 8.40 506 VAL B N 1
ATOM 5692 C CA . VAL B 1 435 ? 17.961 -11.727 -5.000 1.00 8.26 506 VAL B CA 1
ATOM 5693 C C . VAL B 1 435 ? 17.047 -10.638 -4.450 1.00 8.46 506 VAL B C 1
ATOM 5694 O O . VAL B 1 435 ? 17.168 -10.246 -3.293 1.00 8.32 506 VAL B O 1
ATOM 5698 N N . THR B 1 436 ? 16.173 -10.128 -5.309 1.00 8.18 507 THR B N 1
ATOM 5699 C CA . THR B 1 436 ? 15.198 -9.116 -4.952 1.00 8.35 507 THR B CA 1
ATOM 5700 C C . THR B 1 436 ? 13.811 -9.618 -5.331 1.00 8.35 507 THR B C 1
ATOM 5701 O O . THR B 1 436 ? 13.445 -9.623 -6.503 1.00 7.12 507 THR B O 1
ATOM 5705 N N . CYS B 1 437 ? 13.040 -10.030 -4.331 1.00 8.52 508 CYS B N 1
ATOM 5706 C CA . CYS B 1 437 ? 11.829 -10.801 -4.577 1.00 9.33 508 CYS B CA 1
ATOM 5707 C C . CYS B 1 437 ? 10.564 -10.172 -4.002 1.00 9.83 508 CYS B C 1
ATOM 5708 O O . CYS B 1 437 ? 10.404 -10.108 -2.785 1.00 10.22 508 CYS B O 1
ATOM 5711 N N . ALA B 1 438 ? 9.668 -9.727 -4.883 1.00 8.92 509 ALA B N 1
ATOM 5712 C CA . ALA B 1 438 ? 8.382 -9.159 -4.475 1.00 10.25 509 ALA B CA 1
ATOM 5713 C C . ALA B 1 438 ? 7.488 -10.238 -3.881 1.00 11.07 509 ALA B C 1
ATOM 5714 O O . ALA B 1 438 ? 7.341 -11.322 -4.460 1.00 11.10 509 ALA B O 1
ATOM 5716 N N . LEU B 1 439 ? 6.893 -9.946 -2.729 1.00 10.34 510 LEU B N 1
ATOM 5717 C CA . LEU B 1 439 ? 5.989 -10.898 -2.091 1.00 11.44 510 LEU B CA 1
ATOM 5718 C C . LEU B 1 439 ? 4.664 -11.034 -2.856 1.00 13.05 510 LEU B C 1
ATOM 5719 O O . LEU B 1 439 ? 3.989 -10.042 -3.137 1.00 13.25 510 LEU B O 1
ATOM 5724 N N . VAL B 1 440 ? 4.306 -12.264 -3.206 1.00 12.05 511 VAL B N 1
ATOM 5725 C CA . VAL B 1 440 ? 3.052 -12.508 -3.892 1.00 11.48 511 VAL B CA 1
ATOM 5726 C C . VAL B 1 440 ? 1.968 -12.862 -2.882 1.00 13.88 511 VAL B C 1
ATOM 5727 O O . VAL B 1 440 ? 2.042 -13.882 -2.195 1.00 13.84 511 VAL B O 1
ATOM 5731 N N . TYR B 1 441 ? 0.965 -11.997 -2.797 1.00 15.04 512 TYR B N 1
ATOM 5732 C CA . TYR B 1 441 ? -0.090 -12.117 -1.806 1.00 16.73 512 TYR B CA 1
ATOM 5733 C C . TYR B 1 441 ? -1.291 -11.392 -2.374 1.00 18.71 512 TYR B C 1
ATOM 5734 O O . TYR B 1 441 ? -1.325 -10.165 -2.396 1.00 21.44 512 TYR B O 1
ATOM 5743 N N . GLU B 1 442 ? -2.273 -12.144 -2.851 1.00 18.20 513 GLU B N 1
ATOM 5744 C CA . GLU B 1 442 ? -3.396 -11.532 -3.546 1.00 19.01 513 GLU B CA 1
ATOM 5745 C C . GLU B 1 442 ? -4.726 -12.261 -3.367 1.00 19.80 513 GLU B C 1
ATOM 5746 O O . GLU B 1 442 ? -4.779 -13.450 -3.034 1.00 19.01 513 GLU B O 1
ATOM 5749 N N . LYS B 1 443 ? -5.800 -11.516 -3.583 1.00 21.26 514 LYS B N 1
ATOM 5750 C CA . LYS B 1 443 ? -7.142 -12.063 -3.557 1.00 22.39 514 LYS B CA 1
ATOM 5751 C C . LYS B 1 443 ? -7.589 -12.325 -4.988 1.00 22.73 514 LYS B C 1
ATOM 5752 O O . LYS B 1 443 ? -7.700 -11.394 -5.786 1.00 23.66 514 LYS B O 1
ATOM 5758 N N . MET B 1 444 ? -7.821 -13.594 -5.311 1.00 21.40 515 MET B N 1
ATOM 5759 C CA . MET B 1 444 ? -8.340 -13.985 -6.619 1.00 22.35 515 MET B CA 1
ATOM 5760 C C . MET B 1 444 ? -9.813 -13.584 -6.721 1.00 22.55 515 MET B C 1
ATOM 5761 O O . MET B 1 444 ? -10.450 -13.321 -5.703 1.00 23.94 515 MET B O 1
ATOM 5766 N N . PRO B 1 445 ? -10.360 -13.526 -7.948 1.00 20.67 516 PRO B N 1
ATOM 5767 C CA . PRO B 1 445 ? -11.771 -13.148 -8.109 1.00 23.73 516 PRO B CA 1
ATOM 5768 C C . PRO B 1 445 ? -12.767 -14.073 -7.386 1.00 25.66 516 PRO B C 1
ATOM 5769 O O . PRO B 1 445 ? -13.862 -13.630 -7.021 1.00 27.48 516 PRO B O 1
ATOM 5773 N N . THR B 1 446 ? -12.393 -15.331 -7.177 1.00 23.87 517 THR B N 1
ATOM 5774 C CA . THR B 1 446 ? -13.236 -16.272 -6.448 1.00 23.04 517 THR B CA 1
ATOM 5775 C C . THR B 1 446 ? -13.203 -16.006 -4.942 1.00 26.38 517 THR B C 1
ATOM 5776 O O . THR B 1 446 ? -13.932 -16.646 -4.173 1.00 26.11 517 THR B O 1
ATOM 5780 N N . GLY B 1 447 ? -12.344 -15.077 -4.523 1.00 24.34 518 GLY B N 1
ATOM 5781 C CA . GLY B 1 447 ? -12.154 -14.799 -3.110 1.00 26.03 518 GLY B CA 1
ATOM 5782 C C . GLY B 1 447 ? -11.044 -15.620 -2.468 1.00 23.66 518 GLY B C 1
ATOM 5783 O O . GLY B 1 447 ? -10.699 -15.411 -1.307 1.00 24.11 518 GLY B O 1
ATOM 5784 N N . ARG B 1 448 ? -10.487 -16.557 -3.228 1.00 22.69 519 ARG B N 1
ATOM 5785 C CA . ARG B 1 448 ? -9.360 -17.371 -2.770 1.00 21.53 519 ARG B CA 1
ATOM 5786 C C . ARG B 1 448 ? -8.121 -16.516 -2.469 1.00 19.60 519 ARG B C 1
ATOM 5787 O O . ARG B 1 448 ? -7.767 -15.614 -3.233 1.00 19.47 519 ARG B O 1
ATOM 5795 N N . ILE B 1 449 ? -7.468 -16.791 -1.349 1.00 16.88 520 ILE B N 1
ATOM 5796 C CA . ILE B 1 449 ? -6.245 -16.077 -1.017 1.00 18.61 520 ILE B CA 1
ATOM 5797 C C . ILE B 1 449 ? -5.043 -16.836 -1.555 1.00 16.58 520 ILE B C 1
ATOM 5798 O O . ILE B 1 449 ? -4.780 -17.968 -1.145 1.00 16.77 520 ILE B O 1
ATOM 5803 N N . HIS B 1 450 ? -4.323 -16.217 -2.482 1.00 15.28 521 HIS B N 1
ATOM 5804 C CA . HIS B 1 450 ? -3.165 -16.860 -3.087 1.00 13.93 521 HIS B CA 1
ATOM 5805 C C . HIS B 1 450 ? -1.843 -16.346 -2.522 1.00 14.35 521 HIS B C 1
ATOM 5806 O O . HIS B 1 450 ? -1.519 -15.160 -2.637 1.00 12.34 521 HIS B O 1
ATOM 5813 N N . LYS B 1 451 ? -1.087 -17.258 -1.918 1.00 14.18 522 LYS B N 1
ATOM 5814 C CA . LYS B 1 451 ? 0.277 -16.983 -1.487 1.00 13.26 522 LYS B CA 1
ATOM 5815 C C . LYS B 1 451 ? 1.252 -17.593 -2.488 1.00 12.74 522 LYS B C 1
ATOM 5816 O O . LYS B 1 451 ? 1.228 -18.806 -2.723 1.00 11.32 522 LYS B O 1
ATOM 5822 N N . GLY B 1 452 ? 2.094 -16.751 -3.087 1.00 12.00 523 GLY B N 1
ATOM 5823 C CA . GLY B 1 452 ? 3.064 -17.217 -4.063 1.00 10.44 523 GLY B CA 1
ATOM 5824 C C . GLY B 1 452 ? 3.932 -18.276 -3.422 1.00 10.33 523 GLY B C 1
ATOM 5825 O O . GLY B 1 452 ? 4.377 -18.103 -2.295 1.00 9.96 523 GLY B O 1
ATOM 5826 N N . VAL B 1 453 ? 4.156 -19.385 -4.114 1.00 9.71 524 VAL B N 1
ATOM 5827 C CA . VAL B 1 453 ? 4.815 -20.508 -3.471 1.00 10.01 524 VAL B CA 1
ATOM 5828 C C . VAL B 1 453 ? 6.268 -20.203 -3.096 1.00 10.24 524 VAL B C 1
ATOM 5829 O O . VAL B 1 453 ? 6.685 -20.468 -1.979 1.00 10.50 524 VAL B O 1
ATOM 5833 N N . CYS B 1 454 ? 7.014 -19.578 -4.000 1.00 10.37 525 CYS B N 1
ATOM 5834 C CA . CYS B 1 454 ? 8.406 -19.267 -3.721 1.00 9.97 525 CYS B CA 1
ATOM 5835 C C . CYS B 1 454 ? 8.609 -17.988 -2.901 1.00 10.15 525 CYS B C 1
ATOM 5836 O O . CYS B 1 454 ? 9.445 -17.944 -1.989 1.00 9.72 525 CYS B O 1
ATOM 5839 N N . SER B 1 455 ? 7.868 -16.939 -3.232 1.00 10.47 526 SER B N 1
ATOM 5840 C CA . SER B 1 455 ? 8.073 -15.662 -2.558 1.00 9.74 526 SER B CA 1
ATOM 5841 C C . SER B 1 455 ? 7.656 -15.774 -1.091 1.00 10.03 526 SER B C 1
ATOM 5842 O O . SER B 1 455 ? 8.305 -15.213 -0.215 1.00 10.55 526 SER B O 1
ATOM 5845 N N . THR B 1 456 ? 6.598 -16.531 -0.818 1.00 9.52 527 THR B N 1
ATOM 5846 C CA . THR B 1 456 ? 6.219 -16.793 0.569 1.00 10.13 527 THR B CA 1
ATOM 5847 C C . THR B 1 456 ? 7.310 -17.583 1.283 1.00 10.67 527 THR B C 1
ATOM 5848 O O . THR B 1 456 ? 7.619 -17.316 2.445 1.00 11.50 527 THR B O 1
ATOM 5852 N N . TRP B 1 457 ? 7.900 -18.552 0.590 1.00 9.90 528 TRP B N 1
ATOM 5853 C CA . TRP B 1 457 ? 9.050 -19.238 1.155 1.00 10.60 528 TRP B CA 1
ATOM 5854 C C . TRP B 1 457 ? 10.187 -18.250 1.482 1.00 10.59 528 TRP B C 1
ATOM 5855 O O . TRP B 1 457 ? 10.812 -18.344 2.543 1.00 9.86 528 TRP B O 1
ATOM 5866 N N . MET B 1 458 ? 10.450 -17.309 0.575 1.00 9.92 529 MET B N 1
ATOM 5867 C CA . MET B 1 458 ? 11.514 -16.329 0.799 1.00 10.47 529 MET B CA 1
ATOM 5868 C C . MET B 1 458 ? 11.189 -15.375 1.933 1.00 10.27 529 MET B C 1
ATOM 5869 O O . MET B 1 458 ? 12.062 -15.026 2.712 1.00 10.24 529 MET B O 1
ATOM 5874 N N . LYS B 1 459 ? 9.928 -14.972 2.028 1.00 10.69 530 LYS B N 1
ATOM 5875 C CA . LYS B 1 459 ? 9.461 -14.150 3.143 1.00 11.80 530 LYS B CA 1
ATOM 5876 C C . LYS B 1 459 ? 9.758 -14.775 4.513 1.00 12.51 530 LYS B C 1
ATOM 5877 O O . LYS B 1 459 ? 10.146 -14.082 5.447 1.00 13.49 530 LYS B O 1
ATOM 5883 N N . ASN B 1 460 ? 9.594 -16.085 4.627 1.00 10.54 531 ASN B N 1
ATOM 5884 C CA . ASN B 1 460 ? 9.759 -16.743 5.910 1.00 11.48 531 ASN B CA 1
ATOM 5885 C C . ASN B 1 460 ? 11.140 -17.342 6.147 1.00 12.35 531 ASN B C 1
ATOM 5886 O O . ASN B 1 460 ? 11.372 -17.957 7.184 1.00 12.68 531 ASN B O 1
ATOM 5891 N N . ALA B 1 461 ? 12.050 -17.190 5.192 1.00 12.36 532 ALA B N 1
ATOM 5892 C CA . ALA B 1 461 ? 13.356 -17.831 5.313 1.00 11.96 532 ALA B CA 1
ATOM 5893 C C . ALA B 1 461 ? 14.184 -17.244 6.461 1.00 12.64 532 ALA B C 1
ATOM 5894 O O . ALA B 1 461 ? 14.181 -16.039 6.688 1.00 14.13 532 ALA B O 1
ATOM 5896 N N . VAL B 1 462 ? 14.886 -18.111 7.179 1.00 11.89 533 VAL B N 1
ATOM 5897 C CA . VAL B 1 462 ? 15.680 -17.712 8.330 1.00 13.50 533 VAL B CA 1
ATOM 5898 C C . VAL B 1 462 ? 17.153 -17.536 7.947 1.00 15.12 533 VAL B C 1
ATOM 5899 O O . VAL B 1 462 ? 17.794 -18.487 7.497 1.00 13.75 533 VAL B O 1
ATOM 5903 N N . PRO B 1 463 ? 17.691 -16.310 8.110 1.00 15.12 534 PRO B N 1
ATOM 5904 C CA . PRO B 1 463 ? 19.084 -15.998 7.766 1.00 16.09 534 PRO B CA 1
ATOM 5905 C C . PRO B 1 463 ? 20.076 -16.306 8.898 1.00 17.71 534 PRO B C 1
ATOM 5906 O O . PRO B 1 463 ? 19.651 -16.650 9.993 1.00 19.25 534 PRO B O 1
ATOM 5910 N N . TYR B 1 464 ? 21.373 -16.178 8.622 1.00 19.53 535 TYR B N 1
ATOM 5911 C CA . TYR B 1 464 ? 22.441 -16.386 9.616 1.00 20.01 535 TYR B CA 1
ATOM 5912 C C . TYR B 1 464 ? 22.247 -15.636 10.927 1.00 25.80 535 TYR B C 1
ATOM 5913 O O . TYR B 1 464 ? 22.391 -16.220 12.000 1.00 28.30 535 TYR B O 1
ATOM 5922 N N . GLU B 1 465 ? 21.955 -14.338 10.840 1.00 27.15 536 GLU B N 1
ATOM 5923 C CA . GLU B 1 465 ? 21.768 -13.502 12.026 1.00 25.69 536 GLU B CA 1
ATOM 5924 C C . GLU B 1 465 ? 20.651 -14.024 12.926 1.00 29.04 536 GLU B C 1
ATOM 5925 O O . GLU B 1 465 ? 20.803 -14.108 14.142 1.00 32.29 536 GLU B O 1
ATOM 5927 N N . LYS B 1 466 ? 19.521 -14.368 12.325 1.00 29.72 537 LYS B N 1
ATOM 5928 C CA . LYS B 1 466 ? 18.400 -14.915 13.087 1.00 30.61 537 LYS B CA 1
ATOM 5929 C C . LYS B 1 466 ? 18.711 -16.324 13.594 1.00 32.45 537 LYS B C 1
ATOM 5930 O O . LYS B 1 466 ? 18.208 -17.316 13.057 1.00 35.70 537 LYS B O 1
ATOM 5932 N N . SER B 1 467 ? 19.551 -16.395 14.621 1.00 32.14 538 SER B N 1
ATOM 5933 C CA . SER B 1 467 ? 19.872 -17.649 15.316 1.00 34.97 538 SER B CA 1
ATOM 5934 C C . SER B 1 467 ? 20.729 -18.651 14.535 1.00 33.44 538 SER B C 1
ATOM 5935 O O . SER B 1 467 ? 21.431 -18.297 13.577 1.00 29.17 538 SER B O 1
ATOM 5938 N N . GLU B 1 468 ? 20.663 -19.907 14.972 1.00 33.16 539 GLU B N 1
ATOM 5939 C CA . GLU B 1 468 ? 21.602 -20.928 14.524 1.00 30.84 539 GLU B CA 1
ATOM 5940 C C . GLU B 1 468 ? 21.016 -21.905 13.516 1.00 29.91 539 GLU B C 1
ATOM 5941 O O . GLU B 1 468 ? 21.736 -22.740 12.968 1.00 29.84 539 GLU B O 1
ATOM 5947 N N . ASN B 1 469 ? 19.713 -21.817 13.273 1.00 31.49 540 ASN B N 1
ATOM 5948 C CA . ASN B 1 469 ? 19.087 -22.719 12.318 1.00 26.18 540 ASN B CA 1
ATOM 5949 C C . ASN B 1 469 ? 18.578 -21.986 11.089 1.00 23.59 540 ASN B C 1
ATOM 5950 O O . ASN B 1 469 ? 17.384 -21.710 10.966 1.00 25.01 540 ASN B O 1
ATOM 5955 N N . CYS B 1 470 ? 19.490 -21.674 10.176 1.00 19.41 541 CYS B N 1
ATOM 5956 C CA . CYS B 1 470 ? 19.126 -20.945 8.972 1.00 18.43 541 CYS B CA 1
ATOM 5957 C C . CYS B 1 470 ? 18.455 -21.866 7.960 1.00 17.18 541 CYS B C 1
ATOM 5958 O O . CYS B 1 470 ? 18.631 -23.081 8.003 1.00 19.59 541 CYS B O 1
ATOM 5961 N N . SER B 1 471 ? 17.673 -21.278 7.063 1.00 14.24 542 SER B N 1
ATOM 5962 C CA . SER B 1 471 ? 17.073 -22.015 5.964 1.00 12.46 542 SER B CA 1
ATOM 5963 C C . SER B 1 471 ? 18.076 -22.262 4.833 1.00 12.93 542 SER B C 1
ATOM 5964 O O . SER B 1 471 ? 19.160 -21.673 4.786 1.00 12.36 542 SER B O 1
ATOM 5967 N N . SER B 1 472 ? 17.693 -23.147 3.924 1.00 12.60 543 SER B N 1
ATOM 5968 C CA . SER B 1 472 ? 18.471 -23.442 2.740 1.00 11.45 543 SER B CA 1
ATOM 5969 C C . SER B 1 472 ? 17.514 -23.819 1.626 1.00 12.31 543 SER B C 1
ATOM 5970 O O . SER B 1 472 ? 16.390 -24.256 1.889 1.00 13.62 543 SER B O 1
ATOM 5973 N N . ALA B 1 473 ? 17.948 -23.648 0.385 1.00 10.49 544 ALA B N 1
ATOM 5974 C CA . ALA B 1 473 ? 17.119 -24.010 -0.749 1.00 10.84 544 ALA B CA 1
ATOM 5975 C C . ALA B 1 473 ? 17.995 -24.581 -1.834 1.00 10.74 544 ALA B C 1
ATOM 5976 O O . ALA B 1 473 ? 19.171 -24.238 -1.922 1.00 11.73 544 ALA B O 1
ATOM 5978 N N . PRO B 1 474 ? 17.433 -25.467 -2.666 1.00 11.01 545 PRO B N 1
ATOM 5979 C CA . PRO B 1 474 ? 18.177 -25.941 -3.834 1.00 10.90 545 PRO B CA 1
ATOM 5980 C C . PRO B 1 474 ? 18.157 -24.878 -4.942 1.00 11.16 545 PRO B C 1
ATOM 5981 O O . PRO B 1 474 ? 17.067 -24.461 -5.352 1.00 9.45 545 PRO B O 1
ATOM 5985 N N . ILE B 1 475 ? 19.335 -24.452 -5.409 1.00 11.02 546 ILE B N 1
ATOM 5986 C CA . ILE B 1 475 ? 19.433 -23.435 -6.470 1.00 11.23 546 ILE B CA 1
ATOM 5987 C C . ILE B 1 475 ? 20.386 -23.817 -7.598 1.00 9.74 546 ILE B C 1
ATOM 5988 O O . ILE B 1 475 ? 21.193 -24.727 -7.462 1.00 11.49 546 ILE B O 1
ATOM 5993 N N . PHE B 1 476 ? 20.276 -23.100 -8.707 1.00 9.05 547 PHE B N 1
ATOM 5994 C CA . PHE B 1 476 ? 21.182 -23.239 -9.835 1.00 10.16 547 PHE B CA 1
ATOM 5995 C C . PHE B 1 476 ? 21.159 -21.940 -10.618 1.00 10.05 547 PHE B C 1
ATOM 5996 O O . PHE B 1 476 ? 20.307 -21.085 -10.370 1.00 10.05 547 PHE B O 1
ATOM 6004 N N . VAL B 1 477 ? 22.091 -21.787 -11.556 1.00 10.05 548 VAL B N 1
ATOM 6005 C CA . VAL B 1 477 ? 22.230 -20.538 -12.304 1.00 10.91 548 VAL B CA 1
ATOM 6006 C C . VAL B 1 477 ? 21.982 -20.715 -13.803 1.00 11.65 548 VAL B C 1
ATOM 6007 O O . VAL B 1 477 ? 22.494 -21.640 -14.424 1.00 11.25 548 VAL B O 1
ATOM 6011 N N . ARG B 1 478 ? 21.185 -19.825 -14.382 1.00 12.30 549 ARG B N 1
ATOM 6012 C CA . ARG B 1 478 ? 20.909 -19.886 -15.808 1.00 12.73 549 ARG B CA 1
ATOM 6013 C C . ARG B 1 478 ? 21.453 -18.644 -16.513 1.00 13.41 549 ARG B C 1
ATOM 6014 O O . ARG B 1 478 ? 21.008 -17.532 -16.243 1.00 14.02 549 ARG B O 1
ATOM 6022 N N . GLN B 1 479 ? 22.417 -18.833 -17.408 1.00 14.11 550 GLN B N 1
ATOM 6023 C CA . GLN B 1 479 ? 23.034 -17.713 -18.111 1.00 16.30 550 GLN B CA 1
ATOM 6024 C C . GLN B 1 479 ? 21.996 -16.953 -18.919 1.00 15.90 550 GLN B C 1
ATOM 6025 O O . GLN B 1 479 ? 21.022 -17.540 -19.385 1.00 15.25 550 GLN B O 1
ATOM 6031 N N . SER B 1 480 ? 22.203 -15.649 -19.077 1.00 14.54 551 SER B N 1
ATOM 6032 C CA . SER B 1 480 ? 21.331 -14.834 -19.915 1.00 16.10 551 SER B CA 1
ATOM 6033 C C . SER B 1 480 ? 22.174 -13.916 -20.765 1.00 17.48 551 SER B C 1
ATOM 6034 O O . SER B 1 480 ? 23.380 -13.814 -20.555 1.00 18.81 551 SER B O 1
ATOM 6037 N N . ASN B 1 481 ? 21.539 -13.249 -21.724 1.00 19.64 552 ASN B N 1
ATOM 6038 C CA A ASN B 1 481 ? 22.228 -12.288 -22.575 0.43 18.94 552 ASN B CA 1
ATOM 6039 C CA B ASN B 1 481 ? 22.227 -12.285 -22.577 0.57 18.94 552 ASN B CA 1
ATOM 6040 C C . ASN B 1 481 ? 21.978 -10.853 -22.116 1.00 18.44 552 ASN B C 1
ATOM 6041 O O . ASN B 1 481 ? 22.307 -9.895 -22.818 1.00 18.12 552 ASN B O 1
ATOM 6050 N N . PHE B 1 482 ? 21.399 -10.720 -20.927 1.00 17.70 553 PHE B N 1
ATOM 6051 C CA . PHE B 1 482 ? 21.138 -9.416 -20.325 1.00 17.68 553 PHE B CA 1
ATOM 6052 C C . PHE B 1 482 ? 22.431 -8.908 -19.709 1.00 17.57 553 PHE B C 1
ATOM 6053 O O . PHE B 1 482 ? 22.595 -8.937 -18.489 1.00 18.11 553 PHE B O 1
ATOM 6061 N N . LYS B 1 483 ? 23.344 -8.447 -20.564 1.00 19.51 554 LYS B N 1
ATOM 6062 C CA . LYS B 1 483 ? 24.725 -8.157 -20.177 1.00 16.56 554 LYS B CA 1
ATOM 6063 C C . LYS B 1 483 ? 25.154 -6.729 -20.523 1.00 17.76 554 LYS B C 1
ATOM 6064 O O . LYS B 1 483 ? 24.688 -6.142 -21.508 1.00 16.70 554 LYS B O 1
ATOM 6070 N N . LEU B 1 484 ? 26.050 -6.175 -19.709 1.00 18.32 555 LEU B N 1
ATOM 6071 C CA . LEU B 1 484 ? 26.672 -4.891 -20.007 1.00 18.12 555 LEU B CA 1
ATOM 6072 C C . LEU B 1 484 ? 27.555 -5.033 -21.238 1.00 18.96 555 LEU B C 1
ATOM 6073 O O . LEU B 1 484 ? 27.996 -6.129 -21.559 1.00 20.41 555 LEU B O 1
ATOM 6078 N N . PRO B 1 485 ? 27.812 -3.924 -21.942 1.00 20.89 556 PRO B N 1
ATOM 6079 C CA . PRO B 1 485 ? 28.789 -3.956 -23.035 1.00 20.71 556 PRO B CA 1
ATOM 6080 C C . PRO B 1 485 ? 30.188 -4.246 -22.504 1.00 22.63 556 PRO B C 1
ATOM 6081 O O . PRO B 1 485 ? 30.521 -3.779 -21.410 1.00 21.53 556 PRO B O 1
ATOM 6085 N N . SER B 1 486 ? 30.988 -4.996 -23.265 1.00 26.80 557 SER B N 1
ATOM 6086 C CA . SER B 1 486 ? 32.395 -5.265 -22.926 1.00 26.20 557 SER B CA 1
ATOM 6087 C C . SER B 1 486 ? 33.163 -3.966 -22.715 1.00 27.26 557 SER B C 1
ATOM 6088 O O . SER B 1 486 ? 33.991 -3.853 -21.803 1.00 27.21 557 SER B O 1
ATOM 6091 N N . ASP B 1 487 ? 32.882 -2.995 -23.580 1.00 26.05 558 ASP B N 1
ATOM 6092 C CA . ASP B 1 487 ? 33.468 -1.665 -23.481 1.00 27.30 558 ASP B CA 1
ATOM 6093 C C . ASP B 1 487 ? 32.644 -0.817 -22.512 1.00 25.09 558 ASP B C 1
ATOM 6094 O O . ASP B 1 487 ? 31.501 -0.452 -22.796 1.00 23.25 558 ASP B O 1
ATOM 6099 N N . SER B 1 488 ? 33.248 -0.512 -21.369 1.00 24.10 559 SER B N 1
ATOM 6100 C CA . SER B 1 488 ? 32.585 0.218 -20.299 1.00 24.65 559 SER B CA 1
ATOM 6101 C C . SER B 1 488 ? 32.346 1.693 -20.615 1.00 25.80 559 SER B C 1
ATOM 6102 O O . SER B 1 488 ? 31.647 2.382 -19.875 1.00 24.90 559 SER B O 1
ATOM 6105 N N . LYS B 1 489 ? 32.928 2.178 -21.708 1.00 27.22 560 LYS B N 1
ATOM 6106 C CA . LYS B 1 489 ? 32.722 3.564 -22.126 1.00 26.88 560 LYS B CA 1
ATOM 6107 C C . LYS B 1 489 ? 31.340 3.740 -22.748 1.00 25.36 560 LYS B C 1
ATOM 6108 O O . LYS B 1 489 ? 30.735 4.807 -22.647 1.00 24.29 560 LYS B O 1
ATOM 6114 N N . VAL B 1 490 ? 30.847 2.682 -23.387 1.00 24.07 561 VAL B N 1
ATOM 6115 C CA . VAL B 1 490 ? 29.553 2.714 -24.057 1.00 22.35 561 VAL B CA 1
ATOM 6116 C C . VAL B 1 490 ? 28.433 3.113 -23.099 1.00 21.94 561 VAL B C 1
ATOM 6117 O O . VAL B 1 490 ? 28.281 2.517 -22.037 1.00 20.60 561 VAL B O 1
ATOM 6121 N N . PRO B 1 491 ? 27.662 4.149 -23.465 1.00 21.70 562 PRO B N 1
ATOM 6122 C CA . PRO B 1 491 ? 26.587 4.649 -22.600 1.00 21.22 562 PRO B CA 1
ATOM 6123 C C . PRO B 1 491 ? 25.504 3.593 -22.334 1.00 21.20 562 PRO B C 1
ATOM 6124 O O . PRO B 1 491 ? 25.276 2.703 -23.156 1.00 20.01 562 PRO B O 1
ATOM 6128 N N . ILE B 1 492 ? 24.851 3.684 -21.182 1.00 18.26 563 ILE B N 1
ATOM 6129 C CA . ILE B 1 492 ? 23.791 2.737 -20.865 1.00 16.12 563 ILE B CA 1
ATOM 6130 C C . ILE B 1 492 ? 22.550 3.448 -20.360 1.00 15.82 563 ILE B C 1
ATOM 6131 O O . ILE B 1 492 ? 22.615 4.427 -19.610 1.00 15.48 563 ILE B O 1
ATOM 6136 N N . ILE B 1 493 ? 21.409 2.963 -20.825 1.00 13.78 564 ILE B N 1
ATOM 6137 C CA . ILE B 1 493 ? 20.128 3.466 -20.383 1.00 14.35 564 ILE B CA 1
ATOM 6138 C C . ILE B 1 493 ? 19.388 2.318 -19.722 1.00 12.58 564 ILE B C 1
ATOM 6139 O O . ILE B 1 493 ? 19.086 1.318 -20.367 1.00 12.73 564 ILE B O 1
ATOM 6144 N N . MET B 1 494 ? 19.109 2.457 -18.434 1.00 11.95 565 MET B N 1
ATOM 6145 C CA . MET B 1 494 ? 18.434 1.404 -17.683 1.00 11.98 565 MET B CA 1
ATOM 6146 C C . MET B 1 494 ? 17.042 1.833 -17.230 1.00 11.73 565 MET B C 1
ATOM 6147 O O . MET B 1 494 ? 16.881 2.855 -16.574 1.00 12.36 565 MET B O 1
ATOM 6152 N N . ILE B 1 495 ? 16.033 1.056 -17.599 1.00 11.88 566 ILE B N 1
ATOM 6153 C CA . ILE B 1 495 ? 14.668 1.350 -17.182 1.00 12.13 566 ILE B CA 1
ATOM 6154 C C . ILE B 1 495 ? 14.146 0.172 -16.376 1.00 12.69 566 ILE B C 1
ATOM 6155 O O . ILE B 1 495 ? 13.921 -0.907 -16.920 1.00 11.87 566 ILE B O 1
ATOM 6160 N N . GLY B 1 496 ? 13.986 0.373 -15.070 1.00 12.36 567 GLY B N 1
ATOM 6161 C CA . GLY B 1 496 ? 13.565 -0.697 -14.185 1.00 11.96 567 GLY B CA 1
ATOM 6162 C C . GLY B 1 496 ? 12.835 -0.225 -12.944 1.00 12.59 567 GLY B C 1
ATOM 6163 O O . GLY B 1 496 ? 13.440 -0.107 -11.886 1.00 13.80 567 GLY B O 1
ATOM 6164 N N . PRO B 1 497 ? 11.525 0.045 -13.067 1.00 12.63 568 PRO B N 1
ATOM 6165 C CA . PRO B 1 497 ? 10.708 0.443 -11.917 1.00 13.31 568 PRO B CA 1
ATOM 6166 C C . PRO B 1 497 ? 10.385 -0.750 -11.024 1.00 13.96 568 PRO B C 1
ATOM 6167 O O . PRO B 1 497 ? 10.384 -1.888 -11.498 1.00 13.65 568 PRO B O 1
ATOM 6171 N N . GLY B 1 498 ? 10.108 -0.488 -9.750 1.00 14.01 569 GLY B N 1
ATOM 6172 C CA . GLY B 1 498 ? 9.709 -1.535 -8.823 1.00 14.25 569 GLY B CA 1
ATOM 6173 C C . GLY B 1 498 ? 10.733 -2.647 -8.740 1.00 13.07 569 GLY B C 1
ATOM 6174 O O . GLY B 1 498 ? 11.935 -2.389 -8.695 1.00 13.62 569 GLY B O 1
ATOM 6175 N N . THR B 1 499 ? 10.257 -3.886 -8.747 1.00 13.18 570 THR B N 1
ATOM 6176 C CA . THR B 1 499 ? 11.131 -5.054 -8.683 1.00 13.42 570 THR B CA 1
ATOM 6177 C C . THR B 1 499 ? 12.103 -5.094 -9.860 1.00 12.64 570 THR B C 1
ATOM 6178 O O . THR B 1 499 ? 13.133 -5.770 -9.799 1.00 11.34 570 THR B O 1
ATOM 6182 N N . GLY B 1 500 ? 11.775 -4.361 -10.923 1.00 11.83 571 GLY B N 1
ATOM 6183 C CA . GLY B 1 500 ? 12.581 -4.357 -12.132 1.00 12.34 571 GLY B CA 1
ATOM 6184 C C . GLY B 1 500 ? 13.976 -3.795 -11.940 1.00 11.33 571 GLY B C 1
ATOM 6185 O O . GLY B 1 500 ? 14.836 -3.918 -12.814 1.00 11.32 571 GLY B O 1
ATOM 6186 N N . LEU B 1 501 ? 14.201 -3.171 -10.793 1.00 9.98 572 LEU B N 1
ATOM 6187 C CA . LEU B 1 501 ? 15.506 -2.624 -10.477 1.00 10.74 572 LEU B CA 1
ATOM 6188 C C . LEU B 1 501 ? 16.552 -3.733 -10.353 1.00 10.60 572 LEU B C 1
ATOM 6189 O O . LEU B 1 501 ? 17.737 -3.487 -10.552 1.00 9.95 572 LEU B O 1
ATOM 6194 N N . ALA B 1 502 ? 16.097 -4.949 -10.050 1.00 9.57 573 ALA B N 1
ATOM 6195 C CA . ALA B 1 502 ? 16.981 -6.031 -9.618 1.00 9.32 573 ALA B CA 1
ATOM 6196 C C . ALA B 1 502 ? 18.300 -6.208 -10.389 1.00 9.34 573 ALA B C 1
ATOM 6197 O O . ALA B 1 502 ? 19.366 -6.119 -9.788 1.00 9.42 573 ALA B O 1
ATOM 6199 N N . PRO B 1 503 ? 18.245 -6.432 -11.714 1.00 9.12 574 PRO B N 1
ATOM 6200 C CA . PRO B 1 503 ? 19.522 -6.678 -12.399 1.00 9.62 574 PRO B CA 1
ATOM 6201 C C . PRO B 1 503 ? 20.376 -5.419 -12.491 1.00 10.00 574 PRO B C 1
ATOM 6202 O O . PRO B 1 503 ? 21.587 -5.496 -12.650 1.00 10.55 574 PRO B O 1
ATOM 6206 N N . PHE B 1 504 ? 19.743 -4.260 -12.410 1.00 9.81 575 PHE B N 1
ATOM 6207 C CA . PHE B 1 504 ? 20.484 -3.014 -12.480 1.00 10.73 575 PHE B CA 1
ATOM 6208 C C . PHE B 1 504 ? 21.299 -2.771 -11.215 1.00 10.81 575 PHE B C 1
ATOM 6209 O O . PHE B 1 504 ? 22.299 -2.059 -11.260 1.00 10.33 575 PHE B O 1
ATOM 6217 N N . ARG B 1 505 ? 20.898 -3.365 -10.093 1.00 10.33 576 ARG B N 1
ATOM 6218 C CA . ARG B 1 505 ? 21.761 -3.300 -8.916 1.00 10.86 576 ARG B CA 1
ATOM 6219 C C . ARG B 1 505 ? 23.011 -4.095 -9.227 1.00 11.29 576 ARG B C 1
ATOM 6220 O O . ARG B 1 505 ? 24.105 -3.743 -8.799 1.00 12.49 576 ARG B O 1
ATOM 6228 N N . GLY B 1 506 ? 22.840 -5.176 -9.982 1.00 10.58 577 GLY B N 1
ATOM 6229 C CA . GLY B 1 506 ? 23.974 -5.973 -10.412 1.00 11.56 577 GLY B CA 1
ATOM 6230 C C . GLY B 1 506 ? 24.879 -5.168 -11.329 1.00 11.68 577 GLY B C 1
ATOM 6231 O O . GLY B 1 506 ? 26.096 -5.122 -11.125 1.00 11.85 577 GLY B O 1
ATOM 6232 N N . PHE B 1 507 ? 24.276 -4.532 -12.334 1.00 11.11 578 PHE B N 1
ATOM 6233 C CA . PHE B 1 507 ? 25.017 -3.701 -13.288 1.00 12.08 578 PHE B CA 1
ATOM 6234 C C . PHE B 1 507 ? 25.815 -2.646 -12.543 1.00 12.34 578 PHE B C 1
ATOM 6235 O O . PHE B 1 507 ? 26.967 -2.417 -12.858 1.00 13.08 578 PHE B O 1
ATOM 6243 N N . LEU B 1 508 ? 25.201 -2.036 -11.532 1.00 11.91 579 LEU B N 1
ATOM 6244 C CA . LEU B 1 508 ? 25.839 -0.970 -10.764 1.00 11.99 579 LEU B CA 1
ATOM 6245 C C . LEU B 1 508 ? 26.962 -1.471 -9.848 1.00 14.43 579 LEU B C 1
ATOM 6246 O O . LEU B 1 508 ? 27.972 -0.785 -9.686 1.00 14.38 579 LEU B O 1
ATOM 6251 N N . GLN B 1 509 ? 26.791 -2.654 -9.251 1.00 13.12 580 GLN B N 1
ATOM 6252 C CA . GLN B 1 509 ? 27.859 -3.248 -8.452 1.00 13.33 580 GLN B CA 1
ATOM 6253 C C . GLN B 1 509 ? 29.053 -3.561 -9.343 1.00 14.68 580 GLN B C 1
ATOM 6254 O O . GLN B 1 509 ? 30.198 -3.402 -8.944 1.00 15.18 580 GLN B O 1
ATOM 6260 N N . GLU B 1 510 ? 28.777 -4.015 -10.558 1.00 15.51 581 GLU B N 1
ATOM 6261 C CA . GLU B 1 510 ? 29.846 -4.341 -11.493 1.00 17.45 581 GLU B CA 1
ATOM 6262 C C . GLU B 1 510 ? 30.594 -3.086 -11.996 1.00 19.09 581 GLU B C 1
ATOM 6263 O O . GLU B 1 510 ? 31.813 -3.111 -12.115 1.00 20.86 581 GLU B O 1
ATOM 6269 N N . ARG B 1 511 ? 29.878 -1.995 -12.271 1.00 18.16 582 ARG B N 1
ATOM 6270 C CA . ARG B 1 511 ? 30.545 -0.769 -12.717 1.00 20.87 582 ARG B CA 1
ATOM 6271 C C . ARG B 1 511 ? 31.340 -0.166 -11.573 1.00 21.12 582 ARG B C 1
ATOM 6272 O O . ARG B 1 511 ? 32.387 0.424 -11.789 1.00 24.02 582 ARG B O 1
ATOM 6280 N N . LEU B 1 512 ? 30.821 -0.297 -10.358 1.00 20.97 583 LEU B N 1
ATOM 6281 C CA . LEU B 1 512 ? 31.484 0.241 -9.177 1.00 21.26 583 LEU B CA 1
ATOM 6282 C C . LEU B 1 512 ? 32.851 -0.416 -8.975 1.00 23.75 583 LEU B C 1
ATOM 6283 O O . LEU B 1 512 ? 33.847 0.270 -8.750 1.00 25.41 583 LEU B O 1
ATOM 6288 N N . ALA B 1 513 ? 32.897 -1.743 -9.075 1.00 21.78 584 ALA B N 1
ATOM 6289 C CA . ALA B 1 513 ? 34.162 -2.471 -8.977 1.00 25.72 584 ALA B CA 1
ATOM 6290 C C . ALA B 1 513 ? 35.097 -2.133 -10.137 1.00 26.98 584 ALA B C 1
ATOM 6291 O O . ALA B 1 513 ? 36.307 -2.331 -10.045 1.00 29.76 584 ALA B O 1
ATOM 6293 N N . LEU B 1 514 ? 34.537 -1.623 -11.230 1.00 25.83 585 LEU B N 1
ATOM 6294 C CA . LEU B 1 514 ? 35.356 -1.174 -12.353 1.00 28.90 585 LEU B CA 1
ATOM 6295 C C . LEU B 1 514 ? 36.012 0.198 -12.121 1.00 30.58 585 LEU B C 1
ATOM 6296 O O . LEU B 1 514 ? 37.178 0.378 -12.455 1.00 33.77 585 LEU B O 1
ATOM 6301 N N . VAL B 1 515 ? 35.291 1.157 -11.538 1.00 27.88 586 VAL B N 1
ATOM 6302 C CA . VAL B 1 515 ? 35.889 2.478 -11.298 1.00 31.86 586 VAL B CA 1
ATOM 6303 C C . VAL B 1 515 ? 37.004 2.493 -10.260 1.00 33.57 586 VAL B C 1
ATOM 6304 O O . VAL B 1 515 ? 37.581 3.544 -9.991 1.00 33.78 586 VAL B O 1
ATOM 6308 N N . GLU B 1 516 ? 37.294 1.343 -9.665 1.00 35.26 587 GLU B N 1
ATOM 6309 C CA . GLU B 1 516 ? 38.455 1.224 -8.784 1.00 36.34 587 GLU B CA 1
ATOM 6310 C C . GLU B 1 516 ? 39.297 0.058 -9.260 1.00 35.41 587 GLU B C 1
ATOM 6311 O O . GLU B 1 516 ? 39.532 -0.902 -8.535 1.00 38.53 587 GLU B O 1
ATOM 6317 N N . SER B 1 517 ? 39.754 0.166 -10.501 1.00 38.48 588 SER B N 1
ATOM 6318 C CA . SER B 1 517 ? 40.305 -0.974 -11.233 1.00 38.33 588 SER B CA 1
ATOM 6319 C C . SER B 1 517 ? 41.386 -0.720 -12.325 1.00 40.78 588 SER B C 1
ATOM 6320 O O . SER B 1 517 ? 42.180 -1.631 -12.591 1.00 41.83 588 SER B O 1
ATOM 6323 N N . GLY B 1 518 ? 41.452 0.450 -12.976 1.00 39.69 589 GLY B N 1
ATOM 6324 C CA . GLY B 1 518 ? 40.551 1.583 -12.837 1.00 38.02 589 GLY B CA 1
ATOM 6325 C C . GLY B 1 518 ? 39.940 1.967 -14.169 1.00 39.08 589 GLY B C 1
ATOM 6326 O O . GLY B 1 518 ? 40.311 2.983 -14.764 1.00 37.49 589 GLY B O 1
ATOM 6327 N N . VAL B 1 519 ? 39.001 1.140 -14.629 1.00 37.25 590 VAL B N 1
ATOM 6328 C CA . VAL B 1 519 ? 38.357 1.307 -15.928 1.00 36.69 590 VAL B CA 1
ATOM 6329 C C . VAL B 1 519 ? 37.578 2.617 -15.980 1.00 35.31 590 VAL B C 1
ATOM 6330 O O . VAL B 1 519 ? 37.000 3.045 -14.978 1.00 35.68 590 VAL B O 1
ATOM 6334 N N . GLU B 1 520 ? 37.585 3.261 -17.141 1.00 32.19 591 GLU B N 1
ATOM 6335 C CA . GLU B 1 520 ? 36.844 4.499 -17.325 1.00 33.73 591 GLU B CA 1
ATOM 6336 C C . GLU B 1 520 ? 35.364 4.208 -17.584 1.00 31.60 591 GLU B C 1
ATOM 6337 O O . GLU B 1 520 ? 35.021 3.333 -18.387 1.00 29.38 591 GLU B O 1
ATOM 6343 N N . LEU B 1 521 ? 34.490 4.939 -16.899 1.00 29.11 592 LEU B N 1
ATOM 6344 C CA . LEU B 1 521 ? 33.053 4.742 -17.066 1.00 27.94 592 LEU B CA 1
ATOM 6345 C C . LEU B 1 521 ? 32.403 5.819 -17.927 1.00 25.37 592 LEU B C 1
ATOM 6346 O O . LEU B 1 521 ? 32.577 7.009 -17.682 1.00 24.80 592 LEU B O 1
ATOM 6351 N N . GLY B 1 522 ? 31.655 5.376 -18.934 1.00 25.82 593 GLY B N 1
ATOM 6352 C CA . GLY B 1 522 ? 30.862 6.260 -19.769 1.00 22.91 593 GLY B CA 1
ATOM 6353 C C . GLY B 1 522 ? 29.526 6.607 -19.135 1.00 23.76 593 GLY B C 1
ATOM 6354 O O . GLY B 1 522 ? 29.241 6.181 -18.013 1.00 22.63 593 GLY B O 1
ATOM 6355 N N . PRO B 1 523 ? 28.697 7.382 -19.855 1.00 21.56 594 PRO B N 1
ATOM 6356 C CA . PRO B 1 523 ? 27.411 7.888 -19.361 1.00 20.93 594 PRO B CA 1
ATOM 6357 C C . PRO B 1 523 ? 26.417 6.780 -18.993 1.00 19.16 594 PRO B C 1
ATOM 6358 O O . PRO B 1 523 ? 26.348 5.744 -19.649 1.00 19.57 594 PRO B O 1
ATOM 6362 N N . SER B 1 524 ? 25.646 7.019 -17.940 1.00 17.73 595 SER B N 1
ATOM 6363 C CA . SER B 1 524 ? 24.661 6.058 -17.472 1.00 16.71 595 SER B CA 1
ATOM 6364 C C . SER B 1 524 ? 23.462 6.797 -16.899 1.00 14.98 595 SER B C 1
ATOM 6365 O O . SER B 1 524 ? 23.612 7.796 -16.196 1.00 15.89 595 SER B O 1
ATOM 6368 N N . VAL B 1 525 ? 22.271 6.309 -17.213 1.00 13.76 596 VAL B N 1
ATOM 6369 C CA . VAL B 1 525 ? 21.056 6.848 -16.624 1.00 14.06 596 VAL B CA 1
ATOM 6370 C C . VAL B 1 525 ? 20.172 5.686 -16.180 1.00 13.12 596 VAL B C 1
ATOM 6371 O O . VAL B 1 525 ? 20.117 4.645 -16.840 1.00 12.39 596 VAL B O 1
ATOM 6375 N N . LEU B 1 526 ? 19.506 5.852 -15.043 1.00 13.34 597 LEU B N 1
ATOM 6376 C CA . LEU B 1 526 ? 18.575 4.844 -14.558 1.00 11.73 597 LEU B CA 1
ATOM 6377 C C . LEU B 1 526 ? 17.216 5.454 -14.273 1.00 13.47 597 LEU B C 1
ATOM 6378 O O . LEU B 1 526 ? 17.090 6.348 -13.436 1.00 14.02 597 LEU B O 1
ATOM 6383 N N . PHE B 1 527 ? 16.204 4.977 -14.990 1.00 12.64 598 PHE B N 1
ATOM 6384 C CA . PHE B 1 527 ? 14.826 5.362 -14.728 1.00 12.91 598 PHE B CA 1
ATOM 6385 C C . PHE B 1 527 ? 14.185 4.352 -13.780 1.00 13.51 598 PHE B C 1
ATOM 6386 O O . PHE B 1 527 ? 13.920 3.200 -14.150 1.00 12.65 598 PHE B O 1
ATOM 6394 N N . PHE B 1 528 ? 13.947 4.785 -12.549 1.00 13.11 599 PHE B N 1
ATOM 6395 C CA . PHE B 1 528 ? 13.340 3.925 -11.551 1.00 13.18 599 PHE B CA 1
ATOM 6396 C C . PHE B 1 528 ? 11.960 4.463 -11.211 1.00 13.91 599 PHE B C 1
ATOM 6397 O O . PHE B 1 528 ? 11.676 5.636 -11.424 1.00 14.83 599 PHE B O 1
ATOM 6405 N N . GLY B 1 529 ? 11.100 3.598 -10.697 1.00 12.76 600 GLY B N 1
ATOM 6406 C CA . GLY B 1 529 ? 9.778 4.013 -10.289 1.00 15.21 600 GLY B CA 1
ATOM 6407 C C . GLY B 1 529 ? 9.249 3.195 -9.130 1.00 14.84 600 GLY B C 1
ATOM 6408 O O . GLY B 1 529 ? 9.588 2.024 -8.975 1.00 14.14 600 GLY B O 1
ATOM 6409 N N . CYS B 1 530 ? 8.419 3.833 -8.316 1.00 15.08 601 CYS B N 1
ATOM 6410 C CA . CYS B 1 530 ? 7.739 3.175 -7.216 1.00 15.69 601 CYS B CA 1
ATOM 6411 C C . CYS B 1 530 ? 6.550 4.034 -6.804 1.00 16.02 601 CYS B C 1
ATOM 6412 O O . CYS B 1 530 ? 6.354 5.127 -7.331 1.00 16.65 601 CYS B O 1
ATOM 6415 N N . ARG B 1 531 ? 5.769 3.545 -5.852 1.00 15.33 602 ARG B N 1
ATOM 6416 C CA . ARG B 1 531 ? 4.587 4.249 -5.387 1.00 15.16 602 ARG B CA 1
ATOM 6417 C C . ARG B 1 531 ? 4.899 5.480 -4.533 1.00 16.98 602 ARG B C 1
ATOM 6418 O O . ARG B 1 531 ? 4.386 6.571 -4.795 1.00 17.93 602 ARG B O 1
ATOM 6426 N N . ASN B 1 532 ? 5.766 5.316 -3.541 1.00 15.46 603 ASN B N 1
ATOM 6427 C CA . ASN B 1 532 ? 5.862 6.280 -2.460 1.00 16.30 603 ASN B CA 1
ATOM 6428 C C . ASN B 1 532 ? 7.201 6.204 -1.707 1.00 17.52 603 ASN B C 1
ATOM 6429 O O . ASN B 1 532 ? 7.607 5.131 -1.270 1.00 15.89 603 ASN B O 1
ATOM 6434 N N . ARG B 1 533 ? 7.863 7.353 -1.556 1.00 19.33 604 ARG B N 1
ATOM 6435 C CA . ARG B 1 533 ? 9.110 7.497 -0.790 1.00 18.95 604 ARG B CA 1
ATOM 6436 C C . ARG B 1 533 ? 9.032 6.843 0.570 1.00 17.40 604 ARG B C 1
ATOM 6437 O O . ARG B 1 533 ? 10.004 6.275 1.058 1.00 17.28 604 ARG B O 1
ATOM 6445 N N . ARG B 1 534 ? 7.880 6.989 1.209 1.00 17.16 605 ARG B N 1
ATOM 6446 C CA . ARG B 1 534 ? 7.716 6.554 2.588 1.00 19.95 605 ARG B CA 1
ATOM 6447 C C . ARG B 1 534 ? 7.342 5.071 2.697 1.00 18.65 605 ARG B C 1
ATOM 6448 O O . ARG B 1 534 ? 6.997 4.589 3.778 1.00 17.39 605 ARG B O 1
ATOM 6456 N N . MET B 1 535 ? 7.417 4.360 1.572 1.00 17.65 606 MET B N 1
ATOM 6457 C CA . MET B 1 535 ? 6.997 2.965 1.504 1.00 18.07 606 MET B CA 1
ATOM 6458 C C . MET B 1 535 ? 7.886 2.105 0.605 1.00 16.30 606 MET B C 1
ATOM 6459 O O . MET B 1 535 ? 8.403 1.074 1.019 1.00 14.85 606 MET B O 1
ATOM 6464 N N . ASP B 1 536 ? 8.081 2.585 -0.614 1.00 17.85 607 ASP B N 1
ATOM 6465 C CA . ASP B 1 536 ? 8.385 1.753 -1.768 1.00 16.73 607 ASP B CA 1
ATOM 6466 C C . ASP B 1 536 ? 9.792 1.883 -2.346 0.91 15.42 607 ASP B C 1
ATOM 6467 O O . ASP B 1 536 ? 10.169 1.118 -3.241 1.00 15.59 607 ASP B O 1
ATOM 6472 N N . PHE B 1 537 ? 10.548 2.865 -1.873 1.00 13.82 608 PHE B N 1
ATOM 6473 C CA . PHE B 1 537 ? 11.805 3.229 -2.521 1.00 13.87 608 PHE B CA 1
ATOM 6474 C C . PHE B 1 537 ? 12.915 2.255 -2.138 1.00 14.49 608 PHE B C 1
ATOM 6475 O O . PHE B 1 537 ? 13.753 2.557 -1.283 1.00 14.11 608 PHE B O 1
ATOM 6483 N N . ILE B 1 538 ? 12.920 1.088 -2.778 1.00 12.46 609 ILE B N 1
ATOM 6484 C CA . ILE B 1 538 ? 13.885 0.050 -2.445 1.00 11.94 609 ILE B CA 1
ATOM 6485 C C . ILE B 1 538 ? 15.302 0.433 -2.851 1.00 12.27 609 ILE B C 1
ATOM 6486 O O . ILE B 1 538 ? 15.524 1.032 -3.906 1.00 11.50 609 ILE B O 1
ATOM 6491 N N . TYR B 1 539 ? 16.249 0.082 -1.986 1.00 12.60 610 TYR B N 1
ATOM 6492 C CA . TYR B 1 539 ? 17.665 0.352 -2.197 1.00 12.95 610 TYR B CA 1
ATOM 6493 C C . TYR B 1 539 ? 17.942 1.836 -2.398 1.00 13.84 610 TYR B C 1
ATOM 6494 O O . TYR B 1 539 ? 18.882 2.185 -3.098 1.00 14.76 610 TYR B O 1
ATOM 6503 N N . GLU B 1 540 ? 17.137 2.702 -1.781 1.00 14.62 611 GLU B N 1
ATOM 6504 C CA . GLU B 1 540 ? 17.284 4.147 -1.970 1.00 15.84 611 GLU B CA 1
ATOM 6505 C C . GLU B 1 540 ? 18.684 4.634 -1.626 1.00 15.86 611 GLU B C 1
ATOM 6506 O O . GLU B 1 540 ? 19.307 5.343 -2.412 1.00 16.52 611 GLU B O 1
ATOM 6512 N N . GLU B 1 541 ? 19.163 4.245 -0.449 1.00 15.70 612 GLU B N 1
ATOM 6513 C CA . GLU B 1 541 ? 20.477 4.649 0.021 1.00 16.97 612 GLU B CA 1
ATOM 6514 C C . GLU B 1 541 ? 21.573 4.079 -0.871 1.00 19.07 612 GLU B C 1
ATOM 6515 O O . GLU B 1 541 ? 22.507 4.799 -1.244 1.00 19.18 612 GLU B O 1
ATOM 6517 N N . GLU B 1 542 ? 21.463 2.794 -1.219 1.00 17.98 613 GLU B N 1
ATOM 6518 C CA . GLU B 1 542 ? 22.454 2.167 -2.097 1.00 17.40 613 GLU B CA 1
ATOM 6519 C C . GLU B 1 542 ? 22.524 2.900 -3.433 1.00 16.35 613 GLU B C 1
ATOM 6520 O O . GLU B 1 542 ? 23.602 3.089 -3.996 1.00 17.06 613 GLU B O 1
ATOM 6526 N N . LEU B 1 543 ? 21.370 3.328 -3.931 1.00 15.61 614 LEU B N 1
ATOM 6527 C CA . LEU B 1 543 ? 21.316 4.051 -5.195 1.00 17.24 614 LEU B CA 1
ATOM 6528 C C . LEU B 1 543 ? 22.048 5.391 -5.085 1.00 16.90 614 LEU B C 1
ATOM 6529 O O . LEU B 1 543 ? 22.730 5.806 -6.017 1.00 15.63 614 LEU B O 1
ATOM 6534 N N . GLN B 1 544 ? 21.901 6.053 -3.938 1.00 17.75 615 GLN B N 1
ATOM 6535 C CA . GLN B 1 544 ? 22.613 7.296 -3.661 1.00 19.21 615 GLN B CA 1
ATOM 6536 C C . GLN B 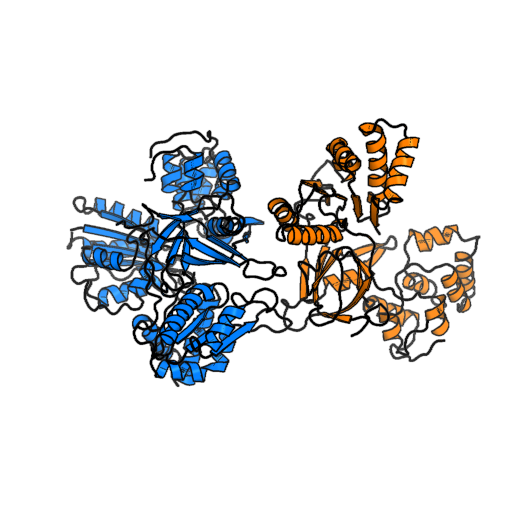1 544 ? 24.114 7.073 -3.723 1.00 19.54 615 GLN B C 1
ATOM 6537 O O . GLN B 1 544 ? 24.833 7.856 -4.338 1.00 20.13 615 GLN B O 1
ATOM 6543 N N . ARG B 1 545 ? 24.585 5.995 -3.102 1.00 18.80 616 ARG B N 1
ATOM 6544 C CA . ARG B 1 545 ? 26.019 5.715 -3.068 1.00 19.22 616 ARG B CA 1
ATOM 6545 C C . ARG B 1 545 ? 26.615 5.374 -4.440 1.00 19.25 616 ARG B C 1
ATOM 6546 O O . ARG B 1 545 ? 27.768 5.702 -4.708 1.00 20.34 616 ARG B O 1
ATOM 6550 N N . PHE B 1 546 ? 25.828 4.748 -5.314 1.00 18.23 617 PHE B N 1
ATOM 6551 C CA . PHE B 1 546 ? 26.272 4.511 -6.688 1.00 16.84 617 PHE B CA 1
ATOM 6552 C C . PHE B 1 546 ? 26.420 5.828 -7.449 1.00 17.12 617 PHE B C 1
ATOM 6553 O O . PHE B 1 546 ? 27.288 5.961 -8.299 1.00 17.43 617 PHE B O 1
ATOM 6561 N N . VAL B 1 547 ? 25.565 6.797 -7.153 1.00 16.99 618 VAL B N 1
ATOM 6562 C CA . VAL B 1 547 ? 25.676 8.095 -7.797 1.00 18.59 618 VAL B CA 1
ATOM 6563 C C . VAL B 1 547 ? 26.905 8.819 -7.261 1.00 20.03 618 VAL B C 1
ATOM 6564 O O . VAL B 1 547 ? 27.697 9.368 -8.033 1.00 20.59 618 VAL B O 1
ATOM 6568 N N . GLU B 1 548 ? 27.067 8.793 -5.938 1.00 20.49 619 GLU B N 1
ATOM 6569 C CA . GLU B 1 548 ? 28.225 9.398 -5.276 1.00 20.94 619 GLU B CA 1
ATOM 6570 C C . GLU B 1 548 ? 29.563 8.884 -5.807 1.00 19.65 619 GLU B C 1
ATOM 6571 O O . GLU B 1 548 ? 30.467 9.666 -6.081 1.00 24.35 619 GLU B O 1
ATOM 6577 N N . SER B 1 549 ? 29.680 7.576 -5.979 1.00 19.95 620 SER B N 1
ATOM 6578 C CA . SER B 1 549 ? 30.950 6.976 -6.370 1.00 19.88 620 SER B CA 1
ATOM 6579 C C . SER B 1 549 ? 31.189 6.958 -7.885 1.00 20.02 620 SER B C 1
ATOM 6580 O O . SER B 1 549 ? 32.246 6.530 -8.340 1.00 21.05 620 SER B O 1
ATOM 6583 N N . GLY B 1 550 ? 30.208 7.395 -8.667 1.00 19.54 621 GLY B N 1
ATOM 6584 C CA . GLY B 1 550 ? 30.379 7.450 -10.108 1.00 17.30 621 GLY B CA 1
ATOM 6585 C C . GLY B 1 550 ? 30.012 6.201 -10.900 1.00 19.37 621 GLY B C 1
ATOM 6586 O O . GLY B 1 550 ? 30.299 6.127 -12.101 1.00 20.87 621 GLY B O 1
ATOM 6587 N N . ALA B 1 551 ? 29.379 5.222 -10.252 1.00 18.17 622 ALA B N 1
ATOM 6588 C CA . ALA B 1 551 ? 28.896 4.032 -10.962 1.00 18.75 622 ALA B CA 1
ATOM 6589 C C . ALA B 1 551 ? 27.706 4.392 -11.851 1.00 16.63 622 ALA B C 1
ATOM 6590 O O . ALA B 1 551 ? 27.533 3.845 -12.936 1.00 15.47 622 ALA B O 1
ATOM 6592 N N . LEU B 1 552 ? 26.899 5.324 -11.365 1.00 16.47 623 LEU B N 1
ATOM 6593 C CA . LEU B 1 552 ? 25.693 5.771 -12.042 1.00 17.33 623 LEU B CA 1
ATOM 6594 C C . LEU B 1 552 ? 25.713 7.298 -12.155 1.00 16.18 623 LEU B C 1
ATOM 6595 O O . LEU B 1 552 ? 25.848 7.993 -11.150 1.00 17.02 623 LEU B O 1
ATOM 6600 N N . ALA B 1 553 ? 25.586 7.811 -13.375 1.00 15.01 624 ALA B N 1
ATOM 6601 C CA . ALA B 1 553 ? 25.638 9.254 -13.608 1.00 17.02 624 ALA B CA 1
ATOM 6602 C C . ALA B 1 553 ? 24.346 9.969 -13.195 1.00 16.91 624 ALA B C 1
ATOM 6603 O O . ALA B 1 553 ? 24.383 10.953 -12.459 1.00 18.18 624 ALA B O 1
ATOM 6605 N N . GLU B 1 554 ? 23.203 9.486 -13.667 1.00 16.30 625 GLU B N 1
ATOM 6606 C CA . GLU B 1 554 ? 21.936 10.130 -13.312 1.00 16.15 625 GLU B CA 1
ATOM 6607 C C . GLU B 1 554 ? 20.879 9.130 -12.852 1.00 14.70 625 GLU B C 1
ATOM 6608 O O . GLU B 1 554 ? 20.653 8.110 -13.502 1.00 12.32 625 GLU B O 1
ATOM 6610 N N . LEU B 1 555 ? 20.239 9.434 -11.726 1.00 15.83 626 LEU B N 1
ATOM 6611 C CA . LEU B 1 555 ? 19.102 8.650 -11.253 1.00 14.76 626 LEU B CA 1
ATOM 6612 C C . LEU B 1 555 ? 17.790 9.418 -11.381 1.00 15.53 626 LEU B C 1
ATOM 6613 O O . LEU B 1 555 ? 17.623 10.471 -10.764 1.00 16.22 626 LEU B O 1
ATOM 6618 N N . SER B 1 556 ? 16.862 8.882 -12.177 1.00 15.88 627 SER B N 1
ATOM 6619 C CA . SER B 1 556 ? 15.507 9.437 -12.299 1.00 15.87 627 SER B CA 1
ATOM 6620 C C . SER B 1 556 ? 14.437 8.563 -11.624 1.00 16.16 627 SER B C 1
ATOM 6621 O O . SER B 1 556 ? 14.283 7.389 -11.955 1.00 15.25 627 SER B O 1
ATOM 6624 N N . VAL B 1 557 ? 13.690 9.139 -10.688 1.00 16.09 628 VAL B N 1
ATOM 6625 C CA . VAL B 1 557 ? 12.686 8.373 -9.967 1.00 15.38 628 VAL B CA 1
ATOM 6626 C C . VAL B 1 557 ? 11.277 8.939 -10.153 1.00 17.91 628 VAL B C 1
ATOM 6627 O O . VAL B 1 557 ? 11.051 10.133 -9.967 1.00 19.37 628 VAL B O 1
ATOM 6631 N N . ALA B 1 558 ? 10.338 8.069 -10.522 1.00 16.11 629 ALA B N 1
ATOM 6632 C CA . ALA B 1 558 ? 8.941 8.455 -10.705 1.00 16.74 629 ALA B CA 1
ATOM 6633 C C . ALA B 1 558 ? 8.054 7.849 -9.618 1.00 17.09 629 ALA B C 1
ATOM 6634 O O . ALA B 1 558 ? 8.066 6.638 -9.394 1.00 17.12 629 ALA B O 1
ATOM 6636 N N . PHE B 1 559 ? 7.281 8.695 -8.949 1.00 17.46 630 PHE B N 1
ATOM 6637 C CA . PHE B 1 559 ? 6.410 8.252 -7.870 1.00 15.38 630 PHE B CA 1
ATOM 6638 C C . PHE B 1 559 ? 4.947 8.247 -8.300 1.00 16.72 630 PHE B C 1
ATOM 6639 O O . PHE B 1 559 ? 4.450 9.223 -8.850 1.00 16.45 630 PHE B O 1
ATOM 6647 N N . SER B 1 560 ? 4.258 7.140 -8.051 1.00 16.50 631 SER B N 1
ATOM 6648 C CA . SER B 1 560 ? 2.910 6.963 -8.582 1.00 16.57 631 SER B CA 1
ATOM 6649 C C . SER B 1 560 ? 1.783 7.208 -7.575 1.00 16.57 631 SER B C 1
ATOM 6650 O O . SER B 1 560 ? 0.625 7.350 -7.967 1.00 17.56 631 SER B O 1
ATOM 6653 N N . ARG B 1 561 ? 2.102 7.245 -6.286 1.00 15.68 632 ARG B N 1
ATOM 6654 C CA . ARG B 1 561 ? 1.062 7.399 -5.268 1.00 17.61 632 ARG B CA 1
ATOM 6655 C C . ARG B 1 561 ? 1.531 8.192 -4.058 1.00 18.80 632 ARG B C 1
ATOM 6656 O O . ARG B 1 561 ? 1.302 7.768 -2.921 1.00 17.43 632 ARG B O 1
ATOM 6664 N N . GLU B 1 562 ? 2.181 9.329 -4.279 1.00 17.89 633 GLU B N 1
ATOM 6665 C CA . GLU B 1 562 ? 2.570 10.169 -3.150 1.00 20.80 633 GLU B CA 1
ATOM 6666 C C . GLU B 1 562 ? 1.534 11.252 -2.875 1.00 19.61 633 GLU B C 1
ATOM 6667 O O . GLU B 1 562 ? 1.563 11.897 -1.829 1.00 19.68 633 GLU B O 1
ATOM 6673 N N . GLY B 1 563 ? 0.605 11.421 -3.812 1.00 19.47 634 GLY B N 1
ATOM 6674 C CA . GLY B 1 563 ? -0.468 12.386 -3.673 1.00 18.70 634 GLY B CA 1
ATOM 6675 C C . GLY B 1 563 ? -1.441 12.310 -4.838 1.00 20.59 634 GLY B C 1
ATOM 6676 O O . GLY B 1 563 ? -1.534 11.282 -5.505 1.00 21.55 634 GLY B O 1
ATOM 6677 N N . PRO B 1 564 ? -2.166 13.408 -5.098 1.00 21.61 635 PRO B N 1
ATOM 6678 C CA . PRO B 1 564 ? -3.199 13.459 -6.140 1.00 22.15 635 PRO B CA 1
ATOM 6679 C C . PRO B 1 564 ? -2.664 13.158 -7.532 1.00 22.28 635 PRO B C 1
ATOM 6680 O O . PRO B 1 564 ? -3.367 12.547 -8.330 1.00 24.38 635 PRO B O 1
ATOM 6684 N N . THR B 1 565 ? -1.442 13.583 -7.824 1.00 22.11 636 THR B N 1
ATOM 6685 C CA . THR B 1 565 ? -0.900 13.421 -9.171 1.00 24.34 636 THR B CA 1
ATOM 6686 C C . THR B 1 565 ? -0.114 12.116 -9.316 1.00 26.24 636 THR B C 1
ATOM 6687 O O . THR B 1 565 ? 0.419 11.587 -8.342 1.00 25.31 636 THR B O 1
ATOM 6691 N N . LYS B 1 566 ? -0.055 11.597 -10.539 1.00 26.89 637 LYS B N 1
ATOM 6692 C CA . LYS B 1 566 ? 0.581 10.309 -10.789 1.00 24.53 637 LYS B CA 1
ATOM 6693 C C . LYS B 1 566 ? 1.665 10.422 -11.856 1.00 23.16 637 LYS B C 1
ATOM 6694 O O . LYS B 1 566 ? 1.503 11.132 -12.847 1.00 24.27 637 LYS B O 1
ATOM 6696 N N . GLU B 1 567 ? 2.773 9.720 -11.641 1.00 22.00 638 GLU B N 1
ATOM 6697 C CA . GLU B 1 567 ? 3.879 9.728 -12.592 1.00 22.04 638 GLU B CA 1
ATOM 6698 C C . GLU B 1 567 ? 4.521 8.347 -12.742 1.00 20.05 638 GLU B C 1
ATOM 6699 O O . GLU B 1 567 ? 4.611 7.581 -11.780 1.00 18.78 638 GLU B O 1
ATOM 6701 N N . TYR B 1 568 ? 4.962 8.039 -13.958 1.00 21.36 639 TYR B N 1
ATOM 6702 C CA . TYR B 1 568 ? 5.643 6.777 -14.243 1.00 19.37 639 TYR B CA 1
ATOM 6703 C C . TYR B 1 568 ? 6.906 6.997 -15.054 1.00 19.70 639 TYR B C 1
ATOM 6704 O O . TYR B 1 568 ? 7.185 8.109 -15.509 1.00 18.64 639 TYR B O 1
ATOM 6713 N N . VAL B 1 569 ? 7.659 5.918 -15.242 1.00 18.78 640 VAL B N 1
ATOM 6714 C CA . VAL B 1 569 ? 8.921 5.978 -15.959 1.00 18.40 640 VAL B CA 1
ATOM 6715 C C . VAL B 1 569 ? 8.809 6.538 -17.388 1.00 18.22 640 VAL B C 1
ATOM 6716 O O . VAL B 1 569 ? 9.724 7.201 -17.854 1.00 19.28 640 VAL B O 1
ATOM 6720 N N . GLN B 1 570 ? 7.695 6.290 -18.073 1.00 18.90 641 GLN B N 1
ATOM 6721 C CA . GLN B 1 570 ? 7.488 6.843 -19.417 1.00 20.16 641 GLN B CA 1
ATOM 6722 C C . GLN B 1 570 ? 7.478 8.360 -19.398 1.00 21.28 641 GLN B C 1
ATOM 6723 O O . GLN B 1 570 ? 8.005 9.005 -20.304 1.00 22.20 641 GLN B O 1
ATOM 6729 N N . HIS B 1 571 ? 6.848 8.923 -18.375 1.00 20.21 642 HIS B N 1
ATOM 6730 C CA . HIS B 1 571 ? 6.822 10.364 -18.199 1.00 22.62 642 HIS B CA 1
ATOM 6731 C C . HIS B 1 571 ? 8.225 10.932 -18.042 1.00 21.96 642 HIS B C 1
ATOM 6732 O O . HIS B 1 571 ? 8.590 11.891 -18.719 1.00 25.23 642 HIS B O 1
ATOM 6739 N N . LYS B 1 572 ? 9.010 10.335 -17.154 1.00 21.17 643 LYS B N 1
ATOM 6740 C CA . LYS B 1 572 ? 10.384 10.771 -16.943 1.00 20.58 643 LYS B CA 1
ATOM 6741 C C . LYS B 1 572 ? 11.242 10.576 -18.190 1.00 22.27 643 LYS B C 1
ATOM 6742 O O . LYS B 1 572 ? 12.157 11.363 -18.445 1.00 21.21 643 LYS B O 1
ATOM 6748 N N . MET B 1 573 ? 10.956 9.523 -18.958 1.00 20.02 644 MET B N 1
ATOM 6749 C CA . MET B 1 573 ? 11.654 9.297 -20.217 1.00 20.05 644 MET B CA 1
ATOM 6750 C C . MET B 1 573 ? 11.472 10.472 -21.175 1.00 21.59 644 MET B C 1
ATOM 6751 O O . MET B 1 573 ? 12.435 10.948 -21.776 1.00 21.58 644 MET B O 1
ATOM 6756 N N . MET B 1 574 ? 10.235 10.940 -21.311 1.00 20.91 645 MET B N 1
ATOM 6757 C CA . MET B 1 574 ? 9.933 12.022 -22.241 1.00 23.28 645 MET B CA 1
ATOM 6758 C C . MET B 1 574 ? 10.533 13.357 -21.810 1.00 23.75 645 MET B C 1
ATOM 6759 O O . MET B 1 574 ? 10.977 14.129 -22.651 1.00 24.13 645 MET B O 1
ATOM 6764 N N . ASP B 1 575 ? 10.540 13.628 -20.506 1.00 24.10 646 ASP B N 1
ATOM 6765 C CA . ASP B 1 575 ? 11.230 14.801 -19.972 1.00 24.35 646 ASP B CA 1
ATOM 6766 C C . ASP B 1 575 ? 12.689 14.808 -20.417 1.00 24.51 646 ASP B C 1
ATOM 6767 O O . ASP B 1 575 ? 13.238 15.849 -20.789 1.00 23.91 646 ASP B O 1
ATOM 6772 N N . LYS B 1 576 ? 13.307 13.632 -20.374 1.00 23.97 647 LYS B N 1
ATOM 6773 C CA . LYS B 1 576 ? 14.703 13.476 -20.754 1.00 24.38 647 LYS B CA 1
ATOM 6774 C C . LYS B 1 576 ? 14.866 12.863 -22.148 1.00 24.62 647 LYS B C 1
ATOM 6775 O O . LYS B 1 576 ? 15.884 12.240 -22.447 1.00 25.35 647 LYS B O 1
ATOM 6781 N N . ALA B 1 577 ? 13.859 13.056 -22.999 1.00 23.82 648 ALA B N 1
ATOM 6782 C CA . ALA B 1 577 ? 13.864 12.503 -24.353 1.00 24.27 648 ALA B CA 1
ATOM 6783 C C . ALA B 1 577 ? 15.071 12.958 -25.168 1.00 26.39 648 ALA B C 1
ATOM 6784 O O . ALA B 1 577 ? 15.589 12.211 -25.997 1.00 26.83 648 ALA B O 1
ATOM 6786 N N . SER B 1 578 ? 15.512 14.187 -24.921 1.00 26.47 649 SER B N 1
ATOM 6787 C CA . SER B 1 578 ? 16.598 14.779 -25.685 1.00 27.00 649 SER B CA 1
ATOM 6788 C C . SER B 1 578 ? 17.927 14.058 -25.459 1.00 27.53 649 SER B C 1
ATOM 6789 O O . SER B 1 578 ? 18.530 13.543 -26.402 1.00 27.40 649 SER B O 1
ATOM 6792 N N . ASP B 1 579 ? 18.383 14.010 -24.214 1.00 27.62 650 ASP B N 1
ATOM 6793 C CA . ASP B 1 579 ? 19.629 13.305 -23.928 1.00 30.83 650 ASP B CA 1
ATOM 6794 C C . ASP B 1 579 ? 19.502 11.783 -24.004 1.00 27.48 650 ASP B C 1
ATOM 6795 O O . ASP B 1 579 ? 20.510 11.095 -24.117 1.00 27.02 650 ASP B O 1
ATOM 6800 N N . ILE B 1 580 ? 18.276 11.260 -23.955 1.00 26.87 651 ILE B N 1
ATOM 6801 C CA . ILE B 1 580 ? 18.057 9.843 -24.255 1.00 26.15 651 ILE B CA 1
ATOM 6802 C C . ILE B 1 580 ? 18.408 9.593 -25.718 1.00 25.87 651 ILE B C 1
ATOM 6803 O O . ILE B 1 580 ? 19.119 8.638 -26.045 1.00 24.70 651 ILE B O 1
ATOM 6808 N N . TRP B 1 581 ? 17.918 10.463 -26.596 1.00 26.03 652 TRP B N 1
ATOM 6809 C CA . TRP B 1 581 ? 18.242 10.359 -28.016 1.00 27.46 652 TRP B CA 1
ATOM 6810 C C . TRP B 1 581 ? 19.722 10.638 -28.245 1.00 26.30 652 TRP B C 1
ATOM 6811 O O . TRP B 1 581 ? 20.344 10.016 -29.101 1.00 27.35 652 TRP B O 1
ATOM 6822 N N . ASN B 1 582 ? 20.279 11.563 -27.466 1.00 26.83 653 ASN B N 1
ATOM 6823 C CA . ASN B 1 582 ? 21.715 11.836 -27.487 1.00 28.36 653 ASN B CA 1
ATOM 6824 C C . ASN B 1 582 ? 22.564 10.580 -27.310 1.00 28.53 653 ASN B C 1
ATOM 6825 O O . ASN B 1 582 ? 23.388 10.262 -28.165 1.00 30.34 653 ASN B O 1
ATOM 6830 N N . MET B 1 583 ? 22.374 9.864 -26.205 1.00 26.66 654 MET B N 1
ATOM 6831 C CA . MET B 1 583 ? 23.207 8.688 -25.963 1.00 26.67 654 MET B CA 1
ATOM 6832 C C . MET B 1 583 ? 22.924 7.520 -26.896 1.00 25.71 654 MET B C 1
ATOM 6833 O O . MET B 1 583 ? 23.815 6.718 -27.151 1.00 26.67 654 MET B O 1
ATOM 6838 N N . ILE B 1 584 ? 21.704 7.424 -27.418 1.00 26.46 655 ILE B N 1
ATOM 6839 C CA . ILE B 1 584 ? 21.407 6.392 -28.416 1.00 26.59 655 ILE B CA 1
ATOM 6840 C C . ILE B 1 584 ? 22.286 6.582 -29.649 1.00 26.44 655 ILE B C 1
ATOM 6841 O O . ILE B 1 584 ? 22.863 5.629 -30.168 1.00 27.39 655 ILE B O 1
ATOM 6846 N N . SER B 1 585 ? 22.393 7.828 -30.100 1.00 28.09 656 SER B N 1
ATOM 6847 C CA . SER B 1 585 ? 23.183 8.161 -31.278 1.00 28.53 656 SER B CA 1
ATOM 6848 C C . SER B 1 585 ? 24.693 8.049 -31.026 1.00 29.40 656 SER B C 1
ATOM 6849 O O . SER B 1 585 ? 25.482 7.955 -31.965 1.00 29.78 656 SER B O 1
ATOM 6852 N N . GLN B 1 586 ? 25.090 8.050 -29.757 1.00 29.27 657 GLN B N 1
ATOM 6853 C CA . GLN B 1 586 ? 26.469 7.729 -29.400 1.00 27.54 657 GLN B CA 1
ATOM 6854 C C . GLN B 1 586 ? 26.634 6.233 -29.114 1.00 26.40 657 GLN B C 1
ATOM 6855 O O . GLN B 1 586 ? 27.675 5.797 -28.628 1.00 27.08 657 GLN B O 1
ATOM 6861 N N . GLY B 1 587 ? 25.596 5.455 -29.407 1.00 27.80 658 GLY B N 1
ATOM 6862 C CA . GLY B 1 587 ? 25.683 4.002 -29.360 1.00 26.53 658 GLY B CA 1
ATOM 6863 C C . GLY B 1 587 ? 25.268 3.311 -28.070 1.00 24.19 658 GLY B C 1
ATOM 6864 O O . GLY B 1 587 ? 25.709 2.194 -27.807 1.00 24.99 658 GLY B O 1
ATOM 6865 N N . ALA B 1 588 ? 24.411 3.949 -27.278 1.00 23.57 659 ALA B N 1
ATOM 6866 C CA . ALA B 1 588 ? 23.982 3.381 -25.996 1.00 22.44 659 ALA B CA 1
ATOM 6867 C C . ALA B 1 588 ? 23.214 2.065 -26.100 1.00 20.55 659 ALA B C 1
ATOM 6868 O O . ALA B 1 588 ? 22.470 1.833 -27.049 1.00 21.57 659 ALA B O 1
ATOM 6870 N N . TYR B 1 589 ? 23.410 1.206 -25.107 1.00 20.22 660 TYR B N 1
ATOM 6871 C CA . TYR B 1 589 ? 22.587 0.019 -24.944 1.00 19.40 660 TYR B CA 1
ATOM 6872 C C . TYR B 1 589 ? 21.397 0.409 -24.090 1.00 17.84 660 TYR B C 1
ATOM 6873 O O . TYR B 1 589 ? 21.542 1.147 -23.118 1.00 17.73 660 TYR B O 1
ATOM 6882 N N . LEU B 1 590 ? 20.221 -0.079 -24.468 1.00 17.31 661 LEU B N 1
ATOM 6883 C CA . LEU B 1 590 ? 18.982 0.223 -23.767 1.00 16.09 661 LEU B CA 1
ATOM 6884 C C . LEU B 1 590 ? 18.516 -1.043 -23.033 1.00 15.03 661 LEU B C 1
ATOM 6885 O O . LEU B 1 590 ? 18.332 -2.081 -23.658 1.00 16.05 661 LEU B O 1
ATOM 6890 N N . TYR B 1 591 ? 18.322 -0.965 -21.718 1.00 13.97 662 TYR B N 1
ATOM 6891 C CA . TYR B 1 591 ? 17.817 -2.123 -20.958 1.00 14.27 662 TYR B CA 1
ATOM 6892 C C . TYR B 1 591 ? 16.470 -1.838 -20.306 1.00 12.68 662 TYR B C 1
ATOM 6893 O O . TYR B 1 591 ? 16.255 -0.766 -19.733 1.00 12.51 662 TYR B O 1
ATOM 6902 N N . VAL B 1 592 ? 15.579 -2.817 -20.378 1.00 12.27 663 VAL B N 1
ATOM 6903 C CA . VAL B 1 592 ? 14.256 -2.703 -19.800 1.00 11.59 663 VAL B CA 1
ATOM 6904 C C . VAL B 1 592 ? 13.961 -3.941 -18.977 1.00 12.70 663 VAL B C 1
ATOM 6905 O O . VAL B 1 592 ? 14.048 -5.064 -19.475 1.00 13.42 663 VAL B O 1
ATOM 6909 N N . CYS B 1 593 ? 13.591 -3.741 -17.721 1.00 11.44 664 CYS B N 1
ATOM 6910 C CA . CYS B 1 593 ? 13.318 -4.865 -16.846 1.00 13.60 664 CYS B CA 1
ATOM 6911 C C . CYS B 1 593 ? 12.097 -4.628 -15.968 1.00 14.00 664 CYS B C 1
ATOM 6912 O O . CYS B 1 593 ? 11.875 -3.514 -15.500 1.00 14.17 664 CYS B O 1
ATOM 6915 N N . GLY B 1 594 ? 11.314 -5.682 -15.743 1.00 14.05 665 GLY B N 1
ATOM 6916 C CA . GLY B 1 594 ? 10.127 -5.597 -14.899 1.00 16.22 665 GLY B CA 1
ATOM 6917 C C . GLY B 1 594 ? 8.846 -6.092 -15.557 1.00 17.97 665 GLY B C 1
ATOM 6918 O O . GLY B 1 594 ? 8.878 -6.996 -16.392 1.00 18.60 665 GLY B O 1
ATOM 6919 N N . ASP B 1 595 ? 7.718 -5.496 -15.174 1.00 20.02 666 ASP B N 1
ATOM 6920 C CA . ASP B 1 595 ? 6.400 -5.863 -15.696 1.00 21.12 666 ASP B CA 1
ATOM 6921 C C . ASP B 1 595 ? 6.341 -5.863 -17.230 1.00 22.96 666 ASP B C 1
ATOM 6922 O O . ASP B 1 595 ? 6.735 -4.898 -17.884 1.00 23.08 666 ASP B O 1
ATOM 6927 N N . ALA B 1 596 ? 5.844 -6.956 -17.801 1.00 24.60 667 ALA B N 1
ATOM 6928 C CA . ALA B 1 596 ? 5.846 -7.126 -19.251 1.00 24.33 667 ALA B CA 1
ATOM 6929 C C . ALA B 1 596 ? 4.613 -6.545 -19.936 1.00 27.29 667 ALA B C 1
ATOM 6930 O O . ALA B 1 596 ? 4.723 -5.915 -20.986 1.00 28.84 667 ALA B O 1
ATOM 6932 N N . LYS B 1 597 ? 3.437 -6.759 -19.360 1.00 28.56 668 LYS B N 1
ATOM 6933 C CA . LYS B 1 597 ? 2.215 -6.334 -20.039 1.00 30.16 668 LYS B CA 1
ATOM 6934 C C . LYS B 1 597 ? 1.971 -4.822 -19.987 1.00 29.15 668 LYS B C 1
ATOM 6935 O O . LYS B 1 597 ? 1.505 -4.233 -20.964 1.00 31.25 668 LYS B O 1
ATOM 6941 N N . GLY B 1 598 ? 2.291 -4.193 -18.861 1.00 27.42 669 GLY B N 1
ATOM 6942 C CA . GLY B 1 598 ? 1.999 -2.781 -18.690 1.00 24.41 669 GLY B CA 1
ATOM 6943 C C . GLY B 1 598 ? 3.157 -1.855 -19.012 1.00 24.80 669 GLY B C 1
ATOM 6944 O O . GLY B 1 598 ? 3.128 -1.120 -20.004 1.00 22.85 669 GLY B O 1
ATOM 6945 N N . MET B 1 599 ? 4.181 -1.901 -18.165 1.00 23.47 670 MET B N 1
ATOM 6946 C CA . MET B 1 599 ? 5.305 -0.971 -18.230 1.00 22.52 670 MET B CA 1
ATOM 6947 C C . MET B 1 599 ? 6.130 -1.120 -19.512 1.00 20.98 670 MET B C 1
ATOM 6948 O O . MET B 1 599 ? 6.456 -0.131 -20.163 1.00 21.68 670 MET B O 1
ATOM 6953 N N . ALA B 1 600 ? 6.464 -2.354 -19.867 1.00 20.63 671 ALA B N 1
ATOM 6954 C CA . ALA B 1 600 ? 7.321 -2.610 -21.014 1.00 20.69 671 ALA B CA 1
ATOM 6955 C C . ALA B 1 600 ? 6.711 -2.108 -22.322 1.00 21.41 671 ALA B C 1
ATOM 6956 O O . ALA B 1 600 ? 7.428 -1.621 -23.191 1.00 21.27 671 ALA B O 1
ATOM 6958 N N . ARG B 1 601 ? 5.392 -2.225 -22.454 1.00 22.69 672 ARG B N 1
ATOM 6959 C CA . ARG B 1 601 ? 4.699 -1.767 -23.659 1.00 21.26 672 ARG B CA 1
ATOM 6960 C C . ARG B 1 601 ? 4.668 -0.239 -23.718 1.00 22.15 672 ARG B C 1
ATOM 6961 O O . ARG B 1 601 ? 4.859 0.360 -24.776 1.00 22.45 672 ARG B O 1
ATOM 6963 N N . ASP B 1 602 ? 4.432 0.383 -22.569 1.00 23.03 673 ASP B N 1
ATOM 6964 C CA . ASP B 1 602 ? 4.445 1.837 -22.456 1.00 23.11 673 ASP B CA 1
ATOM 6965 C C . ASP B 1 602 ? 5.823 2.454 -22.751 1.00 22.89 673 ASP B C 1
ATOM 6966 O O . ASP B 1 602 ? 5.920 3.495 -23.402 1.00 22.14 673 ASP B O 1
ATOM 6971 N N . VAL B 1 603 ? 6.879 1.807 -22.265 1.00 20.87 674 VAL B N 1
ATOM 6972 C CA . VAL B 1 603 ? 8.243 2.268 -22.482 1.00 20.30 674 VAL B CA 1
ATOM 6973 C C . VAL B 1 603 ? 8.650 2.078 -23.942 1.00 21.17 674 VAL B C 1
ATOM 6974 O O . VAL B 1 603 ? 9.313 2.930 -24.536 1.00 21.48 674 VAL B O 1
ATOM 6978 N N . HIS B 1 604 ? 8.248 0.947 -24.509 1.00 20.85 675 HIS B N 1
ATOM 6979 C CA . HIS B 1 604 ? 8.464 0.660 -25.921 1.00 21.76 675 HIS B CA 1
ATOM 6980 C C . HIS B 1 604 ? 7.819 1.741 -26.814 1.00 22.99 675 HIS B C 1
ATOM 6981 O O . HIS B 1 604 ? 8.429 2.212 -27.779 1.00 23.08 675 HIS B O 1
ATOM 6988 N N . ARG B 1 605 ? 6.590 2.134 -26.488 1.00 21.36 676 ARG B N 1
ATOM 6989 C CA . ARG B 1 605 ? 5.901 3.184 -27.236 1.00 23.00 676 ARG B CA 1
ATOM 6990 C C . ARG B 1 605 ? 6.582 4.540 -27.061 1.00 23.83 676 ARG B C 1
ATOM 6991 O O . ARG B 1 605 ? 6.708 5.309 -28.014 1.00 23.21 676 ARG B O 1
ATOM 6999 N N . SER B 1 606 ? 7.024 4.824 -25.837 1.00 23.71 677 SER B N 1
ATOM 7000 C CA . SER B 1 606 ? 7.797 6.026 -25.558 1.00 21.94 677 SER B CA 1
ATOM 7001 C C . SER B 1 606 ? 9.046 6.120 -26.425 1.00 23.62 677 SER B C 1
ATOM 7002 O O . SER B 1 606 ? 9.427 7.208 -26.864 1.00 24.24 677 SER B O 1
ATOM 7005 N N . LEU B 1 607 ? 9.674 4.979 -26.679 1.00 23.74 678 LEU B N 1
ATOM 7006 C CA . LEU B 1 607 ? 10.865 4.946 -27.518 1.00 23.57 678 LEU B CA 1
ATOM 7007 C C . LEU B 1 607 ? 10.572 5.377 -28.947 1.00 24.22 678 LEU B C 1
ATOM 7008 O O . LEU B 1 607 ? 11.361 6.103 -29.544 1.00 25.91 678 LEU B O 1
ATOM 7013 N N . HIS B 1 608 ? 9.446 4.929 -29.496 1.00 23.39 679 HIS B N 1
ATOM 7014 C CA . HIS B 1 608 ? 9.059 5.335 -30.845 1.00 25.35 679 HIS B CA 1
ATOM 7015 C C . HIS B 1 608 ? 8.852 6.845 -30.911 1.00 26.28 679 HIS B C 1
ATOM 7016 O O . HIS B 1 608 ? 9.375 7.513 -31.797 1.00 27.07 679 HIS B O 1
ATOM 7023 N N . THR B 1 609 ? 8.100 7.368 -29.951 1.00 24.35 680 THR B N 1
ATOM 7024 C CA . THR B 1 609 ? 7.868 8.794 -29.831 1.00 24.67 680 THR B CA 1
ATOM 7025 C C . THR B 1 609 ? 9.169 9.590 -29.743 1.00 25.93 680 THR B C 1
ATOM 7026 O O . THR B 1 609 ? 9.290 10.651 -30.351 1.00 26.36 680 THR B O 1
ATOM 7030 N N . ILE B 1 610 ? 10.138 9.089 -28.983 1.00 24.92 681 ILE B N 1
ATOM 7031 C CA . ILE B 1 610 ? 11.432 9.771 -28.882 1.00 27.28 681 ILE B CA 1
ATOM 7032 C C . ILE B 1 610 ? 12.175 9.788 -30.226 1.00 26.91 681 ILE B C 1
ATOM 7033 O O . ILE B 1 610 ? 12.727 10.815 -30.624 1.00 27.72 681 ILE B O 1
ATOM 7038 N N . ALA B 1 611 ? 12.162 8.656 -30.927 1.00 25.63 682 ALA B N 1
ATOM 7039 C CA . ALA B 1 611 ? 12.774 8.551 -32.251 1.00 27.60 682 ALA B CA 1
ATOM 7040 C C . ALA B 1 611 ? 12.162 9.519 -33.279 1.00 30.23 682 ALA B C 1
ATOM 7041 O O . ALA B 1 611 ? 12.890 10.144 -34.050 1.00 30.15 682 ALA B O 1
ATOM 7043 N N . GLN B 1 612 ? 10.834 9.637 -33.290 1.00 28.35 683 GLN B N 1
ATOM 7044 C CA . GLN B 1 612 ? 10.149 10.531 -34.222 1.00 28.25 683 GLN B CA 1
ATOM 7045 C C . GLN B 1 612 ? 10.414 11.992 -33.905 1.00 30.23 683 GLN B C 1
ATOM 7046 O O . GLN B 1 612 ? 10.692 12.789 -34.797 1.00 33.05 683 GLN B O 1
ATOM 7052 N N . GLU B 1 613 ? 10.318 12.340 -32.628 1.00 28.81 684 GLU B N 1
ATOM 7053 C CA . GLU B 1 613 ? 10.378 13.736 -32.213 1.00 28.82 684 GLU B CA 1
ATOM 7054 C C . GLU B 1 613 ? 11.800 14.286 -32.083 1.00 30.15 684 GLU B C 1
ATOM 7055 O O . GLU B 1 613 ? 12.042 15.454 -32.393 1.00 30.64 684 GLU B O 1
ATOM 7061 N N . GLN B 1 614 ? 12.738 13.455 -31.633 1.00 28.37 685 GLN B N 1
ATOM 7062 C CA . GLN B 1 614 ? 14.119 13.905 -31.467 1.00 29.81 685 GLN B CA 1
ATOM 7063 C C . GLN B 1 614 ? 14.982 13.559 -32.677 1.00 30.01 685 GLN B C 1
ATOM 7064 O O . GLN B 1 614 ? 15.956 14.246 -32.974 1.00 32.22 685 GLN B O 1
ATOM 7070 N N . GLY B 1 615 ? 14.615 12.498 -33.383 1.00 31.87 686 GLY B N 1
ATOM 7071 C CA . GLY B 1 615 ? 15.352 12.090 -34.565 1.00 31.97 686 GLY B CA 1
ATOM 7072 C C . GLY B 1 615 ? 14.714 12.560 -35.860 1.00 32.03 686 GLY B C 1
ATOM 7073 O O . GLY B 1 615 ? 15.154 12.173 -36.944 1.00 33.00 686 GLY B O 1
ATOM 7074 N N . SER B 1 616 ? 13.679 13.389 -35.742 1.00 31.88 687 SER B N 1
ATOM 7075 C CA . SER B 1 616 ? 12.971 13.947 -36.898 1.00 33.11 687 SER B CA 1
ATOM 7076 C C . SER B 1 616 ? 12.640 12.888 -37.945 1.00 34.51 687 SER B C 1
ATOM 7077 O O . SER B 1 616 ? 13.089 12.985 -39.089 1.00 34.26 687 SER B O 1
ATOM 7080 N N . MET B 1 617 ? 11.869 11.877 -37.543 1.00 34.72 688 MET B N 1
ATOM 7081 C CA . MET B 1 617 ? 11.524 10.759 -38.416 1.00 32.86 688 MET B CA 1
ATOM 7082 C C . MET B 1 617 ? 10.031 10.610 -38.588 1.00 30.59 688 MET B C 1
ATOM 7083 O O . MET B 1 617 ? 9.258 10.964 -37.702 1.00 31.95 688 MET B O 1
ATOM 7088 N N . ASP B 1 618 ? 9.636 10.056 -39.727 1.00 30.42 689 ASP B N 1
ATOM 7089 C CA . ASP B 1 618 ? 8.276 9.584 -39.911 1.00 29.84 689 ASP B CA 1
ATOM 7090 C C . ASP B 1 618 ? 8.097 8.394 -38.976 1.00 32.03 689 ASP B C 1
ATOM 7091 O O . ASP B 1 618 ? 9.076 7.741 -38.598 1.00 33.46 689 ASP B O 1
ATOM 7093 N N . SER B 1 619 ? 6.856 8.106 -38.604 1.00 31.06 690 SER B N 1
ATOM 7094 C CA . SER B 1 619 ? 6.588 7.042 -37.646 1.00 29.81 690 SER B CA 1
ATOM 7095 C C . SER B 1 619 ? 7.063 5.682 -38.136 1.00 31.45 690 SER B C 1
ATOM 7096 O O . SER B 1 619 ? 7.518 4.865 -37.340 1.00 32.61 690 SER B O 1
ATOM 7099 N N . THR B 1 620 ? 6.959 5.437 -39.438 1.00 30.63 691 THR B N 1
ATOM 7100 C CA . THR B 1 620 ? 7.379 4.150 -39.987 1.00 32.61 691 THR B CA 1
ATOM 7101 C C . THR B 1 620 ? 8.896 3.983 -39.918 1.00 32.22 691 THR B C 1
ATOM 7102 O O . THR B 1 620 ? 9.389 2.889 -39.644 1.00 31.89 691 THR B O 1
ATOM 7106 N N . LYS B 1 621 ? 9.625 5.069 -40.157 1.00 30.82 692 LYS B N 1
ATOM 7107 C CA . LYS B 1 621 ? 11.076 5.065 -39.994 1.00 33.52 692 LYS B CA 1
ATOM 7108 C C . LYS B 1 621 ? 11.475 4.816 -38.533 1.00 32.74 692 LYS B C 1
ATOM 7109 O O . LYS B 1 621 ? 12.426 4.083 -38.257 1.00 31.59 692 LYS B O 1
ATOM 7111 N N . ALA B 1 622 ? 10.740 5.422 -37.605 1.00 32.09 693 ALA B N 1
ATOM 7112 C CA . ALA B 1 622 ? 11.010 5.246 -36.182 1.00 30.85 693 ALA B CA 1
ATOM 7113 C C . ALA B 1 622 ? 10.823 3.794 -35.738 1.00 30.58 693 ALA B C 1
ATOM 7114 O O . ALA B 1 622 ? 11.511 3.323 -34.838 1.00 30.05 693 ALA B O 1
ATOM 7116 N N . GLU B 1 623 ? 9.888 3.092 -36.369 1.00 31.45 694 GLU B N 1
ATOM 7117 C CA . GLU B 1 623 ? 9.685 1.675 -36.092 1.00 31.64 694 GLU B CA 1
ATOM 7118 C C . GLU B 1 623 ? 10.888 0.873 -36.559 1.00 30.73 694 GLU B C 1
ATOM 7119 O O . GLU B 1 623 ? 11.382 -0.000 -35.842 1.00 30.43 694 GLU B O 1
ATOM 7125 N N . GLY B 1 624 ? 11.355 1.173 -37.766 1.00 29.72 695 GLY B N 1
ATOM 7126 C CA . GLY B 1 624 ? 12.528 0.515 -38.308 1.00 30.38 695 GLY B CA 1
ATOM 7127 C C . GLY B 1 624 ? 13.751 0.743 -37.438 1.00 30.86 695 GLY B C 1
ATOM 7128 O O . GLY B 1 624 ? 14.556 -0.172 -37.226 1.00 32.29 695 GLY B O 1
ATOM 7129 N N . PHE B 1 625 ? 13.886 1.968 -36.933 1.00 29.45 696 PHE B N 1
ATOM 7130 C CA . PHE B 1 625 ? 14.992 2.323 -36.050 1.00 29.77 696 PHE B CA 1
ATOM 7131 C C . PHE B 1 625 ? 14.994 1.471 -34.783 1.00 28.50 696 PHE B C 1
ATOM 7132 O O . PHE B 1 625 ? 15.986 0.827 -34.469 1.00 28.32 696 PHE B O 1
ATOM 7140 N N . VAL B 1 626 ? 13.877 1.476 -34.059 1.00 29.64 697 VAL B N 1
ATOM 7141 C CA . VAL B 1 626 ? 13.752 0.677 -32.845 1.00 29.63 697 VAL B CA 1
ATOM 7142 C C . VAL B 1 626 ? 13.969 -0.806 -33.148 1.00 29.00 697 VAL B C 1
ATOM 7143 O O . VAL B 1 626 ? 14.663 -1.501 -32.402 1.00 28.56 697 VAL B O 1
ATOM 7147 N N . LYS B 1 627 ? 13.398 -1.275 -34.256 1.00 28.09 698 LYS B N 1
ATOM 7148 C CA . LYS B 1 627 ? 13.596 -2.652 -34.698 1.00 28.31 698 LYS B CA 1
ATOM 7149 C C . LYS B 1 627 ? 15.077 -2.964 -34.941 1.00 29.09 698 LYS B C 1
ATOM 7150 O O . LYS B 1 627 ? 15.530 -4.077 -34.676 1.00 29.19 698 LYS B O 1
ATOM 7152 N N . ASN B 1 628 ? 15.829 -1.985 -35.438 1.00 28.00 699 ASN B N 1
ATOM 7153 C CA . ASN B 1 628 ? 17.263 -2.175 -35.626 1.00 29.79 699 ASN B CA 1
ATOM 7154 C C . ASN B 1 628 ? 18.033 -2.246 -34.309 1.00 29.13 699 ASN B C 1
ATOM 7155 O O . ASN B 1 628 ? 18.969 -3.032 -34.184 1.00 29.76 699 ASN B O 1
ATOM 7160 N N . LEU B 1 629 ? 17.643 -1.427 -33.336 1.00 28.12 700 LEU B N 1
ATOM 7161 C CA . LEU B 1 629 ? 18.297 -1.444 -32.027 1.00 27.44 700 LEU B CA 1
ATOM 7162 C C . LEU B 1 629 ? 18.206 -2.817 -31.369 1.00 26.66 700 LEU B C 1
ATOM 7163 O O . LEU B 1 629 ? 19.147 -3.267 -30.718 1.00 25.31 700 LEU B O 1
ATOM 7168 N N . GLN B 1 630 ? 17.068 -3.479 -31.531 1.00 25.79 701 GLN B N 1
ATOM 7169 C CA . GLN B 1 630 ? 16.878 -4.771 -30.892 1.00 27.11 701 GLN B CA 1
ATOM 7170 C C . GLN B 1 630 ? 17.524 -5.925 -31.656 1.00 29.65 701 GLN B C 1
ATOM 7171 O O . GLN B 1 630 ? 17.990 -6.881 -31.038 1.00 30.36 701 GLN B O 1
ATOM 7177 N N . THR B 1 631 ? 17.570 -5.838 -32.986 1.00 29.45 702 THR B N 1
ATOM 7178 C CA . THR B 1 631 ? 18.224 -6.885 -33.775 1.00 28.31 702 THR B CA 1
ATOM 7179 C C . THR B 1 631 ? 19.735 -6.691 -33.820 1.00 28.23 702 THR B C 1
ATOM 7180 O O . THR B 1 631 ? 20.458 -7.515 -34.378 1.00 31.17 702 THR B O 1
ATOM 7184 N N . SER B 1 632 ? 20.214 -5.599 -33.237 1.00 28.32 703 SER B N 1
ATOM 7185 C CA A SER B 1 632 ? 21.646 -5.343 -33.148 0.11 28.59 703 SER B CA 1
ATOM 7186 C CA B SER B 1 632 ? 21.651 -5.366 -33.154 0.89 28.65 703 SER B CA 1
ATOM 7187 C C . SER B 1 632 ? 22.144 -5.595 -31.730 1.00 27.15 703 SER B C 1
ATOM 7188 O O . SER B 1 632 ? 23.311 -5.368 -31.426 1.00 27.13 703 SER B O 1
ATOM 7193 N N . GLY B 1 633 ? 21.242 -6.053 -30.868 1.00 27.03 704 GLY B N 1
ATOM 7194 C CA . GLY B 1 633 ? 21.576 -6.373 -29.491 1.00 26.04 704 GLY B CA 1
ATOM 7195 C C . GLY B 1 633 ? 21.835 -5.169 -28.603 1.00 24.62 704 GLY B C 1
ATOM 7196 O O . GLY B 1 633 ? 22.570 -5.269 -27.622 1.00 24.69 704 GLY B O 1
ATOM 7197 N N . ARG B 1 634 ? 21.230 -4.034 -28.938 1.00 24.23 705 ARG B N 1
ATOM 7198 C CA . ARG B 1 634 ? 21.431 -2.804 -28.177 1.00 22.90 705 ARG B CA 1
ATOM 7199 C C . ARG B 1 634 ? 20.173 -2.416 -27.398 1.00 21.61 705 ARG B C 1
ATOM 7200 O O . ARG B 1 634 ? 20.188 -1.499 -26.580 1.00 22.39 705 ARG B O 1
ATOM 7208 N N . TYR B 1 635 ? 19.085 -3.125 -27.662 1.00 21.77 706 TYR B N 1
ATOM 7209 C CA . TYR B 1 635 ? 17.838 -2.965 -26.921 1.00 21.60 706 TYR B CA 1
ATOM 7210 C C . TYR B 1 635 ? 17.495 -4.326 -26.298 1.00 19.90 706 TYR B C 1
ATOM 7211 O O . TYR B 1 635 ? 17.091 -5.252 -26.993 1.00 20.09 706 TYR B O 1
ATOM 7220 N N . LEU B 1 636 ? 17.662 -4.436 -24.985 1.00 18.03 707 LEU B N 1
ATOM 7221 C CA . LEU B 1 636 ? 17.488 -5.710 -24.296 1.00 16.62 707 LEU B CA 1
ATOM 7222 C C . LEU B 1 636 ? 16.379 -5.660 -23.251 1.00 16.32 707 LEU B C 1
ATOM 7223 O O . LEU B 1 636 ? 16.195 -4.649 -22.570 1.00 15.22 707 LEU B O 1
ATOM 7228 N N . ARG B 1 637 ? 15.649 -6.763 -23.117 1.00 15.94 708 ARG B N 1
ATOM 7229 C CA . ARG B 1 637 ? 14.549 -6.828 -22.163 1.00 16.38 708 ARG B CA 1
ATOM 7230 C C . ARG B 1 637 ? 14.629 -8.066 -21.283 1.00 16.96 708 ARG B C 1
ATOM 7231 O O . ARG B 1 637 ? 14.886 -9.169 -21.762 1.00 17.85 708 ARG B O 1
ATOM 7239 N N . ASP B 1 638 ? 14.412 -7.866 -19.990 1.00 15.45 709 ASP B N 1
ATOM 7240 C CA . ASP B 1 638 ? 14.266 -8.961 -19.051 1.00 15.61 709 ASP B CA 1
ATOM 7241 C C . ASP B 1 638 ? 12.959 -8.733 -18.324 1.00 16.12 709 ASP B C 1
ATOM 7242 O O . ASP B 1 638 ? 12.954 -8.222 -17.206 1.00 16.82 709 ASP B O 1
ATOM 7247 N N . VAL B 1 639 ? 11.854 -9.084 -18.974 1.00 17.64 710 VAL B N 1
ATOM 7248 C CA . VAL B 1 639 ? 10.521 -8.845 -18.430 1.00 16.87 710 VAL B CA 1
ATOM 7249 C C . VAL B 1 639 ? 9.789 -10.146 -18.077 1.00 18.32 710 VAL B C 1
ATOM 7250 O O . VAL B 1 639 ? 10.166 -11.232 -18.526 1.00 17.26 710 VAL B O 1
ATOM 7254 N N . TRP B 1 640 ? 8.747 -10.028 -17.260 1.00 18.35 711 TRP B N 1
ATOM 7255 C CA . TRP B 1 640 ? 7.967 -11.187 -16.836 1.00 16.93 711 TRP B CA 1
ATOM 7256 C C . TRP B 1 640 ? 6.566 -10.775 -16.391 1.00 18.13 711 TRP B C 1
ATOM 7257 O O . TRP B 1 640 ? 5.760 -11.600 -15.951 1.00 17.89 711 TRP B O 1
#

Organism: Arabidopsis thaliana (NCBI:txid3702)

Solvent-accessible surface area: 42362 Å² total; per-residue (Å²): 92,86,1,3,0,1,11,0,10,84,22,5,38,1,29,34,27,0,96,46,1,4,74,57,2,94,81,129,28,70,204,24,72,41,43,67,28,32,0,53,112,13,1,60,40,35,105,67,2,64,48,82,3,110,160,10,54,1,0,2,1,0,2,12,25,75,24,38,7,64,19,3,133,22,1,41,41,4,27,74,5,0,10,22,34,10,99,65,51,105,54,4,154,73,2,79,0,0,0,0,0,11,10,34,132,148,146,156,70,29,0,78,1,0,85,40,0,7,42,15,0,58,123,14,20,3,35,101,6,14,75,38,7,60,0,8,45,79,57,78,18,44,52,49,8,54,62,12,40,96,54,0,8,89,83,1,50,119,58,55,251,87,101,40,47,33,139,114,45,49,152,0,60,0,4,38,53,103,80,26,24,43,80,14,19,105,111,18,5,7,1,0,19,0,27,8,61,90,18,66,21,103,10,94,11,2,2,18,0,0,0,55,15,77,9,52,77,77,14,0,72,57,1,17,155,17,9,110,78,61,58,106,35,86,32,94,109,155,22,85,114,28,49,0,87,42,0,0,25,116,31,0,26,1,38,47,40,6,57,32,60,4,0,79,18,0,3,76,65,17,95,59,102,100,35,12,60,79,0,111,66,1,17,35,105,91,0,51,115,77,4,54,81,56,0,45,67,24,86,50,1,3,12,42,0,6,44,99,13,79,20,3,99,5,64,18,35,43,0,16,72,39,3,2,56,101,18,104,24,73,73,35,11,0,0,0,0,40,120,80,11,87,66,72,0,19,0,5,2,43,35,61,57,48,145,24,94,54,27,44,69,35,68,6,11,1,6,14,74,0,77,86,3,58,19,80,103,84,40,103,131,40,25,38,4,46,0,12,28,39,111,23,78,10,54,35,17,127,77,20,123,31,11,2,0,0,0,0,26,30,31,0,0,3,1,0,8,0,0,0,16,28,6,47,19,35,51,85,83,70,65,108,28,14,72,4,3,0,0,0,7,14,52,3,132,78,20,19,28,4,12,72,145,57,0,103,57,17,58,148,50,40,0,1,64,81,44,17,25,2,20,21,109,37,8,48,94,49,56,106,4,28,89,55,0,70,121,38,11,59,73,2,42,80,25,14,81,135,27,0,61,1,0,0,0,2,73,25,136,31,21,1,90,68,0,56,56,6,12,30,48,6,2,57,124,72,23,104,35,96,57,102,138,0,94,34,57,2,48,96,10,34,57,79,14,58,1,21,39,12,32,163,248,85,95,38,50,34,141,111,44,49,155,0,54,0,3,34,49,103,77,21,26,57,146,116,17,117,76,19,6,4,1,0,19,0,14,9,32,91,24,62,17,110,11,83,10,3,1,22,0,0,1,56,12,80,11,50,75,80,15,2,73,48,2,18,153,18,9,107,77,63,51,108,35,88,32,82,43,207,160,90,23,86,115,29,48,0,90,60,0,0,29,34,50,0,27,1,36,52,43,6,139,91,76,4,0,75,16,0,5,69,62,16,96,58,100,101,30,14,128,90,0,107,73,0,20,37,130,86,1,44,104,29,21,43,131,54,0,74,121,23,85,54,1,3,10,39,0,6,44,103,13,81,22,3,95,5,68,18,37,45,1,3,76,36,3,0,53,82,19,108,26,73,74,35,11,0,0,0,0,42,102,24,1,87,25,19,0,16,0,4,2,43,38,63,148,55,147,24,94,49,29,40,94,34,102,7,16,2,6,15,66,0,90,92,5,54,16,17,90,51,81,92,131,28,28,43,4,46,0,12,27,111,140,22,131,9,54,36,19,125,75,17,100,35,10,2,0,0,0,0,27,28,37,1,0,2,1,0,8,0,0,0,14,29,6,44,24,26,49,127,81,68,60,113,34,14,65,4,8,0,0,0,6,12,67,20,131,135,50,20,26,4,11,76,41,51,0,104,67,13,60,95,43,39,0,1,69,40,56,14,26,2,32,21,145,48,44,147,115,63,31,106,3,31,94,71,0,72,113,68,10,66,55,2,44,87,19,8,82,133,24,0,56,0,0,1,0,2,61,30,164,32,21,2,50,42,0,56,139,6,11,35,41,4,1,61,124,68,21,106,50,70,59,104,53,0,102,42,53,3,43,76,6,73,121,61,30,52,7,37,126,20,44,153

Radius of gyration: 34.79 Å; Cα contacts (8 Å, |Δi|>4): 1927; chains: 2; bounding box: 92×85×96 Å